Protein AF-A0A960SLW6-F1 (afdb_monomer_lite)

Structure (mmCIF, N/CA/C/O backbone):
data_AF-A0A960SLW6-F1
#
_entry.id   AF-A0A960SLW6-F1
#
loop_
_atom_site.group_PDB
_atom_site.id
_atom_site.type_symbol
_atom_site.label_atom_id
_atom_site.label_alt_id
_atom_site.label_comp_id
_atom_site.label_asym_id
_atom_site.label_entity_id
_atom_site.label_seq_id
_atom_site.pdbx_PDB_ins_code
_atom_site.Cartn_x
_atom_site.Cartn_y
_atom_site.Cartn_z
_atom_site.occupancy
_atom_site.B_iso_or_equiv
_atom_site.auth_seq_id
_atom_site.auth_comp_id
_atom_site.auth_asym_id
_atom_site.auth_atom_id
_atom_site.pdbx_PDB_model_num
ATOM 1 N N . GLU A 1 1 ? -25.493 -53.756 5.618 1.00 62.12 1 GLU A N 1
ATOM 2 C CA . GLU A 1 1 ? -24.254 -52.964 5.757 1.00 62.12 1 GLU A CA 1
ATOM 3 C C . GLU A 1 1 ? -24.041 -52.604 7.228 1.00 62.12 1 GLU A C 1
ATOM 5 O O . GLU A 1 1 ? -24.306 -51.488 7.643 1.00 62.12 1 GLU A O 1
ATOM 10 N N . GLY A 1 2 ? -23.673 -53.589 8.054 1.00 81.94 2 GLY A N 1
ATOM 11 C CA . GLY A 1 2 ? -23.407 -53.388 9.484 1.00 81.94 2 GLY A CA 1
ATOM 12 C C . GLY A 1 2 ? -23.866 -54.555 10.366 1.00 81.94 2 GLY A C 1
ATOM 13 O O . GLY A 1 2 ? -24.787 -55.296 10.024 1.00 81.94 2 GLY A O 1
ATOM 14 N N . LEU A 1 3 ? -23.186 -54.720 11.497 1.00 90.88 3 LEU A N 1
ATOM 15 C CA . LEU A 1 3 ? -23.467 -55.659 12.581 1.00 90.88 3 LEU A CA 1
ATOM 16 C C . LEU A 1 3 ? -24.467 -55.056 13.578 1.00 90.88 3 LEU A C 1
ATOM 18 O O . LEU A 1 3 ? -24.269 -53.927 14.035 1.00 90.88 3 LEU A O 1
ATOM 22 N N . VAL A 1 4 ? -25.487 -55.838 13.951 1.00 91.75 4 VAL A N 1
ATOM 23 C CA . VAL A 1 4 ? -26.431 -55.545 15.040 1.00 91.75 4 VAL A CA 1
ATOM 24 C C . VAL A 1 4 ? -26.405 -56.704 16.034 1.00 91.75 4 VAL A C 1
ATOM 26 O O . VAL A 1 4 ? -26.668 -57.845 15.660 1.00 91.75 4 VAL A O 1
ATOM 29 N N . ALA A 1 5 ? -26.106 -56.424 17.298 1.00 92.62 5 ALA A N 1
ATOM 30 C CA . ALA A 1 5 ? -26.034 -57.407 18.369 1.00 92.62 5 ALA A CA 1
ATOM 31 C C . ALA A 1 5 ? -26.669 -56.869 19.655 1.00 92.62 5 ALA A C 1
ATOM 33 O O . ALA A 1 5 ? -26.533 -55.695 19.999 1.00 92.62 5 ALA A O 1
ATOM 34 N N . ARG A 1 6 ? -27.341 -57.756 20.392 1.00 93.38 6 ARG A N 1
ATOM 35 C CA . ARG A 1 6 ? -27.832 -57.508 21.750 1.00 93.38 6 ARG A CA 1
ATOM 36 C C . ARG A 1 6 ? -27.778 -58.806 22.541 1.00 93.38 6 ARG A C 1
ATOM 38 O O . ARG A 1 6 ? -28.354 -59.799 22.106 1.00 93.38 6 ARG A O 1
ATOM 45 N N . PHE A 1 7 ? -27.141 -58.789 23.705 1.00 91.00 7 PHE A N 1
ATOM 46 C CA . PHE A 1 7 ? -27.162 -59.918 24.633 1.00 91.00 7 PHE A CA 1
ATOM 47 C C . PHE A 1 7 ? -27.173 -59.445 26.085 1.00 91.00 7 PHE A C 1
ATOM 49 O O . PHE A 1 7 ? -26.770 -58.326 26.402 1.00 91.00 7 PHE A O 1
ATOM 56 N N . GLU A 1 8 ? -27.674 -60.304 26.964 1.00 90.44 8 GLU A N 1
ATOM 57 C CA . GLU A 1 8 ? -27.796 -60.048 28.394 1.00 90.44 8 GLU A CA 1
ATOM 58 C C . GLU A 1 8 ? -27.260 -61.267 29.148 1.00 90.44 8 GLU A C 1
ATOM 60 O O . GLU A 1 8 ? -27.674 -62.396 28.887 1.00 90.44 8 GLU A O 1
ATOM 65 N N . VAL A 1 9 ? -26.297 -61.043 30.039 1.00 90.31 9 VAL A N 1
ATOM 66 C CA . VAL A 1 9 ? -25.677 -62.066 30.889 1.00 90.31 9 VAL A CA 1
ATOM 67 C C . VAL A 1 9 ? -26.041 -61.747 32.329 1.00 90.31 9 VAL A C 1
ATOM 69 O O . VAL A 1 9 ? -25.955 -60.593 32.737 1.00 90.31 9 VAL A O 1
ATOM 72 N N . SER A 1 10 ? -26.437 -62.752 33.108 1.00 88.56 10 SER A N 1
ATOM 73 C CA . SER A 1 10 ? -26.727 -62.584 34.534 1.00 88.56 10 SER A CA 1
ATOM 74 C C . SER A 1 10 ? -26.072 -63.678 35.373 1.00 88.56 10 SER A C 1
ATOM 76 O O . SER A 1 10 ? -25.983 -64.833 34.960 1.00 88.56 10 SER A O 1
ATOM 78 N N . LEU A 1 11 ? -25.602 -63.292 36.556 1.00 84.88 11 LEU A N 1
ATOM 79 C CA . LEU A 1 11 ? -25.100 -64.153 37.615 1.00 84.88 11 LEU A CA 1
ATOM 80 C C . LEU A 1 11 ? -26.128 -64.140 38.751 1.00 84.88 11 LEU A C 1
ATOM 82 O O . LEU A 1 11 ? -26.433 -63.088 39.312 1.00 84.88 11 LEU A O 1
ATOM 86 N N . GLY A 1 12 ? -26.693 -65.309 39.051 1.00 76.69 12 GLY A N 1
ATOM 87 C CA . GLY A 1 12 ? -27.812 -65.446 39.981 1.00 76.69 12 GLY A CA 1
ATOM 88 C C . GLY A 1 12 ? -27.441 -65.270 41.457 1.00 76.69 12 GLY A C 1
ATOM 89 O O . GLY A 1 12 ? -26.320 -65.541 41.879 1.00 76.69 12 GLY A O 1
ATOM 90 N N . THR A 1 13 ? -28.453 -64.932 42.258 1.00 65.12 13 THR A N 1
ATOM 91 C CA . THR A 1 13 ? -28.392 -64.642 43.707 1.00 65.12 13 THR A CA 1
ATOM 92 C C . THR A 1 13 ? -27.950 -65.808 44.607 1.00 65.12 13 THR A C 1
ATOM 94 O O . THR A 1 13 ? -27.910 -65.658 45.831 1.00 65.12 13 THR A O 1
ATOM 97 N N . SER A 1 14 ? -27.675 -66.989 44.044 1.00 69.62 14 SER A N 1
ATOM 98 C CA . SER A 1 14 ? -27.182 -68.178 44.755 1.00 69.62 14 SER A CA 1
ATOM 99 C C . SER A 1 14 ? -25.658 -68.319 44.728 1.00 69.62 14 SER A C 1
ATOM 101 O O . SER A 1 14 ? -25.115 -69.160 45.441 1.00 69.62 14 SER A O 1
ATOM 103 N N . PHE A 1 15 ? -24.955 -67.523 43.923 1.00 76.12 15 PHE A N 1
ATOM 104 C CA . PHE A 1 15 ? -23.507 -67.624 43.782 1.00 76.12 15 PHE A CA 1
ATOM 105 C C . PHE A 1 15 ? -22.786 -67.121 45.047 1.00 76.12 15 PHE A C 1
ATOM 107 O O . PHE A 1 15 ? -22.918 -65.956 45.420 1.00 76.12 15 PHE A O 1
ATOM 114 N N . GLY A 1 16 ? -22.030 -68.011 45.705 1.00 71.38 16 GLY A N 1
ATOM 115 C CA . GLY A 1 16 ? -21.218 -67.714 46.895 1.00 71.38 16 GLY A CA 1
ATOM 116 C C . GLY A 1 16 ? -21.905 -67.915 48.255 1.00 71.38 16 GLY A C 1
ATOM 117 O O . GLY A 1 16 ? -21.224 -67.838 49.283 1.00 71.38 16 GLY A O 1
ATOM 118 N N . ARG A 1 17 ? -23.222 -68.193 48.295 1.00 77.56 17 ARG A N 1
ATOM 119 C CA . ARG A 1 17 ? -24.000 -68.186 49.556 1.00 77.56 17 ARG A CA 1
ATOM 120 C C . ARG A 1 17 ? -23.486 -69.186 50.588 1.00 77.56 17 ARG A C 1
ATOM 122 O O . ARG A 1 17 ? -23.481 -68.876 51.776 1.00 77.56 17 ARG A O 1
ATOM 129 N N . ASP A 1 18 ? -23.000 -70.340 50.136 1.00 78.94 18 ASP A N 1
ATOM 130 C CA . ASP A 1 18 ? -22.505 -71.422 50.999 1.00 78.94 18 ASP A CA 1
ATOM 131 C C . ASP A 1 18 ? -21.220 -71.060 51.767 1.00 78.94 18 ASP A C 1
ATOM 133 O O . ASP A 1 18 ? -20.875 -71.722 52.743 1.00 78.94 18 ASP A O 1
ATOM 137 N N . ILE A 1 19 ? -20.525 -69.992 51.359 1.00 79.94 19 ILE A N 1
ATOM 138 C CA . ILE A 1 19 ? -19.324 -69.458 52.021 1.00 79.94 19 ILE A CA 1
ATOM 139 C C . ILE A 1 19 ? -19.543 -68.042 52.586 1.00 79.94 19 ILE A C 1
ATOM 141 O O . ILE A 1 19 ? -18.580 -67.349 52.905 1.00 79.94 19 ILE A O 1
ATOM 145 N N . GLY A 1 20 ? -20.803 -67.608 52.728 1.00 73.56 20 GLY A N 1
ATOM 146 C CA . GLY A 1 20 ? -21.155 -66.310 53.319 1.00 73.56 20 GLY A CA 1
ATOM 147 C C . GLY A 1 20 ? -20.997 -65.104 52.387 1.00 73.56 20 GLY A C 1
ATOM 148 O O . GLY A 1 20 ? -20.953 -63.970 52.870 1.00 73.56 20 GLY A O 1
ATOM 149 N N . LEU A 1 21 ? -20.914 -65.350 51.075 1.00 80.69 21 LEU A N 1
ATOM 150 C CA . LEU A 1 21 ? -20.837 -64.335 50.025 1.00 80.69 21 LEU A CA 1
ATOM 151 C C . LEU A 1 21 ? -22.142 -64.307 49.219 1.00 80.69 21 LEU A C 1
ATOM 153 O O . LEU A 1 21 ? -22.657 -65.349 48.836 1.00 80.69 21 LEU A O 1
ATOM 157 N N . GLY A 1 22 ? -22.697 -63.138 48.926 1.00 82.44 22 GLY A N 1
ATOM 158 C CA . GLY A 1 22 ? -23.858 -63.011 48.043 1.00 82.44 22 GLY A CA 1
ATOM 159 C C . GLY A 1 22 ? -23.513 -62.152 46.844 1.00 82.44 22 GLY A C 1
ATOM 160 O O . GLY A 1 22 ? -23.369 -60.953 47.017 1.00 82.44 22 GLY A O 1
ATOM 161 N N . PHE A 1 23 ? -23.399 -62.730 45.647 1.00 83.69 23 PHE A N 1
ATOM 162 C CA . PHE A 1 23 ? -23.216 -61.957 44.414 1.00 83.69 23 PHE A CA 1
ATOM 163 C C . PHE A 1 23 ? -24.496 -61.960 43.574 1.00 83.69 23 PHE A C 1
ATOM 165 O O . PHE A 1 23 ? -25.142 -62.993 43.403 1.00 83.69 23 PHE A O 1
ATOM 172 N N . ASN A 1 24 ? -24.839 -60.805 43.011 1.00 88.81 24 ASN A N 1
ATOM 173 C CA . ASN A 1 24 ? -25.847 -60.657 41.966 1.00 88.81 24 ASN A CA 1
ATOM 174 C C . ASN A 1 24 ? -25.293 -59.681 40.933 1.00 88.81 24 ASN A C 1
ATOM 176 O O . ASN A 1 24 ? -24.888 -58.587 41.301 1.00 88.81 24 ASN A O 1
ATOM 180 N N . ALA A 1 25 ? -25.229 -60.058 39.662 1.00 90.12 25 ALA A N 1
ATOM 181 C CA . ALA A 1 25 ? -24.749 -59.158 38.621 1.00 90.12 25 ALA A CA 1
ATOM 182 C C . ALA A 1 25 ? -25.475 -59.418 37.306 1.00 90.12 25 ALA A C 1
ATOM 184 O O . ALA A 1 25 ? -25.764 -60.561 36.964 1.00 90.12 25 ALA A O 1
ATOM 185 N N . SER A 1 26 ? -25.727 -58.370 36.536 1.00 93.31 26 SER A N 1
ATOM 186 C CA . SER A 1 26 ? -26.227 -58.455 35.170 1.00 93.31 26 SER A CA 1
ATOM 187 C C . SER A 1 26 ? -25.488 -57.476 34.272 1.00 93.31 26 SER A C 1
ATOM 189 O O . SER A 1 26 ? -25.277 -56.325 34.641 1.00 93.31 26 SER A O 1
ATOM 191 N N . ALA A 1 27 ? -25.124 -57.925 33.077 1.00 93.88 27 ALA A N 1
ATOM 192 C CA . ALA A 1 27 ? -24.518 -57.108 32.041 1.00 93.88 27 ALA A CA 1
ATOM 193 C C . ALA A 1 27 ? -25.366 -57.186 30.770 1.00 93.88 27 ALA A C 1
ATOM 195 O O . ALA A 1 27 ? -25.652 -58.275 30.272 1.00 93.88 27 ALA A O 1
ATOM 196 N N . ARG A 1 28 ? -25.755 -56.032 30.229 1.00 94.94 28 ARG A N 1
ATOM 197 C CA . ARG A 1 28 ? -26.413 -55.897 28.930 1.00 94.94 28 ARG A CA 1
ATOM 198 C C . ARG A 1 28 ? -25.453 -55.246 27.949 1.00 94.94 28 ARG A C 1
ATOM 200 O O . ARG A 1 28 ? -24.964 -54.148 28.196 1.00 94.94 28 ARG A O 1
ATOM 207 N N . PHE A 1 29 ? -25.251 -55.908 26.821 1.00 95.44 29 PHE A N 1
ATOM 208 C CA . PHE A 1 29 ? -24.448 -55.428 25.707 1.00 95.44 29 PHE A CA 1
ATOM 209 C C . PHE A 1 29 ? -25.342 -55.162 24.498 1.00 95.44 29 PHE A C 1
ATOM 211 O O . PHE A 1 29 ? -26.215 -55.974 24.173 1.00 95.44 29 PHE A O 1
ATOM 218 N N . MET A 1 30 ? -25.106 -54.045 23.817 1.00 95.25 30 MET A N 1
ATOM 219 C CA . MET A 1 30 ? -25.752 -53.656 22.567 1.00 95.25 30 MET A CA 1
ATOM 220 C C . MET A 1 30 ? -24.706 -53.062 21.615 1.00 95.25 30 MET A C 1
ATOM 222 O O . MET A 1 30 ? -23.882 -52.252 22.030 1.00 95.25 30 MET A O 1
ATOM 226 N N . LEU A 1 31 ? -24.748 -53.450 20.342 1.00 94.44 31 LEU A N 1
ATOM 227 C CA . LEU A 1 31 ? -23.904 -52.904 19.277 1.00 94.44 31 LEU A CA 1
ATOM 228 C C . LEU A 1 31 ? -24.728 -52.797 17.994 1.00 94.44 31 LEU A C 1
ATOM 230 O O . LEU A 1 31 ? -25.357 -53.771 17.592 1.00 94.44 31 LEU A O 1
ATOM 234 N N . ASN A 1 32 ? -24.715 -51.647 17.334 1.00 93.38 32 ASN A N 1
ATOM 235 C CA . ASN A 1 32 ? -25.327 -51.438 16.027 1.00 93.38 32 ASN A CA 1
ATOM 236 C C . ASN A 1 32 ? -24.449 -50.500 15.195 1.00 93.38 32 ASN A C 1
ATOM 238 O O . ASN A 1 32 ? -24.318 -49.321 15.491 1.00 93.38 32 ASN A O 1
ATOM 242 N N . THR A 1 33 ? -23.882 -51.017 14.112 1.00 92.19 33 THR A N 1
ATOM 243 C CA . THR A 1 33 ? -22.970 -50.268 13.226 1.00 92.19 33 THR A CA 1
ATOM 244 C C . THR A 1 33 ? -23.647 -49.760 11.947 1.00 92.19 33 THR A C 1
ATOM 246 O O . THR A 1 33 ? -22.976 -49.271 11.052 1.00 92.19 33 THR A O 1
ATOM 249 N N . THR A 1 34 ? -24.977 -49.864 11.832 1.00 89.38 34 THR A N 1
ATOM 250 C CA . THR A 1 34 ? -25.719 -49.560 10.587 1.00 89.38 34 THR A CA 1
ATOM 251 C C . THR A 1 34 ? -26.097 -48.082 10.403 1.00 89.38 34 THR A C 1
ATOM 253 O O . THR A 1 34 ? -26.855 -47.759 9.491 1.00 89.38 34 THR A O 1
ATOM 256 N N . GLY A 1 35 ? -25.664 -47.187 11.300 1.00 84.06 35 GLY A N 1
ATOM 257 C CA . GLY A 1 35 ? -25.963 -45.745 11.254 1.00 84.06 35 GLY A CA 1
ATOM 258 C C . GLY A 1 35 ? -27.425 -45.346 11.529 1.00 84.06 35 GLY A C 1
ATOM 259 O O . GLY A 1 35 ? -27.708 -44.168 11.709 1.00 84.06 35 GLY A O 1
ATOM 260 N N . ARG A 1 36 ? -28.360 -46.304 11.622 1.00 88.62 36 ARG A N 1
ATOM 261 C CA . ARG A 1 36 ? -29.787 -46.093 11.952 1.00 88.62 36 ARG A CA 1
ATOM 262 C C . ARG A 1 36 ? -30.304 -47.157 12.923 1.00 88.62 36 ARG A C 1
ATOM 264 O O . ARG A 1 36 ? -29.739 -48.247 13.003 1.00 88.62 36 ARG A O 1
ATOM 271 N N . ALA A 1 37 ? -31.364 -46.864 13.674 1.00 90.12 37 ALA A N 1
ATOM 272 C CA . ALA A 1 37 ? -31.933 -47.820 14.626 1.00 90.12 37 ALA A CA 1
ATOM 273 C C . ALA A 1 37 ? -32.402 -49.109 13.921 1.00 90.12 37 ALA A C 1
ATOM 275 O O . ALA A 1 37 ? -33.026 -49.057 12.860 1.00 90.12 37 ALA A O 1
ATOM 276 N N . GLN A 1 38 ? -32.104 -50.270 14.510 1.00 91.38 38 GLN A N 1
ATOM 277 C CA . GLN A 1 38 ? -32.434 -51.589 13.953 1.00 91.38 38 GLN A CA 1
ATOM 278 C C . GLN A 1 38 ? -33.281 -52.400 14.930 1.00 91.38 38 GLN A C 1
ATOM 280 O O . GLN A 1 38 ? -33.124 -52.291 16.146 1.00 91.38 38 GLN A O 1
ATOM 285 N N . LYS A 1 39 ? -34.177 -53.246 14.411 1.00 90.31 39 LYS A N 1
ATOM 286 C CA . LYS A 1 39 ? -34.964 -54.177 15.233 1.00 90.31 39 LYS A CA 1
ATOM 287 C C . LYS A 1 39 ? -34.271 -55.535 15.326 1.00 90.31 39 LYS A C 1
ATOM 289 O O . LYS A 1 39 ? -33.944 -56.131 14.305 1.00 90.31 39 LYS A O 1
ATOM 294 N N . LEU A 1 40 ? -34.126 -56.053 16.544 1.00 86.31 40 LEU A N 1
ATOM 295 C CA . LEU A 1 40 ? -33.702 -57.421 16.837 1.00 86.31 40 LEU A CA 1
ATOM 296 C C . LEU A 1 40 ? -34.799 -58.102 17.676 1.00 86.31 40 LEU A C 1
ATOM 298 O O . LEU A 1 40 ? -34.926 -57.874 18.881 1.00 86.31 40 LEU A O 1
ATOM 302 N N . GLY A 1 41 ? -35.653 -58.892 17.020 1.00 85.06 41 GLY A N 1
ATOM 303 C CA . GLY A 1 41 ? -36.880 -59.421 17.627 1.00 85.06 41 GLY A CA 1
ATOM 304 C C . GLY A 1 41 ? -37.877 -58.304 17.959 1.00 85.06 41 GLY A C 1
ATOM 305 O O . GLY A 1 41 ? -38.215 -57.493 17.099 1.00 85.06 41 GLY A O 1
ATOM 306 N N . SER A 1 42 ? -38.342 -58.245 19.211 1.00 86.31 42 SER A N 1
ATOM 307 C CA . SER A 1 42 ? -39.203 -57.161 19.718 1.00 86.31 42 SER A CA 1
ATOM 308 C C . SER A 1 42 ? -38.428 -55.937 20.222 1.00 86.31 42 SER A C 1
ATOM 310 O O . SER A 1 42 ? -39.039 -54.950 20.622 1.00 86.31 42 SER A O 1
ATOM 312 N N . SER A 1 43 ? -37.092 -55.995 20.234 1.00 86.25 43 SER A N 1
ATOM 313 C CA . SER A 1 43 ? -36.230 -54.951 20.789 1.00 86.25 43 SER A CA 1
ATOM 314 C C . SER A 1 43 ? -35.650 -54.048 19.702 1.00 86.25 43 SER A C 1
ATOM 316 O O . SER A 1 43 ? -35.177 -54.537 18.680 1.00 86.25 43 SER A O 1
ATOM 318 N N . THR A 1 44 ? -35.614 -52.741 19.952 1.00 90.12 44 THR A N 1
ATOM 319 C CA . THR A 1 44 ? -34.873 -51.773 19.128 1.00 90.12 44 THR A CA 1
ATOM 320 C C . THR A 1 44 ? -33.442 -51.625 19.659 1.00 90.12 44 THR A C 1
ATOM 322 O O . THR A 1 44 ? -33.224 -51.646 20.875 1.00 90.12 44 THR A O 1
ATOM 325 N N . VAL A 1 45 ? -32.470 -51.519 18.751 1.00 91.75 45 VAL A N 1
ATOM 326 C CA . VAL A 1 45 ? -31.050 -51.272 19.027 1.00 91.75 45 VAL A CA 1
ATOM 327 C C . VAL A 1 45 ? -30.634 -50.006 18.279 1.00 91.75 45 VAL A C 1
ATOM 329 O O . VAL A 1 45 ? -30.587 -50.000 17.047 1.00 91.75 45 VAL A O 1
ATOM 332 N N . ASP A 1 46 ? -30.360 -48.933 19.016 1.00 91.25 46 ASP A N 1
ATOM 333 C CA . ASP A 1 46 ? -29.912 -47.653 18.455 1.00 91.25 46 ASP A CA 1
ATOM 334 C C . ASP A 1 46 ? -28.478 -47.749 17.911 1.00 91.25 46 ASP A C 1
ATOM 336 O O . ASP A 1 46 ? -27.732 -48.615 18.374 1.00 91.25 46 ASP A O 1
ATOM 340 N N . PRO A 1 47 ? -28.084 -46.913 16.929 1.00 91.94 47 PRO A N 1
ATOM 341 C CA . PRO A 1 47 ? -26.716 -46.870 16.412 1.00 91.94 47 PRO A CA 1
ATOM 342 C C . PRO A 1 47 ? -25.682 -46.634 17.511 1.00 91.94 47 PRO A C 1
ATOM 344 O O . PRO A 1 47 ? -25.895 -45.820 18.407 1.00 91.94 47 PRO A O 1
ATOM 347 N N . GLY A 1 48 ? -24.543 -47.311 17.394 1.00 93.25 48 GLY A N 1
ATOM 348 C CA . GLY A 1 48 ? -23.427 -47.213 18.320 1.00 93.25 48 GLY A CA 1
ATOM 349 C C . GLY A 1 48 ? -23.243 -48.448 19.201 1.00 93.25 48 GLY A C 1
ATOM 350 O O . GLY A 1 48 ? -23.630 -49.563 18.851 1.00 93.25 48 GLY A O 1
ATOM 351 N N . PHE A 1 49 ? -22.609 -48.252 20.348 1.00 95.62 49 PHE A N 1
ATOM 352 C CA . PHE A 1 49 ? -22.291 -49.261 21.351 1.00 95.62 49 PHE A CA 1
ATOM 353 C C . PHE A 1 49 ? -22.916 -48.866 22.685 1.00 95.62 49 PHE A C 1
ATOM 355 O O . PHE A 1 49 ? -22.871 -47.699 23.066 1.00 95.62 49 PHE A O 1
ATOM 362 N N . ARG A 1 50 ? -23.447 -49.837 23.430 1.00 95.62 50 ARG A N 1
ATOM 363 C CA . ARG A 1 50 ? -23.832 -49.651 24.829 1.00 95.62 50 ARG A CA 1
ATOM 364 C C . ARG A 1 50 ? -23.492 -50.876 25.668 1.00 95.62 50 ARG A C 1
ATOM 366 O O . ARG A 1 50 ? -23.887 -51.992 25.330 1.00 95.62 50 ARG A O 1
ATOM 373 N N . LEU A 1 51 ? -22.830 -50.658 26.797 1.00 95.88 51 LEU A N 1
ATOM 374 C CA . LEU A 1 51 ? -22.561 -51.662 27.818 1.00 95.88 51 LEU A CA 1
ATOM 375 C C . LEU A 1 51 ? -23.087 -51.164 29.159 1.00 95.88 51 LEU A C 1
ATOM 377 O O . LEU A 1 51 ? -22.551 -50.214 29.719 1.00 95.88 51 LEU A O 1
ATOM 381 N N . ARG A 1 52 ? -24.099 -51.847 29.691 1.00 96.25 52 ARG A N 1
ATOM 382 C CA . ARG A 1 52 ? -24.642 -51.577 31.021 1.00 96.25 52 ARG A CA 1
ATOM 383 C C . ARG A 1 52 ? -24.376 -52.751 31.945 1.00 96.25 52 ARG A C 1
ATOM 385 O O . ARG A 1 52 ? -24.870 -53.844 31.691 1.00 96.25 52 ARG A O 1
ATOM 392 N N . ILE A 1 53 ? -23.646 -52.518 33.024 1.00 94.25 53 ILE A N 1
ATOM 393 C CA . ILE A 1 53 ? -23.349 -53.490 34.073 1.00 94.25 53 ILE A CA 1
ATOM 394 C C . ILE A 1 53 ? -24.036 -53.018 35.347 1.00 94.25 53 ILE A C 1
ATOM 396 O O . ILE A 1 53 ? -23.914 -51.858 35.724 1.00 94.25 53 ILE A O 1
ATOM 400 N N . THR A 1 54 ? -24.752 -53.911 36.016 1.00 94.25 54 THR A N 1
ATOM 401 C CA . THR A 1 54 ? -25.309 -53.684 37.350 1.00 94.25 54 THR A CA 1
ATOM 402 C C . THR A 1 54 ? -24.974 -54.861 38.239 1.00 94.25 54 THR A C 1
ATOM 404 O O . THR A 1 54 ? -25.028 -56.000 37.784 1.00 94.25 54 THR A O 1
ATOM 407 N N . GLY A 1 55 ? -24.671 -54.630 39.507 1.00 91.50 55 GLY A N 1
ATOM 408 C CA . GLY A 1 55 ? -24.463 -55.725 40.436 1.00 91.50 55 GLY A CA 1
ATOM 409 C C . GLY A 1 55 ? -24.458 -55.301 41.889 1.00 91.50 55 GLY A C 1
ATOM 410 O O . GLY A 1 55 ? -24.415 -54.120 42.207 1.00 91.50 55 GLY A O 1
ATOM 411 N N . SER A 1 56 ? -24.516 -56.294 42.762 1.00 89.94 56 SER A N 1
ATOM 412 C CA . SER A 1 56 ? -24.415 -56.152 44.201 1.00 89.94 56 SER A CA 1
ATOM 413 C C . SER A 1 56 ? -23.623 -57.312 44.800 1.00 89.94 56 SER A C 1
ATOM 415 O O . SER A 1 56 ? -23.698 -58.447 44.318 1.00 89.94 56 SER A O 1
ATOM 417 N N . VAL A 1 57 ? -22.901 -57.033 45.879 1.00 88.00 57 VAL A N 1
ATOM 418 C CA . VAL A 1 57 ? -22.159 -58.000 46.682 1.00 88.00 57 VAL A CA 1
ATOM 419 C C . VAL A 1 57 ? -22.478 -57.819 48.165 1.00 88.00 57 VAL A C 1
ATOM 421 O O . VAL A 1 57 ? -22.585 -56.696 48.649 1.00 88.00 57 VAL A O 1
ATOM 424 N N . GLU A 1 58 ? -22.601 -58.917 48.903 1.00 85.31 58 GLU A N 1
ATOM 425 C CA . GLU A 1 58 ? -22.758 -58.924 50.360 1.00 85.31 58 GLU A CA 1
ATOM 426 C C . GLU A 1 58 ? -21.754 -59.895 51.002 1.00 85.31 58 GLU A C 1
ATOM 428 O O . GLU A 1 58 ? -21.609 -61.033 50.554 1.00 85.31 58 GLU A O 1
ATOM 433 N N . PHE A 1 59 ? -21.073 -59.450 52.060 1.00 82.88 59 PHE A N 1
ATOM 434 C CA . PHE A 1 59 ? -20.096 -60.212 52.838 1.00 82.88 59 PHE A CA 1
ATOM 435 C C . PHE A 1 59 ? -20.566 -60.327 54.289 1.00 82.88 59 PHE A C 1
ATOM 437 O O . PHE A 1 59 ? -20.419 -59.382 55.068 1.00 82.88 59 PHE A O 1
ATOM 444 N N . LEU A 1 60 ? -21.106 -61.492 54.667 1.00 79.12 60 LEU A N 1
ATOM 445 C CA . LEU A 1 60 ? -21.428 -61.852 56.060 1.00 79.12 60 LEU A CA 1
ATOM 446 C C . LEU A 1 60 ? -22.219 -60.774 56.848 1.00 79.12 60 LEU A C 1
ATOM 448 O O . LEU A 1 60 ? -22.084 -60.679 58.067 1.00 79.12 60 LEU A O 1
ATOM 452 N N . GLY A 1 61 ? -23.007 -59.934 56.165 1.00 74.50 61 GLY A N 1
ATOM 453 C CA . GLY A 1 61 ? -23.768 -58.827 56.758 1.00 74.50 61 GLY A CA 1
ATOM 454 C C . GLY A 1 61 ? -22.941 -57.664 57.333 1.00 74.50 61 GLY A C 1
ATOM 455 O O . GLY A 1 61 ? -23.531 -56.730 57.870 1.00 74.50 61 GLY A O 1
ATOM 456 N N . PHE A 1 62 ? -21.601 -57.687 57.244 1.00 80.38 62 PHE A N 1
ATOM 457 C CA . PHE A 1 62 ? -20.737 -56.601 57.743 1.00 80.38 62 PHE A CA 1
ATOM 458 C C . PHE A 1 62 ? -20.317 -55.618 56.644 1.00 80.38 62 PHE A C 1
ATOM 460 O O . PHE A 1 62 ? -20.054 -54.450 56.939 1.00 80.38 62 PHE A O 1
ATOM 467 N N . ALA A 1 63 ? -20.230 -56.089 55.396 1.00 85.69 63 ALA A N 1
ATOM 468 C CA . ALA A 1 63 ? -19.942 -55.261 54.237 1.00 85.69 63 ALA A CA 1
ATOM 469 C C . ALA A 1 63 ? -20.887 -55.595 53.084 1.00 85.69 63 ALA A C 1
ATOM 471 O O . ALA A 1 63 ? -21.194 -56.760 52.832 1.00 85.69 63 ALA A O 1
ATOM 472 N N . SER A 1 64 ? -21.341 -54.570 52.375 1.00 91.00 64 SER A N 1
ATOM 473 C CA . SER A 1 64 ? -22.135 -54.720 51.155 1.00 91.00 64 SER A CA 1
ATOM 474 C C . SER A 1 64 ? -21.725 -53.665 50.142 1.00 91.00 64 SER A C 1
ATOM 476 O O . SER A 1 64 ? -21.203 -52.619 50.517 1.00 91.00 64 SER A O 1
ATOM 478 N N . GLY A 1 65 ? -21.929 -53.941 48.863 1.00 91.81 65 GLY A N 1
ATOM 479 C CA . GLY A 1 65 ? -21.738 -52.965 47.805 1.00 91.81 65 GLY A CA 1
ATOM 480 C C . GLY A 1 65 ? -22.714 -53.194 46.670 1.00 91.81 65 GLY A C 1
ATOM 481 O O . GLY A 1 65 ? -23.081 -54.331 46.389 1.00 91.81 65 GLY A O 1
ATOM 482 N N . ASP A 1 66 ? -23.123 -52.123 46.019 1.00 93.50 66 ASP A N 1
ATOM 483 C CA . ASP A 1 66 ? -23.944 -52.120 44.821 1.00 93.50 66 ASP A CA 1
ATOM 484 C C . ASP A 1 66 ? -23.342 -51.161 43.794 1.00 93.50 66 ASP A C 1
ATOM 486 O O . ASP A 1 66 ? -22.631 -50.215 44.129 1.00 93.50 66 ASP A O 1
ATOM 490 N N . GLY A 1 67 ? -23.543 -51.459 42.517 1.00 94.25 67 GLY A N 1
ATOM 491 C CA . GLY A 1 67 ? -22.905 -50.725 41.441 1.00 94.25 67 GLY A CA 1
ATOM 492 C C . GLY A 1 67 ? -23.688 -50.789 40.143 1.00 94.25 67 GLY A C 1
ATOM 493 O O . GLY A 1 67 ? -24.273 -51.816 39.795 1.00 94.25 67 GLY A O 1
ATOM 494 N N . LEU A 1 68 ? -23.649 -49.691 39.404 1.00 95.50 68 LEU A N 1
ATOM 495 C CA . LEU A 1 68 ? -24.095 -49.534 38.033 1.00 95.50 68 LEU A CA 1
ATOM 496 C C . LEU A 1 68 ? -22.997 -48.813 37.252 1.00 95.50 68 LEU A C 1
ATOM 498 O O . LEU A 1 68 ? -22.450 -47.822 37.725 1.00 95.50 68 LEU A O 1
ATOM 502 N N . VAL A 1 69 ? -22.714 -49.293 36.046 1.00 96.38 69 VAL A N 1
ATOM 503 C CA . VAL A 1 69 ? -21.897 -48.611 35.037 1.00 96.38 69 VAL A CA 1
ATOM 504 C C . VAL A 1 69 ? -22.628 -48.727 33.702 1.00 96.38 69 VAL A C 1
ATOM 506 O O . VAL A 1 69 ? -23.018 -49.827 33.319 1.00 96.38 69 VAL A O 1
ATOM 509 N N . ASP A 1 70 ? -22.835 -47.621 32.997 1.00 96.88 70 ASP A N 1
ATOM 510 C CA . ASP A 1 70 ? -23.463 -47.561 31.673 1.00 96.88 70 ASP A CA 1
ATOM 511 C C . ASP A 1 70 ? -22.549 -46.766 30.733 1.00 96.88 70 ASP A C 1
ATOM 513 O O . ASP A 1 70 ? -22.337 -45.570 30.916 1.00 96.88 70 ASP A O 1
ATOM 517 N N . ILE A 1 71 ? -21.955 -47.444 29.755 1.00 96.94 71 ILE A N 1
ATOM 518 C CA . ILE A 1 71 ? -21.071 -46.850 28.748 1.00 96.94 71 ILE A CA 1
ATOM 519 C C . ILE A 1 71 ? -21.832 -46.840 27.434 1.00 96.94 71 ILE A C 1
ATOM 521 O O . ILE A 1 71 ? -22.258 -47.898 26.982 1.00 96.94 71 ILE A O 1
ATOM 525 N N . THR A 1 72 ? -21.971 -45.679 26.804 1.00 96.00 72 THR A N 1
ATOM 526 C CA . THR A 1 72 ? -22.593 -45.515 25.487 1.00 96.00 72 THR A CA 1
ATOM 527 C C . THR A 1 72 ? -21.642 -44.779 24.545 1.00 96.00 72 THR A C 1
ATOM 529 O O . THR A 1 72 ? -21.070 -43.756 24.906 1.00 96.00 72 THR A O 1
ATOM 532 N N . ILE A 1 73 ? -21.484 -45.281 23.325 1.00 94.88 73 ILE A N 1
ATOM 533 C CA . ILE A 1 73 ? -20.764 -44.621 22.231 1.00 94.88 73 ILE A CA 1
ATOM 534 C C . ILE A 1 73 ? -21.745 -44.511 21.073 1.00 94.88 73 ILE A C 1
ATOM 536 O O . ILE A 1 73 ? -22.315 -45.515 20.668 1.00 94.88 73 ILE A O 1
ATOM 540 N N . SER A 1 74 ? -21.947 -43.317 20.543 1.00 90.75 74 SER A N 1
ATOM 541 C CA . SER A 1 74 ? -22.762 -43.035 19.354 1.00 90.75 74 SER A CA 1
ATOM 542 C C . SER A 1 74 ? -21.953 -42.159 18.393 1.00 90.75 74 SER A C 1
ATOM 544 O O . SER A 1 74 ? -20.817 -41.825 18.719 1.00 90.75 74 SER A O 1
ATOM 546 N N . ASN A 1 75 ? -22.506 -41.806 17.227 1.00 86.00 75 ASN A N 1
ATOM 547 C CA . ASN A 1 75 ? -21.755 -41.164 16.137 1.00 86.00 75 ASN A CA 1
ATOM 548 C C . ASN A 1 75 ? -20.911 -39.957 16.590 1.00 86.00 75 ASN A C 1
ATOM 550 O O . ASN A 1 75 ? -19.728 -39.914 16.280 1.00 86.00 75 ASN A O 1
ATOM 554 N N . ASP A 1 76 ? -21.484 -39.062 17.400 1.00 89.94 76 ASP A N 1
ATOM 555 C CA . ASP A 1 76 ? -20.817 -37.825 17.840 1.00 89.94 76 ASP A CA 1
ATOM 556 C C . ASP A 1 76 ? -20.690 -37.727 19.365 1.00 89.94 76 ASP A C 1
ATOM 558 O O . ASP A 1 76 ? -20.536 -36.636 19.915 1.00 89.94 76 ASP A O 1
ATOM 562 N N . ARG A 1 77 ? -20.825 -38.845 20.091 1.00 92.69 77 ARG A N 1
ATOM 563 C CA . ARG A 1 77 ? -20.870 -38.800 21.558 1.00 92.69 77 ARG A CA 1
ATOM 564 C C . ARG A 1 77 ? -20.340 -40.060 22.218 1.00 92.69 77 ARG A C 1
ATOM 566 O O . ARG A 1 77 ? -20.845 -41.156 21.976 1.00 92.69 77 ARG A O 1
ATOM 573 N N . PHE A 1 78 ? -19.414 -39.869 23.152 1.00 95.94 78 PHE A N 1
ATOM 574 C CA . PHE A 1 78 ? -19.036 -40.844 24.173 1.00 95.94 78 PHE A CA 1
ATOM 575 C C . PHE A 1 78 ? -19.691 -40.457 25.502 1.00 95.94 78 PHE A C 1
ATOM 577 O O . PHE A 1 78 ? -19.631 -39.296 25.897 1.00 95.94 78 PHE A O 1
ATOM 584 N N . ALA A 1 79 ? -20.306 -41.406 26.202 1.00 96.12 79 ALA A N 1
ATOM 585 C CA . ALA A 1 79 ? -20.905 -41.206 27.515 1.00 96.12 79 ALA A CA 1
ATOM 586 C C . ALA A 1 79 ? -20.573 -42.376 28.448 1.00 96.12 79 ALA A C 1
ATOM 588 O O . ALA A 1 79 ? -20.708 -43.539 28.072 1.00 96.12 79 ALA A O 1
ATOM 589 N N . LEU A 1 80 ? -20.186 -42.063 29.678 1.00 96.94 80 LEU A N 1
ATOM 590 C CA . LEU A 1 80 ? -20.027 -43.008 30.774 1.00 96.94 80 LEU A CA 1
ATOM 591 C C . LEU A 1 80 ? -20.833 -42.486 31.956 1.00 96.94 80 LEU A C 1
ATOM 593 O O . LEU A 1 80 ? -20.616 -41.358 32.381 1.00 96.94 80 LEU A O 1
ATOM 597 N N . GLU A 1 81 ? -21.724 -43.300 32.502 1.00 97.25 81 GLU A N 1
ATOM 598 C CA . GLU A 1 81 ? -22.472 -43.016 33.727 1.00 97.25 81 GLU A CA 1
ATOM 599 C C . GLU A 1 81 ? -22.224 -44.134 34.737 1.00 97.25 81 GLU A C 1
ATOM 601 O O . GLU A 1 81 ? -22.110 -45.306 34.370 1.00 97.25 81 GLU A O 1
ATOM 606 N N . PHE A 1 82 ? -22.127 -43.792 36.015 1.00 96.94 82 PHE A N 1
ATOM 607 C CA . PHE A 1 82 ? -21.944 -44.763 37.080 1.00 96.94 82 PHE A CA 1
ATOM 608 C C . PHE A 1 82 ? -22.693 -44.359 38.347 1.00 96.94 82 PHE A C 1
ATOM 610 O O . PHE A 1 82 ? -22.942 -43.184 38.602 1.00 96.94 82 PHE A O 1
ATOM 617 N N . ALA A 1 83 ? -23.025 -45.354 39.158 1.00 96.69 83 ALA A N 1
ATOM 618 C CA . ALA A 1 83 ? -23.501 -45.181 40.522 1.00 96.69 83 ALA A CA 1
ATOM 619 C C . ALA A 1 83 ? -22.980 -46.353 41.348 1.00 96.69 83 ALA A C 1
ATOM 621 O O . ALA A 1 83 ? -23.195 -47.500 40.973 1.00 96.69 83 ALA A O 1
ATOM 622 N N . ILE A 1 84 ? -22.252 -46.084 42.424 1.00 95.00 84 ILE A N 1
ATOM 623 C CA . ILE A 1 84 ? -21.604 -47.094 43.258 1.00 95.00 84 ILE A CA 1
ATOM 624 C C . ILE A 1 84 ? -21.892 -46.759 44.718 1.00 95.00 84 ILE A C 1
ATOM 626 O O . ILE A 1 84 ? -21.638 -45.645 45.170 1.00 95.00 84 ILE A O 1
ATOM 630 N N . GLY A 1 85 ? -22.405 -47.731 45.460 1.00 94.44 85 GLY A N 1
ATOM 631 C CA . GLY A 1 85 ? -22.583 -47.678 46.903 1.00 94.44 85 GLY A CA 1
ATOM 632 C C . GLY A 1 85 ? -21.788 -48.790 47.572 1.00 94.44 85 GLY A C 1
ATOM 633 O O . GLY A 1 85 ? -21.715 -49.903 47.058 1.00 94.44 85 GLY A O 1
ATOM 634 N N . PHE A 1 86 ? -21.184 -48.520 48.726 1.00 92.62 86 PHE A N 1
ATOM 635 C CA . PHE A 1 86 ? -20.731 -49.589 49.608 1.00 92.62 86 PHE A CA 1
ATOM 636 C C . PHE A 1 86 ? -20.846 -49.208 51.080 1.00 92.62 86 PHE A C 1
ATOM 638 O O . PHE A 1 86 ? -20.679 -48.055 51.475 1.00 92.62 86 PHE A O 1
ATOM 645 N N . ASN A 1 87 ? -21.143 -50.208 51.901 1.00 90.56 87 ASN A N 1
ATOM 646 C CA . ASN A 1 87 ? -21.229 -50.114 53.346 1.00 90.56 87 ASN A CA 1
ATOM 647 C C . ASN A 1 87 ? -20.158 -51.011 53.972 1.00 90.56 87 ASN A C 1
ATOM 649 O O . ASN A 1 87 ? -20.002 -52.160 53.557 1.00 90.56 87 ASN A O 1
ATOM 653 N N . LEU A 1 88 ? -19.438 -50.499 54.967 1.00 88.44 88 LEU A N 1
ATOM 654 C CA . LEU A 1 88 ? -18.432 -51.225 55.733 1.00 88.44 88 LEU A CA 1
ATOM 655 C C . LEU A 1 88 ? -18.607 -50.928 57.225 1.00 88.44 88 LEU A C 1
ATOM 657 O O . LEU A 1 88 ? -18.187 -49.881 57.713 1.00 88.44 88 LEU A O 1
ATOM 661 N N . GLY A 1 89 ? -19.214 -51.857 57.967 1.00 81.56 89 GLY A N 1
ATOM 662 C CA . GLY A 1 89 ? -19.290 -51.776 59.428 1.00 81.56 89 GLY A CA 1
ATOM 663 C C . GLY A 1 89 ? -19.963 -50.506 59.969 1.00 81.56 89 GLY A C 1
ATOM 664 O O . GLY A 1 89 ? -19.533 -49.993 60.999 1.00 81.56 89 GLY A O 1
ATOM 665 N N . GLY A 1 90 ? -20.989 -49.988 59.281 1.00 81.69 90 GLY A N 1
ATOM 666 C CA . GLY A 1 90 ? -21.700 -48.760 59.669 1.00 81.69 90 GLY A CA 1
ATOM 667 C C . GLY A 1 90 ? -21.172 -47.479 59.012 1.00 81.69 90 GLY A C 1
ATOM 668 O O . GLY A 1 90 ? -21.757 -46.417 59.217 1.00 81.69 90 GLY A O 1
ATOM 669 N N . LEU A 1 91 ? -20.109 -47.578 58.205 1.00 89.25 91 LEU A N 1
ATOM 670 C CA . LEU A 1 91 ? -19.669 -46.530 57.283 1.00 89.25 91 LEU A CA 1
ATOM 671 C C . LEU A 1 91 ? -20.367 -46.716 55.936 1.00 89.25 91 LEU A C 1
ATOM 673 O O . LEU A 1 91 ? -20.245 -47.783 55.340 1.00 89.25 91 LEU A O 1
ATOM 677 N N . PHE A 1 92 ? -21.059 -45.696 55.443 1.00 91.25 92 PHE A N 1
ATOM 678 C CA . PHE A 1 92 ? -21.678 -45.691 54.120 1.00 91.25 92 PHE A CA 1
ATOM 679 C C . PHE A 1 92 ? -20.904 -44.771 53.178 1.00 91.25 92 PHE A C 1
ATOM 681 O O . PHE A 1 92 ? -20.580 -43.641 53.533 1.00 91.25 92 PHE A O 1
ATOM 688 N N . PHE A 1 93 ? -20.625 -45.254 51.973 1.00 94.44 93 PHE A N 1
ATOM 689 C CA . PHE A 1 93 ? -19.987 -44.509 50.897 1.00 94.44 93 PHE A CA 1
ATOM 690 C C . PHE A 1 93 ? -20.862 -44.619 49.654 1.00 94.44 93 PHE A C 1
ATOM 692 O O . PHE A 1 93 ? -21.314 -45.709 49.305 1.00 94.44 93 PHE A O 1
ATOM 699 N N . HIS A 1 94 ? -21.094 -43.501 48.981 1.00 96.38 94 HIS A N 1
ATOM 700 C CA . HIS A 1 94 ? -21.842 -43.452 47.734 1.00 96.38 94 HIS A CA 1
ATOM 701 C C . HIS A 1 94 ? -21.158 -42.501 46.760 1.00 96.38 94 HIS A C 1
ATOM 703 O O . HIS A 1 94 ? -20.733 -41.415 47.156 1.00 96.38 94 HIS A O 1
ATOM 709 N N . ALA A 1 95 ? -21.059 -42.902 45.499 1.00 96.38 95 ALA A N 1
ATOM 710 C CA . ALA A 1 95 ? -20.584 -42.064 44.414 1.00 96.38 95 ALA A CA 1
ATOM 711 C C . ALA A 1 95 ? -21.427 -42.308 43.160 1.00 96.38 95 ALA A C 1
ATOM 713 O O . ALA A 1 95 ? -21.492 -43.439 42.680 1.00 96.38 95 ALA A O 1
ATOM 714 N N . ASP A 1 96 ? -22.031 -41.263 42.608 1.00 96.69 96 ASP A N 1
ATOM 715 C CA . ASP A 1 96 ? -22.774 -41.312 41.348 1.00 96.69 96 ASP A CA 1
ATOM 716 C C . ASP A 1 96 ? -22.358 -40.168 40.427 1.00 96.69 96 ASP A C 1
ATOM 718 O O . ASP A 1 96 ? -21.966 -39.093 40.878 1.00 96.69 96 ASP A O 1
ATOM 722 N N . GLY A 1 97 ? -22.383 -40.398 39.121 1.00 96.56 97 GLY A N 1
ATOM 723 C CA . GLY A 1 97 ? -21.871 -39.416 38.184 1.00 96.56 97 GLY A CA 1
ATOM 724 C C . GLY A 1 97 ? -21.727 -39.926 36.763 1.00 96.56 97 GLY A C 1
ATOM 725 O O . GLY A 1 97 ? -22.207 -40.997 36.403 1.00 96.56 97 GLY A O 1
ATOM 726 N N . GLY A 1 98 ? -21.039 -39.141 35.945 1.00 96.75 98 GLY A N 1
ATOM 727 C CA . GLY A 1 98 ? -20.711 -39.501 34.581 1.00 96.75 98 GLY A CA 1
ATOM 728 C C . GLY A 1 98 ? -19.785 -38.508 33.891 1.00 96.75 98 GLY A C 1
ATOM 729 O O . GLY A 1 98 ? -19.533 -37.410 34.388 1.00 96.75 98 GLY A O 1
ATOM 730 N N . ALA A 1 99 ? -19.292 -38.913 32.727 1.00 97.44 99 ALA A N 1
ATOM 731 C CA . ALA A 1 99 ? -18.499 -38.104 31.816 1.00 97.44 99 ALA A CA 1
ATOM 732 C C . ALA A 1 99 ? -19.049 -38.247 30.393 1.00 97.44 99 ALA A C 1
ATOM 734 O O . ALA A 1 99 ? -19.371 -39.353 29.956 1.00 97.44 99 ALA A O 1
ATOM 735 N N . VAL A 1 100 ? -19.158 -37.139 29.666 1.00 97.38 100 VAL A N 1
ATOM 736 C CA . VAL A 1 100 ? -19.604 -37.102 28.271 1.00 97.38 100 VAL A CA 1
ATOM 737 C C . VAL A 1 100 ? -18.624 -36.283 27.450 1.00 97.38 100 VAL A C 1
ATOM 739 O O . VAL A 1 100 ? -18.338 -35.148 27.811 1.00 97.38 100 VAL A O 1
ATOM 742 N N . VAL A 1 101 ? -18.163 -36.834 26.329 1.00 96.31 101 VAL A N 1
ATOM 743 C CA . VAL A 1 101 ? -17.460 -36.084 25.280 1.00 96.31 101 VAL A CA 1
ATOM 744 C C . VAL A 1 101 ? -18.407 -35.974 24.094 1.00 96.31 101 VAL A C 1
ATOM 746 O O . VAL A 1 101 ? -18.869 -36.994 23.579 1.00 96.31 101 VAL A O 1
ATOM 749 N N . GLN A 1 102 ? -18.714 -34.745 23.701 1.00 94.75 102 GLN A N 1
ATOM 750 C CA . GLN A 1 102 ? -19.576 -34.401 22.577 1.00 94.75 102 GLN A CA 1
ATOM 751 C C . GLN A 1 102 ? -18.704 -33.865 21.436 1.00 94.75 102 GLN A C 1
ATOM 753 O O . GLN A 1 102 ? -17.857 -33.004 21.661 1.00 94.75 102 GLN A O 1
ATOM 758 N N . GLY A 1 103 ? -18.898 -34.390 20.229 1.00 89.12 103 GLY A N 1
ATOM 759 C CA . GLY A 1 103 ? -18.354 -33.865 18.977 1.00 89.12 103 GLY A CA 1
ATOM 760 C C . GLY A 1 103 ? -19.431 -33.164 18.140 1.00 89.12 103 GLY A C 1
ATOM 761 O O . GLY A 1 103 ? -20.538 -32.908 18.622 1.00 89.12 103 GLY A O 1
ATOM 762 N N . GLY A 1 104 ? -19.121 -32.874 16.875 1.00 89.06 104 GLY A N 1
ATOM 763 C CA . GLY A 1 104 ? -20.043 -32.219 15.940 1.00 89.06 104 GLY A CA 1
ATOM 764 C C . GLY A 1 104 ? -20.049 -30.691 16.069 1.00 89.06 104 GLY A C 1
ATOM 765 O O . GLY A 1 104 ? -18.998 -30.080 16.238 1.00 89.06 104 GLY A O 1
ATOM 766 N N . SER A 1 105 ? -21.231 -30.073 15.970 1.00 87.00 105 SER A N 1
ATOM 767 C CA . SER A 1 105 ? -21.416 -28.611 15.901 1.00 87.00 105 SER A CA 1
ATOM 768 C C . SER A 1 105 ? -21.197 -27.858 17.224 1.00 87.00 105 SER A C 1
ATOM 770 O O . SER A 1 105 ? -20.987 -26.649 17.205 1.00 87.00 105 SER A O 1
ATOM 772 N N . ASP A 1 106 ? -21.232 -28.547 18.369 1.00 91.69 106 ASP A N 1
ATOM 773 C CA . ASP A 1 106 ? -20.961 -27.972 19.698 1.00 91.69 106 ASP A CA 1
ATOM 774 C C . ASP A 1 106 ? -20.026 -28.897 20.502 1.00 91.69 106 ASP A C 1
ATOM 776 O O . ASP A 1 106 ? -20.468 -29.593 21.424 1.00 91.69 106 ASP A O 1
ATOM 780 N N . PRO A 1 107 ? -18.741 -28.993 20.107 1.00 94.19 107 PRO A N 1
ATOM 781 C CA . PRO A 1 107 ? -17.809 -29.923 20.722 1.00 94.19 107 PRO A CA 1
ATOM 782 C C . PRO A 1 107 ? -17.483 -29.515 22.165 1.00 94.19 107 PRO A C 1
ATOM 784 O O . PRO A 1 107 ? -17.251 -28.342 22.460 1.00 94.19 107 PRO A O 1
ATOM 787 N N . GLY A 1 108 ? -17.420 -30.486 23.077 1.00 94.81 108 GLY A N 1
ATOM 788 C CA . GLY A 1 108 ? -17.084 -30.218 24.473 1.00 94.81 108 GLY A CA 1
ATOM 789 C C . GLY A 1 108 ? -17.111 -31.435 25.393 1.00 94.81 108 GLY A C 1
ATOM 790 O O . GLY A 1 108 ? -17.430 -32.555 24.993 1.00 94.81 108 GLY A O 1
ATOM 791 N N . LEU A 1 109 ? -16.764 -31.197 26.657 1.00 96.31 109 LEU A N 1
ATOM 792 C CA . LEU A 1 109 ? -16.729 -32.180 27.735 1.00 96.31 109 LEU A CA 1
ATOM 793 C C . LEU A 1 109 ? -17.740 -31.785 28.813 1.00 96.31 109 LEU A C 1
ATOM 795 O O . LEU A 1 109 ? -17.797 -30.624 29.218 1.00 96.31 109 LEU A O 1
ATOM 799 N N . ALA A 1 110 ? -18.466 -32.767 29.340 1.00 97.19 110 ALA A N 1
ATOM 800 C CA . ALA A 1 110 ? -19.217 -32.617 30.576 1.00 97.19 110 ALA A CA 1
ATOM 801 C C . ALA A 1 110 ? -18.858 -33.696 31.596 1.00 97.19 110 ALA A C 1
ATOM 803 O O . ALA A 1 110 ? -18.715 -34.868 31.253 1.00 97.19 110 ALA A O 1
ATOM 804 N N . LEU A 1 111 ? -18.745 -33.296 32.860 1.00 97.81 111 LEU A N 1
ATOM 805 C CA . LEU A 1 111 ? -18.477 -34.155 34.007 1.00 97.81 111 LEU A CA 1
ATOM 806 C C . LEU A 1 111 ? -19.513 -33.859 35.090 1.00 97.81 111 LEU A C 1
ATOM 808 O O . LEU A 1 111 ? -19.785 -32.699 35.390 1.00 97.81 111 LEU A O 1
ATOM 812 N N . LYS A 1 112 ? -20.049 -34.901 35.718 1.00 97.94 112 LYS A N 1
ATOM 813 C CA . LYS A 1 112 ? -20.854 -34.800 36.935 1.00 97.94 112 LYS A CA 1
ATOM 814 C C . LYS A 1 112 ? -20.378 -35.854 37.919 1.00 97.94 112 LYS A C 1
ATOM 816 O O . LYS A 1 112 ? -20.249 -37.012 37.545 1.00 97.94 112 LYS A O 1
ATOM 821 N N . LEU A 1 113 ? -20.130 -35.472 39.162 1.00 97.75 113 LEU A N 1
ATOM 822 C CA . LEU A 1 113 ? -19.729 -36.376 40.231 1.00 97.75 113 LEU A CA 1
ATOM 823 C C . LEU A 1 113 ? -20.367 -35.917 41.537 1.00 97.75 113 LEU A C 1
ATOM 825 O O . LEU A 1 113 ? -20.070 -34.833 42.025 1.00 97.75 113 LEU A O 1
ATOM 829 N N . ASN A 1 114 ? -21.195 -36.768 42.117 1.00 97.56 114 ASN A N 1
ATOM 830 C CA . ASN A 1 114 ? -21.701 -36.653 43.470 1.00 97.56 114 ASN A CA 1
ATOM 831 C C . ASN A 1 114 ? -21.010 -37.720 44.318 1.00 97.56 114 ASN A C 1
ATOM 833 O O . ASN A 1 114 ? -20.953 -38.886 43.936 1.00 97.56 114 ASN A O 1
ATOM 837 N N . VAL A 1 115 ? -20.489 -37.333 45.475 1.00 97.06 115 VAL A N 1
ATOM 838 C CA . VAL A 1 115 ? -19.911 -38.243 46.463 1.00 97.06 115 VAL A CA 1
ATOM 839 C C . VAL A 1 115 ? -20.530 -37.976 47.821 1.00 97.06 115 VAL A C 1
ATOM 841 O O . VAL A 1 115 ? -20.788 -36.832 48.192 1.00 97.06 115 VAL A O 1
ATOM 844 N N . SER A 1 116 ? -20.756 -39.027 48.594 1.00 96.31 116 SER A N 1
ATOM 845 C CA . SER A 1 116 ? -21.104 -38.898 50.000 1.00 96.31 116 SER A CA 1
ATOM 846 C C . SER A 1 116 ? -20.473 -40.003 50.827 1.00 96.31 116 SER A C 1
ATOM 848 O O . SER A 1 116 ? -20.320 -41.140 50.382 1.00 96.31 116 SER A O 1
ATOM 850 N N . VAL A 1 117 ? -20.092 -39.643 52.042 1.00 94.19 117 VAL A N 1
ATOM 851 C CA . VAL A 1 117 ? -19.615 -40.555 53.070 1.00 94.19 117 VAL A CA 1
ATOM 852 C C . VAL A 1 117 ? -20.346 -40.240 54.358 1.00 94.19 117 VAL A C 1
ATOM 854 O O . VAL A 1 117 ? -20.594 -39.075 54.676 1.00 94.19 117 VAL A O 1
ATOM 857 N N . GLY A 1 118 ? -20.644 -41.260 55.142 1.00 93.44 118 GLY A N 1
ATOM 858 C CA . GLY A 1 118 ? -20.996 -41.011 56.519 1.00 93.44 118 GLY A CA 1
ATOM 859 C C . GLY A 1 118 ? -20.966 -42.229 57.410 1.00 93.44 118 GLY A C 1
ATOM 860 O O . GLY A 1 118 ? -20.676 -43.350 56.998 1.00 93.44 118 GLY A O 1
ATOM 861 N N . ALA A 1 119 ? -21.203 -41.949 58.679 1.00 91.19 119 ALA A N 1
ATOM 862 C CA . ALA A 1 119 ? -21.135 -42.876 59.784 1.00 91.19 119 ALA A CA 1
ATOM 863 C C . ALA A 1 119 ? -22.118 -42.403 60.849 1.00 91.19 119 ALA A C 1
ATOM 865 O O . ALA A 1 119 ? -22.090 -41.225 61.208 1.00 91.19 119 ALA A O 1
ATOM 866 N N . ASP A 1 120 ? -22.924 -43.304 61.402 1.00 86.50 120 ASP A N 1
ATOM 867 C CA . ASP A 1 120 ? -23.713 -43.006 62.598 1.00 86.50 120 ASP A CA 1
ATOM 868 C C . ASP A 1 120 ? -23.527 -44.119 63.629 1.00 86.50 120 ASP A C 1
ATOM 870 O O . ASP A 1 120 ? -24.102 -45.204 63.531 1.00 86.50 120 ASP A O 1
ATOM 874 N N . VAL A 1 121 ? -22.650 -43.866 64.601 1.00 82.31 121 VAL A N 1
ATOM 875 C CA . VAL A 1 121 ? -22.345 -44.786 65.700 1.00 82.31 121 VAL A CA 1
ATOM 876 C C . VAL A 1 121 ? -22.512 -44.069 67.037 1.00 82.31 121 VAL A C 1
ATOM 878 O O . VAL A 1 121 ? -22.486 -42.845 67.122 1.00 82.31 121 VAL A O 1
ATOM 881 N N . ALA A 1 122 ? -22.656 -44.823 68.130 1.00 80.94 122 ALA A N 1
ATOM 882 C CA . ALA A 1 122 ? -23.039 -44.269 69.436 1.00 80.94 122 ALA A CA 1
ATOM 883 C C . ALA A 1 122 ? -22.163 -43.098 69.940 1.00 80.94 122 ALA A C 1
ATOM 885 O O . ALA A 1 122 ? -22.646 -42.248 70.687 1.00 80.94 122 ALA A O 1
ATOM 886 N N . VAL A 1 123 ? -20.881 -43.061 69.561 1.00 81.81 123 VAL A N 1
ATOM 887 C CA . VAL A 1 123 ? -19.899 -42.071 70.034 1.00 81.81 123 VAL A CA 1
ATOM 888 C C . VAL A 1 123 ? -19.598 -40.951 69.037 1.00 81.81 123 VAL A C 1
ATOM 890 O O . VAL A 1 123 ? -19.097 -39.913 69.468 1.00 81.81 123 VAL A O 1
ATOM 893 N N . PHE A 1 124 ? -19.894 -41.117 67.745 1.00 87.44 124 PHE A N 1
ATOM 894 C CA . PHE A 1 124 ? -19.703 -40.066 66.747 1.00 87.44 124 PHE A CA 1
ATOM 895 C C . PHE A 1 124 ? -20.625 -40.228 65.534 1.00 87.44 124 PHE A C 1
ATOM 897 O O . PHE A 1 124 ? -20.968 -41.344 65.147 1.00 87.44 124 PHE A O 1
ATOM 904 N N . THR A 1 125 ? -20.953 -39.104 64.904 1.00 92.31 125 THR A N 1
ATOM 905 C CA . THR A 1 125 ? -21.630 -39.053 63.602 1.00 92.31 125 THR A CA 1
ATOM 906 C C . THR A 1 125 ? -20.775 -38.240 62.650 1.00 92.31 125 THR A C 1
ATOM 908 O O . THR A 1 125 ? -20.249 -37.198 63.036 1.00 92.31 125 THR A O 1
ATOM 911 N N . ILE A 1 126 ? -20.609 -38.726 61.426 1.00 92.69 126 ILE A N 1
ATOM 912 C CA . ILE A 1 126 ? -19.911 -38.024 60.349 1.00 92.69 126 ILE A CA 1
ATOM 913 C C . ILE A 1 126 ? -20.828 -38.062 59.135 1.00 92.69 126 ILE A C 1
ATOM 915 O O . ILE A 1 126 ? -21.295 -39.132 58.761 1.00 92.69 126 ILE A O 1
ATOM 919 N N . GLU A 1 127 ? -21.050 -36.923 58.498 1.00 94.94 127 GLU A N 1
ATOM 920 C CA . GLU A 1 127 ? -21.644 -36.841 57.167 1.00 94.94 127 GLU A CA 1
ATOM 921 C C . GLU A 1 127 ? -20.801 -35.884 56.332 1.00 94.94 127 GLU A C 1
ATOM 923 O O . GLU A 1 127 ? -20.585 -34.745 56.730 1.00 94.94 127 GLU A O 1
ATOM 928 N N . ALA A 1 128 ? -20.321 -36.314 55.172 1.00 95.56 128 ALA A N 1
ATOM 929 C CA . ALA A 1 128 ? -19.697 -35.423 54.207 1.00 95.56 128 ALA A CA 1
ATOM 930 C C . ALA A 1 128 ? -20.239 -35.700 52.808 1.00 95.56 128 ALA A C 1
ATOM 932 O O . ALA A 1 128 ? -20.462 -36.849 52.429 1.00 95.56 128 ALA A O 1
ATOM 933 N N . ARG A 1 129 ? -20.483 -34.636 52.047 1.00 96.94 129 ARG A N 1
ATOM 934 C CA . ARG A 1 129 ? -21.030 -34.681 50.689 1.00 96.94 129 ARG A CA 1
ATOM 935 C C . ARG A 1 129 ? -20.228 -33.750 49.793 1.00 96.94 129 ARG A C 1
ATOM 937 O O . ARG A 1 129 ? -19.816 -32.681 50.232 1.00 96.94 129 ARG A O 1
ATOM 944 N N . GLY A 1 130 ? -20.015 -34.157 48.551 1.00 97.38 130 GLY A N 1
ATOM 945 C CA . GLY A 1 130 ? -19.321 -33.377 47.537 1.00 97.38 130 GLY A CA 1
ATOM 946 C C . GLY A 1 130 ? -20.027 -33.483 46.193 1.00 97.38 130 GLY A C 1
ATOM 947 O O . GLY A 1 130 ? -20.478 -34.560 45.822 1.00 97.38 130 GLY A O 1
ATOM 948 N N . THR A 1 131 ? -20.136 -32.377 45.470 1.00 97.81 131 THR A N 1
ATOM 949 C CA . THR A 1 131 ? -20.647 -32.314 44.097 1.00 97.81 131 THR A CA 1
ATOM 950 C C . THR A 1 131 ? -19.637 -31.573 43.230 1.00 97.81 131 THR A C 1
ATOM 952 O O . THR A 1 131 ? -19.249 -30.460 43.573 1.00 97.81 131 THR A O 1
ATOM 955 N N . LEU A 1 132 ? -19.232 -32.173 42.113 1.00 97.75 132 LEU A N 1
ATOM 956 C CA . LEU A 1 132 ? -18.432 -31.561 41.055 1.00 97.75 132 LEU A CA 1
ATOM 957 C C . LEU A 1 132 ? -19.218 -31.642 39.744 1.00 97.75 132 LEU A C 1
ATOM 959 O O . LEU A 1 132 ? -19.629 -32.728 39.336 1.00 97.75 132 LEU A O 1
ATOM 963 N N . GLN A 1 133 ? -19.426 -30.510 39.081 1.00 98.06 133 GLN A N 1
ATOM 964 C CA . GLN A 1 133 ? -20.049 -30.443 37.760 1.00 98.06 133 GLN A CA 1
ATOM 965 C C . GLN A 1 133 ? -19.226 -29.543 36.844 1.00 98.06 133 GLN A C 1
ATOM 967 O O . GLN A 1 133 ? -18.765 -28.488 37.271 1.00 98.06 133 GLN A O 1
ATOM 972 N N . ILE A 1 134 ? -19.039 -29.964 35.596 1.00 97.50 134 ILE A N 1
ATOM 973 C CA . ILE A 1 134 ? -18.311 -29.232 34.555 1.00 97.50 134 ILE A CA 1
ATOM 974 C C . ILE A 1 134 ? -19.069 -29.427 33.246 1.00 97.50 134 ILE A C 1
ATOM 976 O O . ILE A 1 134 ? -19.457 -30.554 32.942 1.00 97.50 134 ILE A O 1
ATOM 980 N N . ASN A 1 135 ? -19.253 -28.372 32.458 1.00 96.94 135 ASN A N 1
ATOM 981 C CA . ASN A 1 135 ? -19.683 -28.483 31.067 1.00 96.94 135 ASN A CA 1
ATOM 982 C C . ASN A 1 135 ? -19.054 -27.361 30.228 1.00 96.94 135 ASN A C 1
ATOM 984 O O . ASN A 1 135 ? -19.320 -26.181 30.456 1.00 96.94 135 ASN A O 1
ATOM 988 N N . THR A 1 136 ? -18.220 -27.741 29.258 1.00 96.19 136 THR A N 1
ATOM 989 C CA . THR A 1 136 ? -17.453 -26.811 28.412 1.00 96.19 136 THR A CA 1
ATOM 990 C C . THR A 1 136 ? -18.112 -26.505 27.068 1.00 96.19 136 THR A C 1
ATOM 992 O O . THR A 1 136 ? -17.545 -25.752 26.282 1.00 96.19 136 THR A O 1
ATOM 995 N N . THR A 1 137 ? -19.266 -27.101 26.767 1.00 94.38 137 THR A N 1
ATOM 996 C CA . THR A 1 137 ? -20.004 -26.813 25.524 1.00 94.38 137 THR A CA 1
ATOM 997 C C . THR A 1 137 ? -20.541 -25.380 25.520 1.00 94.38 137 THR A C 1
ATOM 999 O O . THR A 1 137 ? -20.729 -24.772 26.582 1.00 94.38 137 THR A O 1
ATOM 1002 N N . ARG A 1 138 ? -20.774 -24.821 24.325 1.00 90.19 138 ARG A N 1
ATOM 1003 C CA . ARG A 1 138 ? -21.216 -23.430 24.162 1.00 90.19 138 ARG A CA 1
ATOM 1004 C C . ARG A 1 138 ? -22.700 -23.268 24.460 1.00 90.19 138 ARG A C 1
ATOM 1006 O O . ARG A 1 138 ? -23.069 -22.263 25.066 1.00 90.19 138 ARG A O 1
ATOM 1013 N N . GLN A 1 139 ? -23.531 -24.230 24.049 1.00 92.12 139 GLN A N 1
ATOM 1014 C CA . GLN A 1 139 ? -24.995 -24.123 24.138 1.00 92.12 139 GLN A CA 1
ATOM 1015 C C . GLN A 1 139 ? -25.687 -25.392 24.668 1.00 92.12 139 GLN A C 1
ATOM 1017 O O . GLN A 1 139 ? -26.830 -25.327 25.125 1.00 92.12 139 GLN A O 1
ATOM 1022 N N . THR A 1 140 ? -25.019 -26.546 24.661 1.00 92.81 140 THR A N 1
ATOM 1023 C CA . THR A 1 140 ? -25.662 -27.834 24.954 1.00 92.81 140 THR A CA 1
ATOM 1024 C C . THR A 1 140 ? -25.661 -28.195 26.447 1.00 92.81 140 THR A C 1
ATOM 1026 O O . THR A 1 140 ? -24.636 -28.230 27.117 1.00 92.81 140 THR A O 1
ATOM 1029 N N . THR A 1 141 ? -26.814 -28.570 27.008 1.00 94.75 141 THR A N 1
ATOM 1030 C CA . THR A 1 141 ? -26.862 -29.163 28.360 1.00 94.75 141 THR A CA 1
ATOM 1031 C C . THR A 1 141 ? -26.504 -30.649 28.296 1.00 94.75 141 THR A C 1
ATOM 1033 O O . THR A 1 141 ? -27.202 -31.434 27.654 1.00 94.75 141 THR A O 1
ATOM 1036 N N . LEU A 1 142 ? -25.453 -31.062 29.005 1.00 93.81 142 LEU A N 1
ATOM 1037 C CA . LEU A 1 142 ? -24.983 -32.450 29.057 1.00 93.81 142 LEU A CA 1
ATOM 1038 C C . LEU A 1 142 ? -25.008 -32.963 30.500 1.00 93.81 142 LEU A C 1
ATOM 1040 O O . LEU A 1 142 ? -24.658 -32.238 31.422 1.00 93.81 142 LEU A O 1
ATOM 1044 N N . LEU A 1 143 ? -25.452 -34.208 30.721 1.00 93.69 143 LEU A N 1
ATOM 1045 C CA . LEU A 1 143 ? -25.629 -34.805 32.066 1.00 93.69 143 LEU A CA 1
ATOM 1046 C C . LEU A 1 143 ? -26.540 -33.987 33.016 1.00 93.69 143 LEU A C 1
ATOM 1048 O O . LEU A 1 143 ? -26.476 -34.132 34.240 1.00 93.69 143 LEU A O 1
ATOM 1052 N N . GLY A 1 144 ? -27.397 -33.123 32.455 1.00 92.62 144 GLY A N 1
ATOM 1053 C CA . GLY A 1 144 ? -28.207 -32.164 33.213 1.00 92.62 144 GLY A CA 1
ATOM 1054 C C . GLY A 1 144 ? -27.417 -30.970 33.770 1.00 92.62 144 GLY A C 1
ATOM 1055 O O . GLY A 1 144 ? -27.930 -30.281 34.645 1.00 92.62 144 GLY A O 1
ATOM 1056 N N . VAL A 1 145 ? -26.188 -30.743 33.294 1.00 95.31 145 VAL A N 1
ATOM 1057 C CA . VAL A 1 145 ? -25.310 -29.620 33.657 1.00 95.31 145 VAL A CA 1
ATOM 1058 C C . VAL A 1 145 ? -25.376 -28.560 32.555 1.00 95.31 145 VAL A C 1
ATOM 1060 O O . VAL A 1 145 ? -25.165 -28.873 31.380 1.00 95.31 145 VAL A O 1
ATOM 1063 N N . ALA A 1 146 ? -25.682 -27.315 32.922 1.00 94.56 146 ALA A N 1
ATOM 1064 C CA . ALA A 1 146 ? -25.814 -26.193 31.987 1.00 94.56 146 ALA A CA 1
ATOM 1065 C C . ALA A 1 146 ? -24.503 -25.923 31.211 1.00 94.56 146 ALA A C 1
ATOM 1067 O O . ALA A 1 146 ? -23.434 -26.179 31.763 1.00 94.56 146 ALA A O 1
ATOM 1068 N N . PRO A 1 147 ? -24.540 -25.418 29.965 1.00 94.56 147 PRO A N 1
ATOM 1069 C CA . PRO A 1 147 ? -23.333 -25.092 29.193 1.00 94.56 147 PRO A CA 1
ATOM 1070 C C . PRO A 1 147 ? -22.487 -23.998 29.866 1.00 94.56 147 PRO A C 1
ATOM 1072 O O . PRO A 1 147 ? -22.998 -23.227 30.680 1.00 94.56 147 PRO A O 1
ATOM 1075 N N . ARG A 1 148 ? -21.195 -23.919 29.511 1.00 95.00 148 ARG A N 1
ATOM 1076 C CA . ARG A 1 148 ? -20.222 -22.929 30.027 1.00 95.00 148 ARG A CA 1
ATOM 1077 C C . ARG A 1 148 ? -20.245 -22.802 31.558 1.00 95.00 148 ARG A C 1
ATOM 1079 O O . ARG A 1 148 ? -20.270 -21.689 32.087 1.00 95.00 148 ARG A O 1
ATOM 1086 N N . SER A 1 149 ? -20.274 -23.936 32.265 1.00 96.44 149 SER A N 1
ATOM 1087 C CA . SER A 1 149 ? -20.438 -23.941 33.722 1.00 96.44 149 SER A CA 1
ATOM 1088 C C . SER A 1 149 ? -19.479 -24.864 34.478 1.00 96.44 149 SER A C 1
ATOM 1090 O O . SER A 1 149 ? -19.033 -25.900 33.976 1.00 96.44 149 SER A O 1
ATOM 1092 N N . PHE A 1 150 ? -19.179 -24.468 35.716 1.00 97.19 150 PHE A N 1
ATOM 1093 C CA . PHE A 1 150 ? -18.426 -25.218 36.719 1.00 97.19 150 PHE A CA 1
ATOM 1094 C C . PHE A 1 150 ? -19.093 -25.057 38.094 1.00 97.19 150 PHE A C 1
ATOM 1096 O O . PHE A 1 150 ? -19.428 -23.944 38.498 1.00 97.19 150 PHE A O 1
ATOM 1103 N N . LEU A 1 151 ? -19.255 -26.154 38.836 1.00 97.69 151 LEU A N 1
ATOM 1104 C CA . LEU A 1 151 ? -19.735 -26.170 40.221 1.00 97.69 151 LEU A CA 1
ATOM 1105 C C . LEU A 1 151 ? -18.881 -27.124 41.055 1.00 97.69 151 LEU A C 1
ATOM 1107 O O . LEU A 1 151 ? -18.750 -28.296 40.712 1.00 97.69 151 LEU A O 1
ATOM 1111 N N . LEU A 1 152 ? -18.399 -26.645 42.198 1.00 97.62 152 LEU A N 1
ATOM 1112 C CA . LEU A 1 152 ? -17.846 -27.463 43.274 1.00 97.62 152 LEU A CA 1
ATOM 1113 C C . LEU A 1 152 ? -18.588 -27.118 44.571 1.00 97.62 152 LEU A C 1
ATOM 1115 O O . LEU A 1 152 ? -18.484 -25.987 45.025 1.00 97.62 152 LEU A O 1
ATOM 1119 N N . ASP A 1 153 ? -19.331 -28.055 45.161 1.00 97.81 153 ASP A N 1
ATOM 1120 C CA . ASP A 1 153 ? -20.061 -27.887 46.434 1.00 97.81 153 ASP A CA 1
ATOM 1121 C C . ASP A 1 153 ? -19.651 -28.999 47.404 1.00 97.81 153 ASP A C 1
ATOM 1123 O O . ASP A 1 153 ? -19.864 -30.178 47.127 1.00 97.81 153 ASP A O 1
ATOM 1127 N N . LEU A 1 154 ? -19.023 -28.635 48.519 1.00 96.94 154 LEU A N 1
ATOM 1128 C CA . LEU A 1 154 ? -18.513 -29.534 49.548 1.00 96.94 154 LEU A CA 1
ATOM 1129 C C . LEU A 1 154 ? -19.172 -29.196 50.884 1.00 96.94 154 LEU A C 1
ATOM 1131 O O . LEU A 1 154 ? -19.158 -28.044 51.317 1.00 96.94 154 LEU A O 1
ATOM 1135 N N . GLN A 1 155 ? -19.706 -30.200 51.573 1.00 96.69 155 GLN A N 1
ATOM 1136 C CA . GLN A 1 155 ? -20.369 -30.052 52.868 1.00 96.69 155 GLN A CA 1
ATOM 1137 C C . GLN A 1 155 ? -19.900 -31.143 53.826 1.00 96.69 155 GLN A C 1
ATOM 1139 O O . GLN A 1 155 ? -19.723 -32.291 53.425 1.00 96.69 155 GLN A O 1
ATOM 1144 N N . GLY A 1 156 ? -19.712 -30.791 55.094 1.00 95.88 156 GLY A N 1
ATOM 1145 C CA . GLY A 1 156 ? -19.272 -31.705 56.139 1.00 95.88 156 GLY A CA 1
ATOM 1146 C C . GLY A 1 156 ? -19.935 -31.399 57.476 1.00 95.88 156 GLY A C 1
ATOM 1147 O O . GLY A 1 156 ? -20.077 -30.238 57.853 1.00 95.88 156 GLY A O 1
ATOM 1148 N N . HIS A 1 157 ? -20.301 -32.451 58.195 1.00 95.62 157 HIS A N 1
ATOM 1149 C CA . HIS A 1 157 ? -20.887 -32.429 59.524 1.00 95.62 157 HIS A CA 1
ATOM 1150 C C . HIS A 1 157 ? -20.225 -33.505 60.386 1.00 95.62 157 HIS A C 1
ATOM 1152 O O . HIS A 1 157 ? -20.097 -34.658 59.969 1.00 95.62 157 HIS A O 1
ATOM 1158 N N . VAL A 1 158 ? -19.803 -33.139 61.594 1.00 94.06 158 VAL A N 1
ATOM 1159 C CA . VAL A 1 158 ? -19.212 -34.056 62.572 1.00 94.06 158 VAL A CA 1
ATOM 1160 C C . VAL A 1 158 ? -19.811 -33.790 63.948 1.00 94.06 158 VAL A C 1
ATOM 1162 O O . VAL A 1 158 ? -19.726 -32.678 64.465 1.00 94.06 158 VAL A O 1
ATOM 1165 N N . GLU A 1 159 ? -20.347 -34.828 64.586 1.00 93.75 159 GLU A N 1
ATOM 1166 C CA . GLU A 1 159 ? -20.710 -34.819 66.003 1.00 93.75 159 GLU A CA 1
ATOM 1167 C C . GLU A 1 159 ? -19.806 -35.780 66.776 1.00 93.75 159 GLU A C 1
ATOM 1169 O O . GLU A 1 159 ? -19.751 -36.966 66.466 1.00 93.75 159 GLU A O 1
ATOM 1174 N N . LEU A 1 160 ? -19.151 -35.305 67.835 1.00 89.94 160 LEU A N 1
ATOM 1175 C CA . LEU A 1 160 ? -18.399 -36.131 68.780 1.00 89.94 160 LEU A CA 1
ATOM 1176 C C . LEU A 1 160 ? -19.137 -36.164 70.121 1.00 89.94 160 LEU A C 1
ATOM 1178 O O . LEU A 1 160 ? -19.470 -35.122 70.698 1.00 89.94 160 LEU A O 1
ATOM 1182 N N . LEU A 1 161 ? -19.424 -37.375 70.607 1.00 88.12 161 LEU A N 1
ATOM 1183 C CA . LEU A 1 161 ? -20.168 -37.651 71.844 1.00 88.12 161 LEU A CA 1
ATOM 1184 C C . LEU A 1 161 ? -21.530 -36.932 71.925 1.00 88.12 161 LEU A C 1
ATOM 1186 O O . LEU A 1 161 ? -22.050 -36.713 73.017 1.00 88.12 161 LEU A O 1
ATOM 1190 N N . LYS A 1 162 ? -22.091 -36.525 70.776 1.00 85.06 162 LYS A N 1
ATOM 1191 C CA . LYS A 1 162 ? -23.318 -35.714 70.641 1.00 85.06 162 LYS A CA 1
ATOM 1192 C C . LYS A 1 162 ? -23.282 -34.339 71.330 1.00 85.06 162 LYS A C 1
ATOM 1194 O O . LYS A 1 162 ? -24.311 -33.672 71.425 1.00 85.06 162 LYS A O 1
ATOM 1199 N N . VAL A 1 163 ? -22.109 -33.887 71.777 1.00 85.44 163 VAL A N 1
ATOM 1200 C CA . VAL A 1 163 ? -21.928 -32.630 72.529 1.00 85.44 163 VAL A CA 1
ATOM 1201 C C . VAL A 1 163 ? -20.985 -31.645 71.846 1.00 85.44 163 VAL A C 1
ATOM 1203 O O . VAL A 1 163 ? -21.118 -30.444 72.070 1.00 85.44 163 VAL A O 1
ATOM 1206 N N . LEU A 1 164 ? -20.057 -32.124 71.017 1.00 90.94 164 LEU A N 1
ATOM 1207 C CA . LEU A 1 164 ? -19.184 -31.295 70.190 1.00 90.94 164 LEU A CA 1
ATOM 1208 C C . LEU A 1 164 ? -19.631 -31.440 68.736 1.00 90.94 164 LEU A C 1
ATOM 1210 O O . LEU A 1 164 ? -19.600 -32.550 68.211 1.00 90.94 164 LEU A O 1
ATOM 1214 N N . LYS A 1 165 ? -20.070 -30.344 68.115 1.00 94.44 165 LYS A N 1
ATOM 1215 C CA . LYS A 1 165 ? -20.571 -30.335 66.732 1.00 94.44 165 LYS A CA 1
ATOM 1216 C C . LYS A 1 165 ? -19.720 -29.419 65.862 1.00 94.44 165 LYS A C 1
ATOM 1218 O O . LYS A 1 165 ? -19.390 -28.317 66.303 1.00 94.44 165 LYS A O 1
ATOM 1223 N N . PHE A 1 166 ? -19.384 -29.872 64.663 1.00 94.69 166 PHE A N 1
ATOM 1224 C CA . PHE A 1 166 ? -18.658 -29.120 63.646 1.00 94.69 166 PHE A CA 1
ATOM 1225 C C . PHE A 1 166 ? -19.393 -29.237 62.312 1.00 94.69 166 PHE A C 1
ATOM 1227 O O . PHE A 1 166 ? -19.628 -30.345 61.838 1.00 94.69 166 PHE A O 1
ATOM 1234 N N . ASP A 1 167 ? -19.705 -28.103 61.701 1.00 95.44 167 ASP A N 1
ATOM 1235 C CA . ASP A 1 167 ? -20.276 -28.003 60.363 1.00 95.44 167 ASP A CA 1
ATOM 1236 C C . ASP A 1 167 ? -19.340 -27.164 59.493 1.00 95.44 167 ASP A C 1
ATOM 1238 O O . ASP A 1 167 ? -18.890 -26.098 59.915 1.00 95.44 167 ASP A O 1
ATOM 1242 N N . ALA A 1 168 ? -19.073 -27.600 58.268 1.00 95.88 168 ALA A N 1
ATOM 1243 C CA . ALA A 1 168 ? -18.325 -26.827 57.284 1.00 95.88 168 ALA A CA 1
ATOM 1244 C C . ALA A 1 168 ? -18.948 -26.960 55.896 1.00 95.88 168 ALA A C 1
ATOM 1246 O O . ALA A 1 168 ? -19.493 -28.002 55.536 1.00 95.88 168 ALA A O 1
ATOM 1247 N N . GLY A 1 169 ? -18.862 -25.893 55.109 1.00 96.69 169 GLY A N 1
ATOM 1248 C CA . GLY A 1 169 ? -19.296 -25.882 53.721 1.00 96.69 169 GLY A CA 1
ATOM 1249 C C . GLY A 1 169 ? -18.407 -24.992 52.865 1.00 96.69 169 GLY A C 1
ATOM 1250 O O . GLY A 1 169 ? -17.905 -23.975 53.341 1.00 96.69 169 GLY A O 1
ATOM 1251 N N . PHE A 1 170 ? -18.231 -25.381 51.612 1.00 96.31 170 PHE A N 1
ATOM 1252 C CA . PHE A 1 170 ? -17.418 -24.692 50.620 1.00 96.31 170 PHE A CA 1
ATOM 1253 C C . PHE A 1 170 ? -18.089 -24.824 49.256 1.00 96.31 170 PHE A C 1
ATOM 1255 O O . PHE A 1 170 ? -18.441 -25.933 48.861 1.00 96.31 170 PHE A O 1
ATOM 1262 N N . LYS A 1 171 ? -18.265 -23.717 48.537 1.00 97.88 171 LYS A N 1
ATOM 1263 C CA . LYS A 1 171 ? -18.930 -23.696 47.238 1.00 97.88 171 LYS A CA 1
ATOM 1264 C C . LYS A 1 171 ? -18.232 -22.747 46.268 1.00 97.88 171 LYS A C 1
ATOM 1266 O O . LYS A 1 171 ? -17.974 -21.599 46.610 1.00 97.88 171 LYS A O 1
ATOM 1271 N N . VAL A 1 172 ? -17.972 -23.217 45.052 1.00 97.44 172 VAL A N 1
ATOM 1272 C CA . VAL A 1 172 ? -17.471 -22.422 43.922 1.00 97.44 172 VAL A CA 1
ATOM 1273 C C . VAL A 1 172 ? -18.395 -22.630 42.735 1.00 97.44 172 VAL A C 1
ATOM 1275 O O . VAL A 1 172 ? -18.748 -23.766 42.418 1.00 97.44 172 VAL A O 1
ATOM 1278 N N . VAL A 1 173 ? -18.775 -21.538 42.079 1.00 97.31 173 VAL A N 1
ATOM 1279 C CA . VAL A 1 173 ? -19.602 -21.545 40.868 1.00 97.31 173 VAL A CA 1
ATOM 1280 C C . VAL A 1 173 ? -18.933 -20.668 39.823 1.00 97.31 173 VAL A C 1
ATOM 1282 O O . VAL A 1 173 ? -18.541 -19.553 40.146 1.00 97.31 173 VAL A O 1
ATOM 1285 N N . VAL A 1 174 ? -18.835 -21.151 38.588 1.00 96.12 174 VAL A N 1
ATOM 1286 C CA . VAL A 1 174 ? -18.543 -20.338 37.401 1.00 96.12 174 VAL A CA 1
ATOM 1287 C C . VAL A 1 174 ? -19.669 -20.592 36.412 1.00 96.12 174 VAL A C 1
ATOM 1289 O O . VAL A 1 174 ? -19.909 -21.743 36.048 1.00 96.12 174 VAL A O 1
ATOM 1292 N N . ALA A 1 175 ? -20.401 -19.555 36.026 1.00 90.94 175 ALA A N 1
ATOM 1293 C CA . ALA A 1 175 ? -21.521 -19.662 35.096 1.00 90.94 175 ALA A CA 1
ATOM 1294 C C . ALA A 1 175 ? -21.799 -18.299 34.459 1.00 90.94 175 ALA A C 1
ATOM 1296 O O . ALA A 1 175 ? -21.670 -17.273 35.117 1.00 90.94 175 ALA A O 1
ATOM 1297 N N . GLY A 1 176 ? -22.182 -18.280 33.179 1.00 80.44 176 GLY A N 1
ATOM 1298 C CA . GLY A 1 176 ? -22.578 -17.035 32.504 1.00 80.44 176 GLY A CA 1
ATOM 1299 C C . GLY A 1 176 ? -21.472 -15.973 32.403 1.00 80.44 176 GLY A C 1
ATOM 1300 O O . GLY A 1 176 ? -21.788 -14.803 32.259 1.00 80.44 176 GLY A O 1
ATOM 1301 N N . GLY A 1 177 ? -20.194 -16.366 32.493 1.00 82.94 177 GLY A N 1
ATOM 1302 C CA . GLY A 1 177 ? -19.051 -15.439 32.508 1.00 82.94 177 GLY A CA 1
ATOM 1303 C C . GLY A 1 177 ? -18.702 -14.874 33.890 1.00 82.94 177 GLY A C 1
ATOM 1304 O O . GLY A 1 177 ? -17.674 -14.221 34.032 1.00 82.94 177 GLY A O 1
ATOM 1305 N N . GLU A 1 178 ? -19.497 -15.175 34.916 1.00 90.62 178 GLU A N 1
ATOM 1306 C CA . GLU A 1 178 ? -19.269 -14.745 36.295 1.00 90.62 178 GLU A CA 1
ATOM 1307 C C . GLU A 1 178 ? -18.764 -15.906 37.164 1.00 90.62 178 GLU A C 1
ATOM 1309 O O . GLU A 1 178 ? -18.977 -17.087 36.856 1.00 90.62 178 GLU A O 1
ATOM 1314 N N . TRP A 1 179 ? -18.106 -15.577 38.279 1.00 94.00 179 TRP A N 1
ATOM 1315 C CA . TRP A 1 179 ? -17.702 -16.556 39.288 1.00 94.00 179 TRP A CA 1
ATOM 1316 C C . TRP A 1 179 ? -18.111 -16.121 40.696 1.00 94.00 179 TRP A C 1
ATOM 1318 O O . TRP A 1 179 ? -18.139 -14.936 41.015 1.00 94.00 179 TRP A O 1
ATOM 1328 N N . SER A 1 180 ? -18.415 -17.097 41.554 1.00 95.69 180 SER A N 1
ATOM 1329 C CA . SER A 1 180 ? -18.724 -16.882 42.971 1.00 95.69 180 SER A CA 1
ATOM 1330 C C . SER A 1 180 ? -18.060 -17.933 43.855 1.00 95.69 180 SER A C 1
ATOM 1332 O O . SER A 1 180 ? -17.933 -19.100 43.470 1.00 95.69 180 SER A O 1
ATOM 1334 N N . PHE A 1 181 ? -17.681 -17.516 45.056 1.00 95.56 181 PHE A N 1
ATOM 1335 C CA . PHE A 1 181 ? -17.062 -18.320 46.098 1.00 95.56 181 PHE A CA 1
ATOM 1336 C C . PHE A 1 181 ? -17.825 -18.135 47.413 1.00 95.56 181 PHE A C 1
ATOM 1338 O O . PHE A 1 181 ? -18.081 -17.007 47.826 1.00 95.56 181 PHE A O 1
ATOM 1345 N N . GLU A 1 182 ? -18.131 -19.222 48.120 1.00 97.12 182 GLU A N 1
ATOM 1346 C CA . GLU A 1 182 ? -18.707 -19.187 49.465 1.00 97.12 182 GLU A CA 1
ATOM 1347 C C . GLU A 1 182 ? -18.054 -20.235 50.377 1.00 97.12 182 GLU A C 1
ATOM 1349 O O . GLU A 1 182 ? -17.912 -21.400 50.013 1.00 97.12 182 GLU A O 1
ATOM 1354 N N . ALA A 1 183 ? -17.711 -19.846 51.603 1.00 96.69 183 ALA A N 1
ATOM 1355 C CA . ALA A 1 183 ? -17.253 -20.746 52.654 1.00 96.69 183 ALA A CA 1
ATOM 1356 C C . ALA A 1 183 ? -17.985 -20.462 53.971 1.00 96.69 183 ALA A C 1
ATOM 1358 O O . ALA A 1 183 ? -18.162 -19.308 54.363 1.00 96.69 183 ALA A O 1
ATOM 1359 N N . LYS A 1 184 ? -18.385 -21.513 54.690 1.00 96.56 184 LYS A N 1
ATOM 1360 C CA . LYS A 1 184 ? -19.034 -21.424 56.006 1.00 96.56 184 LYS A CA 1
ATOM 1361 C C . LYS A 1 184 ? -18.463 -22.452 56.974 1.00 96.56 184 LYS A C 1
ATOM 1363 O O . LYS A 1 184 ? -18.150 -23.571 56.578 1.00 96.56 184 LYS A O 1
ATOM 1368 N N . ALA A 1 185 ? -18.369 -22.089 58.248 1.00 95.94 185 ALA A N 1
ATOM 1369 C CA . ALA A 1 185 ? -17.959 -22.992 59.317 1.00 95.94 185 ALA A CA 1
ATOM 1370 C C . ALA A 1 185 ? -18.727 -22.681 60.604 1.00 95.94 185 ALA A C 1
ATOM 1372 O O . ALA A 1 185 ? -18.843 -21.519 60.990 1.00 95.94 185 ALA A O 1
ATOM 1373 N N . ALA A 1 186 ? -19.227 -23.704 61.290 1.00 95.44 186 ALA A N 1
ATOM 1374 C CA . ALA A 1 186 ? -19.878 -23.578 62.585 1.00 95.44 186 ALA A CA 1
ATOM 1375 C C . ALA A 1 186 ? -19.337 -24.615 63.571 1.00 95.44 186 ALA A C 1
ATOM 1377 O O . ALA A 1 186 ? -19.130 -25.775 63.228 1.00 95.44 186 ALA A O 1
ATOM 1378 N N . VAL A 1 187 ? -19.111 -24.195 64.814 1.00 93.94 187 VAL A N 1
ATOM 1379 C CA . VAL A 1 187 ? -18.636 -25.062 65.896 1.00 93.94 187 VAL A CA 1
ATOM 1380 C C . VAL A 1 187 ? -19.501 -24.854 67.128 1.00 93.94 187 VAL A C 1
ATOM 1382 O O . VAL A 1 187 ? -19.741 -23.715 67.529 1.00 93.94 187 VAL A O 1
ATOM 1385 N N . SER A 1 188 ? -19.947 -25.940 67.759 1.00 92.62 188 SER A N 1
ATOM 1386 C CA . SER A 1 188 ? -20.660 -25.924 69.038 1.00 92.62 188 SER A CA 1
ATOM 1387 C C . SER A 1 188 ? -19.942 -26.777 70.080 1.00 92.62 188 SER A C 1
ATOM 1389 O O . SER A 1 188 ? -19.726 -27.967 69.866 1.00 92.62 188 SER A O 1
ATOM 1391 N N . PHE A 1 189 ? -19.619 -26.183 71.230 1.00 89.81 189 PHE A N 1
ATOM 1392 C CA . PHE A 1 189 ? -18.953 -26.831 72.360 1.00 89.81 189 PHE A CA 1
ATOM 1393 C C . PHE A 1 189 ? -19.947 -27.058 73.505 1.00 89.81 189 PHE A C 1
ATOM 1395 O O . PHE A 1 189 ? -20.342 -26.108 74.184 1.00 89.81 189 PHE A O 1
ATOM 1402 N N . PHE A 1 190 ? -20.341 -28.311 73.744 1.00 85.25 190 PHE A N 1
ATOM 1403 C CA . PHE A 1 190 ? -21.159 -28.761 74.885 1.00 85.25 190 PHE A CA 1
ATOM 1404 C C . PHE A 1 190 ? -22.523 -28.060 75.040 1.00 85.25 190 PHE A C 1
ATOM 1406 O O . PHE A 1 190 ? -23.095 -28.050 76.128 1.00 85.25 190 PHE A O 1
ATOM 1413 N N . GLY A 1 191 ? -23.037 -27.420 73.983 1.00 77.38 191 GLY A N 1
ATOM 1414 C CA . GLY A 1 191 ? -24.207 -26.534 74.069 1.00 77.38 191 GLY A CA 1
ATOM 1415 C C . GLY A 1 191 ? -23.976 -25.261 74.901 1.00 77.38 191 GLY A C 1
ATOM 1416 O O . GLY A 1 191 ? -24.929 -24.527 75.166 1.00 77.38 191 GLY A O 1
ATOM 1417 N N . LEU A 1 192 ? -22.727 -25.005 75.305 1.00 86.00 192 LEU A N 1
ATOM 1418 C CA . LEU A 1 192 ? -22.299 -23.851 76.090 1.00 86.00 192 LEU A CA 1
ATOM 1419 C C . LEU A 1 192 ? -21.762 -22.739 75.198 1.00 86.00 192 LEU A C 1
ATOM 1421 O O . LEU A 1 192 ? -22.044 -21.584 75.465 1.00 86.00 192 LEU A O 1
ATOM 1425 N N . ALA A 1 193 ? -21.004 -23.054 74.148 1.00 89.94 193 ALA A N 1
ATOM 1426 C CA . ALA A 1 193 ? -20.484 -22.046 73.228 1.00 89.94 193 ALA A CA 1
ATOM 1427 C C . ALA A 1 193 ? -20.773 -22.418 71.775 1.00 89.94 193 ALA A C 1
ATOM 1429 O O . ALA A 1 193 ? -20.697 -23.589 71.409 1.00 89.94 193 ALA A O 1
ATOM 1430 N N . THR A 1 194 ? -21.092 -21.426 70.948 1.00 93.50 194 THR A N 1
ATOM 1431 C CA . THR A 1 194 ? -21.191 -21.575 69.493 1.00 93.50 194 THR A CA 1
ATOM 1432 C C . THR A 1 194 ? -20.381 -20.489 68.798 1.00 93.50 194 THR A C 1
ATOM 1434 O O . THR A 1 194 ? -20.335 -19.358 69.279 1.00 93.50 194 THR A O 1
ATOM 1437 N N . LEU A 1 195 ? -19.744 -20.829 67.680 1.00 95.38 195 LEU A N 1
ATOM 1438 C CA . LEU A 1 195 ? -19.039 -19.902 66.798 1.00 95.38 195 LEU A CA 1
ATOM 1439 C C . LEU A 1 195 ? -19.411 -20.229 65.353 1.00 95.38 195 LEU A C 1
ATOM 1441 O O . LEU A 1 195 ? -19.295 -21.379 64.953 1.00 95.38 195 LEU A O 1
ATOM 1445 N N . ASN A 1 196 ? -19.843 -19.233 64.586 1.00 95.94 196 ASN A N 1
ATOM 1446 C CA . ASN A 1 196 ? -20.255 -19.369 63.192 1.00 95.94 196 ASN A CA 1
ATOM 1447 C C . ASN A 1 196 ? -19.521 -18.325 62.346 1.00 95.94 196 ASN A C 1
ATOM 1449 O O . ASN A 1 196 ? -19.618 -17.134 62.644 1.00 95.94 196 ASN A O 1
ATOM 1453 N N . GLY A 1 197 ? -18.816 -18.761 61.307 1.00 96.00 197 GLY A N 1
ATOM 1454 C CA . GLY A 1 197 ? -18.137 -17.926 60.320 1.00 96.00 197 GLY A CA 1
ATOM 1455 C C . GLY A 1 197 ? -18.683 -18.165 58.911 1.00 96.00 197 GLY A C 1
ATOM 1456 O O . GLY A 1 197 ? -19.022 -19.298 58.569 1.00 96.00 197 GLY A O 1
ATOM 1457 N N . GLN A 1 198 ? -18.761 -17.112 58.102 1.00 96.94 198 GLN A N 1
ATOM 1458 C CA . GLN A 1 198 ? -19.117 -17.168 56.682 1.00 96.94 198 GLN A CA 1
ATOM 1459 C C . GLN A 1 198 ? -18.279 -16.152 55.898 1.00 96.94 198 GLN A C 1
ATOM 1461 O O . GLN A 1 198 ? -18.042 -15.051 56.393 1.00 96.94 198 GLN A O 1
ATOM 1466 N N . ILE A 1 199 ? -17.852 -16.521 54.694 1.00 95.81 199 ILE A N 1
ATOM 1467 C CA . ILE A 1 199 ? -17.181 -15.660 53.717 1.00 95.81 199 ILE A CA 1
ATOM 1468 C C . ILE A 1 199 ? -17.837 -15.912 52.358 1.00 95.81 199 ILE A C 1
ATOM 1470 O O . ILE A 1 199 ? -17.975 -17.067 51.966 1.00 95.81 199 ILE A O 1
ATOM 1474 N N . ALA A 1 200 ? -18.211 -14.856 51.643 1.00 96.62 200 ALA A N 1
ATOM 1475 C CA . ALA A 1 200 ? -18.644 -14.914 50.248 1.00 96.62 200 ALA A CA 1
ATOM 1476 C C . ALA A 1 200 ? -17.858 -13.897 49.411 1.00 96.62 200 ALA A C 1
ATOM 1478 O O . ALA A 1 200 ? -17.581 -12.819 49.935 1.00 96.62 200 ALA A O 1
ATOM 1479 N N . LEU A 1 201 ? -17.496 -14.240 48.168 1.00 94.56 201 LEU A N 1
ATOM 1480 C CA . LEU A 1 201 ? -16.863 -13.356 47.176 1.00 94.56 201 LEU A CA 1
ATOM 1481 C C . LEU A 1 201 ? -17.427 -13.611 45.770 1.00 94.56 201 LEU A C 1
ATOM 1483 O O . LEU A 1 201 ? -17.800 -14.748 45.472 1.00 94.56 201 LEU A O 1
ATOM 1487 N N . ASP A 1 202 ? -17.434 -12.604 44.897 1.00 93.50 202 ASP A N 1
ATOM 1488 C CA . ASP A 1 202 ? -17.809 -12.756 43.483 1.00 93.50 202 ASP A CA 1
ATOM 1489 C C . ASP A 1 202 ? -16.874 -12.018 42.504 1.00 93.50 202 ASP A C 1
ATOM 1491 O O . ASP A 1 202 ? -15.969 -11.277 42.898 1.00 93.50 202 ASP A O 1
ATOM 1495 N N . SER A 1 203 ? -17.102 -12.231 41.205 1.00 88.31 203 SER A N 1
ATOM 1496 C CA . SER A 1 203 ? -16.345 -11.628 40.103 1.00 88.31 203 SER A CA 1
ATOM 1497 C C . SER A 1 203 ? -16.488 -10.111 39.977 1.00 88.31 203 SER A C 1
ATOM 1499 O O . SER A 1 203 ? -15.699 -9.503 39.259 1.00 88.31 203 SER A O 1
ATOM 1501 N N . LYS A 1 204 ? -17.450 -9.491 40.672 1.00 84.62 204 LYS A N 1
ATOM 1502 C CA . LYS A 1 204 ? -17.634 -8.029 40.721 1.00 84.62 204 LYS A CA 1
ATOM 1503 C C . LYS A 1 204 ? -16.843 -7.394 41.870 1.00 84.62 204 LYS A C 1
ATOM 1505 O O . LYS A 1 204 ? -16.923 -6.190 42.089 1.00 84.62 204 LYS A O 1
ATOM 1510 N N . GLY A 1 205 ? -16.073 -8.199 42.610 1.00 83.81 205 GLY A N 1
ATOM 1511 C CA . GLY A 1 205 ? -15.309 -7.755 43.772 1.00 83.81 205 GLY A CA 1
ATOM 1512 C C . GLY A 1 205 ? -16.159 -7.605 45.034 1.00 83.81 205 GLY A C 1
ATOM 1513 O O . GLY A 1 205 ? -15.664 -7.082 46.036 1.00 83.81 205 GLY A O 1
ATOM 1514 N N . ASN A 1 206 ? -17.414 -8.071 45.024 1.00 90.94 206 ASN A N 1
ATOM 1515 C CA . ASN A 1 206 ? -18.245 -8.065 46.221 1.00 90.94 206 ASN A CA 1
ATOM 1516 C C . ASN A 1 206 ? -17.716 -9.089 47.213 1.00 90.94 206 ASN A C 1
ATOM 1518 O O . ASN A 1 206 ? -17.309 -10.184 46.828 1.00 90.94 206 ASN A O 1
ATOM 1522 N N . PHE A 1 207 ? -17.763 -8.764 48.502 1.00 93.19 207 PHE A N 1
ATOM 1523 C CA . PHE A 1 207 ? -17.465 -9.724 49.556 1.00 93.19 207 PHE A CA 1
ATOM 1524 C C . PHE A 1 207 ? -18.358 -9.510 50.777 1.00 93.19 207 PHE A C 1
ATOM 1526 O O . PHE A 1 207 ? -18.730 -8.384 51.089 1.00 93.19 207 PHE A O 1
ATOM 1533 N N . ASP A 1 208 ? -18.689 -10.583 51.497 1.00 95.69 208 ASP A N 1
ATOM 1534 C CA . ASP A 1 208 ? -19.419 -10.540 52.774 1.00 95.69 208 ASP A CA 1
ATOM 1535 C C . ASP A 1 208 ? -18.782 -11.529 53.754 1.00 95.69 208 ASP A C 1
ATOM 1537 O O . ASP A 1 208 ? -18.829 -12.745 53.564 1.00 95.69 208 ASP A O 1
ATOM 1541 N N . VAL A 1 209 ? -18.165 -10.998 54.805 1.00 96.06 209 VAL A N 1
ATOM 1542 C CA . VAL A 1 209 ? -17.501 -11.757 55.864 1.00 96.06 209 VAL A CA 1
ATOM 1543 C C . VAL A 1 209 ? -18.295 -11.585 57.148 1.00 96.06 209 VAL A C 1
ATOM 1545 O O . VAL A 1 209 ? -18.427 -10.472 57.651 1.00 96.06 209 VAL A O 1
ATOM 1548 N N . ARG A 1 210 ? -18.799 -12.681 57.721 1.00 96.62 210 ARG A N 1
ATOM 1549 C CA . ARG A 1 210 ? -19.612 -12.686 58.948 1.00 96.62 210 ARG A CA 1
ATOM 1550 C C . ARG A 1 210 ? -19.000 -13.603 59.994 1.00 96.62 210 ARG A C 1
ATOM 1552 O O . ARG A 1 210 ? -18.657 -14.741 59.697 1.00 96.62 210 ARG A O 1
ATOM 1559 N N . LEU A 1 211 ? -18.958 -13.144 61.240 1.00 96.38 211 LEU A N 1
ATOM 1560 C CA . LEU A 1 211 ? -18.580 -13.939 62.405 1.00 96.38 211 LEU A CA 1
ATOM 1561 C C . LEU A 1 211 ? -19.597 -13.715 63.527 1.00 96.38 211 LEU A C 1
ATOM 1563 O O . LEU A 1 211 ? -19.888 -12.577 63.888 1.00 96.38 211 LEU A O 1
ATOM 1567 N N . ARG A 1 212 ? -20.158 -14.783 64.095 1.00 96.25 212 ARG A N 1
ATOM 1568 C CA . ARG A 1 212 ? -21.112 -14.716 65.214 1.00 96.25 212 ARG A CA 1
ATOM 1569 C C 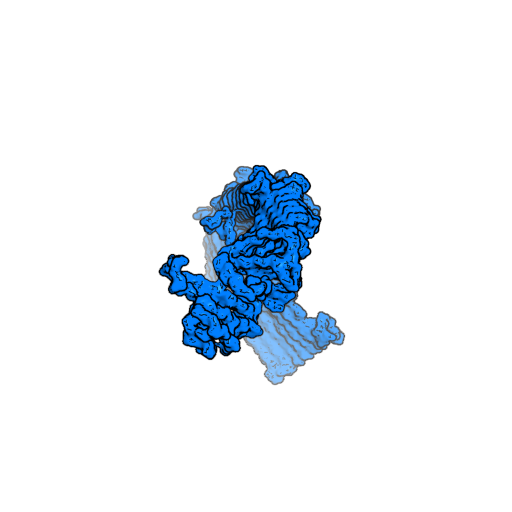. ARG A 1 212 ? -20.770 -15.748 66.269 1.00 96.25 212 ARG A C 1
ATOM 1571 O O . ARG A 1 212 ? -20.558 -16.908 65.931 1.00 96.25 212 ARG A O 1
ATOM 1578 N N . GLY A 1 213 ? -20.796 -15.356 67.536 1.00 95.19 213 GLY A N 1
ATOM 1579 C CA . GLY A 1 213 ? -20.612 -16.282 68.647 1.00 95.19 213 GLY A CA 1
ATOM 1580 C C . GLY A 1 213 ? -21.639 -16.106 69.758 1.00 95.19 213 GLY A C 1
ATOM 1581 O O . GLY A 1 213 ? -22.148 -15.010 69.988 1.00 95.19 213 GLY A O 1
ATOM 1582 N N . GLU A 1 214 ? -21.927 -17.197 70.460 1.00 94.62 214 GLU A N 1
ATOM 1583 C CA . GLU A 1 214 ? -22.734 -17.231 71.683 1.00 94.62 214 GLU A CA 1
ATOM 1584 C C . GLU A 1 214 ? -21.981 -18.025 72.755 1.00 94.62 214 GLU A C 1
ATOM 1586 O O . GLU A 1 214 ? -21.374 -19.048 72.448 1.00 94.62 214 GLU A O 1
ATOM 1591 N N . MET A 1 215 ? -22.043 -17.582 74.011 1.00 94.06 215 MET A N 1
ATOM 1592 C CA . MET A 1 215 ? -21.562 -18.320 75.176 1.00 94.06 215 MET A CA 1
ATOM 1593 C C . MET A 1 215 ? -22.609 -18.288 76.294 1.00 94.06 215 MET A C 1
ATOM 1595 O O . MET A 1 215 ? -23.068 -17.225 76.700 1.00 94.06 215 MET A O 1
ATOM 1599 N N . VAL A 1 216 ? -22.961 -19.451 76.828 1.00 91.69 216 VAL A N 1
ATOM 1600 C CA . VAL A 1 216 ? -23.900 -19.668 77.925 1.00 91.69 216 VAL A CA 1
ATOM 1601 C C . VAL A 1 216 ? -23.128 -20.253 79.105 1.00 91.69 216 VAL A C 1
ATOM 1603 O O . VAL A 1 216 ? -22.614 -21.365 79.036 1.00 91.69 216 VAL A O 1
ATOM 1606 N N . LEU A 1 217 ? -23.069 -19.517 80.212 1.00 89.56 217 LEU A N 1
ATOM 1607 C CA . LEU A 1 217 ? -22.519 -19.988 81.482 1.00 89.56 217 LEU A CA 1
ATOM 1608 C C . LEU A 1 217 ? -23.681 -20.304 82.434 1.00 89.56 217 LEU A C 1
ATOM 1610 O O . LEU A 1 217 ? -24.325 -19.390 82.952 1.00 89.56 217 LEU A O 1
ATOM 1614 N N . GLY A 1 218 ? -23.963 -21.593 82.648 1.00 87.69 218 GLY A N 1
ATOM 1615 C CA . GLY A 1 218 ? -25.103 -22.088 83.431 1.00 87.69 218 GLY A CA 1
ATOM 1616 C C . GLY A 1 218 ? -26.161 -22.750 82.543 1.00 87.69 218 GLY A C 1
ATOM 1617 O O . GLY A 1 218 ? -25.857 -23.661 81.783 1.00 87.69 218 GLY A O 1
ATOM 1618 N N . SER A 1 219 ? -27.412 -22.301 82.634 1.00 85.62 219 SER A N 1
ATOM 1619 C CA . SER A 1 219 ? -28.517 -22.725 81.764 1.00 85.62 219 SER A CA 1
ATOM 1620 C C . SER A 1 219 ? -29.235 -21.513 81.171 1.00 85.62 219 SER A C 1
ATOM 1622 O O . SER A 1 219 ? -29.187 -20.414 81.724 1.00 85.62 219 SER A O 1
ATOM 1624 N N . ARG A 1 220 ? -29.992 -21.707 80.085 1.00 85.44 220 ARG A N 1
ATOM 1625 C CA . ARG A 1 220 ? -30.792 -20.623 79.477 1.00 85.44 220 ARG A CA 1
ATOM 1626 C C . ARG A 1 220 ? -31.876 -20.052 80.412 1.00 85.44 220 ARG A C 1
ATOM 1628 O O . ARG A 1 220 ? -32.352 -18.940 80.181 1.00 85.44 220 ARG A O 1
ATOM 1635 N N . SER A 1 221 ? -32.230 -20.780 81.473 1.00 85.75 221 SER A N 1
ATOM 1636 C CA . SER A 1 221 ? -33.164 -20.337 82.517 1.00 85.75 221 SER A CA 1
ATOM 1637 C C . SER A 1 221 ? -32.467 -19.761 83.752 1.00 85.75 221 SER A C 1
ATOM 1639 O O . SER A 1 221 ? -33.112 -19.068 84.535 1.00 85.75 221 SER A O 1
ATOM 1641 N N . PHE A 1 222 ? -31.178 -20.044 83.945 1.00 88.12 222 PHE A N 1
ATOM 1642 C CA . PHE A 1 222 ? -30.404 -19.645 85.119 1.00 88.12 222 PHE A CA 1
ATOM 1643 C C . PHE A 1 222 ? -28.913 -19.567 84.755 1.00 88.12 222 PHE A C 1
ATOM 1645 O O . PHE A 1 222 ? -28.247 -20.604 84.711 1.00 88.12 222 PHE A O 1
ATOM 1652 N N . GLY A 1 223 ? -28.397 -18.373 84.450 1.00 90.62 223 GLY A N 1
ATOM 1653 C CA . GLY A 1 223 ? -27.022 -18.201 83.966 1.00 90.62 223 GLY A CA 1
ATOM 1654 C C . GLY A 1 223 ? -26.733 -16.860 83.284 1.00 90.62 223 GLY A C 1
ATOM 1655 O O . GLY A 1 223 ? -27.576 -15.960 83.271 1.00 90.62 223 GLY A O 1
ATOM 1656 N N . LEU A 1 224 ? -25.533 -16.741 82.711 1.00 92.25 224 LEU A N 1
ATOM 1657 C CA . LEU A 1 224 ? -25.115 -15.630 81.849 1.00 92.25 224 LEU A CA 1
ATOM 1658 C C . LEU A 1 224 ? -25.137 -16.071 80.384 1.00 92.25 224 LEU A C 1
ATOM 1660 O O . LEU A 1 224 ? -24.631 -17.143 80.062 1.00 92.25 224 LEU A O 1
ATOM 1664 N N . ILE A 1 225 ? -25.690 -15.242 79.502 1.00 93.19 225 ILE A N 1
ATOM 1665 C CA . ILE A 1 225 ? -25.703 -15.464 78.052 1.00 93.19 225 ILE A CA 1
ATOM 1666 C C . ILE A 1 225 ? -24.989 -14.291 77.391 1.00 93.19 225 ILE A C 1
ATOM 1668 O O . ILE A 1 225 ? -25.486 -13.168 77.435 1.00 93.19 225 ILE A O 1
ATOM 1672 N N . GLY A 1 226 ? -23.824 -14.551 76.807 1.00 93.81 226 GLY A N 1
ATOM 1673 C CA . GLY A 1 226 ? -23.056 -13.613 76.000 1.00 93.81 226 GLY A CA 1
ATOM 1674 C C . GLY A 1 226 ? -23.241 -13.895 74.514 1.00 93.81 226 GLY A C 1
ATOM 1675 O O . GLY A 1 226 ? -23.253 -15.050 74.103 1.00 93.81 226 GLY A O 1
ATOM 1676 N N . THR A 1 227 ? -23.359 -12.853 73.702 1.00 95.12 227 THR A N 1
ATOM 1677 C CA . THR A 1 227 ? -23.369 -12.949 72.237 1.00 95.12 227 THR A CA 1
ATOM 1678 C C . THR A 1 227 ? -22.454 -11.894 71.645 1.00 95.12 227 THR A C 1
ATOM 1680 O O . THR A 1 227 ? -22.327 -10.806 72.211 1.00 95.12 227 THR A O 1
ATOM 1683 N N . PHE A 1 228 ? -21.840 -12.194 70.505 1.00 96.00 228 PHE A N 1
ATOM 1684 C CA . PHE A 1 228 ? -21.175 -11.196 69.679 1.00 96.00 228 PHE A CA 1
ATOM 1685 C C . PHE A 1 228 ? -21.414 -11.456 68.192 1.00 96.00 228 PHE A C 1
ATOM 1687 O O . PHE A 1 228 ? -21.666 -12.586 67.768 1.00 96.00 228 PHE A O 1
ATOM 1694 N N . SER A 1 229 ? -21.316 -10.399 67.399 1.00 96.19 229 SER A N 1
ATOM 1695 C CA . SER A 1 229 ? -21.360 -10.454 65.943 1.00 96.19 229 SER A CA 1
ATOM 1696 C C . SER A 1 229 ? -20.384 -9.455 65.342 1.00 96.19 229 SER A C 1
ATOM 1698 O O . SER A 1 229 ? -20.198 -8.371 65.890 1.00 96.19 229 SER A O 1
ATOM 1700 N N . PHE A 1 230 ? -19.821 -9.808 64.198 1.00 96.06 230 PHE A N 1
ATOM 1701 C CA . PHE A 1 230 ? -19.004 -8.967 63.338 1.00 96.06 230 PHE A CA 1
ATOM 1702 C C . PHE A 1 230 ? -19.381 -9.262 61.884 1.00 96.06 230 PHE A C 1
ATOM 1704 O O . PHE A 1 230 ? -19.625 -10.419 61.531 1.00 96.06 230 PHE A O 1
ATOM 1711 N N . ARG A 1 231 ? -19.471 -8.226 61.059 1.00 96.50 231 ARG A N 1
ATOM 1712 C CA . ARG A 1 231 ? -19.732 -8.310 59.628 1.00 96.50 231 ARG A CA 1
ATOM 1713 C C . ARG A 1 231 ? -18.933 -7.231 58.908 1.00 96.50 231 ARG A C 1
ATOM 1715 O O . ARG A 1 231 ? -18.940 -6.086 59.349 1.00 96.50 231 ARG A O 1
ATOM 1722 N N . VAL A 1 232 ? -18.299 -7.591 57.800 1.00 95.19 232 VAL A N 1
ATOM 1723 C CA . VAL A 1 232 ? -17.791 -6.640 56.805 1.00 95.19 232 VAL A CA 1
ATOM 1724 C C . VAL A 1 232 ? -18.373 -7.042 55.469 1.00 95.19 232 VAL A C 1
ATOM 1726 O O . VAL A 1 232 ? -18.313 -8.218 55.121 1.00 95.19 232 VAL A O 1
ATOM 1729 N N . MET A 1 233 ? -18.931 -6.093 54.735 1.00 94.62 233 MET A N 1
ATOM 1730 C CA . MET A 1 233 ? -19.363 -6.332 53.371 1.00 94.62 233 MET A CA 1
ATOM 1731 C C . MET A 1 233 ? -18.998 -5.180 52.443 1.00 94.62 233 MET A C 1
ATOM 1733 O O . MET A 1 233 ? -18.960 -4.024 52.868 1.00 94.62 233 MET A O 1
ATOM 1737 N N . THR A 1 234 ? -18.793 -5.522 51.176 1.00 92.12 234 THR A N 1
ATOM 1738 C CA . THR A 1 234 ? -18.830 -4.583 50.060 1.00 92.12 234 THR A CA 1
ATOM 1739 C C . THR A 1 234 ? -19.830 -5.067 49.017 1.00 92.12 234 THR A C 1
ATOM 1741 O O . THR A 1 234 ? -19.983 -6.276 48.820 1.00 92.12 234 THR A O 1
ATOM 1744 N N . ALA A 1 235 ? -20.520 -4.131 48.379 1.00 89.06 235 ALA A N 1
ATOM 1745 C CA . ALA A 1 235 ? -21.389 -4.374 47.240 1.00 89.06 235 ALA A CA 1
ATOM 1746 C C . ALA A 1 235 ? -21.153 -3.293 46.179 1.00 89.06 235 ALA A C 1
ATOM 1748 O O . ALA A 1 235 ? -21.078 -2.115 46.518 1.00 89.06 235 ALA A O 1
ATOM 1749 N N . ALA A 1 236 ? -21.046 -3.702 44.924 1.00 85.69 236 ALA A N 1
ATOM 1750 C CA . ALA A 1 236 ? -21.015 -2.866 43.740 1.00 85.69 236 ALA A CA 1
ATOM 1751 C C . ALA A 1 236 ? -22.247 -3.213 42.900 1.00 85.69 236 ALA A C 1
ATOM 1753 O O . ALA A 1 236 ? -22.440 -4.371 42.516 1.00 85.69 236 ALA A O 1
ATOM 1754 N N . THR A 1 237 ? -23.102 -2.225 42.661 1.00 82.75 237 THR A N 1
ATOM 1755 C CA . THR A 1 237 ? -24.304 -2.362 41.832 1.00 82.75 237 THR A CA 1
ATOM 1756 C C . THR A 1 237 ? -24.177 -1.467 40.618 1.00 82.75 237 THR A C 1
ATOM 1758 O O . THR A 1 237 ? -23.901 -0.284 40.766 1.00 82.75 237 THR A O 1
ATOM 1761 N N . GLU A 1 238 ? -24.361 -2.046 39.442 1.00 81.56 238 GLU A N 1
ATOM 1762 C CA . GLU A 1 238 ? -24.302 -1.346 38.163 1.00 81.56 238 GLU A CA 1
ATOM 1763 C C . GLU A 1 238 ? -25.670 -0.731 37.841 1.00 81.56 238 GLU A C 1
ATOM 1765 O O . GLU A 1 238 ? -26.703 -1.365 38.087 1.00 81.56 238 GLU A O 1
ATOM 1770 N N . ASP A 1 239 ? -25.685 0.502 37.342 1.00 79.88 239 ASP A N 1
ATOM 1771 C CA . ASP A 1 239 ? -26.874 1.129 36.773 1.00 79.88 239 ASP A CA 1
ATOM 1772 C C . ASP A 1 239 ? -27.057 0.753 35.290 1.00 79.88 239 ASP A C 1
ATOM 1774 O O . ASP A 1 239 ? -26.276 -0.001 34.712 1.00 79.88 239 ASP A O 1
ATOM 1778 N N . ASN A 1 240 ? -28.109 1.276 34.657 1.00 74.19 240 ASN A N 1
ATOM 1779 C CA . ASN A 1 240 ? -28.410 0.971 33.254 1.00 74.19 240 ASN A CA 1
ATOM 1780 C C . ASN A 1 240 ? -27.387 1.555 32.258 1.00 74.19 240 ASN A C 1
ATOM 1782 O O . ASN A 1 240 ? -27.435 1.204 31.085 1.00 74.19 240 ASN A O 1
ATOM 1786 N N . PHE A 1 241 ? -26.480 2.427 32.707 1.00 71.75 241 PHE A N 1
ATOM 1787 C CA . PHE A 1 241 ? -25.445 3.057 31.888 1.00 71.75 241 PHE A CA 1
ATOM 1788 C C . PHE A 1 241 ? -24.089 2.358 32.009 1.00 71.75 241 PHE A C 1
ATOM 1790 O O . PHE A 1 241 ? -23.157 2.729 31.300 1.00 71.75 241 PHE A O 1
ATOM 1797 N N . GLY A 1 242 ? -23.953 1.375 32.903 1.00 75.75 242 GLY A N 1
ATOM 1798 C CA . GLY A 1 242 ? -22.681 0.713 33.200 1.00 75.75 242 GLY A CA 1
ATOM 1799 C C . GLY A 1 242 ? -21.899 1.327 34.369 1.00 75.75 242 GLY A C 1
ATOM 1800 O O . GLY A 1 242 ? -20.739 0.978 34.598 1.00 75.75 242 GLY A O 1
ATOM 1801 N N . ASN A 1 243 ? -22.504 2.246 35.131 1.00 82.19 243 ASN A N 1
ATOM 1802 C CA . ASN A 1 243 ? -21.860 2.890 36.273 1.00 82.19 243 ASN A CA 1
ATOM 1803 C C . ASN A 1 243 ? -22.084 2.126 37.571 1.00 82.19 243 ASN A C 1
ATOM 1805 O O . ASN A 1 243 ? -23.195 1.718 37.893 1.00 82.19 243 ASN A O 1
ATOM 1809 N N . PHE A 1 244 ? -21.030 2.003 38.378 1.00 80.88 244 PHE A N 1
ATOM 1810 C CA . PHE A 1 244 ? -21.087 1.297 39.654 1.00 80.88 244 PHE A CA 1
ATOM 1811 C C . PHE A 1 244 ? -21.379 2.240 40.829 1.00 80.88 244 PHE A C 1
ATOM 1813 O O . PHE A 1 244 ? -20.649 3.200 41.077 1.00 80.88 244 PHE A O 1
ATOM 1820 N N . GLU A 1 245 ? -22.391 1.906 41.627 1.00 84.19 245 GLU A N 1
ATOM 1821 C CA . GLU A 1 245 ? -22.577 2.416 42.985 1.00 84.19 245 GLU A CA 1
ATOM 1822 C C . GLU A 1 245 ? -21.924 1.454 43.983 1.00 84.19 245 GLU A C 1
ATOM 1824 O O . GLU A 1 245 ? -22.175 0.246 43.953 1.00 84.19 245 GLU A O 1
ATOM 1829 N N . TYR A 1 246 ? -21.102 1.984 44.893 1.00 86.38 246 TYR A N 1
ATOM 1830 C CA . TYR A 1 246 ? -20.372 1.183 45.871 1.00 86.38 246 TYR A CA 1
ATOM 1831 C C . TYR A 1 246 ? -20.952 1.360 47.275 1.00 86.38 246 TYR A C 1
ATOM 1833 O O . TYR A 1 246 ? -21.189 2.472 47.751 1.00 86.38 246 TYR A O 1
ATOM 1841 N N . ALA A 1 247 ? -21.128 0.251 47.985 1.00 88.94 247 ALA A N 1
ATOM 1842 C CA . ALA A 1 247 ? -21.559 0.219 49.372 1.00 88.94 247 ALA A CA 1
ATOM 1843 C C . ALA A 1 247 ? -20.571 -0.586 50.213 1.00 88.94 247 ALA A C 1
ATOM 1845 O O . ALA A 1 247 ? -20.360 -1.768 49.970 1.00 88.94 247 ALA A O 1
ATOM 1846 N N . PHE A 1 248 ? -20.022 0.037 51.251 1.00 89.19 248 PHE A N 1
ATOM 1847 C CA . PHE A 1 248 ? -19.196 -0.605 52.266 1.00 89.19 248 PHE A CA 1
ATOM 1848 C C . PHE A 1 248 ? -19.901 -0.545 53.622 1.00 89.19 248 PHE A C 1
ATOM 1850 O O . PHE A 1 248 ? -20.306 0.527 54.077 1.00 89.19 248 PHE A O 1
ATOM 1857 N N . GLU A 1 249 ? -19.996 -1.681 54.312 1.00 92.31 249 GLU A N 1
ATOM 1858 C CA . GLU A 1 249 ? -20.509 -1.761 55.680 1.00 92.31 249 GLU A CA 1
ATOM 1859 C C . GLU A 1 249 ? -19.558 -2.588 56.547 1.00 92.31 249 GLU A C 1
ATOM 1861 O O . GLU A 1 249 ? -19.234 -3.729 56.229 1.00 92.31 249 GLU A O 1
ATOM 1866 N N . LEU A 1 250 ? -19.171 -2.044 57.698 1.00 93.00 250 LEU A N 1
ATOM 1867 C CA . LEU A 1 250 ? -18.544 -2.775 58.790 1.00 93.00 250 LEU A CA 1
ATOM 1868 C C . LEU A 1 250 ? -19.432 -2.634 60.024 1.00 93.00 250 LEU A C 1
ATOM 1870 O O . LEU A 1 250 ? -19.617 -1.540 60.552 1.00 93.00 250 LEU A O 1
ATOM 1874 N N . SER A 1 251 ? -19.986 -3.731 60.521 1.00 95.19 251 SER A N 1
ATOM 1875 C CA . SER A 1 251 ? -20.874 -3.711 61.679 1.00 95.19 251 SER A CA 1
ATOM 1876 C C . SER A 1 251 ? -20.555 -4.813 62.671 1.00 95.19 251 SER A C 1
ATOM 1878 O O . SER A 1 251 ? -20.019 -5.870 62.348 1.00 95.19 251 SER A O 1
ATOM 1880 N N . GLY A 1 252 ? -20.863 -4.562 63.934 1.00 95.06 252 GLY A N 1
ATOM 1881 C CA . GLY A 1 252 ? -20.607 -5.523 64.983 1.00 95.06 252 GLY A CA 1
ATOM 1882 C C . GLY A 1 252 ? -21.289 -5.157 66.281 1.00 95.06 252 GLY A C 1
ATOM 1883 O 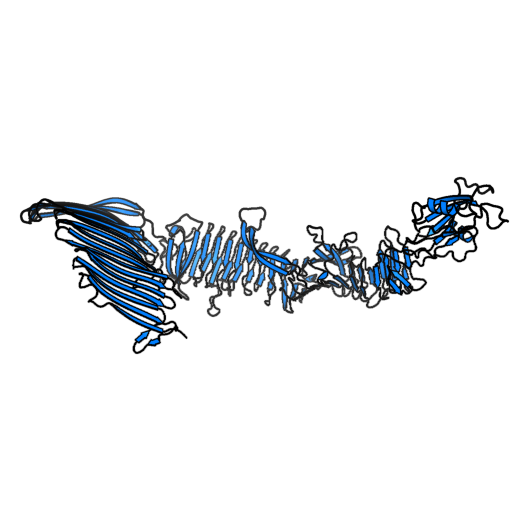O . GLY A 1 252 ? -21.883 -4.094 66.440 1.00 95.06 252 GLY A O 1
ATOM 1884 N N . GLY A 1 253 ? -21.236 -6.065 67.237 1.00 95.06 253 GLY A N 1
ATOM 1885 C CA . GLY A 1 253 ? -21.820 -5.822 68.539 1.00 95.06 253 GLY A CA 1
ATOM 1886 C C . GLY A 1 253 ? -21.596 -6.976 69.486 1.00 95.06 253 GLY A C 1
ATOM 1887 O O . GLY A 1 253 ? -21.283 -8.088 69.067 1.00 95.06 253 GLY A O 1
ATOM 1888 N N . ALA A 1 254 ? -21.755 -6.697 70.770 1.00 94.38 254 ALA A N 1
ATOM 1889 C CA . ALA A 1 254 ? -21.705 -7.693 71.820 1.00 94.38 254 ALA A CA 1
ATOM 1890 C C . ALA A 1 254 ? -22.752 -7.378 72.886 1.00 94.38 254 ALA A C 1
ATOM 1892 O O . ALA A 1 254 ? -23.016 -6.215 73.197 1.00 94.38 254 ALA A O 1
ATOM 1893 N N . SER A 1 255 ? -23.355 -8.413 73.462 1.00 94.19 255 SER A N 1
ATOM 1894 C CA . SER A 1 255 ? -24.287 -8.256 74.575 1.00 94.19 255 SER A CA 1
ATOM 1895 C C . SER A 1 255 ? -24.164 -9.389 75.577 1.00 94.19 255 SER A C 1
ATOM 1897 O O . SER A 1 255 ? -23.827 -10.511 75.211 1.00 94.19 255 SER A O 1
ATOM 1899 N N . VAL A 1 256 ? -24.437 -9.085 76.843 1.00 93.50 256 VAL A N 1
ATOM 1900 C CA . VAL A 1 256 ? -24.476 -10.058 77.934 1.00 93.50 256 VAL A CA 1
ATOM 1901 C C . VAL A 1 256 ? -25.771 -9.876 78.713 1.00 93.50 256 VAL A C 1
ATOM 1903 O O . VAL A 1 256 ? -26.112 -8.762 79.110 1.00 93.50 256 VAL A O 1
ATOM 1906 N N . GLU A 1 257 ? -26.482 -10.973 78.957 1.00 93.12 257 GLU A N 1
ATOM 1907 C CA . GLU A 1 257 ? -27.691 -11.029 79.778 1.00 93.12 257 GLU A CA 1
ATOM 1908 C C . GLU A 1 257 ? -27.503 -11.978 80.969 1.00 93.12 257 GLU A C 1
ATOM 1910 O O . GLU A 1 257 ? -27.074 -13.116 80.797 1.00 93.12 257 GLU A O 1
ATOM 1915 N N . ALA A 1 258 ? -27.900 -11.549 82.167 1.00 90.69 258 ALA A N 1
ATOM 1916 C CA . ALA A 1 258 ? -28.044 -12.399 83.347 1.00 90.69 258 ALA A CA 1
ATOM 1917 C C . ALA A 1 258 ? -29.502 -12.845 83.505 1.00 90.69 258 ALA A C 1
ATOM 1919 O O . ALA A 1 258 ? -30.412 -12.009 83.525 1.00 90.69 258 ALA A O 1
ATOM 1920 N N . ARG A 1 259 ? -29.740 -14.155 83.634 1.00 89.81 259 ARG A N 1
ATOM 1921 C CA . ARG A 1 259 ? -31.080 -14.753 83.723 1.00 89.81 259 ARG A CA 1
ATOM 1922 C C . ARG A 1 259 ? -31.265 -15.593 84.979 1.00 89.81 259 ARG A C 1
ATOM 1924 O O . ARG A 1 259 ? -30.369 -16.342 85.355 1.00 89.81 259 ARG A O 1
ATOM 1931 N N . VAL A 1 260 ? -32.458 -15.509 85.570 1.00 85.69 260 VAL A N 1
ATOM 1932 C CA . VAL A 1 260 ? -32.930 -16.356 86.678 1.00 85.69 260 VAL A CA 1
ATOM 1933 C C . VAL A 1 260 ? -34.409 -16.690 86.447 1.00 85.69 260 VAL A C 1
ATOM 1935 O O . VAL A 1 260 ? -35.202 -15.806 86.134 1.00 85.69 260 VAL A O 1
ATOM 1938 N N . PHE A 1 261 ? -34.778 -17.969 86.558 1.00 85.81 261 PHE A N 1
ATOM 1939 C CA . PHE A 1 261 ? -36.116 -18.502 86.241 1.00 85.81 261 PHE A CA 1
ATOM 1940 C C . PHE A 1 261 ? -36.650 -18.097 84.852 1.00 85.81 261 PHE A C 1
ATOM 1942 O O . PHE A 1 261 ? -37.840 -17.858 84.673 1.00 85.81 261 PHE A O 1
ATOM 1949 N N . GLY A 1 262 ? -35.760 -17.990 83.861 1.00 77.88 262 GLY A N 1
ATOM 1950 C CA . GLY A 1 262 ? -36.111 -17.573 82.498 1.00 77.88 262 GLY A CA 1
ATOM 1951 C C . GLY A 1 262 ? -36.345 -16.066 82.321 1.00 77.88 262 GLY A C 1
ATOM 1952 O O . GLY A 1 262 ? -36.578 -15.624 81.198 1.00 77.88 262 GLY A O 1
ATOM 1953 N N . ILE A 1 263 ? -36.230 -15.263 83.386 1.00 83.50 263 ILE A N 1
ATOM 1954 C CA . ILE A 1 263 ? -36.384 -13.802 83.356 1.00 83.50 263 ILE A CA 1
ATOM 1955 C C . ILE A 1 263 ? -34.998 -13.141 83.305 1.00 83.50 263 ILE A C 1
ATOM 1957 O O . ILE A 1 263 ? -34.105 -13.498 84.073 1.00 83.50 263 ILE A O 1
ATOM 1961 N N . THR A 1 264 ? -34.808 -12.158 82.417 1.00 86.06 264 THR A N 1
ATOM 1962 C CA . THR A 1 264 ? -33.592 -11.323 82.380 1.00 86.06 264 THR A CA 1
ATOM 1963 C C . THR A 1 264 ? -33.573 -10.371 83.582 1.00 86.06 264 THR A C 1
ATOM 1965 O O . THR A 1 264 ? -34.421 -9.484 83.667 1.00 86.06 264 THR A O 1
ATOM 1968 N N . LEU A 1 265 ? -32.605 -10.514 84.490 1.00 87.12 265 LEU A N 1
ATOM 1969 C CA . LEU A 1 265 ? -32.424 -9.615 85.638 1.00 87.12 265 LEU A CA 1
ATOM 1970 C C . LEU A 1 265 ? -31.744 -8.309 85.223 1.00 87.12 265 LEU A C 1
ATOM 1972 O O . LEU A 1 265 ? -32.233 -7.224 85.532 1.00 87.12 265 LEU A O 1
ATOM 1976 N N . ALA A 1 266 ? -30.637 -8.436 84.493 1.00 87.38 266 ALA A N 1
ATOM 1977 C CA . ALA A 1 266 ? -29.843 -7.336 83.971 1.00 87.38 266 ALA A CA 1
ATOM 1978 C C . ALA A 1 266 ? -29.210 -7.756 82.640 1.00 87.38 266 ALA A C 1
ATOM 1980 O O . ALA A 1 266 ? -28.821 -8.911 82.474 1.00 87.38 266 ALA A O 1
ATOM 1981 N N . GLY A 1 267 ? -29.097 -6.834 81.694 1.00 90.56 267 GLY A N 1
ATOM 1982 C CA . GLY A 1 267 ? -28.389 -7.055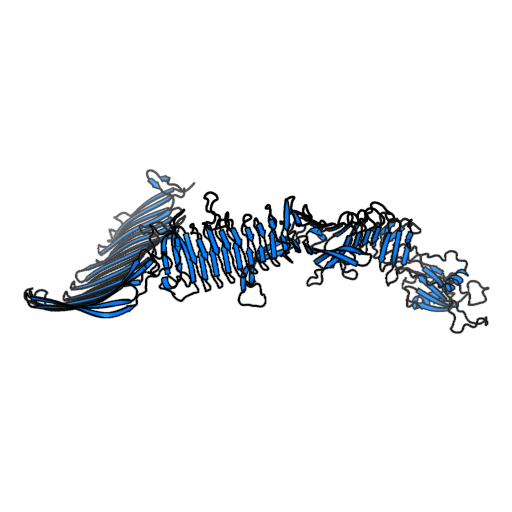 80.445 1.00 90.56 267 GLY A CA 1
ATOM 1983 C C . GLY A 1 267 ? -27.840 -5.756 79.882 1.00 90.56 267 GLY A C 1
ATOM 1984 O O . GLY A 1 267 ? -28.493 -4.713 79.969 1.00 90.56 267 GLY A O 1
ATOM 1985 N N . VAL A 1 268 ? -26.644 -5.833 79.311 1.00 91.88 268 VAL A N 1
ATOM 1986 C CA . VAL A 1 268 ? -25.966 -4.720 78.643 1.00 91.88 268 VAL A CA 1
ATOM 1987 C C . VAL A 1 268 ? -25.513 -5.176 77.265 1.00 91.88 268 VAL A C 1
ATOM 1989 O O . VAL A 1 268 ? -25.050 -6.302 77.098 1.00 91.88 268 VAL A O 1
ATOM 1992 N N . GLY A 1 269 ? -25.663 -4.314 76.269 1.00 93.19 269 GLY A N 1
ATOM 1993 C CA . GLY A 1 269 ? -25.167 -4.562 74.926 1.00 93.19 269 GLY A CA 1
ATOM 1994 C C . GLY A 1 269 ? -24.744 -3.283 74.227 1.00 93.19 269 GLY A C 1
ATOM 1995 O O . GLY A 1 269 ? -25.297 -2.209 74.483 1.00 93.19 269 GLY A O 1
ATOM 1996 N N . LEU A 1 270 ? -23.769 -3.433 73.342 1.00 94.12 270 LEU A N 1
ATOM 1997 C CA . LEU A 1 270 ? -23.226 -2.394 72.486 1.00 94.12 270 LEU A CA 1
ATOM 1998 C C . LEU A 1 270 ? -23.236 -2.917 71.052 1.00 94.12 270 LEU A C 1
ATOM 2000 O O . LEU A 1 270 ? -22.641 -3.957 70.787 1.00 94.12 270 LEU A O 1
ATOM 2004 N N . ASP A 1 271 ? -23.882 -2.194 70.146 1.00 94.38 271 ASP A N 1
ATOM 2005 C CA . ASP A 1 271 ? -23.755 -2.408 68.706 1.00 94.38 271 ASP A CA 1
ATOM 2006 C C . ASP A 1 271 ? -23.086 -1.184 68.076 1.00 94.38 271 ASP A C 1
ATOM 2008 O O . ASP A 1 271 ? -23.334 -0.050 68.498 1.00 94.38 271 ASP A O 1
ATOM 2012 N N . TYR A 1 272 ? -22.287 -1.404 67.042 1.00 93.31 272 TYR A N 1
ATOM 2013 C CA . TYR A 1 272 ? -21.719 -0.370 66.193 1.00 93.31 272 TYR A CA 1
ATOM 2014 C C . TYR A 1 272 ? -21.909 -0.742 64.720 1.00 93.31 272 TYR A C 1
ATOM 2016 O O . TYR A 1 272 ? -21.913 -1.915 64.352 1.00 93.31 272 TYR A O 1
ATOM 2024 N N . ALA A 1 273 ? -22.071 0.265 63.875 1.00 92.69 273 ALA A N 1
ATOM 2025 C CA . ALA A 1 273 ? -22.063 0.118 62.429 1.00 92.69 273 ALA A CA 1
ATOM 2026 C C . ALA A 1 273 ? -21.365 1.327 61.812 1.00 92.69 273 ALA A C 1
ATOM 2028 O O . ALA A 1 273 ? -21.676 2.465 62.155 1.00 92.69 273 ALA A O 1
ATOM 2029 N N . PHE A 1 274 ? -20.415 1.049 60.939 1.00 90.44 274 PHE A N 1
ATOM 2030 C CA . PHE A 1 274 ? -19.700 1.952 60.058 1.00 90.44 274 PHE A CA 1
ATOM 2031 C C . PHE A 1 274 ? -20.205 1.654 58.651 1.00 90.44 274 PHE A C 1
ATOM 2033 O O . PHE A 1 274 ? -20.228 0.491 58.255 1.00 90.44 274 PHE A O 1
ATOM 2040 N N . GLY A 1 275 ? -20.593 2.666 57.887 1.00 90.31 275 GLY A N 1
ATOM 2041 C CA . GLY A 1 275 ? -20.918 2.451 56.484 1.00 90.31 275 GLY A CA 1
ATOM 2042 C C . GLY A 1 275 ? -20.765 3.701 55.638 1.00 90.31 275 GLY A C 1
ATOM 2043 O O . GLY A 1 275 ? -20.868 4.820 56.152 1.00 90.31 275 GLY A O 1
ATOM 2044 N N . ALA A 1 276 ? -20.511 3.470 54.357 1.00 89.31 276 ALA A N 1
ATOM 2045 C CA . ALA A 1 276 ? -20.488 4.454 53.288 1.00 89.31 276 ALA A CA 1
ATOM 2046 C C . ALA A 1 276 ? -21.160 3.813 52.067 1.00 89.31 276 ALA A C 1
ATOM 2048 O O . ALA A 1 276 ? -20.815 2.692 51.706 1.00 89.31 276 ALA A O 1
ATOM 2049 N N . GLN A 1 277 ? -22.134 4.497 51.476 1.00 89.12 277 GLN A N 1
ATOM 2050 C CA . GLN A 1 277 ? -22.808 4.068 50.255 1.00 89.12 277 GLN A CA 1
ATOM 2051 C C . GLN A 1 277 ? -22.936 5.257 49.303 1.00 89.12 277 GLN A C 1
ATOM 2053 O O . GLN A 1 277 ? -23.347 6.338 49.736 1.00 89.12 277 GLN A O 1
ATOM 2058 N N . GLY A 1 278 ? -22.585 5.038 48.041 1.00 86.62 278 GLY A N 1
ATOM 2059 C CA . GLY A 1 278 ? -22.739 5.990 46.949 1.00 86.62 278 GLY A CA 1
ATOM 2060 C C . GLY A 1 278 ? -21.553 5.943 45.985 1.00 86.62 278 GLY A C 1
ATOM 2061 O O . GLY A 1 278 ? -20.812 4.963 45.925 1.00 86.62 278 GLY A O 1
ATOM 2062 N N . SER A 1 279 ? -21.360 7.039 45.267 1.00 82.31 279 SER A N 1
ATOM 2063 C CA . SER A 1 279 ? -20.228 7.302 44.376 1.00 82.31 279 SER A CA 1
ATOM 2064 C C . SER A 1 279 ? -19.614 8.668 44.712 1.00 82.31 279 SER A C 1
ATOM 2066 O O . SER A 1 279 ? -20.243 9.494 45.385 1.00 82.31 279 SER A O 1
ATOM 2068 N N . GLY A 1 280 ? -18.359 8.897 44.318 1.00 84.56 280 GLY A N 1
ATOM 2069 C CA . GLY A 1 280 ? -17.628 10.114 44.682 1.00 84.56 280 GLY A CA 1
ATOM 2070 C C . GLY A 1 280 ? -17.437 10.267 46.196 1.00 84.56 280 GLY A C 1
ATOM 2071 O O . GLY A 1 280 ? -17.207 9.303 46.932 1.00 84.56 280 GLY A O 1
ATOM 2072 N N . ARG A 1 281 ? -17.553 11.500 46.694 1.00 86.81 281 ARG A N 1
ATOM 2073 C CA . ARG A 1 281 ? -17.311 11.821 48.104 1.00 86.81 281 ARG A CA 1
ATOM 2074 C C . ARG A 1 281 ? -18.477 11.427 49.017 1.00 86.81 281 ARG A C 1
ATOM 2076 O O . ARG A 1 281 ? -19.409 12.201 49.250 1.00 86.81 281 ARG A O 1
ATOM 2083 N N . VAL A 1 282 ? -18.371 10.267 49.658 1.00 89.12 282 VAL A N 1
ATOM 2084 C CA . VAL A 1 282 ? -19.419 9.702 50.520 1.00 89.12 282 VAL A CA 1
ATOM 2085 C C . VAL A 1 282 ? -19.113 9.884 52.007 1.00 89.12 282 VAL A C 1
ATOM 2087 O O . VAL A 1 282 ? -17.990 9.704 52.473 1.00 89.12 282 VAL A O 1
ATOM 2090 N N . LYS A 1 283 ? -20.130 10.234 52.806 1.00 88.94 283 LYS A N 1
ATOM 2091 C CA . LYS A 1 283 ? -20.001 10.345 54.270 1.00 88.94 283 LYS A CA 1
ATOM 2092 C C . LYS A 1 283 ? -19.854 8.969 54.909 1.00 88.94 283 LYS A C 1
ATOM 2094 O O . LYS A 1 283 ? -20.707 8.105 54.737 1.00 88.94 283 LYS A O 1
ATOM 2099 N N . ILE A 1 284 ? -18.852 8.829 55.769 1.00 88.50 284 ILE A N 1
ATOM 2100 C CA . ILE A 1 284 ? -18.701 7.662 56.632 1.00 88.50 284 ILE A CA 1
ATOM 2101 C C . ILE A 1 284 ? -19.516 7.886 57.909 1.00 88.50 284 ILE A C 1
ATOM 2103 O O . ILE A 1 284 ? -19.166 8.727 58.750 1.00 88.50 284 ILE A O 1
ATOM 2107 N N . GLN A 1 285 ? -20.593 7.119 58.078 1.00 90.62 285 GLN A N 1
ATOM 2108 C CA . GLN A 1 285 ? -21.497 7.247 59.219 1.00 90.62 285 GLN A CA 1
ATOM 2109 C C . GLN A 1 285 ? -21.256 6.143 60.258 1.00 90.62 285 GLN A C 1
ATOM 2111 O O . GLN A 1 285 ? -21.528 4.970 60.017 1.00 90.62 285 GLN A O 1
ATOM 2116 N N . LEU A 1 286 ? -20.812 6.534 61.456 1.00 91.00 286 LEU A N 1
ATOM 2117 C CA . LEU A 1 286 ? -20.741 5.670 62.632 1.00 91.00 286 LEU A CA 1
ATOM 2118 C C . LEU A 1 286 ? -22.060 5.739 63.408 1.00 91.00 286 LEU A C 1
ATOM 2120 O O . LEU A 1 286 ? -22.440 6.789 63.922 1.00 91.00 286 LEU A O 1
ATOM 2124 N N . SER A 1 287 ? -22.737 4.609 63.561 1.00 93.00 287 SER A N 1
ATOM 2125 C CA . SER A 1 287 ? -23.911 4.447 64.419 1.00 93.00 287 SER A CA 1
ATOM 2126 C C . SER A 1 287 ? -23.561 3.567 65.614 1.00 93.00 287 SER A C 1
ATOM 2128 O O . SER A 1 287 ? -23.245 2.399 65.429 1.00 93.00 287 SER A O 1
ATOM 2130 N N . VAL A 1 288 ? -23.661 4.089 66.838 1.00 92.62 288 VAL A N 1
ATOM 2131 C CA . VAL A 1 288 ? -23.431 3.335 68.083 1.00 92.62 288 VAL A CA 1
ATOM 2132 C C . VAL A 1 288 ? -24.743 3.201 68.841 1.00 92.62 288 VAL A C 1
ATOM 2134 O O . VAL A 1 288 ? -25.392 4.198 69.154 1.00 92.62 288 VAL A O 1
ATOM 2137 N N . THR A 1 289 ? -25.149 1.973 69.153 1.00 93.88 289 THR A N 1
ATOM 2138 C CA . THR A 1 289 ? -26.378 1.673 69.890 1.00 93.88 289 THR A CA 1
ATOM 2139 C C . THR A 1 289 ? -26.058 0.999 71.216 1.00 93.88 289 THR A C 1
ATOM 2141 O O . THR A 1 289 ? -25.525 -0.104 71.247 1.00 93.88 289 THR A O 1
ATOM 2144 N N . VAL A 1 290 ? -26.450 1.631 72.322 1.00 92.75 290 VAL A N 1
ATOM 2145 C CA . VAL A 1 290 ? -26.368 1.056 73.669 1.00 92.75 290 VAL A CA 1
ATOM 2146 C C . VAL A 1 290 ? -27.741 0.517 74.067 1.00 92.75 290 VAL A C 1
ATOM 2148 O O . VAL A 1 290 ? -28.758 1.215 73.969 1.00 92.75 290 VAL A O 1
ATOM 2151 N N . LYS A 1 291 ? -27.777 -0.735 74.526 1.00 92.38 291 LYS A N 1
ATOM 2152 C CA . LYS A 1 291 ? -28.974 -1.429 75.019 1.00 92.38 291 LYS A CA 1
ATOM 2153 C C . LYS A 1 291 ? -28.756 -1.802 76.485 1.00 92.38 291 LYS A C 1
ATOM 2155 O O . LYS A 1 291 ? -27.813 -2.520 76.797 1.00 92.38 291 LYS A O 1
ATOM 2160 N N . ILE A 1 292 ? -29.644 -1.366 77.375 1.00 88.81 292 ILE A N 1
ATOM 2161 C CA . ILE A 1 292 ? -29.661 -1.771 78.787 1.00 88.81 292 ILE A CA 1
ATOM 2162 C C . ILE A 1 292 ? -31.042 -2.338 79.102 1.00 88.81 292 ILE A C 1
ATOM 2164 O O . ILE A 1 292 ? -32.061 -1.719 78.793 1.00 88.81 292 ILE A O 1
ATOM 2168 N N . LYS A 1 293 ? -31.096 -3.516 79.717 1.00 88.94 293 LYS A N 1
ATOM 2169 C CA . LYS A 1 293 ? -32.336 -4.134 80.192 1.00 88.94 293 LYS A CA 1
ATOM 2170 C C . LYS A 1 293 ? -32.195 -4.454 81.673 1.00 88.94 293 LYS A C 1
ATOM 2172 O O . LYS A 1 293 ? -31.245 -5.124 82.050 1.00 88.94 293 LYS A O 1
ATOM 2177 N N . ILE A 1 294 ? -33.131 -4.000 82.499 1.00 86.25 294 ILE A N 1
ATOM 2178 C CA . ILE A 1 294 ? -33.217 -4.354 83.920 1.00 86.25 294 ILE A CA 1
ATOM 2179 C C . ILE A 1 294 ? -34.650 -4.805 84.177 1.00 86.25 294 ILE A C 1
ATOM 2181 O O . ILE A 1 294 ? -35.582 -4.012 84.033 1.00 86.25 294 ILE A O 1
ATOM 2185 N N . LEU A 1 295 ? -34.833 -6.079 84.532 1.00 86.25 295 LEU A N 1
ATOM 2186 C CA . LEU A 1 295 ? -36.151 -6.701 84.703 1.00 86.25 295 LEU A CA 1
ATOM 2187 C C . LEU A 1 295 ? -37.084 -6.416 83.501 1.00 86.25 295 LEU A C 1
ATOM 2189 O O . LEU A 1 295 ? -36.819 -6.852 82.376 1.00 86.25 295 LEU A O 1
ATOM 2193 N N . PHE A 1 296 ? -38.171 -5.669 83.735 1.00 83.88 296 PHE A N 1
ATOM 2194 C CA . PHE A 1 296 ? -39.194 -5.311 82.746 1.00 83.88 296 PHE A CA 1
ATOM 2195 C C . PHE A 1 296 ? -38.892 -4.006 81.984 1.00 83.88 296 PHE A C 1
ATOM 2197 O O . PHE A 1 296 ? -39.612 -3.671 81.046 1.00 83.88 296 PHE A O 1
ATOM 2204 N N . VAL A 1 297 ? -37.836 -3.269 82.352 1.00 84.56 297 VAL A N 1
ATOM 2205 C CA . VAL A 1 297 ? -37.460 -1.991 81.728 1.00 84.56 297 VAL A CA 1
ATOM 2206 C C . VAL A 1 297 ? -36.347 -2.209 80.706 1.00 84.56 297 VAL A C 1
ATOM 2208 O O . VAL A 1 297 ? -35.299 -2.774 81.020 1.00 84.56 297 VAL A O 1
ATOM 2211 N N . LYS A 1 298 ? -36.552 -1.728 79.474 1.00 88.31 298 LYS A N 1
ATOM 2212 C CA . LYS A 1 298 ? -35.561 -1.760 78.390 1.00 88.31 298 LYS A CA 1
ATOM 2213 C C . LYS A 1 298 ? -35.287 -0.345 77.889 1.00 88.31 298 LYS A C 1
ATOM 2215 O O . LYS A 1 298 ? -36.193 0.329 77.410 1.00 88.31 298 LYS A O 1
ATOM 2220 N N . VAL A 1 299 ? -34.028 0.072 77.948 1.00 88.50 299 VAL A N 1
ATOM 2221 C CA . VAL A 1 299 ? -33.532 1.337 77.399 1.00 88.50 299 VAL A CA 1
ATOM 2222 C C . VAL A 1 299 ? -32.673 1.025 76.176 1.00 88.50 299 VAL A C 1
ATOM 2224 O O . VAL A 1 299 ? -31.739 0.230 76.251 1.00 88.50 299 VAL A O 1
ATOM 2227 N N . LYS A 1 300 ? -32.990 1.641 75.034 1.00 93.50 300 LYS A N 1
ATOM 2228 C CA . LYS A 1 300 ? -32.182 1.590 73.808 1.00 93.50 300 LYS A CA 1
ATOM 2229 C C . LYS A 1 300 ? -31.906 3.021 73.366 1.00 93.50 300 LYS A C 1
ATOM 2231 O O . LYS A 1 300 ? -32.851 3.789 73.180 1.00 93.50 300 LYS A O 1
ATOM 2236 N 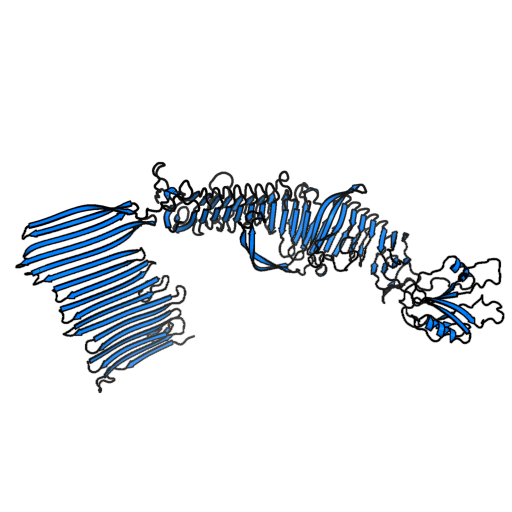N . LYS A 1 301 ? -30.635 3.382 73.200 1.00 93.50 301 LYS A N 1
ATOM 2237 C CA . LYS A 1 301 ? -30.229 4.688 72.671 1.00 93.50 301 LYS A CA 1
ATOM 2238 C C . LYS A 1 301 ? -29.191 4.508 71.581 1.00 93.50 301 LYS A C 1
ATOM 2240 O O . LYS A 1 301 ? -28.225 3.779 71.772 1.00 93.50 301 LYS A O 1
ATOM 2245 N N . THR A 1 302 ? -29.415 5.181 70.460 1.00 92.44 302 THR A N 1
ATOM 2246 C CA . THR A 1 302 ? -28.507 5.191 69.316 1.00 92.44 302 THR A CA 1
ATOM 2247 C C . THR A 1 302 ? -27.973 6.605 69.125 1.00 92.44 302 THR A C 1
ATOM 2249 O O . THR A 1 302 ? -28.761 7.548 69.077 1.00 92.44 302 THR A O 1
ATOM 2252 N N . ALA A 1 303 ? -26.656 6.738 69.017 1.00 91.19 303 ALA A N 1
ATOM 2253 C CA . ALA A 1 303 ? -25.967 7.951 68.597 1.00 91.19 303 ALA A CA 1
ATOM 2254 C C . ALA A 1 303 ? -25.372 7.726 67.200 1.00 91.19 303 ALA A C 1
ATOM 2256 O O . ALA A 1 303 ? -24.946 6.616 66.882 1.00 91.19 303 ALA A O 1
ATOM 2257 N N . ARG A 1 304 ? -25.381 8.763 66.362 1.00 91.62 304 ARG A N 1
ATOM 2258 C CA . ARG A 1 304 ? -24.860 8.739 64.990 1.00 91.62 304 ARG A CA 1
ATOM 2259 C C . ARG A 1 304 ? -23.837 9.862 64.846 1.00 91.62 304 ARG A C 1
ATOM 2261 O O . ARG A 1 304 ? -24.128 10.983 65.251 1.00 91.62 304 ARG A O 1
ATOM 2268 N N . PHE A 1 305 ? -22.680 9.562 64.271 1.00 89.62 305 PHE A N 1
ATOM 2269 C CA . PHE A 1 305 ? -21.575 10.495 64.070 1.00 89.62 305 PHE A CA 1
ATOM 2270 C C . PHE A 1 305 ? -21.050 10.349 62.644 1.00 89.62 305 PHE A C 1
ATOM 2272 O O . PHE A 1 305 ? -20.909 9.230 62.157 1.00 89.62 305 PHE A O 1
ATOM 2279 N N . THR A 1 306 ? -20.728 11.459 61.988 1.00 90.19 306 THR A N 1
ATOM 2280 C CA . THR A 1 306 ? -19.894 11.426 60.782 1.00 90.19 306 THR A CA 1
ATOM 2281 C C . THR A 1 306 ? -18.444 11.433 61.236 1.00 90.19 306 THR A C 1
ATOM 2283 O O . THR A 1 306 ? -18.031 12.363 61.926 1.00 90.19 306 THR A O 1
ATOM 2286 N N . ILE A 1 307 ? -17.691 10.393 60.893 1.00 87.88 307 ILE A N 1
ATOM 2287 C CA . ILE A 1 307 ? -16.289 10.247 61.321 1.00 87.88 307 ILE A CA 1
ATOM 2288 C C . ILE A 1 307 ? -15.292 10.608 60.216 1.00 87.88 307 ILE A C 1
ATOM 2290 O O . ILE A 1 307 ? -14.115 10.796 60.501 1.00 87.88 307 ILE A O 1
ATOM 2294 N N . GLY A 1 308 ? -15.764 10.735 58.975 1.00 88.06 308 GLY A N 1
ATOM 2295 C CA . GLY A 1 308 ? -14.949 11.102 57.824 1.00 88.06 308 GLY A CA 1
ATOM 2296 C C . GLY A 1 308 ? -15.735 11.035 56.518 1.00 88.06 308 GLY A C 1
ATOM 2297 O O . GLY A 1 308 ? -16.958 10.867 56.523 1.00 88.06 308 GLY A O 1
ATOM 2298 N N . TYR A 1 309 ? -15.007 11.159 55.414 1.00 88.75 309 TYR A N 1
ATOM 2299 C CA . TYR A 1 309 ? -15.498 10.955 54.055 1.00 88.75 309 TYR A CA 1
ATOM 2300 C C . TYR A 1 309 ? -14.635 9.883 53.385 1.00 88.75 309 TYR A C 1
ATOM 2302 O O . TYR A 1 309 ? -13.443 9.799 53.681 1.00 88.75 309 TYR A O 1
ATOM 2310 N N . LEU A 1 310 ? -15.243 9.073 52.530 1.00 84.81 310 LEU A N 1
ATOM 2311 C CA . LEU A 1 310 ? -14.580 8.112 51.659 1.00 84.81 310 LEU A CA 1
ATOM 2312 C C . LEU A 1 310 ? -14.745 8.610 50.224 1.00 84.81 310 LEU A C 1
ATOM 2314 O O . LEU A 1 310 ? -15.864 8.951 49.845 1.00 84.81 310 LEU A O 1
ATOM 2318 N N . GLU A 1 311 ? -13.657 8.668 49.463 1.00 86.50 311 GLU A N 1
ATOM 2319 C CA . GLU A 1 311 ? -13.723 8.951 48.029 1.00 86.50 311 GLU A CA 1
ATOM 2320 C C . GLU A 1 311 ? -13.907 7.622 47.293 1.00 86.50 311 GLU A C 1
ATOM 2322 O O . GLU A 1 311 ? -13.046 6.743 47.359 1.00 86.50 311 GLU A O 1
ATOM 2327 N N . LEU A 1 312 ? -15.070 7.449 46.677 1.00 83.81 312 LEU A N 1
ATOM 2328 C CA . LEU A 1 312 ? -15.418 6.314 45.830 1.00 83.81 312 LEU A CA 1
ATOM 2329 C C . LEU A 1 312 ? -15.341 6.756 44.363 1.00 83.81 312 LEU A C 1
ATOM 2331 O O . LEU A 1 312 ? -15.492 7.948 44.095 1.00 83.81 312 LEU A O 1
ATOM 2335 N N . PRO A 1 313 ? -15.130 5.840 43.404 1.00 82.06 313 PRO A N 1
ATOM 2336 C CA . PRO A 1 313 ? -15.159 6.201 41.990 1.00 82.06 313 PRO A CA 1
ATOM 2337 C C . PRO A 1 313 ? -16.457 6.940 41.637 1.00 82.06 313 PRO A C 1
ATOM 2339 O O . PRO A 1 313 ? -17.538 6.569 42.108 1.00 82.06 313 PRO A O 1
ATOM 2342 N N . LYS A 1 314 ? -16.343 8.021 40.863 1.00 85.25 314 LYS A N 1
ATOM 2343 C CA . LYS A 1 314 ? -17.499 8.719 40.291 1.00 85.25 314 LYS A CA 1
ATOM 2344 C C . LYS A 1 314 ? -18.087 7.882 39.132 1.00 85.25 314 LYS A C 1
ATOM 2346 O O . LYS A 1 314 ? -17.353 7.076 38.556 1.00 85.25 314 LYS A O 1
ATOM 2351 N N . PRO A 1 315 ? -19.374 8.056 38.781 1.00 84.25 315 PRO A N 1
ATOM 2352 C CA . PRO A 1 315 ? -19.945 7.500 37.551 1.00 84.25 315 PRO A CA 1
ATOM 2353 C C . PRO A 1 315 ? -19.221 8.064 36.326 1.00 84.25 315 PRO A C 1
ATOM 2355 O O . PRO A 1 315 ? -18.989 9.269 36.282 1.00 84.25 315 PRO A O 1
ATOM 2358 N N . VAL A 1 316 ? -18.879 7.213 35.364 1.00 88.38 316 VAL A N 1
ATOM 2359 C CA . VAL A 1 316 ? -18.183 7.577 34.127 1.00 88.38 316 VAL A CA 1
ATOM 2360 C C . VAL A 1 316 ? -19.187 7.717 32.987 1.00 88.38 316 VAL A C 1
ATOM 2362 O O . VAL A 1 316 ? -20.078 6.882 32.831 1.00 88.38 316 VAL A O 1
ATOM 2365 N N . TYR A 1 317 ? -19.026 8.764 32.184 1.00 90.19 317 TYR A N 1
ATOM 2366 C CA . TYR A 1 317 ? -19.894 9.040 31.041 1.00 90.19 317 TYR A CA 1
ATOM 2367 C C . TYR A 1 317 ? -19.053 9.244 29.783 1.00 90.19 317 TYR A C 1
ATOM 2369 O O . TYR A 1 317 ? -18.532 10.330 29.554 1.00 90.19 317 TYR A O 1
ATOM 2377 N N . LEU A 1 318 ? -18.936 8.213 28.952 1.00 92.25 318 LEU A N 1
ATOM 2378 C CA . LEU A 1 318 ? -18.221 8.262 27.670 1.00 92.25 318 LEU A CA 1
ATOM 2379 C C . LEU A 1 318 ? -19.050 8.893 26.538 1.00 92.25 318 LEU A C 1
ATOM 2381 O O . LEU A 1 318 ? -18.550 9.064 25.434 1.00 92.25 318 LEU A O 1
ATOM 2385 N N . GLY A 1 319 ? -20.306 9.250 26.800 1.00 92.31 319 GLY A N 1
ATOM 2386 C CA . GLY A 1 319 ? -21.176 9.943 25.857 1.00 92.31 319 GLY A CA 1
ATOM 2387 C C . GLY A 1 319 ? -22.525 10.299 26.474 1.00 92.31 319 GLY A C 1
ATOM 2388 O O . GLY A 1 319 ? -22.825 9.911 27.609 1.00 92.31 319 GLY A O 1
ATOM 2389 N N . GLY A 1 320 ? -23.329 11.052 25.732 1.00 89.69 320 GLY A N 1
ATOM 2390 C CA . GLY A 1 320 ? -24.699 11.408 26.090 1.00 89.69 320 GLY A CA 1
ATOM 2391 C C . GLY A 1 320 ? -25.119 12.793 25.598 1.00 89.69 320 GLY A C 1
ATOM 2392 O O . GLY A 1 320 ? -24.338 13.557 25.034 1.00 89.69 320 GLY A O 1
ATOM 2393 N N . GLU A 1 321 ? -26.373 13.137 25.858 1.00 84.19 321 GLU A N 1
ATOM 2394 C CA . GLU A 1 321 ? -26.940 14.458 25.604 1.00 84.19 321 GLU A CA 1
ATOM 2395 C C . GLU A 1 321 ? -26.793 15.349 26.847 1.00 84.19 321 GLU A C 1
ATOM 2397 O O . GLU A 1 321 ? -26.905 14.892 27.992 1.00 84.19 321 GLU A O 1
ATOM 2402 N N . LEU A 1 322 ? -26.573 16.645 26.629 1.00 75.81 322 LEU A N 1
ATOM 2403 C CA . LEU A 1 322 ? -26.613 17.647 27.692 1.00 75.81 322 LEU A CA 1
ATOM 2404 C C . LEU A 1 322 ? -28.060 18.119 27.874 1.00 75.81 322 LEU A C 1
ATOM 2406 O O . LEU A 1 322 ? -28.658 18.672 26.953 1.00 75.81 322 LEU A O 1
ATOM 2410 N N . ALA A 1 323 ? -28.628 17.899 29.063 1.00 59.72 323 ALA A N 1
ATOM 2411 C CA . ALA A 1 323 ? -30.026 18.226 29.354 1.00 59.72 323 ALA A CA 1
ATOM 2412 C C . ALA A 1 323 ? -30.307 19.747 29.395 1.00 59.72 323 ALA A C 1
ATOM 2414 O O . ALA A 1 323 ? -31.431 20.171 29.126 1.00 59.72 323 ALA A O 1
ATOM 2415 N N . ASP A 1 324 ? -29.304 20.560 29.752 1.00 61.88 324 ASP A N 1
ATOM 2416 C CA . ASP A 1 324 ? -29.340 22.030 29.799 1.00 61.88 324 ASP A CA 1
ATOM 2417 C C . ASP A 1 324 ? -27.893 22.569 29.737 1.00 61.88 324 ASP A C 1
ATOM 2419 O O . ASP A 1 324 ? -26.988 21.964 30.306 1.00 61.88 324 ASP A O 1
ATOM 2423 N N . ALA A 1 325 ? -27.653 23.735 29.128 1.00 57.25 325 ALA A N 1
ATOM 2424 C CA . ALA A 1 325 ? -26.316 24.342 28.986 1.00 57.25 325 ALA A CA 1
ATOM 2425 C C . ALA A 1 325 ? -25.672 24.781 30.324 1.00 57.25 325 ALA A C 1
ATOM 2427 O O . ALA A 1 325 ? -24.574 25.332 30.346 1.00 57.25 325 ALA A O 1
ATOM 2428 N N . THR A 1 326 ? -26.378 24.603 31.443 1.00 57.94 326 THR A N 1
ATOM 2429 C CA . THR A 1 326 ? -25.929 24.970 32.794 1.00 57.94 326 THR A CA 1
ATOM 2430 C C . THR A 1 326 ? -25.697 23.767 33.712 1.00 57.94 326 THR A C 1
ATOM 2432 O O . THR A 1 326 ? -25.157 23.947 34.807 1.00 57.94 326 THR A O 1
ATOM 2435 N N . ASP A 1 327 ? -26.074 22.559 33.278 1.00 61.53 327 ASP A N 1
ATOM 2436 C CA . ASP A 1 327 ? -25.873 21.302 33.999 1.00 61.53 327 ASP A CA 1
ATOM 2437 C C . ASP A 1 327 ? -24.975 20.375 33.166 1.00 61.53 327 ASP A C 1
ATOM 2439 O O . ASP A 1 327 ? -25.420 19.716 32.230 1.00 61.53 327 ASP A O 1
ATOM 2443 N N . ASN A 1 328 ? -23.689 20.332 33.523 1.00 68.75 328 ASN A N 1
ATOM 2444 C CA . ASN A 1 328 ? -22.645 19.536 32.865 1.00 68.75 328 ASN A CA 1
ATOM 2445 C C . ASN A 1 328 ? -22.731 18.035 33.209 1.00 68.75 328 ASN A C 1
ATOM 2447 O O . ASN A 1 328 ? -21.714 17.347 33.269 1.00 68.75 328 ASN A O 1
ATOM 2451 N N . THR A 1 329 ? -23.923 17.516 33.496 1.00 75.00 329 THR A N 1
ATOM 2452 C CA . THR A 1 329 ? -24.120 16.092 33.770 1.00 75.00 329 THR A CA 1
ATOM 2453 C C . THR A 1 329 ? -24.694 15.424 32.518 1.00 75.00 329 THR A C 1
ATOM 2455 O O . THR A 1 329 ? -25.843 15.709 32.173 1.00 75.00 329 THR A O 1
ATOM 2458 N N . PRO A 1 330 ? -23.944 14.544 31.825 1.00 82.12 330 PRO A N 1
ATOM 2459 C CA . PRO A 1 330 ? -24.461 13.835 30.659 1.00 82.12 330 PRO A CA 1
ATOM 2460 C C . PRO A 1 330 ? -25.682 12.988 31.009 1.00 82.12 330 PRO A C 1
ATOM 2462 O O . PRO A 1 330 ? -25.719 12.317 32.044 1.00 82.12 330 PRO A O 1
ATOM 2465 N N . THR A 1 331 ? -26.676 12.996 30.128 1.00 83.56 331 THR A N 1
ATOM 2466 C CA . THR A 1 331 ? -27.896 12.196 30.258 1.00 83.56 331 THR A CA 1
ATOM 2467 C C . THR A 1 331 ? -28.163 11.408 28.979 1.00 83.56 331 THR A C 1
ATOM 2469 O O . THR A 1 331 ? -27.742 11.802 27.899 1.00 83.56 331 THR A O 1
ATOM 2472 N N . TRP A 1 332 ? -28.867 10.282 29.089 1.00 88.12 332 TRP A N 1
ATOM 2473 C CA . TRP A 1 332 ? -29.388 9.551 27.932 1.00 88.12 332 TRP A CA 1
ATOM 2474 C C . TRP A 1 332 ? -30.781 9.040 28.264 1.00 88.12 332 TRP A C 1
ATOM 2476 O O . TRP A 1 332 ? -30.977 8.411 29.310 1.00 88.12 332 TRP A O 1
ATOM 2486 N N . ASN A 1 333 ? -31.744 9.292 27.385 1.00 86.31 333 ASN A N 1
ATOM 2487 C CA . ASN A 1 333 ? -33.073 8.720 27.498 1.00 86.31 333 ASN A CA 1
ATOM 2488 C C . ASN A 1 333 ? -33.362 7.858 26.264 1.00 86.31 333 ASN A C 1
ATOM 2490 O O . ASN A 1 333 ? -33.612 8.416 25.200 1.00 86.31 333 ASN A O 1
ATOM 2494 N N . PRO A 1 334 ? -33.434 6.524 26.393 1.00 82.81 334 PRO A N 1
ATOM 2495 C CA . PRO A 1 334 ? -33.604 5.636 25.243 1.00 82.81 334 PRO A CA 1
ATOM 2496 C C . PRO A 1 334 ? -34.934 5.813 24.491 1.00 82.81 334 PRO A C 1
ATOM 2498 O O . PRO A 1 334 ? -35.092 5.279 23.398 1.00 82.81 334 PRO A O 1
ATOM 2501 N N . GLU A 1 335 ? -35.908 6.536 25.061 1.00 82.62 335 GLU A N 1
ATOM 2502 C CA . GLU A 1 335 ? -37.181 6.840 24.395 1.00 82.62 335 GLU A CA 1
ATOM 2503 C C . GLU A 1 335 ? -37.174 8.161 23.606 1.00 82.62 335 GLU A C 1
ATOM 2505 O O . GLU A 1 335 ? -38.061 8.365 22.775 1.00 82.62 335 GLU A O 1
ATOM 2510 N N . THR A 1 336 ? -36.244 9.082 23.891 1.00 85.12 336 THR A N 1
ATOM 2511 C CA . THR A 1 336 ? -36.261 10.444 23.317 1.00 85.12 336 THR A CA 1
ATOM 2512 C C . THR A 1 336 ? -34.938 10.907 22.732 1.00 85.12 336 THR A C 1
ATOM 2514 O O . THR A 1 336 ? -34.964 11.809 21.903 1.00 85.12 336 THR A O 1
ATOM 2517 N N . SER A 1 337 ? -33.819 10.353 23.192 1.00 85.81 337 SER A N 1
ATOM 2518 C CA . SER A 1 337 ? -32.490 10.666 22.680 1.00 85.81 337 SER A CA 1
ATOM 2519 C C . SER A 1 337 ? -32.285 9.976 21.336 1.00 85.81 337 SER A C 1
ATOM 2521 O O . SER A 1 337 ? -32.695 8.827 21.158 1.00 85.81 337 SER A O 1
ATOM 2523 N N . GLU A 1 338 ? -31.680 10.687 20.391 1.00 87.06 338 GLU A N 1
ATOM 2524 C CA . GLU A 1 338 ? -31.469 10.195 19.023 1.00 87.06 338 GLU A CA 1
ATOM 2525 C C . GLU A 1 338 ? -29.976 10.152 18.688 1.00 87.06 338 GLU A C 1
ATOM 2527 O O . GLU A 1 338 ? -29.452 9.087 18.354 1.00 87.06 338 GLU A O 1
ATOM 2532 N N . ASP A 1 339 ? -29.282 11.278 18.854 1.00 90.12 339 ASP A N 1
ATOM 2533 C CA . ASP A 1 339 ? -27.882 11.445 18.465 1.00 90.12 339 ASP A CA 1
ATOM 2534 C C . ASP A 1 339 ? -26.960 11.269 19.684 1.00 90.12 339 ASP A C 1
ATOM 2536 O O . ASP A 1 339 ? -27.032 12.002 20.675 1.00 90.12 339 ASP A O 1
ATOM 2540 N N . LEU A 1 340 ? -26.079 10.269 19.627 1.00 93.31 340 LEU A N 1
ATOM 2541 C CA . LEU A 1 340 ? -25.102 9.986 20.673 1.00 93.31 340 LEU A CA 1
ATOM 2542 C C . LEU A 1 340 ? -23.828 10.797 20.439 1.00 93.31 340 LEU A C 1
ATOM 2544 O O . LEU A 1 340 ? -23.004 10.428 19.610 1.00 93.31 340 LEU A O 1
ATOM 2548 N N . TYR A 1 341 ? -23.637 11.848 21.232 1.00 93.31 341 TYR A N 1
ATOM 2549 C CA . TYR A 1 341 ? -22.379 12.592 21.288 1.00 93.31 341 TYR A CA 1
ATOM 2550 C C . TYR A 1 341 ? -21.421 11.926 22.273 1.00 93.31 341 TYR A C 1
ATOM 2552 O O . TYR A 1 341 ? -21.738 11.811 23.464 1.00 93.31 341 TYR A O 1
ATOM 2560 N N . LEU A 1 342 ? -20.263 11.486 21.791 1.00 95.31 342 LEU A N 1
ATOM 2561 C CA . LEU A 1 342 ? -19.187 10.982 22.634 1.00 95.31 342 LEU A CA 1
ATOM 2562 C C . LEU A 1 342 ? -18.593 12.138 23.447 1.00 95.31 342 LEU A C 1
ATOM 2564 O O . LEU A 1 342 ? -18.542 13.282 23.001 1.00 95.31 342 LEU A O 1
ATOM 2568 N N . ASN A 1 343 ? -18.204 11.861 24.689 1.00 93.62 343 ASN A N 1
ATOM 2569 C CA . ASN A 1 343 ? -17.584 12.864 25.555 1.00 93.62 343 ASN A CA 1
ATOM 2570 C C . ASN A 1 343 ? -16.068 12.843 25.345 1.00 93.62 343 ASN A C 1
ATOM 2572 O O . ASN A 1 343 ? -15.322 12.413 26.222 1.00 93.62 343 ASN A O 1
ATOM 2576 N N . VAL A 1 344 ? -15.661 13.248 24.153 1.00 93.31 344 VAL A N 1
ATOM 2577 C CA . VAL A 1 344 ? -14.274 13.386 23.699 1.00 93.31 344 VAL A CA 1
ATOM 2578 C C . VAL A 1 344 ? -13.939 14.861 23.491 1.00 93.31 344 VAL A C 1
ATOM 2580 O O . VAL A 1 344 ? -14.853 15.695 23.491 1.00 93.31 344 VAL A O 1
ATOM 2583 N N . GLY A 1 345 ? -12.648 15.160 23.466 1.00 92.25 345 GLY A N 1
ATOM 2584 C CA . GLY A 1 345 ? -12.093 16.490 23.282 1.00 92.25 345 GLY A CA 1
ATOM 2585 C C . GLY A 1 345 ? -12.313 17.488 24.403 1.00 92.25 345 GLY A C 1
ATOM 2586 O O . GLY A 1 345 ? -13.111 17.297 25.327 1.00 92.25 345 GLY A O 1
ATOM 2587 N N . GLU A 1 346 ? -11.604 18.616 24.324 1.00 87.75 346 GLU A N 1
ATOM 2588 C CA . GLU A 1 346 ? -11.548 19.630 25.389 1.00 87.75 346 GLU A CA 1
ATOM 2589 C C . GLU A 1 346 ? -12.930 20.161 25.808 1.00 87.75 346 GLU A C 1
ATOM 2591 O O . GLU A 1 346 ? -13.164 20.517 26.969 1.00 87.75 346 GLU A O 1
ATOM 2596 N N . LEU A 1 347 ? -13.880 20.204 24.868 1.00 85.69 347 LEU A N 1
ATOM 2597 C CA . LEU A 1 347 ? -15.234 20.698 25.113 1.00 85.69 347 LEU A CA 1
ATOM 2598 C C . LEU A 1 347 ? -16.061 19.749 25.991 1.00 85.69 347 LEU A C 1
ATOM 2600 O O . LEU A 1 347 ? -17.004 20.199 26.655 1.00 85.69 347 LEU A O 1
ATOM 2604 N N . ARG A 1 348 ? -15.746 18.445 25.999 1.00 89.38 348 ARG A N 1
ATOM 2605 C CA . ARG A 1 348 ? -16.565 17.412 26.658 1.00 89.38 348 ARG A CA 1
ATOM 2606 C C . ARG A 1 348 ? -15.780 16.463 27.568 1.00 89.38 348 ARG A C 1
ATOM 2608 O O . ARG A 1 348 ? -16.418 15.729 28.328 1.00 89.38 348 ARG A O 1
ATOM 2615 N N . SER A 1 349 ? -14.451 16.517 27.598 1.00 88.50 349 SER A N 1
ATOM 2616 C CA . SER A 1 349 ? -13.579 15.696 28.452 1.00 88.50 349 SER A CA 1
ATOM 2617 C C . SER A 1 349 ? -13.915 15.840 29.943 1.00 88.50 349 SER A C 1
ATOM 2619 O O . SER A 1 349 ? -14.047 14.849 30.671 1.00 88.50 349 SER A O 1
ATOM 2621 N N . GLY A 1 350 ? -14.215 17.066 30.387 1.00 86.94 350 GLY A N 1
ATOM 2622 C CA . GLY A 1 350 ? -14.662 17.371 31.751 1.00 86.94 350 GLY A CA 1
ATOM 2623 C C . GLY A 1 350 ? -16.002 16.731 32.154 1.00 86.94 350 GLY A C 1
ATOM 2624 O O . GLY A 1 350 ? -16.352 16.715 33.335 1.00 86.94 350 GLY A O 1
ATOM 2625 N N . LEU A 1 351 ? -16.759 16.173 31.203 1.00 88.19 351 LEU A N 1
ATOM 2626 C CA . LEU A 1 351 ? -18.022 15.471 31.452 1.00 88.19 351 LEU A CA 1
ATOM 2627 C C . LEU A 1 351 ? -17.820 13.978 31.773 1.00 88.19 351 LEU A C 1
ATOM 2629 O O . LEU A 1 351 ? -18.737 13.326 32.284 1.00 88.19 351 LEU A O 1
ATOM 2633 N N . ARG A 1 352 ? -16.628 13.421 31.499 1.00 88.75 352 ARG A N 1
ATOM 2634 C CA . ARG A 1 352 ? -16.346 11.978 31.590 1.00 88.75 352 ARG A CA 1
ATOM 2635 C C . ARG A 1 352 ? -16.233 11.440 33.012 1.00 88.75 352 ARG A C 1
ATOM 2637 O O . ARG A 1 352 ? -16.458 10.248 33.218 1.00 88.75 352 ARG A O 1
ATOM 2644 N N . ASN A 1 353 ? -15.871 12.280 33.989 1.00 89.19 353 ASN A N 1
ATOM 2645 C CA . ASN A 1 353 ? -15.476 11.892 35.358 1.00 89.19 353 ASN A CA 1
ATOM 2646 C C . ASN A 1 353 ? -14.288 10.903 35.445 1.00 89.19 353 ASN A C 1
ATOM 2648 O O . ASN A 1 353 ? -14.042 10.300 36.498 1.00 89.19 353 ASN A O 1
ATOM 2652 N N . ILE A 1 354 ? -13.558 10.718 34.347 1.00 89.38 354 ILE A N 1
ATOM 2653 C CA . ILE A 1 354 ? -12.321 9.947 34.233 1.00 89.38 354 ILE A CA 1
ATOM 2654 C C . ILE A 1 354 ? -11.470 10.633 33.171 1.00 89.38 354 ILE A C 1
ATOM 2656 O O . ILE A 1 354 ? -12.028 11.058 32.166 1.00 89.38 354 ILE A O 1
ATOM 2660 N N . ALA A 1 355 ? -10.160 10.746 33.412 1.00 88.56 355 ALA A N 1
ATOM 2661 C CA . ALA A 1 355 ? -9.238 11.374 32.461 1.00 88.56 355 ALA A CA 1
ATOM 2662 C C . ALA A 1 355 ? -9.768 12.745 31.962 1.00 88.56 355 ALA A C 1
ATOM 2664 O O . ALA A 1 355 ? -9.888 12.992 30.769 1.00 88.56 355 ALA A O 1
ATOM 2665 N N . GLU A 1 356 ? -10.187 13.600 32.908 1.00 89.44 356 GLU A N 1
ATOM 2666 C CA . GLU A 1 356 ? -10.840 14.894 32.619 1.00 89.44 356 GLU A CA 1
ATOM 2667 C C . GLU A 1 356 ? -9.871 15.916 31.984 1.00 89.44 356 GLU A C 1
ATOM 2669 O O . GLU A 1 356 ? -10.334 16.838 31.328 1.00 89.44 356 GLU A O 1
ATOM 2674 N N . ASP A 1 357 ? -8.558 15.737 32.179 1.00 88.94 357 ASP A N 1
ATOM 2675 C CA . ASP A 1 357 ? -7.484 16.587 31.635 1.00 88.94 357 ASP A CA 1
ATOM 2676 C C . ASP A 1 357 ? -6.668 15.867 30.536 1.00 88.94 357 ASP A C 1
ATOM 2678 O O . ASP A 1 357 ? -5.593 16.336 30.178 1.00 88.94 357 ASP A O 1
ATOM 2682 N N . GLU A 1 358 ? -7.108 14.681 30.103 1.00 92.44 358 GLU A N 1
ATOM 2683 C CA . GLU A 1 358 ? -6.463 13.929 29.018 1.00 92.44 358 GLU A CA 1
ATOM 2684 C C . GLU A 1 358 ? -6.960 14.456 27.679 1.00 92.44 358 GLU A C 1
ATOM 2686 O O . GLU A 1 358 ? -8.173 14.631 27.534 1.00 92.44 358 GLU A O 1
ATOM 2691 N N . THR A 1 359 ? -6.018 14.688 26.772 1.00 91.88 359 THR A N 1
ATOM 2692 C CA . THR A 1 359 ? -6.245 15.136 25.395 1.00 91.88 359 THR A CA 1
ATOM 2693 C C . THR A 1 359 ? -5.993 14.019 24.392 1.00 91.88 359 THR A C 1
ATOM 2695 O O . THR A 1 359 ? -6.563 14.093 23.328 1.00 91.88 359 THR A O 1
ATOM 2698 N N . ASP A 1 360 ? -5.231 12.970 24.748 1.00 93.94 360 ASP A N 1
ATOM 2699 C CA . ASP A 1 360 ? -5.000 11.812 23.869 1.00 93.94 360 ASP A CA 1
ATOM 2700 C C . ASP A 1 360 ? -5.967 10.662 24.225 1.00 93.94 360 ASP A C 1
ATOM 2702 O O . ASP A 1 360 ? -5.905 10.025 25.292 1.00 93.94 360 ASP A O 1
ATOM 2706 N N . GLU A 1 361 ? -6.901 10.362 23.337 1.00 95.62 361 GLU A N 1
ATOM 2707 C CA . GLU A 1 361 ? -8.152 9.691 23.651 1.00 95.62 361 GLU A CA 1
ATOM 2708 C C . GLU A 1 361 ? -8.395 8.511 22.711 1.00 95.62 361 GLU A C 1
ATOM 2710 O O . GLU A 1 361 ? -8.568 8.622 21.505 1.00 95.62 361 GLU A O 1
ATOM 2715 N N . ALA A 1 362 ? -8.464 7.314 23.299 1.00 95.75 362 ALA A N 1
ATOM 2716 C CA . ALA A 1 362 ? -8.646 6.073 22.551 1.00 95.75 362 ALA A CA 1
ATOM 2717 C C . ALA A 1 362 ? -10.006 5.424 22.840 1.00 95.75 362 ALA A C 1
ATOM 2719 O O . ALA A 1 362 ? -10.276 4.984 23.973 1.00 95.75 362 ALA A O 1
ATOM 2720 N N . LEU A 1 363 ? -10.855 5.306 21.812 1.00 96.94 363 LEU A N 1
ATOM 2721 C CA . LEU A 1 363 ? -12.202 4.747 21.922 1.00 96.94 363 LEU A CA 1
ATOM 2722 C C . LEU A 1 363 ? -12.494 3.631 20.913 1.00 96.94 363 LEU A C 1
ATOM 2724 O O . LEU A 1 363 ? -12.072 3.624 19.762 1.00 96.94 363 LEU A O 1
ATOM 2728 N N . VAL A 1 364 ? -13.301 2.667 21.358 1.00 98.00 364 VAL A N 1
ATOM 2729 C CA . VAL A 1 364 ? -13.862 1.605 20.517 1.00 98.00 364 VAL A CA 1
ATOM 2730 C C . VAL A 1 364 ? -15.376 1.597 20.660 1.00 98.00 364 VAL A C 1
ATOM 2732 O O . VAL A 1 364 ? -15.909 1.503 21.774 1.00 98.00 364 VAL A O 1
ATOM 2735 N N . VAL A 1 365 ? -16.072 1.635 19.526 1.00 97.62 365 VAL A N 1
ATOM 2736 C CA . VAL A 1 365 ? -17.535 1.640 19.458 1.00 97.62 365 VAL A CA 1
ATOM 2737 C C . VAL A 1 365 ? -18.033 0.343 18.829 1.00 97.62 365 VAL A C 1
ATOM 2739 O O . VAL A 1 365 ? -17.575 -0.069 17.769 1.00 97.62 365 VAL A O 1
ATOM 2742 N N . THR A 1 366 ? -18.978 -0.319 19.499 1.00 96.44 366 THR A N 1
ATOM 2743 C CA . THR A 1 366 ? -19.556 -1.608 19.074 1.00 96.44 366 THR A CA 1
ATOM 2744 C C . THR A 1 366 ? -21.075 -1.585 19.193 1.00 96.44 366 THR A C 1
ATOM 2746 O O . THR A 1 366 ? -21.613 -0.966 20.112 1.00 96.44 366 THR A O 1
ATOM 2749 N N . GLN A 1 367 ? -21.783 -2.299 18.320 1.00 94.69 367 GLN A N 1
ATOM 2750 C CA . GLN A 1 367 ? -23.236 -2.453 18.402 1.00 94.69 367 GLN A CA 1
ATOM 2751 C C . GLN A 1 367 ? -23.595 -3.796 19.049 1.00 94.69 367 GLN A C 1
ATOM 2753 O O . GLN A 1 367 ? -23.170 -4.861 18.606 1.00 94.69 367 GLN A O 1
ATOM 2758 N N . LEU A 1 368 ? -24.386 -3.757 20.126 1.00 92.88 368 LEU A N 1
ATOM 2759 C CA . LEU A 1 368 ? -24.798 -4.952 20.876 1.00 92.88 368 LEU A CA 1
ATOM 2760 C C . LEU A 1 368 ? -26.133 -5.530 20.389 1.00 92.88 368 LEU A C 1
ATOM 2762 O O . LEU A 1 368 ? -26.366 -6.735 20.507 1.00 92.88 368 LEU A O 1
ATOM 2766 N N . ALA A 1 369 ? -27.029 -4.667 19.908 1.00 88.75 369 ALA A N 1
ATOM 2767 C CA . ALA A 1 369 ? -28.369 -5.015 19.446 1.00 88.75 369 ALA A CA 1
ATOM 2768 C C . ALA A 1 369 ? -28.959 -3.884 18.583 1.00 88.75 369 ALA A C 1
ATOM 2770 O O . ALA A 1 369 ? -28.388 -2.800 18.495 1.00 88.75 369 ALA A O 1
ATOM 2771 N N . GLY A 1 370 ? -30.126 -4.134 17.984 1.00 79.31 370 GLY A N 1
ATOM 2772 C CA . GLY A 1 370 ? -30.796 -3.204 17.069 1.00 79.31 370 GLY A CA 1
ATOM 2773 C C . GLY A 1 370 ? -30.415 -3.446 15.606 1.00 79.31 370 GLY A C 1
ATOM 2774 O O . GLY A 1 370 ? -29.340 -3.969 15.318 1.00 79.31 370 GLY A O 1
ATOM 2775 N N . ALA A 1 371 ? -31.344 -3.141 14.702 1.00 65.19 371 ALA A N 1
ATOM 2776 C CA . ALA A 1 371 ? -31.183 -3.218 13.251 1.00 65.19 371 ALA A CA 1
ATOM 2777 C C . ALA A 1 371 ? -32.045 -2.117 12.606 1.00 65.19 371 ALA A C 1
ATOM 2779 O O . ALA A 1 371 ? -33.138 -1.840 13.109 1.00 65.19 371 ALA A O 1
ATOM 2780 N N . GLY A 1 372 ? -31.579 -1.517 11.506 1.00 68.50 372 GLY A N 1
ATOM 2781 C CA . GLY A 1 372 ? -32.225 -0.358 10.869 1.00 68.50 372 GLY A CA 1
ATOM 2782 C C . GLY A 1 372 ? -31.858 0.969 11.549 1.00 68.50 372 GLY A C 1
ATOM 2783 O O . GLY A 1 372 ? -30.719 1.137 11.973 1.00 68.50 372 GLY A O 1
ATOM 2784 N N . ASP A 1 373 ? -32.828 1.880 11.696 1.00 76.62 373 ASP A N 1
ATOM 2785 C CA . ASP A 1 373 ? -32.628 3.281 12.132 1.00 76.62 373 ASP A CA 1
ATOM 2786 C C . ASP A 1 373 ? -32.255 3.480 13.616 1.00 76.62 373 ASP A C 1
ATOM 2788 O O . ASP A 1 373 ? -32.094 4.615 14.054 1.00 76.62 373 ASP A O 1
ATOM 2792 N N . THR A 1 374 ? -32.184 2.418 14.427 1.00 85.50 374 THR A N 1
ATOM 2793 C CA . THR A 1 374 ? -31.849 2.513 15.861 1.00 85.50 374 THR A CA 1
ATOM 2794 C C . THR A 1 374 ? -30.986 1.342 16.319 1.00 85.50 374 THR A C 1
ATOM 2796 O O . THR A 1 374 ? -31.284 0.187 15.992 1.00 85.50 374 THR A O 1
ATOM 2799 N N . ALA A 1 375 ? -30.004 1.620 17.174 1.00 90.94 375 ALA A N 1
ATOM 2800 C CA . ALA A 1 375 ? -29.067 0.644 17.712 1.00 90.94 375 ALA A CA 1
ATOM 2801 C C . ALA A 1 375 ? -28.865 0.770 19.232 1.00 90.94 375 ALA A C 1
ATOM 2803 O O . ALA A 1 375 ? -29.047 1.824 19.843 1.00 90.94 375 ALA A O 1
ATOM 2804 N N . THR A 1 376 ? -28.463 -0.338 19.852 1.00 93.62 376 THR A N 1
ATOM 2805 C CA . THR A 1 376 ? -27.865 -0.361 21.189 1.00 93.62 376 THR A CA 1
ATOM 2806 C C . THR A 1 376 ? -26.352 -0.319 21.018 1.00 93.62 376 THR A C 1
ATOM 2808 O O . THR A 1 376 ? -25.746 -1.315 20.615 1.00 93.62 376 THR A O 1
ATOM 2811 N N . ILE A 1 377 ? -25.745 0.815 21.348 1.00 95.00 377 ILE A N 1
ATOM 2812 C CA . ILE A 1 377 ? -24.319 1.080 21.168 1.00 95.00 377 ILE A CA 1
ATOM 2813 C C . ILE A 1 377 ? -23.590 0.946 22.497 1.00 95.00 377 ILE A C 1
ATOM 2815 O O . ILE A 1 377 ? -24.015 1.469 23.526 1.00 95.00 377 ILE A O 1
ATOM 2819 N N . LYS A 1 378 ? -22.462 0.245 22.470 1.00 95.56 378 LYS A N 1
ATOM 2820 C CA . LYS A 1 378 ? -21.501 0.191 23.561 1.00 95.56 378 LYS A CA 1
ATOM 2821 C C . LYS A 1 378 ? -20.256 0.968 23.160 1.00 95.56 378 LYS A C 1
ATOM 2823 O O . LYS A 1 378 ? -19.556 0.579 22.224 1.00 95.56 378 LYS A O 1
ATOM 2828 N N . VAL A 1 379 ? -19.953 1.997 23.939 1.00 96.88 379 VAL A N 1
ATOM 2829 C CA . VAL A 1 379 ? -18.733 2.802 23.828 1.00 96.88 379 VAL A CA 1
ATOM 2830 C C . VAL A 1 379 ? -17.756 2.326 24.894 1.00 96.88 379 VAL A C 1
ATOM 2832 O O . VAL A 1 379 ? -18.152 2.140 26.046 1.00 96.88 379 VAL A O 1
ATOM 2835 N N . SER A 1 380 ? -16.500 2.081 24.525 1.00 95.56 380 SER A N 1
ATOM 2836 C CA . SER A 1 380 ? -15.441 1.654 25.446 1.00 95.56 380 SER A CA 1
ATOM 2837 C C . SER A 1 380 ? -14.201 2.525 25.287 1.00 95.56 380 SER A C 1
ATOM 2839 O O . SER A 1 380 ? -13.730 2.702 24.175 1.00 95.56 380 SER A O 1
ATOM 2841 N N . GLY A 1 381 ? -13.659 3.014 26.398 1.00 93.56 381 GLY A N 1
ATOM 2842 C CA . GLY A 1 381 ? -12.486 3.890 26.454 1.00 93.56 381 GLY A CA 1
ATOM 2843 C C . GLY A 1 381 ? -12.014 4.022 27.902 1.00 93.56 381 GLY A C 1
ATOM 2844 O O . GLY A 1 381 ? -12.786 3.753 28.829 1.00 93.56 381 GLY A O 1
ATOM 2845 N N . PHE A 1 382 ? -10.741 4.351 28.132 1.00 90.69 382 PHE A N 1
ATOM 2846 C CA . PHE A 1 382 ? -10.172 4.547 29.483 1.00 90.69 382 PHE A CA 1
ATOM 2847 C C . PHE A 1 382 ? -10.401 3.369 30.464 1.00 90.69 382 PHE A C 1
ATOM 2849 O O . PHE A 1 382 ? -10.533 3.541 31.680 1.00 90.69 382 PHE A O 1
ATOM 2856 N N . GLY A 1 383 ? -10.508 2.138 29.944 1.00 88.50 383 GLY A N 1
ATOM 2857 C CA . GLY A 1 383 ? -10.807 0.933 30.732 1.00 88.50 383 GLY A CA 1
ATOM 2858 C C . GLY A 1 383 ? -12.249 0.842 31.261 1.00 88.50 383 GLY A C 1
ATOM 2859 O O . GLY A 1 383 ? -12.526 0.043 32.161 1.00 88.50 383 GLY A O 1
ATOM 2860 N N . ARG A 1 384 ? -13.167 1.656 30.732 1.00 88.62 384 ARG A N 1
ATOM 2861 C CA . ARG A 1 384 ? -14.593 1.712 31.082 1.00 88.62 384 ARG A CA 1
ATOM 2862 C C . ARG A 1 384 ? -15.464 1.496 29.848 1.00 88.62 384 ARG A C 1
ATOM 2864 O O . ARG A 1 384 ? -14.987 1.571 28.718 1.00 88.62 384 ARG A O 1
ATOM 2871 N N . SER A 1 385 ? -16.744 1.214 30.076 1.00 91.62 385 SER A N 1
ATOM 2872 C CA . SER A 1 385 ? -17.735 1.119 29.008 1.00 91.62 385 SER A CA 1
ATOM 2873 C C . SER A 1 385 ? -19.072 1.690 29.459 1.00 91.62 385 SER A C 1
ATOM 2875 O O . SER A 1 385 ? -19.479 1.441 30.592 1.00 91.62 385 SER A O 1
ATOM 2877 N N . ASN A 1 386 ? -19.771 2.370 28.552 1.00 92.44 386 ASN A N 1
ATOM 2878 C CA . ASN A 1 386 ? -21.170 2.754 28.725 1.00 92.44 386 ASN A CA 1
ATOM 2879 C C . ASN A 1 386 ? -22.031 2.156 27.606 1.00 92.44 386 ASN A C 1
ATOM 2881 O O . ASN A 1 386 ? -21.543 1.933 26.495 1.00 92.44 386 ASN A O 1
ATOM 2885 N N . ILE A 1 387 ? -23.297 1.868 27.916 1.00 92.44 387 ILE A N 1
ATOM 2886 C CA . ILE A 1 387 ? -24.275 1.306 26.974 1.00 92.44 387 ILE A CA 1
ATOM 2887 C C . ILE A 1 387 ? -25.396 2.322 26.757 1.00 92.44 387 ILE A C 1
ATOM 2889 O O . ILE A 1 387 ? -25.982 2.819 27.718 1.00 92.44 387 ILE A O 1
ATOM 2893 N N . PHE A 1 388 ? -25.701 2.590 25.491 1.00 92.25 388 PHE A N 1
ATOM 2894 C CA . PHE A 1 388 ? -26.706 3.547 25.044 1.00 92.25 388 PHE A CA 1
ATOM 2895 C C . PHE A 1 388 ? -27.719 2.830 24.149 1.00 92.25 388 PHE A C 1
ATOM 2897 O O . PHE A 1 388 ? -27.365 2.271 23.114 1.00 92.25 388 PHE A O 1
ATOM 2904 N N . GLU A 1 389 ? -28.984 2.799 24.557 1.00 91.81 389 GLU A N 1
ATOM 2905 C CA . GLU A 1 389 ? -30.082 2.189 23.794 1.00 91.81 389 GLU A CA 1
ATOM 2906 C C . GLU A 1 389 ? -30.814 3.237 22.945 1.00 91.81 389 GLU A C 1
ATOM 2908 O O . GLU A 1 389 ? -31.050 4.339 23.426 1.00 91.81 389 GLU A O 1
ATOM 2913 N N . GLY A 1 390 ? -31.222 2.889 21.720 1.00 90.31 390 GLY A N 1
ATOM 2914 C CA . GLY A 1 390 ? -32.031 3.773 20.865 1.00 90.31 390 GLY A CA 1
ATOM 2915 C C . GLY A 1 390 ? -31.232 4.781 20.031 1.00 90.31 390 GLY A C 1
ATOM 2916 O O . GLY A 1 390 ? -31.826 5.691 19.466 1.00 90.31 390 GLY A O 1
ATOM 2917 N N . VAL A 1 391 ? -29.911 4.608 19.926 1.00 92.38 391 VAL A N 1
ATOM 2918 C CA . VAL A 1 391 ? -29.014 5.499 19.172 1.00 92.38 391 VAL A CA 1
ATOM 2919 C C . VAL A 1 391 ? -29.348 5.450 17.685 1.00 92.38 391 VAL A C 1
ATOM 2921 O O . VAL A 1 391 ? -29.422 4.360 17.121 1.00 92.38 391 VAL A O 1
ATOM 2924 N N . LYS A 1 392 ? -29.509 6.613 17.054 1.00 90.81 392 LYS A N 1
ATOM 2925 C CA . LYS A 1 392 ? -29.750 6.767 15.611 1.00 90.81 392 LYS A CA 1
ATOM 2926 C C . LYS A 1 392 ? -28.534 7.267 14.842 1.00 90.81 392 LYS A C 1
ATOM 2928 O O . LYS A 1 392 ? -28.422 6.958 13.663 1.00 90.81 392 LYS A O 1
ATOM 2933 N N . ARG A 1 393 ? -27.650 8.027 15.488 1.00 89.94 393 ARG A N 1
ATOM 2934 C CA . ARG A 1 393 ? -26.397 8.550 14.923 1.00 89.94 393 ARG A CA 1
ATOM 2935 C C . ARG A 1 393 ? -25.355 8.689 16.025 1.00 89.94 393 ARG A C 1
ATOM 2937 O O . ARG A 1 393 ? -25.718 8.904 17.181 1.00 89.94 393 ARG A O 1
ATOM 2944 N N . ILE A 1 394 ? -24.082 8.552 15.679 1.00 93.94 394 ILE A N 1
ATOM 2945 C CA . ILE A 1 394 ? -22.956 8.745 16.598 1.00 93.94 394 ILE A CA 1
ATOM 2946 C C . ILE A 1 394 ? -22.155 9.965 16.139 1.00 93.94 394 ILE A C 1
ATOM 2948 O O . ILE A 1 394 ? -21.859 10.077 14.954 1.00 93.94 394 ILE A O 1
ATOM 2952 N N . HIS A 1 395 ? -21.806 10.843 17.078 1.00 94.31 395 HIS A N 1
ATOM 2953 C CA . HIS A 1 395 ? -20.940 12.002 16.873 1.00 94.31 395 HIS A CA 1
ATOM 2954 C C . HIS A 1 395 ? -19.730 11.926 17.802 1.00 94.31 395 HIS A C 1
ATOM 2956 O O . HIS A 1 395 ? -19.902 11.721 19.007 1.00 94.31 395 HIS A O 1
ATOM 2962 N N . ALA A 1 396 ? -18.537 12.139 17.263 1.00 95.50 396 ALA A N 1
ATOM 2963 C CA . ALA A 1 396 ? -17.304 12.330 18.018 1.00 95.50 396 ALA A CA 1
ATOM 2964 C C . ALA A 1 396 ? -16.585 13.580 17.494 1.00 95.50 396 ALA A C 1
ATOM 2966 O O . ALA A 1 396 ? -16.594 13.819 16.292 1.00 95.50 396 ALA A O 1
ATOM 2967 N N . ASP A 1 397 ? -16.048 14.376 18.409 1.00 95.38 397 ASP A N 1
ATOM 2968 C CA . ASP A 1 397 ? -15.331 15.628 18.147 1.00 95.38 397 ASP A CA 1
ATOM 2969 C C . ASP A 1 397 ? -14.168 15.649 19.141 1.00 95.38 397 ASP A C 1
ATOM 2971 O O . ASP A 1 397 ? -14.387 15.840 20.344 1.00 95.38 397 ASP A O 1
ATOM 2975 N N . PHE A 1 398 ? -13.005 15.242 18.646 1.00 95.44 398 PHE A N 1
ATOM 2976 C CA . PHE A 1 398 ? -11.825 14.870 19.420 1.00 95.44 398 PHE A CA 1
ATOM 2977 C C . PHE A 1 398 ? -10.981 16.095 19.807 1.00 95.44 398 PHE A C 1
ATOM 2979 O O . PHE A 1 398 ? -10.566 16.215 20.957 1.00 95.44 398 PHE A O 1
ATOM 2986 N N . GLY A 1 399 ? -10.974 17.145 18.989 1.00 94.00 399 GLY A N 1
ATOM 2987 C CA . GLY A 1 399 ? -10.342 18.405 19.362 1.00 94.00 399 GLY A CA 1
ATOM 2988 C C . GLY A 1 399 ? -8.823 18.266 19.355 1.00 94.00 399 GLY A C 1
ATOM 2989 O O . GLY A 1 399 ? -8.295 17.678 18.440 1.00 94.00 399 GLY A O 1
ATOM 2990 N N . ALA A 1 400 ? -8.121 18.892 20.303 1.00 93.38 400 ALA A N 1
ATOM 2991 C CA . ALA A 1 400 ? -6.657 18.817 20.340 1.00 93.38 400 ALA A CA 1
ATOM 2992 C C . ALA A 1 400 ? -6.165 17.564 21.069 1.00 93.38 400 ALA A C 1
ATOM 2994 O O . ALA A 1 400 ? -6.744 17.213 22.104 1.00 93.38 400 ALA A O 1
ATOM 2995 N N . GLY A 1 401 ? -5.012 17.048 20.639 1.00 92.88 401 GLY A N 1
ATOM 2996 C CA . GLY A 1 401 ? -4.398 15.812 21.126 1.00 92.88 401 GLY A CA 1
ATOM 2997 C C . GLY A 1 401 ? -4.393 14.716 20.062 1.00 92.88 401 GLY A C 1
ATOM 2998 O O . GLY A 1 401 ? -5.160 14.774 19.120 1.00 92.88 401 GLY A O 1
ATOM 2999 N N . ASN A 1 402 ? -3.520 13.715 20.216 1.00 93.75 402 ASN A N 1
ATOM 3000 C CA . ASN A 1 402 ? -3.431 12.629 19.236 1.00 93.75 402 ASN A CA 1
ATOM 3001 C C . ASN A 1 402 ? -4.436 11.529 19.598 1.00 93.75 402 ASN A C 1
ATOM 3003 O O . ASN A 1 402 ? -4.206 10.716 20.512 1.00 93.75 402 ASN A O 1
ATOM 3007 N N . ASP A 1 403 ? -5.541 11.479 18.872 1.00 96.25 403 ASP A N 1
ATOM 3008 C CA . ASP A 1 403 ? -6.709 10.685 19.191 1.00 96.25 403 ASP A CA 1
ATOM 3009 C C . ASP A 1 403 ? -6.850 9.430 18.325 1.00 96.25 403 ASP A C 1
ATOM 3011 O O . ASP A 1 403 ? -6.261 9.240 17.261 1.00 96.25 403 ASP A O 1
ATOM 3015 N N . SER A 1 404 ? -7.615 8.456 18.827 1.00 96.75 404 SER A N 1
ATOM 3016 C CA . SER A 1 404 ? -7.908 7.251 18.053 1.00 96.75 404 SER A CA 1
ATOM 3017 C C . SER A 1 404 ? -9.302 6.704 18.300 1.00 96.75 404 SER A C 1
ATOM 3019 O O . SER A 1 404 ? -9.730 6.432 19.430 1.00 96.75 404 SER A O 1
ATOM 3021 N N . ILE A 1 405 ? -10.008 6.416 17.210 1.00 97.69 405 ILE A N 1
ATOM 3022 C CA . ILE A 1 405 ? -11.315 5.774 17.269 1.00 97.69 405 ILE A CA 1
ATOM 3023 C C . ILE A 1 405 ? -11.427 4.616 16.296 1.00 97.69 405 ILE A C 1
ATOM 3025 O O . ILE A 1 405 ? -11.096 4.698 15.117 1.00 97.69 405 ILE A O 1
ATOM 3029 N N . ARG A 1 406 ? -11.974 3.506 16.799 1.00 97.31 406 ARG A N 1
ATOM 3030 C CA . ARG A 1 406 ? -12.379 2.375 15.968 1.00 97.31 406 ARG A CA 1
ATOM 3031 C C . ARG A 1 406 ? -13.876 2.134 16.061 1.00 97.31 406 ARG A C 1
ATOM 3033 O O . ARG A 1 406 ? -14.391 1.734 17.113 1.00 97.31 406 ARG A O 1
ATOM 3040 N N . ILE A 1 407 ? -14.554 2.271 14.928 1.00 96.75 407 ILE A N 1
ATOM 3041 C CA . ILE A 1 407 ? -15.936 1.831 14.749 1.00 96.75 407 ILE A CA 1
ATOM 3042 C C . ILE A 1 407 ? -15.925 0.378 14.278 1.00 96.75 407 ILE A C 1
ATOM 3044 O O . ILE A 1 407 ? -15.358 0.051 13.240 1.00 96.75 407 ILE A O 1
ATOM 3048 N N . ASP A 1 408 ? -16.521 -0.519 15.059 1.00 95.06 408 ASP A N 1
ATOM 3049 C CA . ASP A 1 408 ? -16.575 -1.943 14.736 1.00 95.06 408 ASP A CA 1
ATOM 3050 C C . ASP A 1 408 ? -17.572 -2.262 13.610 1.00 95.06 408 ASP A C 1
ATOM 3052 O O . ASP A 1 408 ? -18.605 -1.611 13.464 1.00 95.06 408 ASP A O 1
ATOM 3056 N N . SER A 1 409 ? -17.314 -3.354 12.886 1.00 91.69 409 SER A N 1
ATOM 3057 C CA . SER A 1 409 ? -18.173 -3.858 11.800 1.00 91.69 409 SER A CA 1
ATOM 3058 C C . SER A 1 409 ? -19.622 -4.164 12.166 1.00 91.69 409 SER A C 1
ATOM 3060 O O . SER A 1 409 ? -20.478 -4.254 11.290 1.00 91.69 409 SER A O 1
ATOM 3062 N N . SER A 1 410 ? -19.925 -4.303 13.457 1.00 90.75 410 SER A N 1
ATOM 3063 C CA . SER A 1 410 ? -21.298 -4.436 13.940 1.00 90.75 410 SER A CA 1
ATOM 3064 C C . SER A 1 410 ? -22.129 -3.150 13.837 1.00 90.75 410 SER A C 1
ATOM 3066 O O . SER A 1 410 ? -23.355 -3.242 13.896 1.00 90.75 410 SER A O 1
ATOM 3068 N N . VAL A 1 411 ? -21.505 -1.973 13.719 1.00 91.50 411 VAL A N 1
ATOM 3069 C CA . VAL A 1 411 ? -22.193 -0.674 13.753 1.00 91.50 411 VAL A CA 1
ATOM 3070 C C . VAL A 1 411 ? -22.861 -0.378 12.410 1.00 91.50 411 VAL A C 1
ATOM 3072 O O . VAL A 1 411 ? -22.198 -0.328 11.378 1.00 91.50 411 VAL A O 1
ATOM 3075 N N . THR A 1 412 ? -24.180 -0.169 12.428 1.00 89.12 412 THR A N 1
ATOM 3076 C CA . THR A 1 412 ? -24.994 0.089 11.221 1.00 89.12 412 THR A CA 1
ATOM 3077 C C . THR A 1 412 ? -25.596 1.491 11.165 1.00 89.12 412 THR A C 1
ATOM 3079 O O . THR A 1 412 ? -26.150 1.877 10.141 1.00 89.12 412 THR A O 1
ATOM 3082 N N . VAL A 1 413 ? -25.557 2.234 12.271 1.00 88.00 413 VAL A N 1
ATOM 3083 C CA . VAL A 1 413 ? -26.072 3.609 12.334 1.00 88.00 413 VAL A CA 1
ATOM 3084 C C . VAL A 1 413 ? -25.053 4.597 11.754 1.00 88.00 413 VAL A C 1
ATOM 3086 O O . VAL A 1 413 ? -23.855 4.322 11.843 1.00 88.00 413 VAL A O 1
ATOM 3089 N N . PRO A 1 414 ? -25.494 5.736 11.188 1.00 88.69 414 PRO A N 1
ATOM 3090 C CA . PRO A 1 414 ? -24.600 6.786 10.714 1.00 88.69 414 PRO A CA 1
ATOM 3091 C C . PRO A 1 414 ? -23.605 7.269 11.776 1.00 88.69 414 PRO A C 1
ATOM 3093 O O . PRO A 1 414 ? -23.967 7.429 12.948 1.00 88.69 414 PRO A O 1
ATOM 3096 N N . VAL A 1 415 ? -22.372 7.539 11.353 1.00 91.75 415 VAL A N 1
ATOM 3097 C CA . VAL A 1 415 ? -21.287 8.037 12.208 1.00 91.75 415 VAL A CA 1
ATOM 3098 C C . VAL A 1 415 ? -20.711 9.327 11.626 1.00 91.75 415 VAL A C 1
ATOM 3100 O O . VAL A 1 415 ? -20.517 9.412 10.421 1.00 91.75 415 VAL A O 1
ATOM 3103 N N . VAL A 1 416 ? -20.449 10.315 12.476 1.00 93.38 416 VAL A N 1
ATOM 3104 C CA . VAL A 1 416 ? -19.698 11.530 12.135 1.00 93.38 416 VAL A CA 1
ATOM 3105 C C . VAL A 1 416 ? -18.571 11.674 13.148 1.00 93.38 416 VAL A C 1
ATOM 3107 O O . VAL A 1 416 ? -18.836 11.661 14.355 1.00 93.38 416 VAL A O 1
ATOM 3110 N N . ILE A 1 417 ? -17.336 11.757 12.673 1.00 96.25 417 ILE A N 1
ATOM 3111 C CA . ILE A 1 417 ? -16.141 11.884 13.505 1.00 96.25 417 ILE A CA 1
ATOM 3112 C C . ILE A 1 417 ? -15.313 13.048 12.972 1.00 96.25 417 ILE A C 1
ATOM 3114 O O . ILE A 1 417 ? -15.043 13.086 11.778 1.00 96.25 417 ILE A O 1
ATOM 3118 N N . HIS A 1 418 ? -14.932 13.942 13.874 1.00 96.62 418 HIS A N 1
ATOM 3119 C CA . HIS A 1 418 ? -13.920 14.974 13.677 1.00 96.62 418 HIS A CA 1
ATOM 3120 C C . HIS A 1 418 ? -12.723 14.621 14.552 1.00 96.62 418 HIS A C 1
ATOM 3122 O O . HIS A 1 418 ? -12.943 14.375 15.747 1.00 96.62 418 HIS A O 1
ATOM 3128 N N . GLY A 1 419 ? -11.539 14.536 13.950 1.00 95.81 419 GLY A N 1
ATOM 3129 C CA . GLY A 1 419 ? -10.257 14.435 14.636 1.00 95.81 419 GLY A CA 1
ATOM 3130 C C . GLY A 1 419 ? -9.978 15.740 15.372 1.00 95.81 419 GLY A C 1
ATOM 3131 O O . GLY A 1 419 ? -10.272 15.864 16.559 1.00 95.81 419 GLY A O 1
ATOM 3132 N N . GLY A 1 420 ? -9.673 16.791 14.623 1.00 94.81 420 GLY A N 1
ATOM 3133 C CA . GLY A 1 420 ? -9.359 18.102 15.169 1.00 94.81 420 GLY A CA 1
ATOM 3134 C C . GLY A 1 420 ? -7.941 18.493 14.764 1.00 94.81 420 GLY A C 1
ATOM 3135 O O . GLY A 1 420 ? -7.500 18.104 13.698 1.00 94.81 420 GLY A O 1
ATOM 3136 N N . PRO A 1 421 ? -7.266 19.383 15.506 1.00 92.69 421 PRO A N 1
ATOM 3137 C CA . PRO A 1 421 ? -5.829 19.595 15.334 1.00 92.69 421 PRO A CA 1
ATOM 3138 C C . PRO A 1 421 ? -5.000 18.471 15.978 1.00 92.69 421 PRO A C 1
ATOM 3140 O O . PRO A 1 421 ? -5.435 17.909 16.980 1.00 92.69 421 PRO A O 1
ATOM 3143 N N . ASP A 1 422 ? -3.739 18.337 15.552 1.00 93.56 422 ASP A N 1
ATOM 3144 C CA . ASP A 1 422 ? -2.804 17.252 15.903 1.00 93.56 422 ASP A CA 1
ATOM 3145 C C . ASP A 1 422 ? -3.108 15.910 15.178 1.00 93.56 422 ASP A C 1
ATOM 3147 O O . ASP A 1 422 ? -4.088 15.794 14.466 1.00 93.56 422 ASP A O 1
ATOM 3151 N N . GLU A 1 423 ? -2.220 14.909 15.280 1.00 92.94 423 GLU A N 1
ATOM 3152 C CA . GLU A 1 423 ? -2.297 13.688 14.444 1.00 92.94 423 GLU A CA 1
ATOM 3153 C C . GLU A 1 423 ? -3.283 12.634 14.984 1.00 92.94 423 GLU A C 1
ATOM 3155 O O . GLU A 1 423 ? -3.046 12.034 16.047 1.00 92.94 423 GLU A O 1
ATOM 3160 N N . ASP A 1 424 ? -4.297 12.290 14.188 1.00 95.19 424 ASP A N 1
ATOM 3161 C CA . ASP A 1 424 ? -5.394 11.406 14.577 1.00 95.19 424 ASP A CA 1
ATOM 3162 C C . ASP A 1 424 ? -5.502 10.099 13.780 1.00 95.19 424 ASP A C 1
ATOM 3164 O O . ASP A 1 424 ? -5.073 9.949 12.638 1.00 95.19 424 ASP A O 1
ATOM 3168 N N . VAL A 1 425 ? -6.125 9.084 14.396 1.00 97.31 425 VAL A N 1
ATOM 3169 C CA . VAL A 1 425 ? -6.363 7.767 13.778 1.00 97.31 425 VAL A CA 1
ATOM 3170 C C . VAL A 1 425 ? -7.848 7.404 13.790 1.00 97.31 425 VAL A C 1
ATOM 3172 O O . VAL A 1 425 ? -8.390 6.906 14.789 1.00 97.31 425 VAL A O 1
ATOM 3175 N N . LEU A 1 426 ? -8.514 7.552 12.643 1.00 97.38 426 LEU A N 1
ATOM 3176 C CA . LEU A 1 426 ? -9.949 7.312 12.482 1.00 97.38 426 LEU A CA 1
ATOM 3177 C C . LEU A 1 426 ? -10.209 6.064 11.625 1.00 97.38 426 LEU A C 1
ATOM 3179 O O . LEU A 1 426 ? -10.075 6.069 10.404 1.00 97.38 426 LEU A O 1
ATOM 3183 N N . ILE A 1 427 ? -10.636 4.965 12.258 1.00 96.31 427 ILE A N 1
ATOM 3184 C CA . ILE A 1 427 ? -10.895 3.696 11.558 1.00 96.31 427 ILE A CA 1
ATOM 3185 C C . ILE A 1 427 ? -12.381 3.347 11.593 1.00 96.31 427 ILE A C 1
ATOM 3187 O O . ILE A 1 427 ? -12.936 2.961 12.633 1.00 96.31 427 ILE A O 1
ATOM 3191 N N . TYR A 1 428 ? -13.017 3.371 10.424 1.00 95.38 428 TYR A N 1
ATOM 3192 C CA . TYR A 1 428 ? -14.409 2.982 10.244 1.00 95.38 428 TYR A CA 1
ATOM 3193 C C . TYR A 1 428 ? -14.533 1.588 9.625 1.00 95.38 428 TYR A C 1
ATOM 3195 O O . TYR A 1 428 ? -14.347 1.413 8.431 1.00 95.38 428 TYR A O 1
ATOM 3203 N N . ALA A 1 429 ? -14.913 0.575 10.408 1.00 93.94 429 ALA A N 1
ATOM 3204 C CA . ALA A 1 429 ? -15.217 -0.760 9.878 1.00 93.94 429 ALA A CA 1
ATOM 3205 C C . ALA A 1 429 ? -16.723 -1.043 9.753 1.00 93.94 429 ALA A C 1
ATOM 3207 O O . ALA A 1 429 ? -17.090 -2.178 9.452 1.00 93.94 429 ALA A O 1
ATOM 3208 N N . GLY A 1 430 ? -17.581 -0.055 10.038 1.00 89.88 430 GLY A N 1
ATOM 3209 C CA . GLY A 1 430 ? -19.036 -0.208 10.115 1.00 89.88 430 GLY A CA 1
ATOM 3210 C C . GLY A 1 430 ? -19.704 -0.567 8.782 1.00 89.88 430 GLY A C 1
ATOM 3211 O O . GLY A 1 430 ? -19.097 -0.524 7.718 1.00 89.88 430 GLY A O 1
ATOM 3212 N N . ALA A 1 431 ? -20.982 -0.941 8.845 1.00 85.69 431 ALA A N 1
ATOM 3213 C CA . ALA A 1 431 ? -21.803 -1.293 7.678 1.00 85.69 431 ALA A CA 1
ATOM 3214 C C . ALA A 1 431 ? -22.862 -0.222 7.337 1.00 85.69 431 ALA A C 1
ATOM 3216 O O . ALA A 1 431 ? -23.792 -0.489 6.576 1.00 85.69 431 ALA A O 1
ATOM 3217 N N . GLY A 1 432 ? -22.777 0.952 7.973 1.00 83.25 432 GLY A N 1
ATOM 3218 C CA . GLY A 1 432 ? -23.645 2.107 7.735 1.00 83.25 432 GLY A CA 1
ATOM 3219 C C . GLY A 1 432 ? -22.953 3.187 6.897 1.00 83.25 432 GLY A C 1
ATOM 3220 O O . GLY A 1 432 ? -21.991 2.915 6.188 1.00 83.25 432 GLY A O 1
ATOM 3221 N N . THR A 1 433 ? -23.443 4.423 6.998 1.00 85.81 433 THR A N 1
ATOM 3222 C CA . THR A 1 433 ? -22.784 5.603 6.415 1.00 85.81 433 THR A CA 1
ATOM 3223 C C . THR A 1 433 ? -21.820 6.239 7.416 1.00 85.81 433 THR A C 1
ATOM 3225 O O . THR A 1 433 ? -22.075 6.189 8.625 1.00 85.81 433 THR A O 1
ATOM 3228 N N . ALA A 1 434 ? -20.774 6.905 6.933 1.00 90.25 434 ALA A N 1
ATOM 3229 C CA . ALA A 1 434 ? -19.842 7.643 7.780 1.00 90.25 434 ALA A CA 1
ATOM 3230 C C . ALA A 1 434 ? -19.340 8.929 7.121 1.00 90.25 434 ALA A C 1
ATOM 3232 O O . ALA A 1 434 ? -19.204 8.988 5.900 1.00 90.25 434 ALA A O 1
ATOM 3233 N N . GLU A 1 435 ? -19.061 9.924 7.954 1.00 92.38 435 GLU A N 1
ATOM 3234 C CA . GLU A 1 435 ? -18.268 11.108 7.626 1.00 92.38 435 GLU A CA 1
ATOM 3235 C C . GLU A 1 435 ? -17.078 11.126 8.595 1.00 92.38 435 GLU A C 1
ATOM 3237 O O . GLU A 1 435 ? -17.285 11.115 9.814 1.00 92.38 435 GLU A O 1
ATOM 3242 N N . LEU A 1 436 ? -15.864 11.061 8.053 1.00 95.44 436 LEU A N 1
ATOM 3243 C CA . LEU A 1 436 ? -14.606 11.123 8.793 1.00 95.44 436 LEU A CA 1
ATOM 3244 C C . LEU A 1 436 ? -13.875 12.390 8.348 1.00 95.44 436 LEU A C 1
ATOM 3246 O O . LEU A 1 436 ? -13.636 12.533 7.152 1.00 95.44 436 LEU A O 1
ATOM 3250 N N . TYR A 1 437 ? -13.563 13.267 9.294 1.00 96.50 437 TYR A N 1
ATOM 3251 C CA . TYR A 1 437 ? -12.805 14.495 9.081 1.00 96.50 437 TYR A CA 1
ATOM 3252 C C . TYR A 1 437 ? -11.533 14.413 9.925 1.00 96.50 437 TYR A C 1
ATOM 3254 O O . TYR A 1 437 ? -11.660 14.194 11.132 1.00 96.50 437 TYR A O 1
ATOM 3262 N N . GLY A 1 438 ? -10.363 14.521 9.299 1.00 95.50 438 GLY A N 1
ATOM 3263 C CA . GLY A 1 438 ? -9.089 14.700 10.000 1.00 95.50 438 GLY A CA 1
ATOM 3264 C C . GLY A 1 438 ? -9.028 16.093 10.622 1.00 95.50 438 GLY A C 1
ATOM 3265 O O . GLY A 1 438 ? -8.941 16.224 11.834 1.00 95.50 438 GLY A O 1
ATOM 3266 N N . ASP A 1 439 ? -9.402 17.091 9.813 1.00 94.06 439 ASP A N 1
ATOM 3267 C CA . ASP A 1 439 ? -9.436 18.530 10.087 1.00 94.06 439 ASP A CA 1
ATOM 3268 C C . ASP A 1 439 ? -8.069 19.210 9.898 1.00 94.06 439 ASP A C 1
ATOM 3270 O O . ASP A 1 439 ? -7.941 19.978 8.942 1.00 94.06 439 ASP A O 1
ATOM 3274 N N . GLY A 1 440 ? -7.071 19.014 10.760 1.00 90.44 440 GLY A N 1
ATOM 3275 C CA . GLY A 1 440 ? -5.754 19.612 10.520 1.00 90.44 440 GLY A CA 1
ATOM 3276 C C . GLY A 1 440 ? -4.594 18.872 11.172 1.00 90.44 440 GLY A C 1
ATOM 3277 O O . GLY A 1 440 ? -4.776 18.208 12.175 1.00 90.44 440 GLY A O 1
ATOM 3278 N N . ASP A 1 441 ? -3.388 19.121 10.660 1.00 93.50 441 ASP A N 1
ATOM 3279 C CA . ASP A 1 441 ? -2.193 18.290 10.837 1.00 93.50 441 ASP A CA 1
ATOM 3280 C C . ASP A 1 441 ? -2.320 16.926 10.118 1.00 93.50 441 ASP A C 1
ATOM 3282 O O . ASP A 1 441 ? -3.209 16.743 9.303 1.00 93.50 441 ASP A O 1
ATOM 3286 N N . ALA A 1 442 ? -1.337 16.031 10.270 1.00 92.19 442 ALA A N 1
ATOM 3287 C CA . ALA A 1 442 ? -1.248 14.803 9.473 1.00 92.19 442 ALA A CA 1
ATOM 3288 C C . ALA A 1 442 ? -2.037 13.642 10.100 1.00 92.19 442 ALA A C 1
ATOM 3290 O O . ALA A 1 442 ? -1.665 13.141 11.165 1.00 92.19 442 ALA A O 1
ATOM 3291 N N . ASP A 1 443 ? -3.042 13.139 9.390 1.00 94.25 443 ASP A N 1
ATOM 3292 C CA . ASP A 1 443 ? -3.996 12.168 9.917 1.00 94.25 443 ASP A CA 1
ATOM 3293 C C . ASP A 1 443 ? -3.986 10.806 9.207 1.00 94.25 443 ASP A C 1
ATOM 3295 O O . ASP A 1 443 ? -3.565 10.635 8.062 1.00 94.25 443 ASP A O 1
ATOM 3299 N N . TYR A 1 444 ? -4.503 9.781 9.891 1.00 96.31 444 TYR A N 1
ATOM 3300 C CA . TYR A 1 444 ? -4.772 8.457 9.326 1.00 96.31 444 TYR A CA 1
ATOM 3301 C C . TYR A 1 444 ? -6.275 8.166 9.327 1.00 96.31 444 TYR A C 1
ATOM 3303 O O . TYR A 1 444 ? -6.869 7.858 10.369 1.00 96.31 444 TYR A O 1
ATOM 3311 N N . LEU A 1 445 ? -6.898 8.175 8.147 1.00 96.94 445 LEU A N 1
ATOM 3312 C CA . LEU A 1 445 ? -8.320 7.881 7.974 1.00 96.94 445 LEU A CA 1
ATOM 3313 C C . LEU A 1 445 ? -8.511 6.644 7.098 1.00 96.94 445 LEU A C 1
ATOM 3315 O O . LEU A 1 445 ? -8.065 6.568 5.954 1.00 96.94 445 LEU A O 1
ATOM 3319 N N . GLU A 1 446 ? -9.239 5.657 7.621 1.00 95.00 446 GLU A N 1
ATOM 3320 C CA . GLU A 1 446 ? -9.433 4.388 6.924 1.00 95.00 446 GLU A CA 1
ATOM 3321 C C . GLU A 1 446 ? -10.878 3.884 6.991 1.00 95.00 446 GLU A C 1
ATOM 3323 O O . GLU A 1 446 ? -11.434 3.621 8.065 1.00 95.00 446 GLU A O 1
ATOM 3328 N N . ASN A 1 447 ? -11.458 3.620 5.819 1.00 93.19 447 ASN A N 1
ATOM 3329 C CA . ASN A 1 447 ? -12.667 2.820 5.680 1.00 93.19 447 ASN A CA 1
ATOM 3330 C C . ASN A 1 447 ? -12.322 1.334 5.470 1.00 93.19 447 ASN A C 1
ATOM 3332 O O . ASN A 1 447 ? -11.690 0.956 4.494 1.00 93.19 447 ASN A O 1
ATOM 3336 N N . GLN A 1 448 ? -12.807 0.471 6.360 1.00 92.38 448 GLN A N 1
ATOM 3337 C CA . GLN A 1 448 ? -12.790 -0.999 6.272 1.00 92.38 448 GLN A CA 1
ATOM 3338 C C . GLN A 1 448 ? -14.214 -1.576 6.111 1.00 92.38 448 GLN A C 1
ATOM 3340 O O . GLN A 1 448 ? -14.419 -2.792 6.186 1.00 92.38 448 GLN A O 1
ATOM 3345 N N . GLY A 1 449 ? -15.219 -0.706 5.985 1.00 80.62 449 GLY A N 1
ATOM 3346 C CA . GLY A 1 449 ? -16.638 -1.039 5.954 1.00 80.62 449 GLY A CA 1
ATOM 3347 C C . GLY A 1 449 ? -17.098 -1.686 4.646 1.00 80.62 449 GLY A C 1
ATOM 3348 O O . GLY A 1 449 ? -16.518 -1.503 3.578 1.00 80.62 449 GLY A O 1
ATOM 3349 N N . SER A 1 450 ? -18.175 -2.469 4.708 1.00 71.25 450 SER A N 1
ATOM 3350 C CA . SER A 1 450 ? -18.786 -3.089 3.521 1.00 71.25 450 SER A CA 1
ATOM 3351 C C . SER A 1 450 ? -19.908 -2.211 2.960 1.00 71.25 450 SER A C 1
ATOM 3353 O O . SER A 1 450 ? -20.557 -1.499 3.723 1.00 71.25 450 SER A O 1
ATOM 3355 N N . ALA A 1 451 ? -20.164 -2.287 1.646 1.00 61.78 451 ALA A N 1
ATOM 3356 C CA . ALA A 1 451 ? -21.249 -1.557 0.992 1.00 61.78 451 ALA A CA 1
ATOM 3357 C C . ALA A 1 451 ? -22.591 -1.748 1.715 1.00 61.78 451 ALA A C 1
ATOM 3359 O O . ALA A 1 451 ? -23.056 -2.877 1.917 1.00 61.78 451 ALA A O 1
ATOM 3360 N N . ALA A 1 452 ? -23.254 -0.638 2.040 1.00 56.69 452 ALA A N 1
ATOM 3361 C CA . ALA A 1 452 ? -24.665 -0.667 2.387 1.00 56.69 452 ALA A CA 1
ATOM 3362 C C . ALA A 1 452 ? -25.445 -1.203 1.172 1.00 56.69 452 ALA A C 1
ATOM 3364 O O . ALA A 1 452 ? -25.277 -0.724 0.054 1.00 56.69 452 ALA A O 1
ATOM 3365 N N . SER A 1 453 ? -26.281 -2.229 1.364 1.00 49.62 453 SER A N 1
ATOM 3366 C CA . SER A 1 453 ? -27.073 -2.812 0.273 1.00 49.62 453 SER A CA 1
ATOM 3367 C C . SER A 1 453 ? -27.891 -1.730 -0.445 1.00 49.62 453 SER A C 1
ATOM 3369 O O . SER A 1 453 ? -28.629 -1.013 0.230 1.00 49.62 453 SER A O 1
ATOM 3371 N N . GLU A 1 454 ? -27.802 -1.674 -1.781 1.00 48.53 454 GLU A N 1
ATOM 3372 C CA . GLU A 1 454 ? -28.315 -0.644 -2.721 1.00 48.53 454 GLU A CA 1
ATOM 3373 C C . GLU A 1 454 ? -29.838 -0.330 -2.688 1.00 48.53 454 GLU A C 1
ATOM 3375 O O . GLU A 1 454 ? -30.409 0.204 -3.639 1.00 48.53 454 GLU A O 1
ATOM 3380 N N . GLY A 1 455 ? -30.560 -0.673 -1.624 1.00 44.03 455 GLY A N 1
ATOM 3381 C CA . GLY A 1 455 ? -32.016 -0.561 -1.544 1.00 44.03 455 GLY A CA 1
ATOM 3382 C C . GLY A 1 455 ? -32.566 0.627 -0.756 1.00 44.03 455 GLY A C 1
ATOM 3383 O O . GLY A 1 455 ? -33.710 1.003 -1.007 1.00 44.03 455 GLY A O 1
ATOM 3384 N N . ASP A 1 456 ? -31.806 1.222 0.167 1.00 40.09 456 ASP A N 1
ATOM 3385 C CA . ASP A 1 456 ? -32.321 2.262 1.065 1.00 40.09 456 ASP A CA 1
ATOM 3386 C C . ASP A 1 456 ? -31.471 3.533 0.987 1.00 40.09 456 ASP A C 1
ATOM 3388 O O . ASP A 1 456 ? -30.268 3.542 1.221 1.00 40.09 456 ASP A O 1
ATOM 3392 N N . ALA A 1 457 ? -32.129 4.626 0.611 1.00 42.06 457 ALA A N 1
ATOM 3393 C CA . ALA A 1 457 ? -31.558 5.936 0.343 1.00 42.06 457 ALA A CA 1
ATOM 3394 C C . ALA A 1 457 ? -30.949 6.616 1.588 1.00 42.06 457 ALA A C 1
ATOM 3396 O O . ALA A 1 457 ? -31.523 7.570 2.115 1.00 42.06 457 ALA A O 1
ATOM 3397 N N . ALA A 1 458 ? -29.760 6.189 2.004 1.00 45.00 458 ALA A N 1
ATOM 3398 C CA . ALA A 1 458 ? -28.899 6.922 2.928 1.00 45.00 458 ALA A CA 1
ATOM 3399 C C . ALA A 1 458 ? -27.739 7.562 2.149 1.00 45.00 458 ALA A C 1
ATOM 3401 O O . ALA A 1 458 ? -26.593 7.144 2.228 1.00 45.00 458 ALA A O 1
ATOM 3402 N N . ARG A 1 459 ? -28.069 8.584 1.349 1.00 53.97 459 ARG A N 1
ATOM 3403 C CA . ARG A 1 459 ? -27.083 9.583 0.909 1.00 53.97 459 ARG A CA 1
ATOM 3404 C C . ARG A 1 459 ? -26.530 10.277 2.158 1.00 53.97 459 ARG A C 1
ATOM 3406 O O . ARG A 1 459 ? -27.344 10.615 3.023 1.00 53.97 459 ARG A O 1
ATOM 3413 N N . VAL A 1 460 ? -25.214 10.518 2.219 1.00 54.66 460 VAL A N 1
ATOM 3414 C CA . VAL A 1 460 ? -24.566 11.368 3.242 1.00 54.66 460 VAL A CA 1
ATOM 3415 C C . VAL A 1 460 ? -25.434 12.607 3.495 1.00 54.66 460 VAL A C 1
ATOM 3417 O O . VAL A 1 460 ? -25.856 13.296 2.560 1.00 54.66 460 VAL A O 1
ATOM 3420 N N . LEU A 1 461 ? -25.814 12.813 4.756 1.00 51.28 461 LEU A N 1
ATOM 3421 C CA . LEU A 1 461 ? -26.926 13.676 5.156 1.00 51.28 461 LEU A CA 1
ATOM 3422 C C . LEU A 1 461 ? -26.414 14.974 5.788 1.00 51.28 461 LEU A C 1
ATOM 3424 O O . LEU A 1 461 ? -26.979 15.418 6.779 1.00 51.28 461 LEU A O 1
ATOM 3428 N N . THR A 1 462 ? -25.420 15.615 5.166 1.00 48.75 462 THR A N 1
ATOM 3429 C CA . THR A 1 462 ? -25.065 17.027 5.386 1.00 48.75 462 THR A CA 1
ATOM 3430 C C . THR A 1 462 ? -24.411 17.650 4.139 1.00 48.75 462 THR A C 1
ATOM 3432 O O . THR A 1 462 ? -24.206 16.996 3.124 1.00 48.75 462 THR A O 1
ATOM 3435 N N . THR A 1 463 ? -24.302 18.976 4.121 1.00 43.00 463 THR A N 1
ATOM 3436 C CA . THR A 1 463 ? -24.410 19.872 2.956 1.00 43.00 463 THR A CA 1
ATOM 3437 C C . THR A 1 463 ? -23.386 19.702 1.822 1.00 43.00 463 THR A C 1
ATOM 3439 O O . THR A 1 463 ? -22.203 19.937 2.000 1.00 43.00 463 THR A O 1
ATOM 3442 N N . GLY A 1 464 ? -23.881 19.505 0.596 1.00 43.75 464 GLY A N 1
ATOM 3443 C CA . GLY A 1 464 ? -23.258 20.021 -0.634 1.00 43.75 464 GLY A CA 1
ATOM 3444 C C . GLY A 1 464 ? -22.157 19.179 -1.285 1.00 43.75 464 GLY A C 1
ATOM 3445 O O . GLY A 1 464 ? -22.214 19.035 -2.502 1.00 43.75 464 GLY A O 1
ATOM 3446 N N . ALA A 1 465 ? -21.222 18.609 -0.518 1.00 44.09 465 ALA A N 1
ATOM 3447 C CA . ALA A 1 465 ? -20.027 17.948 -1.066 1.00 44.09 465 ALA A CA 1
ATOM 3448 C C . ALA A 1 465 ? -20.142 16.411 -1.203 1.00 44.09 465 ALA A C 1
ATOM 3450 O O . ALA A 1 465 ? -19.642 15.858 -2.170 1.00 44.09 465 ALA A O 1
ATOM 3451 N N . GLY A 1 466 ? -20.868 15.708 -0.319 1.00 48.22 466 GLY A N 1
ATOM 3452 C CA . GLY A 1 466 ? -20.948 14.227 -0.303 1.00 48.22 466 GLY A CA 1
ATOM 3453 C C . GLY A 1 466 ? -22.217 13.593 -0.906 1.00 48.22 466 GLY A C 1
ATOM 3454 O O . GLY A 1 466 ? -22.538 12.433 -0.632 1.00 48.22 466 GLY A O 1
ATOM 3455 N N . ALA A 1 467 ? -23.014 14.332 -1.684 1.00 49.34 467 ALA A N 1
ATOM 3456 C CA . ALA A 1 467 ? -24.349 13.890 -2.102 1.00 49.34 467 ALA A CA 1
ATOM 3457 C C . ALA A 1 467 ? -24.325 12.735 -3.131 1.00 49.34 467 ALA A C 1
ATOM 3459 O O . ALA A 1 467 ? -24.395 12.966 -4.334 1.00 49.34 467 ALA A O 1
ATOM 3460 N N . GLY A 1 468 ? -24.348 11.482 -2.665 1.00 58.84 468 GLY A N 1
ATOM 3461 C CA . GLY A 1 468 ? -24.373 10.294 -3.535 1.00 58.84 468 GLY A CA 1
ATOM 3462 C C . GLY A 1 468 ? -23.471 9.142 -3.093 1.00 58.84 468 GLY A C 1
ATOM 3463 O O . GLY A 1 468 ? -23.622 8.051 -3.635 1.00 58.84 468 GLY A O 1
ATOM 3464 N N . TYR A 1 469 ? -22.604 9.378 -2.107 1.00 66.94 469 TYR A N 1
ATOM 3465 C CA . TYR A 1 469 ? -21.639 8.415 -1.572 1.00 66.94 469 TYR A CA 1
ATOM 3466 C C . TYR A 1 469 ? -22.165 7.732 -0.302 1.00 66.94 469 TYR A C 1
ATOM 3468 O O . TYR A 1 469 ? -23.137 8.204 0.299 1.00 66.94 469 TYR A O 1
ATOM 3476 N N . THR A 1 470 ? -21.555 6.607 0.085 1.00 80.00 470 THR A N 1
ATOM 3477 C CA . THR A 1 470 ? -21.865 5.917 1.354 1.00 80.00 470 THR A CA 1
ATOM 3478 C C . THR A 1 470 ? -20.966 6.424 2.479 1.00 80.00 470 THR A C 1
ATOM 3480 O O . THR A 1 470 ? -21.432 6.594 3.607 1.00 80.00 470 THR A O 1
ATOM 3483 N N . ILE A 1 471 ? -19.699 6.690 2.154 1.00 88.38 471 ILE A N 1
ATOM 3484 C CA . ILE A 1 471 ? -18.662 7.159 3.074 1.00 88.38 471 ILE A CA 1
ATOM 3485 C C . ILE A 1 471 ? -18.030 8.438 2.506 1.00 88.38 471 ILE A C 1
ATOM 3487 O O . ILE A 1 471 ? -17.791 8.521 1.299 1.00 88.38 471 ILE A O 1
ATOM 3491 N N . LEU A 1 472 ? -17.781 9.416 3.375 1.00 91.50 472 LEU A N 1
ATOM 3492 C CA . LEU A 1 472 ? -16.931 10.578 3.120 1.00 91.50 472 LEU A CA 1
ATOM 3493 C C . LEU A 1 472 ? -15.699 10.483 4.026 1.00 91.50 472 LEU A C 1
ATOM 3495 O O . LEU A 1 472 ? -15.853 10.299 5.236 1.00 91.50 472 LEU A O 1
ATOM 3499 N N . ILE A 1 473 ? -14.521 10.604 3.425 1.00 95.12 473 ILE A N 1
ATOM 3500 C CA . ILE A 1 473 ? -13.235 10.795 4.095 1.00 95.12 473 ILE A CA 1
ATOM 3501 C C . ILE A 1 473 ? -12.717 12.163 3.646 1.00 95.12 473 ILE A C 1
ATOM 3503 O O . ILE A 1 473 ? -12.645 12.410 2.445 1.00 95.12 473 ILE A O 1
ATOM 3507 N N . ASP A 1 474 ? -12.425 13.039 4.594 1.00 95.94 474 ASP A N 1
ATOM 3508 C CA . ASP A 1 474 ? -11.908 14.390 4.375 1.00 95.94 474 ASP A CA 1
ATOM 3509 C C . ASP A 1 474 ? -10.672 14.540 5.268 1.00 95.94 474 ASP A C 1
ATOM 3511 O O . ASP A 1 474 ? -10.810 14.438 6.486 1.00 95.94 474 ASP A O 1
ATOM 3515 N N . GLY A 1 475 ? -9.488 14.644 4.664 1.00 95.94 475 GLY A N 1
ATOM 3516 C CA . GLY A 1 475 ? -8.208 14.779 5.357 1.00 95.94 475 GLY A CA 1
ATOM 3517 C C . GLY A 1 475 ? -8.145 16.111 6.088 1.00 95.94 475 GLY A C 1
ATOM 3518 O O . GLY A 1 475 ? -8.362 16.161 7.295 1.00 95.94 475 GLY A O 1
ATOM 3519 N N . GLY A 1 476 ? -8.078 17.204 5.333 1.00 95.19 476 GLY A N 1
ATOM 3520 C CA . GLY A 1 476 ? -8.059 18.555 5.882 1.00 95.19 476 GLY A CA 1
ATOM 3521 C C . GLY A 1 476 ? -6.734 19.243 5.582 1.00 95.19 476 GLY A C 1
ATOM 3522 O O . GLY A 1 476 ? -6.194 19.112 4.492 1.00 95.19 476 GLY A O 1
ATOM 3523 N N . ASP A 1 477 ? -6.237 20.061 6.502 1.00 94.06 477 ASP A N 1
ATOM 3524 C CA . ASP A 1 477 ? -4.925 20.690 6.321 1.00 94.06 477 ASP A CA 1
ATOM 3525 C C . ASP A 1 477 ? -3.827 19.730 6.821 1.00 94.06 477 ASP A C 1
ATOM 3527 O O . ASP A 1 477 ? -3.658 19.631 8.023 1.00 94.06 477 ASP A O 1
ATOM 3531 N N . GLY A 1 478 ? -2.986 19.114 5.998 1.00 92.19 478 GLY A N 1
ATOM 3532 C CA . GLY A 1 478 ? -1.964 18.182 6.486 1.00 92.19 478 GLY A CA 1
ATOM 3533 C C . GLY A 1 478 ? -1.462 17.227 5.417 1.00 92.19 478 GLY A C 1
ATOM 3534 O O . GLY A 1 478 ? -1.941 17.244 4.301 1.00 92.19 478 GLY A O 1
ATOM 3535 N N . ASN A 1 479 ? -0.443 16.424 5.731 1.00 93.06 479 ASN A N 1
ATOM 3536 C CA . ASN A 1 479 ? -0.038 15.335 4.837 1.00 93.06 479 ASN A CA 1
ATOM 3537 C C . ASN A 1 479 ? -0.722 14.053 5.320 1.00 93.06 479 ASN A C 1
ATOM 3539 O O . ASN A 1 479 ? -0.205 13.385 6.220 1.00 93.06 479 ASN A O 1
ATOM 3543 N N . ASP A 1 480 ? -1.864 13.717 4.737 1.00 94.81 480 ASP A N 1
ATOM 3544 C CA . ASP A 1 480 ? -2.755 12.696 5.273 1.00 94.81 480 ASP A CA 1
ATOM 3545 C C . ASP A 1 480 ? -2.589 11.331 4.608 1.00 94.81 480 ASP A C 1
ATOM 3547 O O . ASP A 1 480 ? -2.224 11.185 3.440 1.00 94.81 480 ASP A O 1
ATOM 3551 N N . TYR A 1 481 ? -2.923 10.278 5.353 1.00 95.44 481 TYR A N 1
ATOM 3552 C CA . TYR A 1 481 ? -3.094 8.931 4.825 1.00 95.44 481 TYR A CA 1
ATOM 3553 C C . TYR A 1 481 ? -4.578 8.568 4.787 1.00 95.44 481 TYR A C 1
ATOM 3555 O O . TYR A 1 481 ? -5.191 8.256 5.813 1.00 95.44 481 TYR A O 1
ATOM 3563 N N . LEU A 1 482 ? -5.146 8.531 3.583 1.00 95.69 482 LEU A N 1
ATOM 3564 C CA . LEU A 1 482 ? -6.572 8.338 3.353 1.00 95.69 482 LEU A CA 1
ATOM 3565 C C . LEU A 1 482 ? -6.817 7.063 2.542 1.00 95.69 482 LEU A C 1
ATOM 3567 O O . LEU A 1 482 ? -6.384 6.936 1.397 1.00 95.69 482 LEU A O 1
ATOM 3571 N N . ALA A 1 483 ? -7.536 6.095 3.111 1.00 94.31 483 ALA A N 1
ATOM 3572 C CA . ALA A 1 483 ? -7.715 4.796 2.464 1.00 94.31 483 ALA A CA 1
ATOM 3573 C C . ALA A 1 483 ? -9.148 4.262 2.515 1.00 94.31 483 ALA A C 1
ATOM 3575 O O . ALA A 1 483 ? -9.772 4.148 3.575 1.00 94.31 483 ALA A O 1
ATOM 3576 N N . ASN A 1 484 ? -9.637 3.798 1.365 1.00 92.25 484 ASN A N 1
ATOM 3577 C CA . ASN A 1 484 ? -10.790 2.916 1.275 1.00 92.25 484 ASN A CA 1
ATOM 3578 C C . ASN A 1 484 ? -10.335 1.463 1.072 1.00 92.25 484 ASN A C 1
ATOM 3580 O O . ASN A 1 484 ? -10.184 0.987 -0.042 1.00 92.25 484 ASN A O 1
ATOM 3584 N N . ASN A 1 485 ? -10.189 0.716 2.164 1.00 89.88 485 ASN A N 1
ATOM 3585 C CA . ASN A 1 485 ? -9.985 -0.739 2.147 1.00 89.88 485 ASN A CA 1
ATOM 3586 C C . ASN A 1 485 ? -11.315 -1.520 2.226 1.00 89.88 485 ASN A C 1
ATOM 3588 O O . ASN A 1 485 ? -11.334 -2.740 2.435 1.00 89.88 485 ASN A O 1
ATOM 3592 N N . GLY A 1 486 ? -12.438 -0.805 2.140 1.00 85.50 486 GLY A N 1
ATOM 3593 C CA . GLY A 1 486 ? -13.793 -1.319 2.218 1.00 85.50 486 GLY A CA 1
ATOM 3594 C C . GLY A 1 486 ? -14.406 -1.605 0.849 1.00 85.50 486 GLY A C 1
ATOM 3595 O O . GLY A 1 486 ? -13.818 -1.375 -0.198 1.00 85.50 486 GLY A O 1
ATOM 3596 N N . GLY A 1 487 ? -15.636 -2.119 0.858 1.00 82.88 487 GLY A N 1
ATOM 3597 C CA . GLY A 1 487 ? -16.412 -2.337 -0.371 1.00 82.88 487 GLY A CA 1
ATOM 3598 C C . GLY A 1 487 ? -17.415 -1.225 -0.670 1.00 82.88 487 GLY A C 1
ATOM 3599 O O . GLY A 1 487 ? -18.219 -1.377 -1.581 1.00 82.88 487 GLY A O 1
ATOM 3600 N N . ALA A 1 488 ? -17.464 -0.178 0.156 1.00 83.62 488 ALA A N 1
ATOM 3601 C CA . ALA A 1 488 ? -18.434 0.899 0.028 1.00 83.62 488 ALA A CA 1
ATOM 3602 C C . ALA A 1 488 ? -17.922 1.984 -0.922 1.00 83.62 488 ALA A C 1
ATOM 3604 O O . ALA A 1 488 ? -16.753 2.357 -0.850 1.00 83.62 488 ALA A O 1
ATOM 3605 N N . ARG A 1 489 ? -18.833 2.533 -1.733 1.00 85.31 489 ARG A N 1
ATOM 3606 C CA . ARG A 1 489 ? -18.566 3.713 -2.552 1.00 85.31 489 ARG A CA 1
ATOM 3607 C C . ARG A 1 489 ? -18.187 4.900 -1.667 1.00 85.31 489 ARG A C 1
ATOM 3609 O O . ARG A 1 489 ? -19.028 5.377 -0.887 1.00 85.31 489 ARG A O 1
ATOM 3616 N N . THR A 1 490 ? -16.961 5.378 -1.830 1.00 88.56 490 THR A N 1
ATOM 3617 C CA . THR A 1 490 ? -16.335 6.377 -0.961 1.00 88.56 490 THR A CA 1
ATOM 3618 C C . THR A 1 490 ? -15.906 7.598 -1.762 1.00 88.56 490 THR A C 1
ATOM 3620 O O . THR A 1 490 ? -15.424 7.479 -2.885 1.00 88.56 490 THR A O 1
ATOM 3623 N N . ARG A 1 491 ? -16.109 8.781 -1.186 1.00 91.25 491 ARG A N 1
ATOM 3624 C CA . ARG A 1 491 ? -15.477 10.016 -1.651 1.00 91.25 491 ARG A CA 1
ATOM 3625 C C . ARG A 1 491 ? -14.349 10.354 -0.687 1.00 91.25 491 ARG A C 1
ATOM 3627 O O . ARG A 1 491 ? -14.618 10.438 0.511 1.00 91.25 491 ARG A O 1
ATOM 3634 N N . ILE A 1 492 ? -13.140 10.516 -1.209 1.00 94.44 492 ILE A N 1
ATOM 3635 C CA . ILE A 1 492 ? -11.944 10.878 -0.450 1.00 94.44 492 ILE A CA 1
ATOM 3636 C C . ILE A 1 492 ? -11.476 12.259 -0.910 1.00 94.44 492 ILE A C 1
ATOM 3638 O O . ILE A 1 492 ? -11.361 12.488 -2.114 1.00 94.44 492 ILE A O 1
ATOM 3642 N N . LEU A 1 493 ? -11.271 13.165 0.044 1.00 94.50 493 LEU A N 1
ATOM 3643 C CA . LEU A 1 493 ? -10.745 14.516 -0.144 1.00 94.50 493 LEU A CA 1
ATOM 3644 C C . LEU A 1 493 ? -9.443 14.625 0.654 1.00 94.50 493 LEU A C 1
ATOM 3646 O O . LEU A 1 493 ? -9.512 14.434 1.863 1.00 94.50 493 LEU A O 1
ATOM 3650 N N . GLY A 1 494 ? -8.312 14.897 0.005 1.00 95.38 494 GLY A N 1
ATOM 3651 C CA . GLY A 1 494 ? -7.050 15.233 0.675 1.00 95.38 494 GLY A CA 1
ATOM 3652 C C . GLY A 1 494 ? -7.104 16.632 1.285 1.00 95.38 494 GLY A C 1
ATOM 3653 O O . GLY A 1 494 ? -7.131 16.775 2.498 1.00 95.38 494 GLY A O 1
ATOM 3654 N N . GLN A 1 495 ? -7.411 17.620 0.436 1.00 94.88 495 GLN A N 1
ATOM 3655 C CA . GLN A 1 495 ? -7.442 19.062 0.713 1.00 94.88 495 GLN A CA 1
ATOM 3656 C C . GLN A 1 495 ? -6.042 19.687 0.684 1.00 94.88 495 GLN A C 1
ATOM 3658 O O . GLN A 1 495 ? -5.427 19.650 -0.372 1.00 94.88 495 GLN A O 1
ATOM 3663 N N . ASP A 1 496 ? -5.590 20.391 1.723 1.00 93.69 496 ASP A N 1
ATOM 3664 C CA . ASP A 1 496 ? -4.332 21.144 1.678 1.00 93.69 496 ASP A CA 1
ATOM 3665 C C . ASP A 1 496 ? -3.201 20.279 2.254 1.00 93.69 496 ASP A C 1
ATOM 3667 O O . ASP A 1 496 ? -3.140 20.089 3.456 1.00 93.69 496 ASP A O 1
ATOM 3671 N N . GLY A 1 497 ? -2.220 19.889 1.448 1.00 92.06 497 GLY A N 1
ATOM 3672 C CA . GLY A 1 497 ? -1.024 19.158 1.860 1.00 92.06 497 GLY A CA 1
ATOM 3673 C C . GLY A 1 497 ? -0.648 18.077 0.852 1.00 92.06 497 GLY A C 1
ATOM 3674 O O . GLY A 1 497 ? -1.168 18.057 -0.249 1.00 92.06 497 GLY A O 1
ATOM 3675 N N . SER A 1 498 ? 0.395 17.295 1.139 1.00 92.25 498 SER A N 1
ATOM 3676 C CA . SER A 1 498 ? 0.864 16.221 0.245 1.00 92.25 498 SER A CA 1
ATOM 3677 C C . SER A 1 498 ? 0.337 14.887 0.745 1.00 92.25 498 SER A C 1
ATOM 3679 O O . SER A 1 498 ? 0.952 14.258 1.613 1.00 92.25 498 SER A O 1
ATOM 3681 N N . ASP A 1 499 ? -0.802 14.490 0.200 1.00 94.44 499 ASP A N 1
ATOM 3682 C CA . ASP A 1 499 ? -1.619 13.403 0.707 1.00 94.44 499 ASP A CA 1
ATOM 3683 C C . ASP A 1 499 ? -1.321 12.081 0.022 1.00 94.44 499 ASP A C 1
ATOM 3685 O O . ASP A 1 499 ? -0.891 11.996 -1.128 1.00 94.44 499 ASP A O 1
ATOM 3689 N N . ARG A 1 500 ? -1.619 10.996 0.728 1.00 95.25 500 ARG A N 1
ATOM 3690 C CA . ARG A 1 500 ? -1.658 9.658 0.161 1.00 95.25 500 ARG A CA 1
ATOM 3691 C C . ARG A 1 500 ? -3.073 9.125 0.155 1.00 95.25 500 ARG A C 1
ATOM 3693 O O . ARG A 1 500 ? -3.638 8.817 1.203 1.00 95.25 500 ARG A O 1
ATOM 3700 N N . ILE A 1 501 ? -3.598 8.893 -1.041 1.00 94.31 501 ILE A N 1
ATOM 3701 C CA . ILE A 1 501 ? -4.986 8.500 -1.253 1.00 94.31 501 ILE A CA 1
ATOM 3702 C C . ILE A 1 501 ? -5.054 7.128 -1.919 1.00 94.31 501 ILE A C 1
ATOM 3704 O O . ILE A 1 501 ? -4.518 6.908 -3.002 1.00 94.31 501 ILE A O 1
ATOM 3708 N N . ILE A 1 502 ? -5.757 6.186 -1.290 1.00 92.50 502 ILE A N 1
ATOM 3709 C CA . ILE A 1 502 ? -5.937 4.823 -1.803 1.00 92.50 502 ILE A CA 1
ATOM 3710 C C . ILE A 1 502 ? -7.429 4.536 -1.986 1.00 92.50 502 ILE A C 1
ATOM 3712 O O . ILE A 1 502 ? -8.183 4.428 -1.014 1.00 92.50 502 ILE A O 1
ATOM 3716 N N . GLY A 1 503 ? -7.845 4.380 -3.241 1.00 90.25 503 GLY A N 1
ATOM 3717 C CA . GLY A 1 503 ? -9.182 3.931 -3.618 1.00 90.25 503 GLY A CA 1
ATOM 3718 C C . GLY A 1 503 ? -9.395 2.435 -3.383 1.00 90.25 503 GLY A C 1
ATOM 3719 O O . GLY A 1 503 ? -8.454 1.641 -3.366 1.00 90.25 503 GLY A O 1
ATOM 3720 N N . GLY A 1 504 ? -10.655 2.044 -3.199 1.00 86.44 504 GLY A N 1
ATOM 3721 C CA . GLY A 1 504 ? -11.050 0.661 -2.914 1.00 86.44 504 GLY A CA 1
ATOM 3722 C C . GLY A 1 504 ? -11.993 0.059 -3.943 1.00 86.44 504 GLY A C 1
ATOM 3723 O O . GLY A 1 504 ? -12.032 -1.163 -4.115 1.00 86.44 504 GLY A O 1
ATOM 3724 N N . THR A 1 505 ? -12.771 0.894 -4.634 1.00 85.62 505 THR A N 1
ATOM 3725 C CA . THR A 1 505 ? -13.774 0.457 -5.606 1.00 85.62 505 THR A CA 1
ATOM 3726 C C . THR A 1 505 ? -13.774 1.337 -6.849 1.00 85.62 505 THR A C 1
ATOM 3728 O O . THR A 1 505 ? -13.538 2.536 -6.778 1.00 85.62 505 THR A O 1
ATOM 3731 N N . GLU A 1 506 ? -14.152 0.771 -7.995 1.00 85.31 506 GLU A N 1
ATOM 3732 C CA . GLU A 1 506 ? -14.307 1.505 -9.262 1.00 85.31 506 GLU A CA 1
ATOM 3733 C C . GLU A 1 506 ? -15.417 2.579 -9.224 1.00 85.31 506 GLU A C 1
ATOM 3735 O O . GLU A 1 506 ? -15.624 3.274 -10.211 1.00 85.31 506 GLU A O 1
ATOM 3740 N N . GLU A 1 507 ? -16.157 2.718 -8.116 1.00 84.38 507 GLU A N 1
ATOM 3741 C CA . GLU A 1 507 ? -17.182 3.752 -7.920 1.00 84.38 507 GLU A CA 1
ATOM 3742 C C . GLU A 1 507 ? -16.690 4.960 -7.102 1.00 84.38 507 GLU A C 1
ATOM 3744 O O . GLU A 1 507 ? -17.441 5.935 -6.936 1.00 84.38 507 GLU A O 1
ATOM 3749 N N . ASP A 1 508 ? -15.471 4.884 -6.563 1.00 87.88 508 ASP A N 1
ATOM 3750 C CA . ASP A 1 508 ? -14.907 5.894 -5.669 1.00 87.88 508 ASP A CA 1
ATOM 3751 C C . ASP A 1 508 ? -14.598 7.210 -6.404 1.00 87.88 508 ASP A C 1
ATOM 3753 O O . ASP A 1 508 ? -14.421 7.248 -7.623 1.00 87.88 508 ASP A O 1
ATOM 3757 N N . GLU A 1 509 ? -14.557 8.308 -5.655 1.00 89.56 509 GLU A N 1
ATOM 3758 C CA . GLU A 1 509 ? -14.097 9.621 -6.121 1.00 89.56 509 GLU A CA 1
ATOM 3759 C C . GLU A 1 509 ? -12.914 10.036 -5.244 1.00 89.56 509 GLU A C 1
ATOM 3761 O O . GLU A 1 509 ? -13.078 10.128 -4.026 1.00 89.56 509 GLU A O 1
ATOM 3766 N N . LEU A 1 510 ? -11.746 10.243 -5.851 1.00 92.75 510 LEU A N 1
ATOM 3767 C CA . LEU A 1 510 ? -10.497 10.582 -5.169 1.00 92.75 510 LEU A CA 1
ATOM 3768 C C . LEU A 1 510 ? -10.065 11.982 -5.605 1.00 92.75 510 LEU A C 1
ATOM 3770 O O . LEU A 1 510 ? -9.874 12.212 -6.797 1.00 92.75 510 LEU A O 1
ATOM 3774 N N . LEU A 1 511 ? -9.950 12.907 -4.659 1.00 92.38 511 LEU A N 1
ATOM 3775 C CA . LEU A 1 511 ? -9.573 14.294 -4.916 1.00 92.38 511 LEU A CA 1
ATOM 3776 C C . LEU A 1 511 ? -8.394 14.629 -3.993 1.00 92.38 511 LEU A C 1
ATOM 3778 O O . LEU A 1 511 ? -8.601 14.637 -2.782 1.00 92.38 511 LEU A O 1
ATOM 3782 N N . GLY A 1 512 ? -7.204 14.851 -4.556 1.00 92.06 512 GLY A N 1
ATOM 3783 C CA . GLY A 1 512 ? -5.971 15.229 -3.855 1.00 92.06 512 GLY A CA 1
ATOM 3784 C C . GLY A 1 512 ? -6.123 16.591 -3.200 1.00 92.06 512 GLY A C 1
ATOM 3785 O O . GLY A 1 512 ? -6.450 16.676 -2.026 1.00 92.06 512 GLY A O 1
ATOM 3786 N N . GLY A 1 513 ? -6.115 17.652 -3.995 1.00 91.50 513 GLY A N 1
ATOM 3787 C CA . GLY A 1 513 ? -6.340 19.011 -3.525 1.00 91.50 513 GLY A CA 1
ATOM 3788 C C . GLY A 1 513 ? -5.139 19.888 -3.831 1.00 91.50 513 GLY A C 1
ATOM 3789 O O . GLY A 1 513 ? -4.897 20.204 -4.992 1.00 91.50 513 GLY A O 1
ATOM 3790 N N . ALA A 1 514 ? -4.460 20.403 -2.816 1.00 91.31 514 ALA A N 1
ATOM 3791 C CA . ALA A 1 514 ? -3.328 21.297 -2.962 1.00 91.31 514 ALA A CA 1
ATOM 3792 C C . ALA A 1 514 ? -2.078 20.727 -2.295 1.00 91.31 514 ALA A C 1
ATOM 3794 O O . ALA A 1 514 ? -1.918 20.841 -1.093 1.00 91.31 514 ALA A O 1
ATOM 3795 N N . GLY A 1 515 ? -1.103 20.298 -3.082 1.00 90.00 515 GLY A N 1
ATOM 3796 C CA . GLY A 1 515 ? 0.172 19.752 -2.635 1.00 90.00 515 GLY A CA 1
ATOM 3797 C C . GLY A 1 515 ? 0.627 18.693 -3.625 1.00 90.00 515 GLY A C 1
ATOM 3798 O O . GLY A 1 515 ? 0.200 18.725 -4.766 1.00 90.00 515 GLY A O 1
ATOM 3799 N N . ASN A 1 516 ? 1.577 17.838 -3.254 1.00 91.19 516 ASN A N 1
ATOM 3800 C CA . ASN A 1 516 ? 2.042 16.786 -4.158 1.00 91.19 516 ASN A CA 1
ATOM 3801 C C . ASN A 1 516 ? 1.455 15.452 -3.702 1.00 91.19 516 ASN A C 1
ATOM 3803 O O . ASN A 1 516 ? 2.017 14.822 -2.801 1.00 91.19 516 ASN A O 1
ATOM 3807 N N . ASP A 1 517 ? 0.365 15.030 -4.326 1.00 91.81 517 ASP A N 1
ATOM 3808 C CA . ASP A 1 517 ? -0.440 13.909 -3.851 1.00 91.81 517 ASP A CA 1
ATOM 3809 C C . ASP A 1 517 ? -0.038 12.581 -4.510 1.00 91.81 517 ASP A C 1
ATOM 3811 O O . ASP A 1 517 ? 0.299 12.521 -5.691 1.00 91.81 517 ASP A O 1
ATOM 3815 N N . ASP A 1 518 ? -0.076 11.483 -3.751 1.00 93.56 518 ASP A N 1
ATOM 3816 C CA . ASP A 1 518 ? 0.111 10.106 -4.229 1.00 93.56 518 ASP A CA 1
ATOM 3817 C C . ASP A 1 518 ? -1.237 9.376 -4.216 1.00 93.56 518 ASP A C 1
ATOM 3819 O O . ASP A 1 518 ? -1.720 8.925 -3.171 1.00 93.56 518 ASP A O 1
ATOM 3823 N N . ILE A 1 519 ? -1.862 9.275 -5.389 1.00 92.06 519 ILE A N 1
ATOM 3824 C CA . ILE A 1 519 ? -3.221 8.763 -5.559 1.00 92.06 519 ILE A CA 1
ATOM 3825 C C . ILE A 1 519 ? -3.196 7.421 -6.291 1.00 92.06 519 ILE A C 1
ATOM 3827 O O . ILE A 1 519 ? -2.736 7.306 -7.426 1.00 92.06 519 ILE A O 1
ATOM 3831 N N . SER A 1 520 ? -3.762 6.388 -5.667 1.00 91.00 520 SER A N 1
ATOM 3832 C CA . SER A 1 520 ? -3.791 5.021 -6.188 1.00 91.00 520 SER A CA 1
ATOM 3833 C C . SER A 1 520 ? -5.222 4.491 -6.340 1.00 91.00 520 SER A C 1
ATOM 3835 O O . SER A 1 520 ? -6.028 4.569 -5.413 1.00 91.00 520 SER A O 1
ATOM 3837 N N . ALA A 1 521 ? -5.541 3.947 -7.519 1.00 80.38 521 ALA A N 1
ATOM 3838 C CA . ALA A 1 521 ? -6.860 3.418 -7.891 1.00 80.38 521 ALA A CA 1
ATOM 3839 C C . ALA A 1 521 ? -7.035 1.930 -7.478 1.00 80.38 521 ALA A C 1
ATOM 3841 O O . ALA A 1 521 ? -6.042 1.250 -7.208 1.00 80.38 521 ALA A O 1
ATOM 3842 N N . PRO A 1 522 ? -8.266 1.375 -7.439 1.00 84.25 522 PRO A N 1
ATOM 3843 C CA . PRO A 1 522 ? -9.407 1.682 -8.315 1.00 84.25 522 PRO A CA 1
ATOM 3844 C C . PRO A 1 522 ? -10.289 2.858 -7.852 1.00 84.25 522 PRO A C 1
ATOM 3846 O O . PRO A 1 522 ? -10.507 3.031 -6.656 1.00 84.25 522 PRO A O 1
ATOM 3849 N N . ALA A 1 523 ? -10.822 3.633 -8.810 1.00 84.94 523 ALA A N 1
ATOM 3850 C CA . ALA A 1 523 ? -11.781 4.731 -8.609 1.00 84.94 523 ALA A CA 1
ATOM 3851 C C . ALA A 1 523 ? -12.531 5.074 -9.912 1.00 84.94 523 ALA A C 1
ATOM 3853 O O . ALA A 1 523 ? -12.029 4.796 -10.998 1.00 84.94 523 ALA A O 1
ATOM 3854 N N . ALA A 1 524 ? -13.705 5.708 -9.826 1.00 83.94 524 ALA A N 1
ATOM 3855 C CA . ALA A 1 524 ? -14.430 6.236 -10.990 1.00 83.94 524 ALA A CA 1
ATOM 3856 C C . ALA A 1 524 ? -13.837 7.562 -11.491 1.00 83.94 524 ALA A C 1
ATOM 3858 O O . ALA A 1 524 ? -13.864 7.859 -12.689 1.00 83.94 524 ALA A O 1
ATOM 3859 N N . HIS A 1 525 ? -13.362 8.389 -10.561 1.00 85.88 525 HIS A N 1
ATOM 3860 C CA . HIS A 1 525 ? -12.866 9.733 -10.830 1.00 85.88 525 HIS A CA 1
ATOM 3861 C C . HIS A 1 525 ? -11.675 10.052 -9.930 1.00 85.88 525 HIS A C 1
ATOM 3863 O O . HIS A 1 525 ? -11.727 9.766 -8.732 1.00 85.88 525 HIS A O 1
ATOM 3869 N N . ILE A 1 526 ? -10.632 10.627 -10.529 1.00 89.12 526 ILE A N 1
ATOM 3870 C CA . ILE A 1 526 ? -9.414 11.076 -9.861 1.00 89.12 526 ILE A CA 1
ATOM 3871 C C . ILE A 1 526 ? -9.114 12.521 -10.293 1.00 89.12 526 ILE A C 1
ATOM 3873 O O . ILE A 1 526 ? -9.261 12.859 -11.472 1.00 89.12 526 ILE A O 1
ATOM 3877 N N . GLU A 1 527 ? -8.708 13.354 -9.345 1.00 89.06 527 GLU A N 1
ATOM 3878 C CA . GLU A 1 527 ? -8.159 14.700 -9.555 1.00 89.06 527 GLU A CA 1
ATOM 3879 C C . GLU A 1 527 ? -7.040 14.892 -8.525 1.00 89.06 527 GLU A C 1
ATOM 3881 O O . GLU A 1 527 ? -7.303 14.766 -7.332 1.00 89.06 527 GLU A O 1
ATOM 3886 N N . GLY A 1 528 ? -5.808 15.123 -8.973 1.00 87.62 528 GLY A N 1
ATOM 3887 C CA . GLY A 1 528 ? -4.660 15.476 -8.136 1.00 87.62 528 GLY A CA 1
ATOM 3888 C C . GLY A 1 528 ? -4.784 16.904 -7.618 1.00 87.62 528 GLY A C 1
ATOM 3889 O O . GLY A 1 528 ? -4.777 17.131 -6.418 1.00 87.62 528 GLY A O 1
ATOM 3890 N N . GLY A 1 529 ? -5.100 17.849 -8.503 1.00 88.00 529 GLY A N 1
ATOM 3891 C CA . GLY A 1 529 ? -5.377 19.238 -8.154 1.00 88.00 529 GLY A CA 1
ATOM 3892 C C . GLY A 1 529 ? -4.194 20.165 -8.436 1.00 88.00 529 GLY A C 1
ATOM 3893 O O . GLY A 1 529 ? -3.838 20.397 -9.593 1.00 88.00 529 GLY A O 1
ATOM 3894 N N . THR A 1 530 ? -3.668 20.849 -7.416 1.00 87.19 530 THR A N 1
ATOM 3895 C CA . THR A 1 530 ? -2.526 21.762 -7.583 1.00 87.19 530 THR A CA 1
ATOM 3896 C C . THR A 1 530 ? -1.265 21.175 -6.985 1.00 87.19 530 THR A C 1
ATOM 3898 O O . THR A 1 530 ? -1.192 21.041 -5.775 1.00 87.19 530 THR A O 1
ATOM 3901 N N . GLY A 1 531 ? -0.218 21.047 -7.789 1.00 86.88 531 GLY A N 1
ATOM 3902 C CA . GLY A 1 531 ? 1.088 20.584 -7.339 1.00 86.88 531 GLY A CA 1
ATOM 3903 C C . GLY A 1 531 ? 1.716 19.702 -8.399 1.00 86.88 531 GLY A C 1
ATOM 3904 O O . GLY A 1 531 ? 1.524 19.972 -9.588 1.00 86.88 531 GLY A O 1
ATOM 3905 N N . ALA A 1 532 ? 2.533 18.748 -7.964 1.00 88.31 532 ALA A N 1
ATOM 3906 C CA . ALA A 1 532 ? 3.087 17.698 -8.806 1.00 88.31 532 ALA A CA 1
ATOM 3907 C C . ALA A 1 532 ? 2.615 16.345 -8.272 1.00 88.31 532 ALA A C 1
ATOM 3909 O O . ALA A 1 532 ? 3.210 15.809 -7.331 1.00 88.31 532 ALA A O 1
ATOM 3910 N N . ASP A 1 533 ? 1.568 15.816 -8.895 1.00 89.19 533 ASP A N 1
ATOM 3911 C CA . ASP A 1 533 ? 0.841 14.657 -8.383 1.00 89.19 533 ASP A CA 1
ATOM 3912 C C . ASP A 1 533 ? 1.307 13.354 -9.037 1.00 89.19 533 ASP A C 1
ATOM 3914 O O . ASP A 1 533 ? 1.709 13.308 -10.206 1.00 89.19 533 ASP A O 1
ATOM 3918 N N . LEU A 1 534 ? 1.271 12.267 -8.273 1.00 91.12 534 LEU A N 1
ATOM 3919 C CA . LEU A 1 534 ? 1.537 10.912 -8.729 1.00 91.12 534 LEU A CA 1
ATOM 3920 C C . LEU A 1 534 ? 0.232 10.124 -8.741 1.00 91.12 534 LEU A C 1
ATOM 3922 O O . LEU A 1 534 ? -0.311 9.780 -7.697 1.00 91.12 534 LEU A O 1
ATOM 3926 N N . ILE A 1 535 ? -0.240 9.766 -9.930 1.00 90.56 535 ILE A N 1
ATOM 3927 C CA . ILE A 1 535 ? -1.490 9.029 -10.100 1.00 90.56 535 ILE A CA 1
ATOM 3928 C C . ILE A 1 535 ? -1.168 7.635 -10.620 1.00 90.56 535 ILE A C 1
ATOM 3930 O O . ILE A 1 535 ? -0.643 7.473 -11.718 1.00 90.56 535 ILE A O 1
ATOM 3934 N N . THR A 1 536 ? -1.497 6.610 -9.840 1.00 91.19 536 THR A N 1
ATOM 3935 C CA . THR A 1 536 ? -1.276 5.207 -10.192 1.00 91.19 536 THR A CA 1
ATOM 3936 C C . THR A 1 536 ? -2.592 4.500 -10.482 1.00 91.19 536 THR A C 1
ATOM 3938 O O . THR A 1 536 ? -3.466 4.387 -9.620 1.00 91.19 536 THR A O 1
ATOM 3941 N N . VAL A 1 537 ? -2.709 3.961 -11.694 1.00 87.56 537 VAL A N 1
ATOM 3942 C CA . VAL A 1 537 ? -3.920 3.315 -12.193 1.00 87.56 537 VAL A CA 1
ATOM 3943 C C . VAL A 1 537 ? -3.601 1.936 -12.756 1.00 87.56 537 VAL A C 1
ATOM 3945 O O . VAL A 1 537 ? -2.766 1.783 -13.643 1.00 87.56 537 VAL A O 1
ATOM 3948 N N . GLU A 1 538 ? -4.327 0.926 -12.284 1.00 86.12 538 GLU A N 1
ATOM 3949 C CA . GLU A 1 538 ? -4.384 -0.379 -12.941 1.00 86.12 538 GLU A CA 1
ATOM 3950 C C . GLU A 1 538 ? -5.549 -0.391 -13.939 1.00 86.12 538 GLU A C 1
ATOM 3952 O O . GLU A 1 538 ? -6.705 -0.156 -13.577 1.00 86.12 538 GLU A O 1
ATOM 3957 N N . LEU A 1 539 ? -5.241 -0.605 -15.216 1.00 79.25 539 LEU A N 1
ATOM 3958 C CA . LEU A 1 539 ? -6.207 -0.564 -16.302 1.00 79.25 539 LEU A CA 1
ATOM 3959 C C . LEU A 1 539 ? -7.020 -1.868 -16.329 1.00 79.25 539 LEU A C 1
ATOM 3961 O O . LEU A 1 539 ? -6.516 -2.932 -16.671 1.00 79.25 539 LEU A O 1
ATOM 3965 N N . GLY A 1 540 ? -8.304 -1.768 -15.974 1.00 70.81 540 GLY A N 1
ATOM 3966 C CA . GLY A 1 540 ? -9.307 -2.834 -16.096 1.00 70.81 540 GLY A CA 1
ATOM 3967 C C . GLY A 1 540 ? -10.450 -2.461 -17.049 1.00 70.81 540 GLY A C 1
ATOM 3968 O O . GLY A 1 540 ? -10.327 -1.542 -17.858 1.00 70.81 540 GLY A O 1
ATOM 3969 N N . ASP A 1 541 ? -11.601 -3.128 -16.939 1.00 59.72 541 ASP A N 1
ATOM 3970 C CA . ASP A 1 541 ? -12.766 -2.879 -17.811 1.00 59.72 541 ASP A CA 1
ATOM 3971 C C . ASP A 1 541 ? -13.438 -1.506 -17.580 1.00 59.72 541 ASP A C 1
ATOM 3973 O O . ASP A 1 541 ? -14.242 -1.053 -18.400 1.00 59.72 541 ASP A O 1
ATOM 3977 N N . THR A 1 542 ? -13.144 -0.826 -16.469 1.00 59.56 542 THR A N 1
ATOM 3978 C CA . THR A 1 542 ? -13.753 0.464 -16.124 1.00 59.56 542 THR A CA 1
ATOM 3979 C C . THR A 1 542 ? -13.022 1.672 -16.694 1.00 59.56 542 THR A C 1
ATOM 3981 O O . THR A 1 542 ? -11.792 1.747 -16.738 1.00 59.56 542 THR A O 1
ATOM 3984 N N . VAL A 1 543 ? -13.816 2.660 -17.115 1.00 60.75 543 VAL A N 1
ATOM 3985 C CA . VAL A 1 543 ? -13.334 3.963 -17.578 1.00 60.75 543 VAL A CA 1
ATOM 3986 C C . VAL A 1 543 ? -13.075 4.843 -16.364 1.00 60.75 543 VAL A C 1
ATOM 3988 O O . VAL A 1 543 ? -13.993 5.123 -15.596 1.00 60.75 543 VAL A O 1
ATOM 3991 N N . ILE A 1 544 ? -11.831 5.285 -16.227 1.00 63.56 544 ILE A N 1
ATOM 3992 C CA . ILE A 1 544 ? -11.378 6.193 -15.175 1.00 63.56 544 ILE A CA 1
ATOM 3993 C C . ILE A 1 544 ? -11.210 7.566 -15.812 1.00 63.56 544 ILE A C 1
ATOM 3995 O O . ILE A 1 544 ? -10.660 7.674 -16.909 1.00 63.56 544 ILE A O 1
ATOM 3999 N N . VAL A 1 545 ? -11.720 8.603 -15.148 1.00 66.94 545 VAL A N 1
ATOM 4000 C CA . VAL A 1 545 ? -11.548 9.991 -15.587 1.00 66.94 545 VAL A CA 1
ATOM 4001 C C . VAL A 1 545 ? -10.558 10.684 -14.664 1.00 66.94 545 VAL A C 1
ATOM 4003 O O . VAL A 1 545 ? -10.867 10.876 -13.485 1.00 66.94 545 VAL A O 1
ATOM 4006 N N . VAL A 1 546 ? -9.417 11.086 -15.227 1.00 74.00 546 VAL A N 1
ATOM 4007 C CA . VAL A 1 546 ? -8.404 11.914 -14.561 1.00 74.00 546 VAL A CA 1
ATOM 4008 C C . VAL A 1 546 ? -8.484 13.326 -15.136 1.00 74.00 546 VAL A C 1
ATOM 4010 O O . VAL A 1 546 ? -8.227 13.527 -16.327 1.00 74.00 546 VAL A O 1
ATOM 4013 N N . ASN A 1 547 ? -8.897 14.295 -14.320 1.00 69.38 547 ASN A N 1
ATOM 4014 C CA . ASN A 1 547 ? -9.080 15.679 -14.759 1.00 69.38 547 ASN A CA 1
ATOM 4015 C C . ASN A 1 547 ? -8.206 16.637 -13.950 1.00 69.38 547 ASN A C 1
ATOM 4017 O O . ASN A 1 547 ? -8.720 17.304 -13.062 1.00 69.38 547 ASN A O 1
ATOM 4021 N N . GLU A 1 548 ? -6.939 16.783 -14.315 1.00 66.62 548 GLU A N 1
ATOM 4022 C CA . GLU A 1 548 ? -6.114 17.845 -13.735 1.00 66.62 548 GLU A CA 1
ATOM 4023 C C . GLU A 1 548 ? -6.438 19.212 -14.356 1.00 66.62 548 GLU A C 1
ATOM 4025 O O . GLU A 1 548 ? -6.829 19.298 -15.530 1.00 66.62 548 GLU A O 1
ATOM 4030 N N . ASP A 1 549 ? -6.271 20.294 -13.585 1.00 63.44 549 ASP A N 1
ATOM 4031 C CA . ASP A 1 549 ? -6.321 21.666 -14.106 1.00 63.44 549 ASP A CA 1
ATOM 4032 C C . ASP A 1 549 ? -4.946 22.053 -14.697 1.00 63.44 549 ASP A C 1
ATOM 4034 O O . ASP A 1 549 ? -4.010 22.379 -13.953 1.00 63.44 549 ASP A O 1
ATOM 4038 N N . PRO A 1 550 ? -4.808 22.120 -16.039 1.00 59.53 550 PRO A N 1
ATOM 4039 C CA . PRO A 1 550 ? -3.530 22.386 -16.702 1.00 59.53 550 PRO A CA 1
ATOM 4040 C C . PRO A 1 550 ? -2.985 23.805 -16.446 1.00 59.53 550 PRO A C 1
ATOM 4042 O O . PRO A 1 550 ? -1.873 24.132 -16.865 1.00 59.53 550 PRO A O 1
ATOM 4045 N N . ALA A 1 551 ? -3.756 24.699 -15.811 1.00 58.31 551 ALA A N 1
ATOM 4046 C CA . ALA A 1 551 ? -3.293 26.037 -15.447 1.00 58.31 551 ALA A CA 1
ATOM 4047 C C . ALA A 1 551 ? -2.515 26.073 -14.120 1.00 58.31 551 ALA A C 1
ATOM 4049 O O . ALA A 1 551 ? -1.753 27.026 -13.895 1.00 58.31 551 ALA A O 1
ATOM 4050 N N . THR A 1 552 ? -2.718 25.084 -13.247 1.00 57.38 552 THR A N 1
ATOM 4051 C CA . THR A 1 552 ? -2.162 25.038 -11.888 1.00 57.38 552 THR A CA 1
ATOM 4052 C C . THR A 1 552 ? -1.202 23.883 -11.665 1.00 57.38 552 THR A C 1
ATOM 4054 O O . THR A 1 552 ? -0.307 24.041 -10.833 1.00 57.38 552 THR A O 1
ATOM 4057 N N . SER A 1 553 ? -1.336 22.791 -12.417 1.00 57.69 553 SER A N 1
ATOM 4058 C CA . SER A 1 553 ? -0.473 21.627 -12.276 1.00 57.69 553 SER A CA 1
ATOM 4059 C C . SER A 1 553 ? 0.798 21.761 -13.117 1.00 57.69 553 SER A C 1
ATOM 4061 O O . SER A 1 553 ? 0.807 22.255 -14.251 1.00 57.69 553 SER A O 1
ATOM 4063 N N . ARG A 1 554 ? 1.940 21.438 -12.514 1.00 61.84 554 ARG A N 1
ATOM 4064 C CA . ARG A 1 554 ? 3.218 21.368 -13.223 1.00 61.84 554 ARG A CA 1
ATOM 4065 C C . ARG A 1 554 ? 3.926 20.136 -12.702 1.00 61.84 554 ARG A C 1
ATOM 4067 O O . ARG A 1 554 ? 4.386 20.168 -11.570 1.00 61.84 554 ARG A O 1
ATOM 4074 N N . GLU A 1 555 ? 4.112 19.158 -13.586 1.00 79.56 555 GLU A N 1
ATOM 4075 C CA . GLU A 1 555 ? 4.881 17.922 -13.370 1.00 79.56 555 GLU A CA 1
ATOM 4076 C C . GLU A 1 555 ? 4.103 16.660 -12.937 1.00 79.56 555 GLU A C 1
ATOM 4078 O O . GLU A 1 555 ? 4.731 15.696 -12.488 1.00 79.56 555 GLU A O 1
ATOM 4083 N N . ASP A 1 556 ? 2.784 16.610 -13.155 1.00 87.50 556 ASP A N 1
ATOM 4084 C CA . ASP A 1 556 ? 1.973 15.426 -12.830 1.00 87.50 556 ASP A CA 1
ATOM 4085 C C . ASP A 1 556 ? 2.413 14.196 -13.619 1.00 87.50 556 ASP A C 1
ATOM 4087 O O . ASP A 1 556 ? 2.668 14.254 -14.834 1.00 87.50 556 ASP A O 1
ATOM 4091 N N . THR A 1 557 ? 2.482 13.078 -12.902 1.00 91.44 557 THR A N 1
ATOM 4092 C CA . THR A 1 557 ? 2.935 11.782 -13.391 1.00 91.44 557 THR A CA 1
ATOM 4093 C C . THR A 1 557 ? 1.802 10.768 -13.317 1.00 91.44 557 THR A C 1
ATOM 4095 O O . THR A 1 557 ? 1.269 10.493 -12.245 1.00 91.44 557 THR A O 1
ATOM 4098 N N . LEU A 1 558 ? 1.472 10.160 -14.453 1.00 91.62 558 LEU A N 1
ATOM 4099 C CA . LEU A 1 558 ? 0.502 9.077 -14.554 1.00 91.62 558 LEU A CA 1
ATOM 4100 C C . LEU A 1 558 ? 1.225 7.743 -14.753 1.00 91.62 558 LEU A C 1
ATOM 4102 O O . LEU A 1 558 ? 1.858 7.533 -15.785 1.00 91.62 558 LEU A O 1
ATOM 4106 N N . ASN A 1 559 ? 1.076 6.826 -13.803 1.00 92.38 559 ASN A N 1
ATOM 4107 C CA . ASN A 1 559 ? 1.534 5.446 -13.902 1.00 92.38 559 ASN A CA 1
ATOM 4108 C C . ASN A 1 559 ? 0.363 4.535 -14.275 1.00 92.38 559 ASN A C 1
ATOM 4110 O O . ASN A 1 559 ? -0.586 4.384 -13.505 1.00 92.38 559 ASN A O 1
ATOM 4114 N N . LEU A 1 560 ? 0.449 3.898 -15.436 1.00 91.75 560 LEU A N 1
ATOM 4115 C CA . LEU A 1 560 ? -0.517 2.938 -15.943 1.00 91.75 560 LEU A CA 1
ATOM 4116 C C . LEU A 1 560 ? 0.075 1.536 -15.891 1.00 91.75 560 LEU A C 1
ATOM 4118 O O . LEU A 1 560 ? 1.141 1.282 -16.442 1.00 91.75 560 LEU A O 1
ATOM 4122 N N . PHE A 1 561 ? -0.654 0.620 -15.271 1.00 89.25 561 PHE A N 1
ATOM 4123 C CA . PHE A 1 561 ? -0.354 -0.804 -15.300 1.00 89.25 561 PHE A CA 1
ATOM 4124 C C . PHE A 1 561 ? -1.444 -1.523 -16.091 1.00 89.25 561 PHE A C 1
ATOM 4126 O O . PHE A 1 561 ? -2.614 -1.426 -15.712 1.00 89.25 561 PHE A O 1
ATOM 4133 N N . VAL A 1 562 ? -1.093 -2.230 -17.165 1.00 89.06 562 VAL A N 1
ATOM 4134 C CA . VAL A 1 562 ? -2.072 -2.993 -17.964 1.00 89.06 562 VAL A CA 1
ATOM 4135 C C . VAL A 1 562 ? -2.304 -4.401 -17.392 1.00 89.06 562 VAL A C 1
ATOM 4137 O O . VAL A 1 562 ? -1.992 -4.668 -16.220 1.00 89.06 562 VAL A O 1
ATOM 4140 N N . THR A 1 563 ? -2.939 -5.296 -18.153 1.00 89.69 563 THR A N 1
ATOM 4141 C CA . THR A 1 563 ? -3.247 -6.646 -17.681 1.00 89.69 563 THR A CA 1
ATOM 4142 C C . THR A 1 563 ? -2.084 -7.616 -17.931 1.00 89.69 563 THR A C 1
ATOM 4144 O O . THR A 1 563 ? -1.194 -7.327 -18.707 1.00 89.69 563 THR A O 1
ATOM 4147 N N . PRO A 1 564 ? -2.025 -8.775 -17.247 1.00 86.88 564 PRO A N 1
ATOM 4148 C CA . PRO A 1 564 ? -1.005 -9.796 -17.521 1.00 86.88 564 PRO A CA 1
ATOM 4149 C C . PRO A 1 564 ? -1.311 -10.700 -18.737 1.00 86.88 564 PRO A C 1
ATOM 4151 O O . PRO A 1 564 ? -0.987 -11.893 -18.693 1.00 86.88 564 PRO A O 1
ATOM 4154 N N . GLY A 1 565 ? -2.018 -10.212 -19.756 1.00 89.62 565 GLY A N 1
ATOM 4155 C CA . GLY A 1 565 ? -2.193 -10.933 -21.020 1.00 89.62 565 GLY A CA 1
ATOM 4156 C C . GLY A 1 565 ? -2.192 -9.974 -22.206 1.00 89.62 565 GLY A C 1
ATOM 4157 O O . GLY A 1 565 ? -2.234 -8.780 -21.986 1.00 89.62 565 GLY A O 1
ATOM 4158 N N . ASP A 1 566 ? -2.209 -10.523 -23.426 1.00 92.62 566 ASP A N 1
ATOM 4159 C CA . ASP A 1 566 ? -2.084 -9.763 -24.680 1.00 92.62 566 ASP A CA 1
ATOM 4160 C C . ASP A 1 566 ? -3.023 -8.542 -24.748 1.00 92.62 566 ASP A C 1
ATOM 4162 O O . ASP A 1 566 ? -4.252 -8.698 -24.833 1.00 92.62 566 ASP A O 1
ATOM 4166 N N . ASP A 1 567 ? -2.435 -7.348 -24.764 1.00 93.06 567 ASP A N 1
ATOM 4167 C CA . ASP A 1 567 ? -3.127 -6.066 -24.739 1.00 93.06 567 ASP A CA 1
ATOM 4168 C C . ASP A 1 567 ? -2.788 -5.187 -25.966 1.00 93.06 567 ASP A C 1
ATOM 4170 O O . ASP A 1 567 ? -1.660 -5.131 -26.451 1.00 93.06 567 ASP A O 1
ATOM 4174 N N . GLU A 1 568 ? -3.788 -4.459 -26.481 1.00 94.44 568 GLU A N 1
ATOM 4175 C CA . GLU A 1 568 ? -3.629 -3.450 -27.544 1.00 94.44 568 GLU A CA 1
ATOM 4176 C C . GLU A 1 568 ? -3.797 -2.045 -26.950 1.00 94.44 568 GLU A C 1
ATOM 4178 O O . GLU A 1 568 ? -4.863 -1.704 -26.413 1.00 94.44 568 GLU A O 1
ATOM 4183 N N . ILE A 1 569 ? -2.755 -1.218 -27.061 1.00 95.25 569 ILE A N 1
ATOM 4184 C CA . ILE A 1 569 ? -2.687 0.122 -26.484 1.00 95.25 569 ILE A CA 1
ATOM 4185 C C . ILE A 1 569 ? -2.375 1.163 -27.560 1.00 95.25 569 ILE A C 1
ATOM 4187 O O . ILE A 1 569 ? -1.373 1.081 -28.261 1.00 95.25 569 ILE A O 1
ATOM 4191 N N . GLU A 1 570 ? -3.186 2.217 -27.636 1.00 96.06 570 GLU A N 1
ATOM 4192 C CA . GLU A 1 570 ? -2.880 3.406 -28.437 1.00 96.06 570 GLU A CA 1
ATOM 4193 C C . GLU A 1 570 ? -2.833 4.653 -27.551 1.00 96.06 570 GLU A C 1
ATOM 4195 O O . GLU A 1 570 ? -3.806 4.982 -26.875 1.00 96.06 570 GLU A O 1
ATOM 4200 N N . ILE A 1 571 ? -1.719 5.377 -27.591 1.00 95.94 571 ILE A N 1
ATOM 4201 C CA . ILE A 1 571 ? -1.511 6.657 -26.917 1.00 95.94 571 ILE A CA 1
ATOM 4202 C C . ILE A 1 571 ? -1.543 7.753 -27.983 1.00 95.94 571 ILE A C 1
ATOM 4204 O O . ILE A 1 571 ? -0.718 7.774 -28.896 1.00 95.94 571 ILE A O 1
ATOM 4208 N N . ALA A 1 572 ? -2.507 8.662 -27.888 1.00 95.00 572 ALA A N 1
ATOM 4209 C CA . ALA A 1 572 ? -2.723 9.705 -28.884 1.00 95.00 572 ALA A CA 1
ATOM 4210 C C . ALA A 1 572 ? -3.361 10.954 -28.258 1.00 95.00 572 ALA A C 1
ATOM 4212 O O . ALA A 1 572 ? -3.969 10.868 -27.195 1.00 95.00 572 ALA A O 1
ATOM 4213 N N . PRO A 1 573 ? -3.305 12.122 -28.907 1.00 93.00 573 PRO A N 1
ATOM 4214 C CA . PRO A 1 573 ? -4.139 13.253 -28.522 1.00 93.00 573 PRO A CA 1
ATOM 4215 C C . PRO A 1 573 ? -5.628 12.949 -28.759 1.00 93.00 573 PRO A C 1
ATOM 4217 O O . PRO A 1 573 ? -6.021 12.306 -29.739 1.00 93.00 573 PRO A O 1
ATOM 4220 N N . ALA A 1 574 ? -6.487 13.436 -27.865 1.00 90.44 574 ALA A N 1
ATOM 4221 C CA . ALA A 1 574 ? -7.937 13.373 -28.023 1.00 90.44 574 ALA A CA 1
ATOM 4222 C C . ALA A 1 574 ? -8.442 14.333 -29.122 1.00 90.44 574 ALA A C 1
ATOM 4224 O O . ALA A 1 574 ? -7.716 15.209 -29.603 1.00 90.44 574 ALA A O 1
ATOM 4225 N N . GLU A 1 575 ? -9.725 14.225 -29.499 1.00 82.81 575 GLU A N 1
ATOM 4226 C CA . GLU A 1 575 ? -10.361 15.183 -30.417 1.00 82.81 575 GLU A CA 1
ATOM 4227 C C . GLU A 1 575 ? -10.299 16.613 -29.842 1.00 82.81 575 GLU A C 1
ATOM 4229 O O . GLU A 1 575 ? -11.073 16.979 -28.959 1.00 82.81 575 GLU A O 1
ATOM 4234 N N . GLY A 1 576 ? -9.383 17.435 -30.362 1.00 77.25 576 GLY A N 1
ATOM 4235 C CA . GLY A 1 576 ? -9.135 18.799 -29.882 1.00 77.25 576 GLY A CA 1
ATOM 4236 C C . GLY A 1 576 ? -7.669 19.098 -29.555 1.00 77.25 576 GLY A C 1
ATOM 4237 O O . GLY A 1 576 ? -7.319 20.272 -29.551 1.00 77.25 576 GLY A O 1
ATOM 4238 N N . GLY A 1 577 ? -6.827 18.075 -29.364 1.00 77.69 577 GLY A N 1
ATOM 4239 C CA . GLY A 1 577 ? -5.373 18.195 -29.160 1.00 77.69 577 GLY A CA 1
ATOM 4240 C C . GLY A 1 577 ? -4.929 18.330 -27.700 1.00 77.69 577 GLY A C 1
ATOM 4241 O O . GLY A 1 577 ? -3.902 17.786 -27.327 1.00 77.69 577 GLY A O 1
ATOM 4242 N N . ASP A 1 578 ? -5.729 18.975 -26.851 1.00 81.38 578 ASP A N 1
ATOM 4243 C CA . ASP A 1 578 ? -5.281 19.392 -25.510 1.00 81.38 578 ASP A CA 1
ATOM 4244 C C . ASP A 1 578 ? -5.288 18.276 -24.437 1.00 81.38 578 ASP A C 1
ATOM 4246 O O . ASP A 1 578 ? -4.802 18.492 -23.329 1.00 81.38 578 ASP A O 1
ATOM 4250 N N . GLN A 1 579 ? -5.876 17.105 -24.717 1.00 86.25 579 GLN A N 1
ATOM 4251 C CA . GLN A 1 579 ? -6.003 15.991 -23.759 1.00 86.25 579 GLN A CA 1
ATOM 4252 C C . GLN A 1 579 ? -5.277 14.751 -24.277 1.00 86.25 579 GLN A C 1
ATOM 4254 O O . GLN A 1 579 ? -5.332 14.457 -25.473 1.00 86.25 579 GLN A O 1
ATOM 4259 N N . LEU A 1 580 ? -4.676 13.977 -23.376 1.00 90.25 580 LEU A N 1
ATOM 4260 C CA . LEU A 1 580 ? -4.110 12.673 -23.696 1.00 90.25 580 LEU A CA 1
ATOM 4261 C C . LEU A 1 580 ? -5.225 11.620 -23.730 1.00 90.25 580 LEU A C 1
ATOM 4263 O O . LEU A 1 580 ? -6.002 11.484 -22.785 1.00 90.25 580 LEU A O 1
ATOM 4267 N N . ARG A 1 581 ? -5.293 10.847 -24.809 1.00 91.75 581 ARG A N 1
ATOM 4268 C CA . ARG A 1 581 ? -6.142 9.665 -24.950 1.00 91.75 581 ARG A CA 1
ATOM 4269 C C . ARG A 1 581 ? -5.271 8.417 -24.891 1.00 91.75 581 ARG A C 1
ATOM 4271 O O . ARG A 1 581 ? -4.346 8.274 -25.684 1.00 91.75 581 ARG A O 1
ATOM 4278 N N . VAL A 1 582 ? -5.621 7.494 -24.002 1.00 92.50 582 VAL A N 1
ATOM 4279 C CA . VAL A 1 582 ? -5.098 6.124 -24.016 1.00 92.50 582 VAL A CA 1
ATOM 4280 C C . VAL A 1 582 ? -6.248 5.184 -24.344 1.00 92.50 582 VAL A C 1
ATOM 4282 O O . VAL A 1 582 ? -7.171 5.011 -23.546 1.00 92.50 582 VAL A O 1
ATOM 4285 N N . THR A 1 583 ? -6.207 4.600 -25.532 1.00 92.38 583 THR A N 1
ATOM 4286 C CA . THR A 1 583 ? -7.111 3.537 -25.962 1.00 92.38 583 THR A CA 1
ATOM 4287 C C . THR A 1 583 ? -6.539 2.213 -25.480 1.00 92.38 583 THR A C 1
ATOM 4289 O O . THR A 1 583 ? -5.414 1.880 -25.823 1.00 92.38 583 THR A O 1
ATOM 4292 N N . PHE A 1 584 ? -7.298 1.449 -24.702 1.00 91.44 584 PHE A N 1
ATOM 4293 C CA . PHE A 1 584 ? -6.889 0.132 -24.207 1.00 91.44 584 PHE A CA 1
ATOM 4294 C C . PHE A 1 584 ? -7.923 -0.907 -24.614 1.00 91.44 584 PHE A C 1
ATOM 4296 O O . PHE A 1 584 ? -9.096 -0.769 -24.251 1.00 91.44 584 PHE A O 1
ATOM 4303 N N . ASN A 1 585 ? -7.521 -1.915 -25.388 1.00 89.69 585 ASN A N 1
ATOM 4304 C CA . ASN A 1 585 ? -8.404 -2.965 -25.905 1.00 89.69 585 ASN A CA 1
ATOM 4305 C C . ASN A 1 585 ? -9.704 -2.397 -26.526 1.00 89.69 585 ASN A C 1
ATOM 4307 O O . ASN A 1 585 ? -10.811 -2.922 -26.357 1.00 89.69 585 ASN A O 1
ATOM 4311 N N . GLY A 1 586 ? -9.567 -1.266 -27.231 1.00 87.69 586 GLY A N 1
ATOM 4312 C CA . GLY A 1 586 ? -10.650 -0.551 -27.910 1.00 87.69 586 GLY A CA 1
ATOM 4313 C C . GLY A 1 586 ? -11.535 0.336 -27.024 1.00 87.69 586 GLY A C 1
ATOM 4314 O O . GLY A 1 586 ? -12.615 0.728 -27.473 1.00 87.69 586 GLY A O 1
ATOM 4315 N N . GLN A 1 587 ? -11.145 0.621 -25.777 1.00 88.19 587 GLN A N 1
ATOM 4316 C CA . GLN A 1 587 ? -11.826 1.576 -24.895 1.00 88.19 587 GLN A CA 1
ATOM 4317 C C . GLN A 1 587 ? -10.958 2.810 -24.633 1.00 88.19 587 GLN A C 1
ATOM 4319 O O . GLN A 1 587 ? -9.856 2.696 -24.101 1.00 88.19 587 GLN A O 1
ATOM 4324 N N . ASP A 1 588 ? -11.488 3.989 -24.957 1.00 87.94 588 ASP A N 1
ATOM 4325 C CA . ASP A 1 588 ? -10.804 5.267 -24.754 1.00 87.94 588 ASP A CA 1
ATOM 4326 C C . ASP A 1 588 ? -10.848 5.696 -23.283 1.00 87.94 588 ASP A C 1
ATOM 4328 O O . ASP A 1 588 ? -11.912 5.727 -22.653 1.00 87.94 588 ASP A O 1
ATOM 4332 N N . ARG A 1 589 ? -9.695 6.117 -22.761 1.00 86.88 589 ARG A N 1
ATOM 4333 C CA . ARG A 1 589 ? -9.560 6.825 -21.485 1.00 86.88 589 ARG A CA 1
ATOM 4334 C C . ARG A 1 589 ? -8.898 8.173 -21.732 1.00 86.88 589 ARG A C 1
ATOM 4336 O O . ARG A 1 589 ? -7.960 8.263 -22.521 1.00 86.88 589 ARG A O 1
ATOM 4343 N N . LEU A 1 590 ? -9.424 9.216 -21.098 1.00 86.25 590 LEU A N 1
ATOM 4344 C CA . LEU A 1 590 ? -8.982 10.596 -21.296 1.00 86.25 590 LEU A CA 1
ATOM 4345 C C . LEU A 1 590 ? -8.303 11.104 -20.028 1.00 86.25 590 LEU A C 1
ATOM 4347 O O . LEU A 1 590 ? -8.839 10.931 -18.932 1.00 86.25 590 LEU A O 1
ATOM 4351 N N . PHE A 1 591 ? -7.159 11.754 -20.211 1.00 86.56 591 PHE A N 1
ATOM 4352 C CA . PHE A 1 591 ? -6.334 12.316 -19.151 1.00 86.56 591 PHE A CA 1
ATOM 4353 C C . PHE A 1 591 ? -5.982 13.767 -19.489 1.00 86.56 591 PHE A C 1
ATOM 4355 O O . PHE A 1 591 ? -5.594 14.076 -20.620 1.00 86.56 591 PHE A O 1
ATOM 4362 N N . ASN A 1 592 ? -6.106 14.654 -18.503 1.00 83.31 592 ASN A N 1
ATOM 4363 C CA . ASN A 1 592 ? -5.769 16.076 -18.624 1.00 83.31 592 ASN A CA 1
ATOM 4364 C C . ASN A 1 592 ? -4.612 16.434 -17.706 1.00 83.31 592 ASN A C 1
ATOM 4366 O O . ASN A 1 592 ? -4.459 15.796 -16.674 1.00 83.31 592 ASN A O 1
ATOM 4370 N N . GLY A 1 593 ? -3.832 17.450 -18.086 1.00 81.44 593 GLY A N 1
ATOM 4371 C CA . GLY A 1 593 ? -2.753 18.029 -17.271 1.00 81.44 593 GLY A CA 1
ATOM 4372 C C . GLY A 1 593 ? -1.578 17.096 -16.957 1.00 81.44 593 GLY A C 1
ATOM 4373 O O . GLY A 1 593 ? -0.643 17.510 -16.284 1.00 81.44 593 GLY A O 1
ATOM 4374 N N . ILE A 1 594 ? -1.566 15.878 -17.506 1.00 86.38 594 ILE A N 1
ATOM 4375 C CA . ILE A 1 594 ? -0.452 14.942 -17.359 1.00 86.38 594 ILE A CA 1
ATOM 4376 C C . ILE A 1 594 ? 0.749 15.430 -18.165 1.00 86.38 594 ILE A C 1
ATOM 4378 O O . ILE A 1 594 ? 0.640 15.711 -19.359 1.00 86.38 594 ILE A O 1
ATOM 4382 N N . THR A 1 595 ? 1.909 15.468 -17.515 1.00 89.25 595 THR A N 1
ATOM 4383 C CA . THR A 1 595 ? 3.181 15.844 -18.153 1.00 89.25 595 THR A CA 1
ATOM 4384 C C . THR A 1 595 ? 4.106 14.647 -18.344 1.00 89.25 595 THR A C 1
ATOM 4386 O O . THR A 1 595 ? 4.818 14.582 -19.346 1.00 89.25 595 THR A O 1
ATOM 4389 N N . ARG A 1 596 ? 4.046 13.664 -17.435 1.00 91.94 596 ARG A N 1
ATOM 4390 C CA . ARG A 1 596 ? 4.821 12.424 -17.507 1.00 91.94 596 ARG A CA 1
ATOM 4391 C C . ARG A 1 596 ? 3.899 11.216 -17.521 1.00 91.94 596 ARG A C 1
ATOM 4393 O O . ARG A 1 596 ? 3.051 11.073 -16.647 1.00 91.94 596 ARG A O 1
ATOM 4400 N N . LEU A 1 597 ? 4.091 10.328 -18.485 1.00 94.00 597 LEU A N 1
ATOM 4401 C CA . LEU A 1 597 ? 3.378 9.056 -18.572 1.00 94.00 597 LEU A CA 1
ATOM 4402 C C . LEU A 1 597 ? 4.357 7.907 -18.339 1.00 94.00 597 LEU A C 1
ATOM 4404 O O . LEU A 1 597 ? 5.411 7.859 -18.961 1.00 94.00 597 LEU A O 1
ATOM 4408 N N . SER A 1 598 ? 3.994 6.956 -17.494 1.00 94.88 598 SER A N 1
ATOM 4409 C CA . SER A 1 598 ? 4.655 5.659 -17.388 1.00 94.88 598 SER A CA 1
ATOM 4410 C C . SER A 1 598 ? 3.626 4.583 -17.691 1.00 94.88 598 SER A C 1
ATOM 4412 O O . SER A 1 598 ? 2.577 4.556 -17.055 1.00 94.88 598 SER A O 1
ATOM 4414 N N . LEU A 1 599 ? 3.906 3.704 -18.645 1.00 94.81 599 LEU A N 1
ATOM 4415 C CA . LEU A 1 599 ? 3.071 2.558 -18.975 1.00 94.81 599 LEU A CA 1
ATOM 4416 C C . LEU A 1 599 ? 3.887 1.281 -18.812 1.00 94.81 599 LEU A C 1
ATOM 4418 O O . LEU A 1 599 ? 4.923 1.109 -19.449 1.00 94.81 599 LEU A O 1
ATOM 4422 N N . ASP A 1 600 ? 3.399 0.397 -17.955 1.00 92.12 600 ASP A N 1
ATOM 4423 C CA . ASP A 1 600 ? 3.932 -0.942 -17.746 1.00 92.12 600 ASP A CA 1
ATOM 4424 C C . ASP A 1 600 ? 2.995 -1.950 -18.419 1.00 92.12 600 ASP A C 1
ATOM 4426 O O . ASP A 1 600 ? 1.850 -2.116 -17.972 1.00 92.12 600 ASP A O 1
ATOM 4430 N N . ALA A 1 601 ? 3.485 -2.578 -19.497 1.00 89.00 601 ALA A N 1
ATOM 4431 C CA . ALA A 1 601 ? 2.769 -3.584 -20.279 1.00 89.00 601 ALA A CA 1
ATOM 4432 C C . ALA A 1 601 ? 2.565 -4.911 -19.509 1.00 89.00 601 ALA A C 1
ATOM 4434 O O . ALA A 1 601 ? 1.715 -5.723 -19.837 1.00 89.00 601 ALA A O 1
ATOM 4435 N N . ARG A 1 602 ? 3.238 -5.089 -18.366 1.00 89.62 602 ARG A N 1
ATOM 4436 C CA . ARG A 1 602 ? 3.182 -6.296 -17.539 1.00 89.62 602 ARG A CA 1
ATOM 4437 C C . ARG A 1 602 ? 3.545 -7.556 -18.307 1.00 89.62 602 ARG A C 1
ATOM 4439 O O . ARG A 1 602 ? 4.692 -7.931 -18.235 1.00 89.62 602 ARG A O 1
ATOM 4446 N N . GLY A 1 603 ? 2.640 -8.311 -18.894 1.00 87.00 603 GLY A N 1
ATOM 4447 C CA . GLY A 1 603 ? 3.124 -9.443 -19.679 1.00 87.00 603 GLY A CA 1
ATOM 4448 C C . GLY A 1 603 ? 2.039 -10.062 -20.505 1.00 87.00 603 GLY A C 1
ATOM 4449 O O . GLY A 1 603 ? 0.871 -9.913 -20.177 1.00 87.00 603 GLY A O 1
ATOM 4450 N N . GLY A 1 604 ? 2.416 -10.824 -21.517 1.00 90.56 604 GLY A N 1
ATOM 4451 C CA . GLY A 1 604 ? 1.538 -11.029 -22.664 1.00 90.56 604 GLY A CA 1
ATOM 4452 C C . GLY A 1 604 ? 2.260 -10.584 -23.924 1.00 90.56 604 GLY A C 1
ATOM 4453 O O . GLY A 1 604 ? 3.398 -10.171 -23.848 1.00 90.56 604 GLY A O 1
ATOM 4454 N N . SER A 1 605 ? 1.649 -10.767 -25.092 1.00 93.69 605 SER A N 1
ATOM 4455 C CA . SER A 1 605 ? 2.177 -10.182 -26.330 1.00 93.69 605 SER A CA 1
ATOM 4456 C C . SER A 1 605 ? 1.455 -8.866 -26.582 1.00 93.69 605 SER A C 1
ATOM 4458 O O . SER A 1 605 ? 0.335 -8.872 -27.103 1.00 93.69 605 SER A O 1
ATOM 4460 N N . ASP A 1 606 ? 2.083 -7.770 -26.181 1.00 94.75 606 ASP A N 1
ATOM 4461 C CA . ASP A 1 606 ? 1.478 -6.447 -26.119 1.00 94.75 606 ASP A CA 1
ATOM 4462 C C . ASP A 1 606 ? 1.853 -5.588 -27.337 1.00 94.75 606 ASP A C 1
ATOM 4464 O O . ASP A 1 606 ? 2.963 -5.656 -27.872 1.00 94.75 606 ASP A O 1
ATOM 4468 N N . ASP A 1 607 ? 0.908 -4.772 -27.813 1.00 95.69 607 ASP A N 1
ATOM 4469 C CA . ASP A 1 607 ? 1.100 -3.852 -28.944 1.00 95.69 607 ASP A CA 1
ATOM 4470 C C . ASP A 1 607 ? 0.786 -2.415 -28.508 1.00 95.69 607 ASP A C 1
ATOM 4472 O O . ASP A 1 607 ? -0.370 -2.055 -28.272 1.00 95.69 607 ASP A O 1
ATOM 4476 N N . VAL A 1 608 ? 1.828 -1.593 -28.374 1.00 97.12 608 VAL A N 1
ATOM 4477 C CA . VAL A 1 608 ? 1.758 -0.197 -27.938 1.00 97.12 608 VAL A CA 1
ATOM 4478 C C . VAL A 1 608 ? 2.070 0.729 -29.107 1.00 97.12 608 VAL A C 1
ATOM 4480 O O . VAL A 1 608 ? 3.205 0.811 -29.568 1.00 97.12 608 VAL A O 1
ATOM 4483 N N . THR A 1 609 ? 1.091 1.515 -29.543 1.00 97.25 609 THR A N 1
ATOM 4484 C CA . THR A 1 609 ? 1.279 2.575 -30.542 1.00 97.25 609 THR A CA 1
ATOM 4485 C C . THR A 1 609 ? 1.214 3.958 -29.896 1.00 97.25 609 THR A C 1
ATOM 4487 O O . THR A 1 609 ? 0.200 4.332 -29.313 1.00 97.25 609 THR A O 1
ATOM 4490 N N . LEU A 1 610 ? 2.269 4.755 -30.046 1.00 97.44 610 LEU A N 1
ATOM 4491 C CA . LEU A 1 610 ? 2.349 6.159 -29.655 1.00 97.44 610 LEU A CA 1
ATOM 4492 C C . LEU A 1 610 ? 2.282 7.054 -30.900 1.00 97.44 610 LEU A C 1
ATOM 4494 O O . LEU A 1 610 ? 3.206 7.065 -31.710 1.00 97.44 610 LEU A O 1
ATOM 4498 N N . ARG A 1 611 ? 1.200 7.825 -31.025 1.00 95.56 611 ARG A N 1
ATOM 4499 C CA . ARG A 1 611 ? 1.025 8.875 -32.046 1.00 95.56 611 ARG A CA 1
ATOM 4500 C C . ARG A 1 611 ? 1.690 10.188 -31.596 1.00 95.56 611 ARG A C 1
ATOM 4502 O O . ARG A 1 611 ? 2.151 10.295 -30.460 1.00 95.56 611 ARG A O 1
ATOM 4509 N N . ASP A 1 612 ? 1.667 11.226 -32.438 1.00 92.50 612 ASP A N 1
ATOM 4510 C CA . ASP A 1 612 ? 2.141 12.566 -32.056 1.00 92.50 612 ASP A CA 1
ATOM 4511 C C . ASP A 1 612 ? 1.323 13.174 -30.896 1.00 92.50 612 ASP A C 1
ATOM 4513 O O . ASP A 1 612 ? 0.190 13.619 -31.083 1.00 92.50 612 ASP A O 1
ATOM 4517 N N . VAL A 1 613 ? 1.927 13.249 -29.705 1.00 92.88 613 VAL A N 1
ATOM 4518 C CA . VAL A 1 613 ? 1.335 13.815 -28.477 1.00 92.88 613 VAL A CA 1
ATOM 4519 C C . VAL A 1 613 ? 1.815 15.230 -28.136 1.00 92.88 613 VAL A C 1
ATOM 4521 O O . VAL A 1 613 ? 1.517 15.734 -27.058 1.00 92.88 613 VAL A O 1
ATOM 4524 N N . ASP A 1 614 ? 2.516 15.923 -29.034 1.00 88.75 614 ASP A N 1
ATOM 4525 C CA . ASP A 1 614 ? 3.052 17.274 -28.782 1.00 88.75 614 ASP A CA 1
ATOM 4526 C C . ASP A 1 614 ? 1.995 18.280 -28.279 1.00 88.75 614 ASP A C 1
ATOM 4528 O O . ASP A 1 614 ? 2.277 19.183 -27.493 1.00 88.75 614 ASP A O 1
ATOM 4532 N N . THR A 1 615 ? 0.739 18.099 -28.690 1.00 87.00 615 THR A N 1
ATOM 4533 C CA . THR A 1 615 ? -0.368 18.991 -28.308 1.00 87.00 615 THR A CA 1
ATOM 4534 C C . THR A 1 615 ? -0.932 18.749 -26.904 1.00 87.00 615 THR A C 1
ATOM 4536 O O . THR A 1 615 ? -1.630 19.621 -26.389 1.00 87.00 615 THR A O 1
ATOM 4539 N N . THR A 1 616 ? -0.601 17.628 -26.251 1.00 87.38 616 THR A N 1
ATOM 4540 C CA . THR A 1 616 ? -1.202 17.238 -24.963 1.00 87.38 616 THR A CA 1
ATOM 4541 C C . THR A 1 616 ? -0.450 17.780 -23.745 1.00 87.38 616 THR A C 1
ATOM 4543 O O . THR A 1 616 ? -0.942 17.655 -22.627 1.00 87.38 616 THR A O 1
ATOM 4546 N N . GLY A 1 617 ? 0.745 1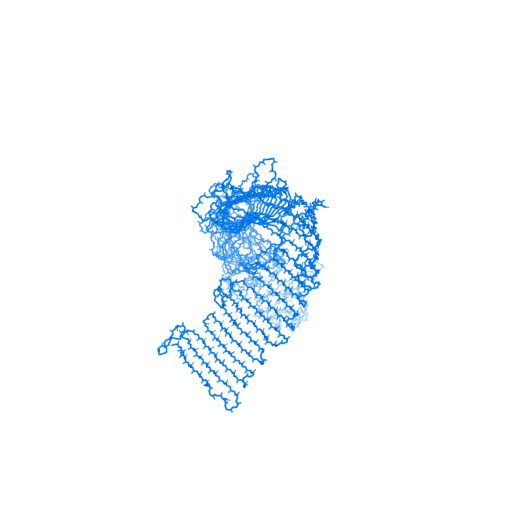8.356 -23.934 1.00 86.06 617 GLY A N 1
ATOM 4547 C CA . GLY A 1 617 ? 1.605 18.847 -22.847 1.00 86.06 617 GLY A CA 1
ATOM 4548 C C . GLY A 1 617 ? 2.526 17.795 -22.211 1.00 86.06 617 GLY A C 1
ATOM 4549 O O . GLY A 1 617 ? 3.198 18.106 -21.228 1.00 86.06 617 GLY A O 1
ATOM 4550 N N . ILE A 1 618 ? 2.585 16.584 -22.777 1.00 89.44 618 ILE A N 1
ATOM 4551 C CA . ILE A 1 618 ? 3.494 15.516 -22.339 1.00 89.44 618 ILE A CA 1
ATOM 4552 C C . ILE A 1 618 ? 4.939 15.870 -22.713 1.00 89.44 618 ILE A C 1
ATOM 4554 O O . ILE A 1 618 ? 5.216 16.216 -23.860 1.00 89.44 618 ILE A O 1
ATOM 4558 N N . ASP A 1 619 ? 5.866 15.742 -21.760 1.00 90.88 619 ASP A N 1
ATOM 4559 C CA . ASP A 1 619 ? 7.306 15.932 -21.977 1.00 90.88 619 ASP A CA 1
ATOM 4560 C C . ASP A 1 619 ? 8.106 14.620 -21.907 1.00 90.88 619 ASP A C 1
ATOM 4562 O O . ASP A 1 619 ? 9.174 14.499 -22.522 1.00 90.88 619 ASP A O 1
ATOM 4566 N N . HIS A 1 620 ? 7.589 13.627 -21.180 1.00 93.81 620 HIS A N 1
ATOM 4567 C CA . HIS A 1 620 ? 8.272 12.374 -20.905 1.00 93.81 620 HIS A CA 1
ATOM 4568 C C . HIS A 1 620 ? 7.307 11.193 -20.902 1.00 93.81 620 HIS A C 1
ATOM 4570 O O . HIS A 1 620 ? 6.258 11.223 -20.257 1.00 93.81 620 HIS A O 1
ATOM 4576 N N . ILE A 1 621 ? 7.694 10.125 -21.588 1.00 96.38 621 ILE A N 1
ATOM 4577 C CA . ILE A 1 621 ? 6.962 8.863 -21.624 1.00 96.38 621 ILE A CA 1
ATOM 4578 C C . ILE A 1 621 ? 7.941 7.751 -21.274 1.00 96.38 621 ILE A C 1
ATOM 4580 O O . ILE A 1 621 ? 9.040 7.707 -21.810 1.00 96.38 621 ILE A O 1
ATOM 4584 N N . THR A 1 622 ? 7.557 6.847 -20.387 1.00 96.25 622 THR A N 1
ATOM 4585 C CA . THR A 1 622 ? 8.242 5.573 -20.168 1.00 96.25 622 THR A CA 1
ATOM 4586 C C . THR A 1 622 ? 7.300 4.453 -20.580 1.00 96.25 622 THR A C 1
ATOM 4588 O O . THR A 1 622 ? 6.159 4.423 -20.133 1.00 96.25 622 THR A O 1
ATOM 4591 N N . LEU A 1 623 ? 7.766 3.555 -21.438 1.00 95.62 623 LEU A N 1
ATOM 4592 C CA . LEU A 1 623 ? 7.065 2.359 -21.884 1.00 95.62 623 LEU A CA 1
ATOM 4593 C C . LEU A 1 623 ? 7.917 1.153 -21.479 1.00 95.62 623 LEU A C 1
ATOM 4595 O O . LEU A 1 623 ? 9.101 1.100 -21.810 1.00 95.62 623 LEU A O 1
ATOM 4599 N N . SER A 1 624 ? 7.342 0.204 -20.751 1.00 91.12 624 SER A N 1
ATOM 4600 C CA . SER A 1 624 ? 7.955 -1.112 -20.557 1.00 91.12 624 SER A CA 1
ATOM 4601 C C . SER A 1 624 ? 7.367 -2.090 -21.567 1.00 91.12 624 SER A C 1
ATOM 4603 O O . SER A 1 624 ? 6.151 -2.077 -21.758 1.00 91.12 624 SER A O 1
ATOM 4605 N N . PHE A 1 625 ? 8.215 -2.926 -22.177 1.00 86.50 625 PHE A N 1
ATOM 4606 C CA . PHE A 1 625 ? 7.767 -4.089 -22.952 1.00 86.50 625 PHE A CA 1
ATOM 4607 C C . PHE A 1 625 ? 7.017 -5.100 -22.079 1.00 86.50 625 PHE A C 1
ATOM 4609 O O . PHE A 1 625 ? 6.125 -5.762 -22.569 1.00 86.50 625 PHE A O 1
ATOM 4616 N N . GLY A 1 626 ? 7.267 -5.101 -20.768 1.00 80.81 626 GLY A N 1
ATOM 4617 C CA . GLY A 1 626 ? 6.594 -5.975 -19.824 1.00 80.81 626 GLY A CA 1
ATOM 4618 C C . GLY A 1 626 ? 7.551 -6.984 -19.200 1.00 80.81 626 GLY A C 1
ATOM 4619 O O . GLY A 1 626 ? 8.566 -7.399 -19.759 1.00 80.81 626 GLY A O 1
ATOM 4620 N N . LYS A 1 627 ? 7.240 -7.357 -17.961 1.00 82.25 627 LYS A N 1
ATOM 4621 C CA . LYS A 1 627 ? 7.799 -8.511 -17.269 1.00 82.25 627 LYS A CA 1
ATOM 4622 C C . LYS A 1 627 ? 6.737 -9.250 -16.472 1.00 82.25 627 LYS A C 1
ATOM 4624 O O . LYS A 1 627 ? 5.877 -8.683 -15.792 1.00 82.25 627 LYS A O 1
ATOM 4629 N N . ARG A 1 628 ? 6.899 -10.565 -16.357 1.00 81.94 628 ARG A N 1
ATOM 4630 C CA . ARG A 1 628 ? 6.042 -11.388 -15.510 1.00 81.94 628 ARG A CA 1
ATOM 4631 C C . ARG A 1 628 ? 6.305 -11.138 -14.029 1.00 81.94 628 ARG A C 1
ATOM 4633 O O . ARG A 1 628 ? 7.237 -11.673 -13.419 1.00 81.94 628 ARG A O 1
ATOM 4640 N N . VAL A 1 629 ? 5.377 -10.436 -13.390 1.00 76.62 629 VAL A N 1
ATOM 4641 C CA . VAL A 1 629 ? 5.419 -10.163 -11.951 1.00 76.62 629 VAL A CA 1
ATOM 4642 C C . VAL A 1 629 ? 4.744 -11.282 -11.144 1.00 76.62 629 VAL A C 1
ATOM 4644 O O . VAL A 1 629 ? 3.578 -11.618 -11.333 1.00 76.62 629 VAL A O 1
ATOM 4647 N N . THR A 1 630 ? 5.461 -11.877 -10.185 1.00 73.50 630 THR A N 1
ATOM 4648 C CA . THR A 1 630 ? 4.921 -12.882 -9.249 1.00 73.50 630 THR A CA 1
ATOM 4649 C C . THR A 1 630 ? 5.055 -12.429 -7.796 1.00 73.50 630 THR A C 1
ATOM 4651 O O . THR A 1 630 ? 6.150 -12.141 -7.322 1.00 73.50 630 THR A O 1
ATOM 4654 N N . VAL A 1 631 ? 3.963 -12.458 -7.025 1.00 74.12 631 VAL A N 1
ATOM 4655 C CA . VAL A 1 631 ? 4.001 -12.172 -5.579 1.00 74.12 631 VAL A CA 1
ATOM 4656 C C . VAL A 1 631 ? 4.544 -13.376 -4.800 1.00 74.12 631 VAL A C 1
ATOM 4658 O O . VAL A 1 631 ? 3.894 -14.415 -4.679 1.00 74.12 631 VAL A O 1
ATOM 4661 N N . ASN A 1 632 ? 5.722 -13.226 -4.201 1.00 63.00 632 ASN A N 1
ATOM 4662 C CA . ASN A 1 632 ? 6.361 -14.204 -3.325 1.00 63.00 632 ASN A CA 1
ATOM 4663 C C . ASN A 1 632 ? 6.297 -13.774 -1.849 1.00 63.00 632 ASN A C 1
ATOM 4665 O O . ASN A 1 632 ? 7.302 -13.424 -1.219 1.00 63.00 632 ASN A O 1
ATOM 4669 N N . GLY A 1 633 ? 5.087 -13.826 -1.290 1.00 71.31 633 GLY A N 1
ATOM 4670 C CA . GLY A 1 633 ? 4.811 -13.455 0.097 1.00 71.31 633 GLY A CA 1
ATOM 4671 C C . GLY A 1 633 ? 4.713 -11.944 0.301 1.00 71.31 633 GLY A C 1
ATOM 4672 O O . GLY A 1 633 ? 4.416 -11.195 -0.621 1.00 71.31 633 GLY A O 1
ATOM 4673 N N . SER A 1 634 ? 4.935 -11.495 1.533 1.00 56.16 634 SER A N 1
ATOM 4674 C CA . SER A 1 634 ? 4.872 -10.079 1.907 1.00 56.16 634 SER A CA 1
ATOM 4675 C C . SER A 1 634 ? 6.140 -9.674 2.646 1.00 56.16 634 SER A C 1
ATOM 4677 O O . SER A 1 634 ? 6.555 -10.403 3.557 1.00 56.16 634 SER A O 1
ATOM 4679 N N . ARG A 1 635 ? 6.709 -8.516 2.327 1.00 63.38 635 ARG A N 1
ATOM 4680 C CA . ARG A 1 635 ? 7.800 -7.895 3.084 1.00 63.38 635 ARG A CA 1
ATOM 4681 C C . ARG A 1 635 ? 7.259 -6.746 3.940 1.00 63.38 635 ARG A C 1
ATOM 4683 O O . ARG A 1 635 ? 6.152 -6.272 3.724 1.00 63.38 635 ARG A O 1
ATOM 4690 N N . LEU A 1 636 ? 8.004 -6.365 4.973 1.00 49.22 636 LEU A N 1
ATOM 4691 C CA . LEU A 1 636 ? 7.719 -5.145 5.728 1.00 49.22 636 LEU A CA 1
ATOM 4692 C C . LEU A 1 636 ? 8.563 -4.040 5.104 1.00 49.22 636 LEU A C 1
ATOM 4694 O O . LEU A 1 636 ? 9.791 -4.122 5.153 1.00 49.22 636 LEU A O 1
ATOM 4698 N N . GLU A 1 637 ? 7.901 -3.070 4.501 1.00 54.84 637 GLU A N 1
ATOM 4699 C CA . GLU A 1 637 ? 8.498 -1.841 4.003 1.00 54.84 637 GLU A CA 1
ATOM 4700 C C . GLU A 1 637 ? 8.296 -0.737 5.039 1.00 54.84 637 GLU A C 1
ATOM 4702 O O . GLU A 1 637 ? 7.394 -0.813 5.875 1.00 54.84 637 GLU A O 1
ATOM 4707 N N . VAL A 1 638 ? 9.220 0.216 5.074 1.00 47.62 638 VAL A N 1
ATOM 4708 C CA . VAL A 1 638 ? 9.143 1.354 5.987 1.00 47.62 638 VAL A CA 1
ATOM 4709 C C . VAL A 1 638 ? 8.559 2.522 5.195 1.00 47.62 638 VAL A C 1
ATOM 4711 O O . VAL A 1 638 ? 9.274 3.124 4.403 1.00 47.62 638 VAL A O 1
ATOM 4714 N N . GLU A 1 639 ? 7.268 2.740 5.425 1.00 53.53 639 GLU A N 1
ATOM 4715 C CA . GLU A 1 639 ? 6.520 3.999 5.360 1.00 53.53 639 GLU A CA 1
ATOM 4716 C C . GLU A 1 639 ? 7.239 5.256 5.831 1.00 53.53 639 GLU A C 1
ATOM 4718 O O . GLU A 1 639 ? 7.693 5.171 6.965 1.00 53.53 639 GLU A O 1
ATOM 4723 N N . ASP A 1 640 ? 7.326 6.369 5.102 1.00 51.03 640 ASP A N 1
ATOM 4724 C CA . ASP A 1 640 ? 7.427 7.700 5.749 1.00 51.03 640 ASP A CA 1
ATOM 4725 C C . ASP A 1 640 ? 6.062 8.367 5.560 1.00 51.03 640 ASP A C 1
ATOM 4727 O O . ASP A 1 640 ? 5.603 8.452 4.422 1.00 51.03 640 ASP A O 1
ATOM 4731 N N . LEU A 1 641 ? 5.392 8.742 6.654 1.00 47.12 641 LEU A N 1
ATOM 4732 C CA . LEU A 1 641 ? 4.079 9.399 6.597 1.00 47.12 641 LEU A CA 1
ATOM 4733 C C . LEU A 1 641 ? 4.189 10.891 6.242 1.00 47.12 641 LEU A C 1
ATOM 4735 O O . LEU A 1 641 ? 3.275 11.436 5.647 1.00 47.12 641 LEU A O 1
ATOM 4739 N N . ASP A 1 642 ? 5.319 11.538 6.541 1.00 44.44 642 ASP A N 1
ATOM 4740 C CA . ASP A 1 642 ? 5.522 12.984 6.360 1.00 44.44 642 ASP A CA 1
ATOM 4741 C C . ASP A 1 642 ? 6.052 13.377 4.963 1.00 44.44 642 ASP A C 1
ATOM 4743 O O . ASP A 1 642 ? 6.227 14.562 4.669 1.00 44.44 642 ASP A O 1
ATOM 4747 N N . GLY A 1 643 ? 6.355 12.399 4.099 1.00 44.22 643 GLY A N 1
ATOM 4748 C CA . GLY A 1 643 ? 6.997 12.621 2.799 1.00 44.22 643 GLY A CA 1
ATOM 4749 C C . GLY A 1 643 ? 8.458 13.112 2.876 1.00 44.22 643 GLY A C 1
ATOM 4750 O O . GLY A 1 643 ? 9.134 13.188 1.842 1.00 44.22 643 GLY A O 1
ATOM 4751 N N . ASP A 1 644 ? 9.001 13.381 4.071 1.00 44.19 644 ASP A N 1
ATOM 4752 C CA . ASP A 1 644 ? 10.377 13.825 4.293 1.00 44.19 644 ASP A CA 1
ATOM 4753 C C . ASP A 1 644 ? 11.277 12.656 4.717 1.00 44.19 644 ASP A C 1
ATOM 4755 O O . ASP A 1 644 ? 11.516 12.359 5.886 1.00 44.19 644 ASP A O 1
ATOM 4759 N N . ARG A 1 645 ? 11.951 12.066 3.723 1.00 47.88 645 ARG A N 1
ATOM 4760 C CA . ARG A 1 645 ? 12.939 10.985 3.922 1.00 47.88 645 ARG A CA 1
ATOM 4761 C C . ARG A 1 645 ? 14.131 11.366 4.828 1.00 47.88 645 ARG A C 1
ATOM 4763 O O . ARG A 1 645 ? 14.997 10.512 5.080 1.00 47.88 645 ARG A O 1
ATOM 4770 N N . SER A 1 646 ? 14.243 12.626 5.259 1.00 41.53 646 SER A N 1
ATOM 4771 C CA . SER A 1 646 ? 15.292 13.162 6.135 1.00 41.53 646 SER A CA 1
ATOM 4772 C C . SER A 1 646 ? 15.034 12.920 7.629 1.00 41.53 646 SER A C 1
ATOM 4774 O O . SER A 1 646 ? 16.001 12.785 8.392 1.00 41.53 646 SER A O 1
ATOM 4776 N N . THR A 1 647 ? 13.777 12.839 8.066 1.00 42.22 647 THR A N 1
ATOM 4777 C CA . THR A 1 647 ? 13.392 12.583 9.462 1.00 42.22 647 THR A CA 1
ATOM 4778 C C . THR A 1 647 ? 13.100 11.096 9.691 1.00 42.22 647 THR A C 1
ATOM 4780 O O . THR A 1 647 ? 12.952 10.305 8.764 1.00 42.22 647 THR A O 1
ATOM 4783 N N . THR A 1 648 ? 13.229 10.636 10.939 1.00 44.69 648 THR A N 1
ATOM 4784 C CA . THR A 1 648 ? 13.073 9.210 11.302 1.00 44.69 648 THR A CA 1
ATOM 4785 C C . THR A 1 648 ? 11.951 8.968 12.307 1.00 44.69 648 THR A C 1
ATOM 4787 O O . THR A 1 648 ? 11.845 7.839 12.787 1.00 44.69 648 THR A O 1
ATOM 4790 N N . ASP A 1 649 ? 11.203 10.008 12.686 1.00 46.28 649 ASP A N 1
ATOM 4791 C CA . ASP A 1 649 ? 10.165 9.904 13.720 1.00 46.28 649 ASP A CA 1
ATOM 4792 C C . ASP A 1 649 ? 8.856 9.309 13.163 1.00 46.28 649 ASP A C 1
ATOM 4794 O O . ASP A 1 649 ? 8.278 8.459 13.839 1.00 46.28 649 ASP A O 1
ATOM 4798 N N . ASP A 1 650 ? 8.512 9.539 11.886 1.00 51.09 650 ASP A N 1
ATOM 4799 C CA . ASP A 1 650 ? 7.167 9.227 11.347 1.00 51.09 650 ASP A CA 1
ATOM 4800 C C . ASP A 1 650 ? 7.132 7.989 10.435 1.00 51.09 650 ASP A C 1
ATOM 4802 O O . ASP A 1 650 ? 6.357 7.854 9.483 1.00 51.09 650 ASP A O 1
ATOM 4806 N N . ARG A 1 651 ? 7.998 7.019 10.759 1.00 51.50 651 ARG A N 1
ATOM 4807 C CA . ARG A 1 651 ? 8.212 5.824 9.938 1.00 51.50 651 ARG A CA 1
ATOM 4808 C C . ARG A 1 651 ? 7.335 4.632 10.313 1.00 51.50 651 ARG A C 1
ATOM 4810 O O . ARG A 1 651 ? 7.680 3.857 11.218 1.00 51.50 651 ARG A O 1
ATOM 4817 N N . VAL A 1 652 ? 6.255 4.389 9.568 1.00 50.16 652 VAL A N 1
ATOM 4818 C CA . VAL A 1 652 ? 5.359 3.232 9.773 1.00 50.16 652 VAL A CA 1
ATOM 4819 C C . VAL A 1 652 ? 5.828 2.001 8.997 1.00 50.16 652 VAL A C 1
ATOM 4821 O O . VAL A 1 652 ? 6.311 2.073 7.878 1.00 50.16 652 VAL A O 1
ATOM 4824 N N . LYS A 1 653 ? 5.708 0.802 9.580 1.00 45.19 653 LYS A N 1
ATOM 4825 C CA . LYS A 1 653 ? 6.049 -0.449 8.877 1.00 45.19 653 LYS A CA 1
ATOM 4826 C C . LYS A 1 653 ? 4.825 -1.036 8.196 1.00 45.19 653 LYS A C 1
ATOM 4828 O O . LYS A 1 653 ? 4.045 -1.733 8.849 1.00 45.19 653 LYS A O 1
ATOM 4833 N N . VAL A 1 654 ? 4.715 -0.830 6.892 1.00 46.44 654 VAL A N 1
ATOM 4834 C CA . VAL A 1 654 ? 3.623 -1.353 6.073 1.00 46.44 654 VAL A CA 1
ATOM 4835 C C . VAL A 1 654 ? 4.008 -2.713 5.497 1.00 46.44 654 VAL A C 1
ATOM 4837 O O . VAL A 1 654 ? 5.147 -2.976 5.106 1.00 46.44 654 VAL A O 1
ATOM 4840 N N . ARG A 1 655 ? 3.062 -3.654 5.516 1.00 48.16 655 ARG A N 1
ATOM 4841 C CA . ARG A 1 655 ? 3.250 -4.980 4.923 1.00 48.16 655 ARG A CA 1
ATOM 4842 C C . ARG A 1 655 ? 2.900 -4.899 3.443 1.00 48.16 655 ARG A C 1
ATOM 4844 O O . ARG A 1 655 ? 1.729 -4.976 3.100 1.00 48.16 655 ARG A O 1
ATOM 4851 N N . VAL A 1 656 ? 3.915 -4.838 2.594 1.00 58.19 656 VAL A N 1
ATOM 4852 C CA . VAL A 1 656 ? 3.749 -4.806 1.139 1.00 58.19 656 VAL A CA 1
ATOM 4853 C C . VAL A 1 656 ? 3.962 -6.198 0.532 1.00 58.19 656 VAL A C 1
ATOM 4855 O O . VAL A 1 656 ? 4.714 -7.014 1.090 1.00 58.19 656 VAL A O 1
ATOM 4858 N N . PRO A 1 657 ? 3.318 -6.527 -0.597 1.00 57.75 657 PRO A N 1
ATOM 4859 C CA . PRO A 1 657 ? 3.645 -7.718 -1.370 1.00 57.75 657 PRO A CA 1
ATOM 4860 C C . PRO A 1 657 ? 5.130 -7.726 -1.759 1.00 57.75 657 PRO A C 1
ATOM 4862 O O . PRO A 1 657 ? 5.741 -6.694 -2.020 1.00 57.75 657 PRO A O 1
ATOM 4865 N N . ASN A 1 658 ? 5.746 -8.903 -1.743 1.00 69.62 658 ASN A N 1
ATOM 4866 C CA . ASN A 1 658 ? 7.123 -9.070 -2.189 1.00 69.62 658 ASN A CA 1
ATOM 4867 C C . ASN A 1 658 ? 7.107 -9.596 -3.624 1.00 69.62 658 ASN A C 1
ATOM 4869 O O . ASN A 1 658 ? 6.866 -10.784 -3.827 1.00 69.62 658 ASN A O 1
ATOM 4873 N N . PHE A 1 659 ? 7.327 -8.725 -4.599 1.00 73.38 659 PHE A N 1
ATOM 4874 C CA . PHE A 1 659 ? 7.301 -9.081 -6.013 1.00 73.38 659 PHE A CA 1
ATOM 4875 C C . PHE A 1 659 ? 8.624 -9.716 -6.463 1.00 73.38 659 PHE A C 1
ATOM 4877 O O . PHE A 1 659 ? 9.702 -9.358 -5.990 1.00 73.38 659 PHE A O 1
ATOM 4884 N N . VAL A 1 660 ? 8.531 -10.695 -7.359 1.00 72.06 660 VAL A N 1
ATOM 4885 C CA . VAL A 1 660 ? 9.648 -11.255 -8.122 1.00 72.06 660 VAL A CA 1
ATOM 4886 C C . VAL A 1 660 ? 9.307 -11.064 -9.590 1.00 72.06 660 VAL A C 1
ATOM 4888 O O . VAL A 1 660 ? 8.240 -11.501 -10.018 1.00 72.06 660 VAL A O 1
ATOM 4891 N N . ILE A 1 661 ? 10.196 -10.398 -10.312 1.00 76.31 661 ILE A N 1
ATOM 4892 C CA . ILE A 1 661 ? 10.040 -10.016 -11.714 1.00 76.31 661 ILE A CA 1
ATOM 4893 C C . ILE A 1 661 ? 10.861 -11.003 -12.552 1.00 76.31 661 ILE A C 1
ATOM 4895 O O . ILE A 1 661 ? 11.988 -11.334 -12.169 1.00 76.31 661 ILE A O 1
ATOM 4899 N N . PHE A 1 662 ? 10.271 -11.525 -13.622 1.00 81.50 662 PHE A N 1
ATOM 4900 C CA . PHE A 1 662 ? 10.898 -12.433 -14.584 1.00 81.50 662 PHE A CA 1
ATOM 4901 C C . PHE A 1 662 ? 10.579 -11.962 -15.997 1.00 81.50 662 PHE A C 1
ATOM 4903 O O . PHE A 1 662 ? 9.526 -11.365 -16.191 1.00 81.50 662 PHE A O 1
ATOM 4910 N N . ASP A 1 663 ? 11.426 -12.310 -16.957 1.00 85.94 663 ASP A N 1
ATOM 4911 C CA . ASP A 1 663 ? 11.060 -12.260 -18.374 1.00 85.94 663 ASP A CA 1
ATOM 4912 C C . ASP A 1 663 ? 9.815 -13.138 -18.609 1.00 85.94 663 ASP A C 1
ATOM 4914 O O . ASP A 1 663 ? 9.581 -14.116 -17.872 1.00 85.94 663 ASP A O 1
ATOM 4918 N N . ASP A 1 664 ? 8.935 -12.717 -19.509 1.00 84.94 664 ASP A N 1
ATOM 4919 C CA . ASP A 1 664 ? 7.602 -13.296 -19.670 1.00 84.94 664 ASP A CA 1
ATOM 4920 C C . ASP A 1 664 ? 7.476 -14.247 -20.876 1.00 84.94 664 ASP A C 1
ATOM 4922 O O . ASP A 1 664 ? 6.447 -14.922 -21.006 1.00 84.94 664 ASP A O 1
ATOM 4926 N N . ASP A 1 665 ? 8.563 -14.426 -21.634 1.00 88.00 665 ASP A N 1
ATOM 4927 C CA . ASP A 1 665 ? 8.707 -15.253 -22.832 1.00 88.00 665 ASP A CA 1
ATOM 4928 C C . ASP A 1 665 ? 7.715 -14.876 -23.962 1.00 88.00 665 ASP A C 1
ATOM 4930 O O . ASP A 1 665 ? 7.331 -15.751 -24.758 1.00 88.00 665 ASP A O 1
ATOM 4934 N N . ALA A 1 666 ? 7.264 -13.617 -24.027 1.00 91.81 666 ALA A N 1
ATOM 4935 C CA . ALA A 1 666 ? 6.335 -13.105 -25.035 1.00 91.81 666 ALA A CA 1
ATOM 4936 C C . ALA A 1 666 ? 6.974 -12.008 -25.906 1.00 91.81 666 ALA A C 1
ATOM 4938 O O . ALA A 1 666 ? 8.019 -11.480 -25.574 1.00 91.81 666 ALA A O 1
ATOM 4939 N N . ALA A 1 667 ? 6.409 -11.770 -27.094 1.00 93.50 667 ALA A N 1
ATOM 4940 C CA . ALA A 1 667 ? 6.961 -10.800 -28.038 1.00 93.50 667 ALA A CA 1
ATOM 4941 C C . ALA A 1 667 ? 6.138 -9.517 -27.996 1.00 93.50 667 ALA A C 1
ATOM 4943 O O . ALA A 1 667 ? 4.978 -9.535 -28.430 1.00 93.50 667 ALA A O 1
ATOM 4944 N N . ASP A 1 668 ? 6.764 -8.426 -27.581 1.00 95.31 668 ASP A N 1
ATOM 4945 C CA . ASP A 1 668 ? 6.108 -7.138 -27.402 1.00 95.31 668 ASP A CA 1
ATOM 4946 C C . ASP A 1 668 ? 6.491 -6.136 -28.489 1.00 95.31 668 ASP A C 1
ATOM 4948 O O . ASP A 1 668 ? 7.562 -6.185 -29.103 1.00 95.31 668 ASP A O 1
ATOM 4952 N N . ARG A 1 669 ? 5.580 -5.216 -28.799 1.00 96.25 669 ARG A N 1
ATOM 4953 C CA . ARG A 1 669 ? 5.757 -4.252 -29.886 1.00 96.25 669 ARG A CA 1
ATOM 4954 C C . ARG A 1 669 ? 5.477 -2.852 -29.402 1.00 96.25 669 ARG A C 1
ATOM 4956 O O . ARG A 1 669 ? 4.401 -2.558 -28.901 1.00 96.25 669 ARG A O 1
ATOM 4963 N N . VAL A 1 670 ? 6.432 -1.964 -29.639 1.00 97.69 670 VAL A N 1
ATOM 4964 C CA . VAL A 1 670 ? 6.263 -0.529 -29.435 1.00 97.69 670 VAL A CA 1
ATOM 4965 C C . VAL A 1 670 ? 6.440 0.161 -30.776 1.00 97.69 670 VAL A C 1
ATOM 4967 O O . VAL A 1 670 ? 7.455 -0.018 -31.441 1.00 97.69 670 VAL A O 1
ATOM 4970 N N . ARG A 1 671 ? 5.468 0.973 -31.180 1.00 97.62 671 ARG A N 1
ATOM 4971 C CA . ARG A 1 671 ? 5.525 1.804 -32.381 1.00 97.62 671 ARG A CA 1
ATOM 4972 C C . ARG A 1 671 ? 5.397 3.269 -31.997 1.00 97.62 671 ARG A C 1
ATOM 4974 O O . ARG A 1 671 ? 4.419 3.651 -31.369 1.00 97.62 671 ARG A O 1
ATOM 4981 N N . ILE A 1 672 ? 6.366 4.086 -32.387 1.00 98.00 672 ILE A N 1
ATOM 4982 C CA . ILE A 1 672 ? 6.385 5.532 -32.154 1.00 98.00 672 ILE A CA 1
ATOM 4983 C C . ILE A 1 672 ? 6.289 6.225 -33.505 1.00 98.00 672 ILE A C 1
ATOM 4985 O O . ILE A 1 672 ? 7.101 5.962 -34.388 1.00 98.00 672 ILE A O 1
ATOM 4989 N N . GLU A 1 673 ? 5.316 7.112 -33.651 1.00 96.50 673 GLU A N 1
ATOM 4990 C CA . GLU A 1 673 ? 5.078 7.832 -34.896 1.00 96.50 673 GLU A CA 1
ATOM 4991 C C . GLU A 1 673 ? 5.391 9.324 -34.779 1.00 96.50 673 GLU A C 1
ATOM 4993 O O . GLU A 1 673 ? 5.245 9.944 -33.716 1.00 96.50 673 GLU A O 1
ATOM 4998 N N . GLY A 1 674 ? 5.817 9.886 -35.905 1.00 93.19 674 GLY A N 1
ATOM 4999 C CA . GLY A 1 674 ? 5.933 11.310 -36.153 1.00 93.19 674 GLY A CA 1
ATOM 5000 C C . GLY A 1 674 ? 4.585 12.001 -36.353 1.00 93.19 674 GLY A C 1
ATOM 5001 O O . GLY A 1 674 ? 3.514 11.492 -36.013 1.00 93.19 674 GLY A O 1
ATOM 5002 N N . ALA A 1 675 ? 4.651 13.211 -36.886 1.00 91.06 675 ALA A N 1
ATOM 5003 C CA . ALA A 1 675 ? 3.521 13.999 -37.323 1.00 91.06 675 ALA A CA 1
ATOM 5004 C C . ALA A 1 675 ? 3.365 13.894 -38.832 1.00 91.06 675 ALA A C 1
ATOM 5006 O O . ALA A 1 675 ? 4.320 14.029 -39.582 1.00 91.06 675 ALA A O 1
ATOM 5007 N N . ASP A 1 676 ? 2.118 13.808 -39.276 1.00 89.12 676 ASP A N 1
ATOM 5008 C CA . ASP A 1 676 ? 1.810 13.993 -40.687 1.00 89.12 676 ASP A CA 1
ATOM 5009 C C . ASP A 1 676 ? 2.225 15.396 -41.179 1.00 89.12 676 ASP A C 1
ATOM 5011 O O . ASP A 1 676 ? 1.928 16.414 -40.541 1.00 89.12 676 ASP A O 1
ATOM 5015 N N . ASP A 1 677 ? 2.813 15.440 -42.377 1.00 86.69 677 ASP A N 1
ATOM 5016 C CA . ASP A 1 677 ? 3.180 16.643 -43.136 1.00 86.69 677 ASP A CA 1
ATOM 5017 C C . ASP A 1 677 ? 4.240 17.545 -42.455 1.00 86.69 677 ASP A C 1
ATOM 5019 O O . ASP A 1 677 ? 4.323 18.744 -42.769 1.00 86.69 677 ASP A O 1
ATOM 5023 N N . LEU A 1 678 ? 5.042 17.022 -41.521 1.00 90.38 678 LEU A N 1
ATOM 5024 C CA . LEU A 1 678 ? 6.081 17.774 -40.810 1.00 90.38 678 LEU A CA 1
ATOM 5025 C C . LEU A 1 678 ? 7.411 17.024 -40.826 1.00 90.38 678 LEU A C 1
ATOM 5027 O O . LEU A 1 678 ? 7.446 15.839 -40.564 1.00 90.38 678 LEU A O 1
ATOM 5031 N N . ASP A 1 679 ? 8.506 17.760 -41.031 1.00 92.44 679 ASP A N 1
ATOM 5032 C CA . ASP A 1 679 ? 9.850 17.212 -40.839 1.00 92.44 679 ASP A CA 1
ATOM 5033 C C . ASP A 1 679 ? 10.060 16.898 -39.344 1.00 92.44 679 ASP A C 1
ATOM 5035 O O . ASP A 1 679 ? 10.034 17.806 -38.501 1.00 92.44 679 ASP A O 1
ATOM 5039 N N . ASP A 1 680 ? 10.308 15.638 -39.021 1.00 93.06 680 ASP A N 1
ATOM 5040 C CA . ASP A 1 680 ? 10.582 15.134 -37.686 1.00 93.06 680 ASP A CA 1
ATOM 5041 C C . ASP A 1 680 ? 12.033 14.690 -37.521 1.00 93.06 680 ASP A C 1
ATOM 5043 O O . ASP A 1 680 ? 12.722 14.256 -38.443 1.00 93.06 680 ASP A O 1
ATOM 5047 N N . GLN A 1 681 ? 12.525 14.797 -36.291 1.00 94.75 681 GLN A N 1
ATOM 5048 C CA . GLN A 1 681 ? 13.820 14.256 -35.924 1.00 94.75 681 GLN A CA 1
ATOM 5049 C C . GLN A 1 681 ? 13.695 13.325 -34.727 1.00 94.75 681 GLN A C 1
ATOM 5051 O O . GLN A 1 681 ? 13.382 13.763 -33.620 1.00 94.75 681 GLN A O 1
ATOM 5056 N N . PHE A 1 682 ? 14.045 12.063 -34.946 1.00 96.81 682 PHE A N 1
ATOM 5057 C CA . PHE A 1 682 ? 14.170 11.028 -33.936 1.00 96.81 682 PHE A CA 1
ATOM 5058 C C . PHE A 1 682 ? 15.642 10.708 -33.683 1.00 96.81 682 PHE A C 1
ATOM 5060 O O . PHE A 1 682 ? 16.397 10.367 -34.594 1.00 96.81 682 PHE A O 1
ATOM 5067 N N . VAL A 1 683 ? 16.064 10.807 -32.424 1.00 95.88 683 VAL A N 1
ATOM 5068 C CA . VAL A 1 683 ? 17.390 10.360 -31.983 1.00 95.88 683 VAL A CA 1
ATOM 5069 C C . VAL A 1 683 ? 17.208 9.260 -30.953 1.00 95.88 683 VAL A C 1
ATOM 5071 O O . VAL A 1 683 ? 16.649 9.500 -29.883 1.00 95.88 683 VAL A O 1
ATOM 5074 N N . LEU A 1 684 ? 17.679 8.061 -31.287 1.00 96.06 684 LEU A N 1
ATOM 5075 C CA . LEU A 1 684 ? 17.636 6.896 -30.423 1.00 96.06 684 LEU A CA 1
ATOM 5076 C C . LEU A 1 684 ? 19.001 6.693 -29.757 1.00 96.06 684 LEU A C 1
ATOM 5078 O O . LEU A 1 684 ? 20.047 6.832 -30.396 1.00 96.06 684 LEU A O 1
ATOM 5082 N N . ALA A 1 685 ? 18.994 6.362 -28.469 1.00 93.12 685 ALA A N 1
ATOM 5083 C CA . ALA A 1 685 ? 20.205 6.062 -27.711 1.00 93.12 685 ALA A CA 1
ATOM 5084 C C . ALA A 1 685 ? 19.941 5.049 -26.595 1.00 93.12 685 ALA A C 1
ATOM 5086 O O . ALA A 1 685 ? 18.868 5.059 -25.996 1.00 93.12 685 ALA A O 1
ATOM 5087 N N . SER A 1 686 ? 20.924 4.213 -26.263 1.00 91.75 686 SER A N 1
ATOM 5088 C CA . SER A 1 686 ? 20.820 3.328 -25.098 1.00 91.75 686 SER A CA 1
ATOM 5089 C C . SER A 1 686 ? 21.040 4.088 -23.786 1.00 91.75 686 SER A C 1
ATOM 5091 O O . SER A 1 686 ? 21.982 4.870 -23.635 1.00 91.75 686 SER A O 1
ATOM 5093 N N . THR A 1 687 ? 20.161 3.853 -22.812 1.00 89.88 687 THR A N 1
ATOM 5094 C CA . THR A 1 687 ? 20.163 4.486 -21.486 1.00 89.88 687 THR A CA 1
ATOM 5095 C C . THR A 1 687 ? 19.878 3.462 -20.379 1.00 89.88 687 THR A C 1
ATOM 5097 O O . THR A 1 687 ? 19.725 2.269 -20.632 1.00 89.88 687 THR A O 1
ATOM 5100 N N . GLY A 1 688 ? 19.834 3.907 -19.117 1.00 83.50 688 GLY A N 1
ATOM 5101 C CA . GLY A 1 688 ? 19.445 3.040 -17.997 1.00 83.50 688 GLY A CA 1
ATOM 5102 C C . GLY A 1 688 ? 20.467 1.941 -17.680 1.00 83.50 688 GLY A C 1
ATOM 5103 O O . GLY A 1 688 ? 20.100 0.775 -17.597 1.00 83.50 688 GLY A O 1
ATOM 5104 N N . GLU A 1 689 ? 21.744 2.303 -17.528 1.00 84.44 689 GLU A N 1
ATOM 5105 C CA . GLU A 1 689 ? 22.823 1.368 -17.169 1.00 84.44 689 GLU A CA 1
ATOM 5106 C C . GLU A 1 689 ? 22.557 0.706 -15.802 1.00 84.44 689 GLU A C 1
ATOM 5108 O O . GLU A 1 689 ? 22.341 1.385 -14.789 1.00 84.44 689 GLU A O 1
ATOM 5113 N N . ASP A 1 690 ? 22.565 -0.625 -15.769 1.00 80.25 690 ASP A N 1
ATOM 5114 C CA . ASP A 1 690 ? 22.379 -1.410 -14.555 1.00 80.25 690 ASP A CA 1
ATOM 5115 C C . ASP A 1 690 ? 23.681 -1.515 -13.720 1.00 80.25 690 ASP A C 1
ATOM 5117 O O . ASP A 1 690 ? 24.667 -0.807 -13.925 1.00 80.25 690 ASP A O 1
ATOM 5121 N N . ARG A 1 691 ? 23.719 -2.392 -12.705 1.00 79.81 691 ARG A N 1
ATOM 5122 C CA . ARG A 1 691 ? 24.930 -2.555 -11.869 1.00 79.81 691 ARG A CA 1
ATOM 5123 C C . ARG A 1 691 ? 26.085 -3.276 -12.570 1.00 79.81 691 ARG A C 1
ATOM 5125 O O . ARG A 1 691 ? 27.199 -3.233 -12.038 1.00 79.81 691 ARG A O 1
ATOM 5132 N N . ASN A 1 692 ? 25.816 -3.980 -13.662 1.00 77.19 692 ASN A N 1
ATOM 5133 C CA . ASN A 1 692 ? 26.799 -4.717 -14.446 1.00 77.19 692 ASN A CA 1
ATOM 5134 C C . ASN A 1 692 ? 27.365 -3.874 -15.595 1.00 77.19 692 ASN A C 1
ATOM 5136 O O . ASN A 1 692 ? 28.427 -4.224 -16.109 1.00 77.19 692 ASN A O 1
ATOM 5140 N N . GLY A 1 693 ? 26.731 -2.740 -15.898 1.00 77.62 693 GLY A N 1
ATOM 5141 C CA . GLY A 1 693 ? 27.095 -1.871 -17.011 1.00 77.62 693 GLY A CA 1
ATOM 5142 C C . GLY A 1 693 ? 26.240 -2.100 -18.257 1.00 77.62 693 GLY A C 1
ATOM 5143 O O . GLY A 1 693 ? 26.570 -1.562 -19.315 1.00 77.62 693 GLY A O 1
ATOM 5144 N N . ASP A 1 694 ? 25.175 -2.898 -18.131 1.00 82.12 694 ASP A N 1
ATOM 5145 C CA . ASP A 1 694 ? 24.296 -3.260 -19.234 1.00 82.12 694 ASP A CA 1
ATOM 5146 C C . ASP A 1 694 ? 23.188 -2.206 -19.364 1.00 82.12 694 ASP A C 1
ATOM 5148 O O . ASP A 1 694 ? 22.537 -1.843 -18.377 1.00 82.12 694 ASP A O 1
ATOM 5152 N N . TYR A 1 695 ? 22.976 -1.682 -20.569 1.00 86.38 695 TYR A N 1
ATOM 5153 C CA . TYR A 1 695 ? 21.872 -0.765 -20.843 1.00 86.38 695 TYR A CA 1
ATOM 5154 C C . TYR A 1 695 ? 20.539 -1.516 -20.867 1.00 86.38 695 TYR A C 1
ATOM 5156 O O . TYR A 1 695 ? 20.410 -2.542 -21.529 1.00 86.38 695 TYR A O 1
ATOM 5164 N N . THR A 1 696 ? 19.538 -0.982 -20.166 1.00 87.31 696 THR A N 1
ATOM 5165 C CA . THR A 1 696 ? 18.215 -1.620 -20.005 1.00 87.31 696 THR A CA 1
ATOM 5166 C C . THR A 1 696 ? 17.081 -0.864 -20.697 1.00 87.31 696 THR A C 1
ATOM 5168 O O . THR A 1 696 ? 15.919 -1.264 -20.600 1.00 87.31 696 THR A O 1
ATOM 5171 N N . GLN A 1 697 ? 17.401 0.250 -21.364 1.00 92.81 697 GLN A N 1
ATOM 5172 C CA . GLN A 1 697 ? 16.433 1.138 -22.003 1.00 92.81 697 GLN A CA 1
ATOM 5173 C C . GLN A 1 697 ? 16.973 1.707 -23.322 1.00 92.81 697 GLN A C 1
ATOM 5175 O O . GLN A 1 697 ? 18.174 1.942 -23.459 1.00 92.81 697 GLN A O 1
ATOM 5180 N N . ILE A 1 698 ? 16.072 2.005 -24.254 1.00 94.19 698 ILE A N 1
ATOM 5181 C CA . ILE A 1 698 ? 16.298 2.818 -25.448 1.00 94.19 698 ILE A CA 1
ATOM 5182 C C . ILE A 1 698 ? 15.516 4.120 -25.270 1.00 94.19 698 ILE A C 1
ATOM 5184 O O . ILE A 1 698 ? 14.290 4.117 -25.176 1.00 94.19 698 ILE A O 1
ATOM 5188 N N . SER A 1 699 ? 16.216 5.248 -25.216 1.00 96.00 699 SER A N 1
ATOM 5189 C CA . SER A 1 699 ? 15.599 6.569 -25.276 1.00 96.00 699 SER A CA 1
ATOM 5190 C C . SER A 1 699 ? 15.372 6.971 -26.726 1.00 96.00 699 SER A C 1
ATOM 5192 O O . SER A 1 699 ? 16.327 6.967 -27.495 1.00 96.00 699 SER A O 1
ATOM 5194 N N . VAL A 1 700 ? 14.158 7.381 -27.073 1.00 96.88 700 VAL A N 1
ATOM 5195 C CA . VAL A 1 700 ? 13.771 7.979 -28.350 1.00 96.88 700 VAL A CA 1
ATOM 5196 C C . VAL A 1 700 ? 13.415 9.442 -28.091 1.00 96.88 700 VAL A C 1
ATOM 5198 O O . VAL A 1 700 ? 12.381 9.759 -27.502 1.00 96.88 700 VAL A O 1
ATOM 5201 N N . GLU A 1 701 ? 14.297 10.357 -28.480 1.00 96.75 701 GLU A N 1
ATOM 5202 C CA . GLU A 1 701 ? 14.035 11.794 -28.412 1.00 96.75 701 GLU A CA 1
ATOM 5203 C C . GLU A 1 701 ? 13.411 12.259 -29.725 1.00 96.75 701 GLU A C 1
ATOM 5205 O O . GLU A 1 701 ? 14.061 12.173 -30.769 1.00 96.75 701 GLU A O 1
ATOM 5210 N N . ARG A 1 702 ? 12.181 12.784 -29.666 1.00 94.94 702 ARG A N 1
ATOM 5211 C CA . ARG A 1 702 ? 11.551 13.446 -30.810 1.00 94.94 702 ARG A CA 1
ATOM 5212 C C . ARG A 1 702 ? 11.722 14.957 -30.711 1.00 94.94 702 ARG A C 1
ATOM 5214 O O . ARG A 1 702 ? 11.412 15.582 -29.690 1.00 94.94 702 ARG A O 1
ATOM 5221 N N . ALA A 1 703 ? 12.187 15.559 -31.794 1.00 92.56 703 ALA A N 1
ATOM 5222 C CA . ALA A 1 703 ? 12.390 16.989 -31.911 1.00 92.56 703 ALA A CA 1
ATOM 5223 C C . ALA A 1 703 ? 11.918 17.500 -33.273 1.00 92.56 703 ALA A C 1
ATOM 5225 O O . ALA A 1 703 ? 11.971 16.784 -34.266 1.00 92.56 703 ALA A O 1
ATOM 5226 N N . ARG A 1 704 ? 11.520 18.773 -33.331 1.00 88.12 704 ARG A N 1
ATOM 5227 C CA . ARG A 1 704 ? 11.235 19.465 -34.594 1.00 88.12 704 ARG A CA 1
ATOM 5228 C C . ARG A 1 704 ? 12.422 20.324 -35.029 1.00 88.12 704 ARG A C 1
ATOM 5230 O O . ARG A 1 704 ? 12.942 21.102 -34.217 1.00 88.12 704 ARG A O 1
ATOM 5237 N N . PRO A 1 705 ? 12.844 20.268 -36.300 1.00 81.06 705 PRO A N 1
ATOM 5238 C CA . PRO A 1 705 ? 13.876 21.144 -36.825 1.00 81.06 705 PRO A CA 1
ATOM 5239 C C . PRO A 1 705 ? 13.351 22.586 -36.930 1.00 81.06 705 PRO A C 1
ATOM 5241 O O . PRO A 1 705 ? 12.445 22.904 -37.695 1.00 81.06 705 PRO A O 1
ATOM 5244 N N . ILE A 1 706 ? 13.951 23.515 -36.178 1.00 71.81 706 ILE A N 1
ATOM 5245 C CA . ILE A 1 706 ? 13.630 24.956 -36.272 1.00 71.81 706 ILE A CA 1
ATOM 5246 C C . ILE A 1 706 ? 14.366 25.581 -37.472 1.00 71.81 706 ILE A C 1
ATOM 5248 O O . ILE A 1 706 ? 13.911 26.541 -38.098 1.00 71.81 706 ILE A O 1
ATOM 5252 N N . ASN A 1 707 ? 15.571 25.086 -37.749 1.00 70.00 707 ASN A N 1
ATOM 5253 C CA . ASN A 1 707 ? 16.410 25.405 -38.902 1.00 70.00 707 ASN A CA 1
ATOM 5254 C C . ASN A 1 707 ? 17.488 24.316 -39.043 1.00 70.00 707 ASN A C 1
ATOM 5256 O O . ASN A 1 707 ? 17.576 23.426 -38.209 1.00 70.00 707 ASN A O 1
ATOM 5260 N N . SER A 1 708 ? 18.381 24.449 -40.025 1.00 64.06 708 SER A N 1
ATOM 5261 C CA . SER A 1 708 ? 19.443 23.478 -40.340 1.00 64.06 708 SER A CA 1
ATOM 5262 C C . SER A 1 708 ? 20.471 23.188 -39.222 1.00 64.06 708 SER A C 1
ATOM 5264 O O . SER A 1 708 ? 21.449 22.496 -39.488 1.00 64.06 708 SER A O 1
ATOM 5266 N N . VAL A 1 709 ? 20.347 23.786 -38.027 1.00 61.75 709 VAL A N 1
ATOM 5267 C CA . VAL A 1 709 ? 21.316 23.662 -36.917 1.00 61.75 709 VAL A CA 1
ATOM 5268 C C . VAL A 1 709 ? 20.659 23.556 -35.528 1.00 61.75 709 VAL A C 1
ATOM 5270 O O . VAL A 1 709 ? 21.333 23.162 -34.580 1.00 61.75 709 VAL A O 1
ATOM 5273 N N . THR A 1 710 ? 19.387 23.934 -35.351 1.00 72.56 710 THR A N 1
ATOM 5274 C CA . THR A 1 710 ? 18.726 23.934 -34.031 1.00 72.56 710 THR A CA 1
ATOM 5275 C C . THR A 1 710 ? 17.397 23.203 -34.069 1.00 72.56 710 THR A C 1
ATOM 5277 O O . THR A 1 710 ? 16.542 23.562 -34.879 1.00 72.56 710 THR A O 1
ATOM 5280 N N . ASN A 1 711 ? 17.205 22.298 -33.113 1.00 81.06 711 ASN A N 1
ATOM 5281 C CA . ASN A 1 711 ? 15.981 21.526 -32.941 1.00 81.06 711 ASN A CA 1
ATOM 5282 C C . ASN A 1 711 ? 15.256 21.954 -31.662 1.00 81.06 711 ASN A C 1
ATOM 5284 O O . ASN A 1 711 ? 15.896 22.305 -30.667 1.00 81.06 711 ASN A O 1
ATOM 5288 N N . GLU A 1 712 ? 13.929 21.936 -31.700 1.00 86.12 712 GLU A N 1
ATOM 5289 C CA . GLU A 1 712 ? 13.058 22.052 -30.535 1.00 86.12 712 GLU A CA 1
ATOM 5290 C C . GLU A 1 712 ? 12.708 20.643 -30.067 1.00 86.12 712 GLU A C 1
ATOM 5292 O O . GLU A 1 712 ? 12.012 19.920 -30.774 1.00 86.12 712 GLU A O 1
ATOM 5297 N N . ARG A 1 713 ? 13.213 20.234 -28.900 1.00 88.88 713 ARG A N 1
ATOM 5298 C CA . ARG A 1 713 ? 12.821 18.958 -28.296 1.00 88.88 713 ARG A CA 1
ATOM 5299 C C . ARG A 1 713 ? 11.352 19.033 -27.887 1.00 88.88 713 ARG A C 1
ATOM 5301 O O . ARG A 1 713 ? 10.998 19.952 -27.149 1.00 88.88 713 ARG A O 1
ATOM 5308 N N . LEU A 1 714 ? 10.553 18.063 -28.323 1.00 91.69 714 LEU A N 1
ATOM 5309 C CA . LEU A 1 714 ? 9.137 17.973 -27.977 1.00 91.69 714 LEU A CA 1
ATOM 5310 C C . LEU A 1 714 ? 8.962 17.100 -26.735 1.00 91.69 714 LEU A C 1
ATOM 5312 O O . LEU A 1 714 ? 8.658 17.605 -25.659 1.00 91.69 714 LEU A O 1
ATOM 5316 N N . TYR A 1 715 ? 9.281 15.814 -26.861 1.00 94.06 715 TYR A N 1
ATOM 5317 C CA . TYR A 1 715 ? 9.198 14.841 -25.779 1.00 94.06 715 TYR A CA 1
ATOM 5318 C C . TYR A 1 715 ? 10.257 13.748 -25.928 1.00 94.06 715 TYR A C 1
ATOM 5320 O O . TYR A 1 715 ? 10.865 13.564 -26.987 1.00 94.06 715 TYR A O 1
ATOM 5328 N N . THR A 1 716 ? 10.488 13.021 -24.840 1.00 95.88 716 THR A N 1
ATOM 5329 C CA . THR A 1 716 ? 11.361 11.845 -24.819 1.00 95.88 716 THR A CA 1
ATOM 5330 C C . THR A 1 716 ? 10.557 10.617 -24.427 1.00 95.88 716 THR A C 1
ATOM 5332 O O . THR A 1 716 ? 9.836 10.649 -23.433 1.00 95.88 716 THR A O 1
ATOM 5335 N N . VAL A 1 717 ? 10.728 9.533 -25.177 1.00 97.56 717 VAL A N 1
ATOM 5336 C CA . VAL A 1 717 ? 10.168 8.216 -24.867 1.00 97.56 717 VAL A CA 1
ATOM 5337 C C . VAL A 1 717 ? 11.302 7.318 -24.394 1.00 97.56 717 VAL A C 1
ATOM 5339 O O . VAL A 1 717 ? 12.295 7.172 -25.093 1.00 97.56 717 VAL A O 1
ATOM 5342 N N . LEU A 1 718 ? 11.197 6.732 -23.211 1.00 96.56 718 LEU A N 1
ATOM 5343 C CA . LEU A 1 718 ? 12.090 5.679 -22.746 1.00 96.56 718 LEU A CA 1
ATOM 5344 C C . LEU A 1 718 ? 11.376 4.350 -22.931 1.00 96.56 718 LEU A C 1
ATOM 5346 O O . LEU A 1 718 ? 10.336 4.135 -22.321 1.00 96.56 718 LEU A O 1
ATOM 5350 N N . VAL A 1 719 ? 11.929 3.472 -23.753 1.00 95.44 719 VAL A N 1
ATOM 5351 C CA . VAL A 1 719 ? 11.421 2.114 -23.943 1.00 95.44 719 VAL A CA 1
ATOM 5352 C C . VAL A 1 719 ? 12.355 1.163 -23.211 1.00 95.44 719 VAL A C 1
ATOM 5354 O O . VAL A 1 719 ? 13.558 1.184 -23.459 1.00 95.44 719 VAL A O 1
ATOM 5357 N N . GLY A 1 720 ? 11.846 0.388 -22.261 1.00 92.50 720 GLY A N 1
ATOM 5358 C CA . GLY A 1 720 ? 12.666 -0.414 -21.358 1.00 92.50 720 GLY A CA 1
ATOM 5359 C C . GLY A 1 720 ? 12.181 -1.840 -21.184 1.00 92.50 720 GLY A C 1
ATOM 5360 O O . GLY A 1 720 ? 11.106 -2.210 -21.640 1.00 92.50 720 GLY A O 1
ATOM 5361 N N . GLU A 1 721 ? 13.004 -2.618 -20.482 1.00 86.06 721 GLU A N 1
ATOM 5362 C CA . GLU A 1 721 ? 12.706 -4.000 -20.081 1.00 86.06 721 GLU A CA 1
ATOM 5363 C C . GLU A 1 721 ? 12.531 -4.990 -21.248 1.00 86.06 721 GLU A C 1
ATOM 5365 O O . GLU A 1 721 ? 12.085 -6.105 -21.029 1.00 86.06 721 GLU A O 1
ATOM 5370 N N . GLY A 1 722 ? 12.955 -4.647 -22.463 1.00 87.81 722 GLY A N 1
ATOM 5371 C CA . GLY A 1 722 ? 12.873 -5.566 -23.602 1.00 87.81 722 GLY A CA 1
ATOM 5372 C C . GLY A 1 722 ? 13.893 -6.704 -23.546 1.00 87.81 722 GLY A C 1
ATOM 5373 O O . GLY A 1 722 ? 14.989 -6.552 -22.990 1.00 87.81 722 GLY A O 1
ATOM 5374 N N . VAL A 1 723 ? 13.545 -7.837 -24.149 1.00 88.81 723 VAL A N 1
ATOM 5375 C CA . VAL A 1 723 ? 14.449 -8.945 -24.460 1.00 88.81 723 VAL A CA 1
ATOM 5376 C C . VAL A 1 723 ? 14.268 -9.342 -25.922 1.00 88.81 723 VAL A C 1
ATOM 5378 O O . VAL A 1 723 ? 13.330 -10.031 -26.320 1.00 88.81 723 VAL A O 1
ATOM 5381 N N . ARG A 1 724 ? 15.265 -9.009 -26.742 1.00 88.12 724 ARG A N 1
ATOM 5382 C CA . ARG A 1 724 ? 15.257 -9.309 -28.180 1.00 88.12 724 ARG A CA 1
ATOM 5383 C C . ARG A 1 724 ? 15.052 -10.794 -28.517 1.00 88.12 724 ARG A C 1
ATOM 5385 O O . ARG A 1 724 ? 14.468 -11.107 -29.553 1.00 88.12 724 ARG A O 1
ATOM 5392 N N . GLU A 1 725 ? 15.519 -11.718 -27.670 1.00 88.75 725 GLU A N 1
ATOM 5393 C CA . GLU A 1 725 ? 15.312 -13.165 -27.866 1.00 88.75 725 GLU A CA 1
ATOM 5394 C C . GLU A 1 725 ? 13.839 -13.598 -27.730 1.00 88.75 725 GLU A C 1
ATOM 5396 O O . GLU A 1 725 ? 13.463 -14.624 -28.305 1.00 88.75 725 GLU A O 1
ATOM 5401 N N . GLU A 1 726 ? 13.014 -12.835 -27.005 1.00 90.62 726 GLU A N 1
ATOM 5402 C CA . GLU A 1 726 ? 11.574 -13.090 -26.849 1.00 90.62 726 GLU A CA 1
ATOM 5403 C C . GLU A 1 726 ? 10.789 -12.633 -28.093 1.00 90.62 726 GLU A C 1
ATOM 5405 O O . GLU A 1 726 ? 9.777 -13.238 -28.459 1.00 90.62 726 GLU A O 1
ATOM 5410 N N . GLY A 1 727 ? 11.354 -11.686 -28.849 1.00 91.94 727 GLY A N 1
ATOM 5411 C CA . GLY A 1 727 ? 10.796 -11.155 -30.091 1.00 91.94 727 GLY A CA 1
ATOM 5412 C C . GLY A 1 727 ? 10.393 -9.685 -30.010 1.00 91.94 727 GLY A C 1
ATOM 5413 O O . GLY A 1 727 ? 9.718 -9.217 -30.931 1.00 91.94 727 GLY A O 1
ATOM 5414 N N . ASP A 1 728 ? 10.814 -8.988 -28.954 1.00 95.19 728 ASP A N 1
ATOM 5415 C CA . ASP A 1 728 ? 10.485 -7.585 -28.717 1.00 95.19 728 ASP A CA 1
ATOM 5416 C C . ASP A 1 728 ? 10.994 -6.679 -29.826 1.00 95.19 728 ASP A C 1
ATOM 5418 O O . ASP A 1 728 ? 12.128 -6.817 -30.304 1.00 95.19 728 ASP A O 1
ATOM 5422 N N . ALA A 1 729 ? 10.151 -5.737 -30.238 1.00 95.81 729 ALA A N 1
ATOM 5423 C CA . ALA A 1 729 ? 10.428 -4.861 -31.360 1.00 95.81 729 ALA A CA 1
ATOM 5424 C C . ALA A 1 729 ? 10.022 -3.409 -31.089 1.00 95.81 729 ALA A C 1
ATOM 5426 O O . ALA A 1 729 ? 8.913 -3.123 -30.636 1.00 95.81 729 ALA A O 1
ATOM 5427 N N . LEU A 1 730 ? 10.908 -2.483 -31.457 1.00 97.12 730 LEU A N 1
ATOM 5428 C CA . LEU A 1 730 ? 10.655 -1.046 -31.468 1.00 97.12 730 LEU A CA 1
ATOM 5429 C C . LEU A 1 730 ? 10.619 -0.544 -32.915 1.00 97.12 730 LEU A C 1
ATOM 5431 O O . LEU A 1 730 ? 11.604 -0.630 -33.644 1.00 97.12 730 LEU A O 1
ATOM 5435 N N . THR A 1 731 ? 9.482 0.010 -33.321 1.00 97.94 731 THR A N 1
ATOM 5436 C CA . THR A 1 731 ? 9.306 0.690 -34.605 1.00 97.94 731 THR A CA 1
ATOM 5437 C C . THR A 1 731 ? 9.280 2.201 -34.405 1.00 97.94 731 THR A C 1
ATOM 5439 O O . THR A 1 731 ? 8.511 2.694 -33.581 1.00 97.94 731 THR A O 1
ATOM 5442 N N . VAL A 1 732 ? 10.071 2.939 -35.179 1.00 98.25 732 VAL A N 1
ATOM 5443 C CA . VAL A 1 732 ? 9.993 4.404 -35.276 1.00 98.25 732 VAL A CA 1
ATOM 5444 C C . VAL A 1 732 ? 9.615 4.768 -36.703 1.00 98.25 732 VAL A C 1
ATOM 5446 O O . VAL A 1 732 ? 10.275 4.319 -37.636 1.00 98.25 732 VAL A O 1
ATOM 5449 N N . ASP A 1 733 ? 8.551 5.548 -36.862 1.00 97.69 733 ASP A N 1
ATOM 5450 C CA . ASP A 1 733 ? 7.974 5.891 -38.163 1.00 97.69 733 ASP A CA 1
ATOM 5451 C C . ASP A 1 733 ? 7.841 7.411 -38.323 1.00 97.69 733 ASP A C 1
ATOM 5453 O O . ASP A 1 733 ? 7.162 8.052 -37.517 1.00 97.69 733 ASP A O 1
ATOM 5457 N N . GLY A 1 734 ? 8.511 7.981 -39.327 1.00 95.19 734 GLY A N 1
ATOM 5458 C CA . GLY A 1 734 ? 8.486 9.412 -39.651 1.00 95.19 734 GLY A CA 1
ATOM 5459 C C . GLY A 1 734 ? 7.169 9.886 -40.275 1.00 95.19 734 GLY A C 1
ATOM 5460 O O . GLY A 1 734 ? 6.733 11.005 -40.017 1.00 95.19 734 GLY A O 1
ATOM 5461 N N . LEU A 1 735 ? 6.442 8.986 -40.946 1.00 95.31 735 LEU A N 1
ATOM 5462 C CA . LEU A 1 735 ? 5.230 9.249 -41.726 1.00 95.31 735 LEU A CA 1
ATOM 5463 C C . LEU A 1 735 ? 5.449 10.104 -42.988 1.00 95.31 735 LEU A C 1
ATOM 5465 O O . LEU A 1 735 ? 5.724 9.562 -44.050 1.00 95.31 735 LEU A O 1
ATOM 5469 N N . GLN A 1 736 ? 5.162 11.403 -42.950 1.00 93.94 736 GLN A N 1
ATOM 5470 C CA . GLN A 1 736 ? 5.234 12.296 -44.113 1.00 93.94 736 GLN A CA 1
ATOM 5471 C C . GLN A 1 736 ? 6.077 13.503 -43.715 1.00 93.94 736 GLN A C 1
ATOM 5473 O O . GLN A 1 736 ? 5.670 14.237 -42.819 1.00 93.94 736 GLN A O 1
ATOM 5478 N N . GLY A 1 737 ? 7.150 13.806 -44.434 1.00 92.81 737 GLY A N 1
ATOM 5479 C CA . GLY A 1 737 ? 8.091 14.842 -44.007 1.00 92.81 737 GLY A CA 1
ATOM 5480 C C . GLY A 1 737 ? 9.460 14.617 -44.625 1.00 92.81 737 GLY A C 1
ATOM 5481 O O . GLY A 1 737 ? 9.620 13.737 -45.444 1.00 92.81 737 GLY A O 1
ATOM 5482 N N . ASN A 1 738 ? 10.454 15.452 -44.330 1.00 94.12 738 ASN A N 1
ATOM 5483 C CA . ASN A 1 738 ? 11.851 15.080 -44.577 1.00 94.12 738 ASN A CA 1
ATOM 5484 C C . ASN A 1 738 ? 12.461 14.740 -43.223 1.00 94.12 738 ASN A C 1
ATOM 5486 O O . ASN A 1 738 ? 12.952 15.626 -42.509 1.00 94.12 738 ASN A O 1
ATOM 5490 N N . ASP A 1 739 ? 12.379 13.471 -42.869 1.00 95.25 739 ASP A N 1
ATOM 5491 C CA . ASP A 1 739 ? 12.583 12.999 -41.515 1.00 95.25 739 ASP A CA 1
ATOM 5492 C C . ASP A 1 739 ? 14.021 12.544 -41.288 1.00 95.25 739 ASP A C 1
ATOM 5494 O O . ASP A 1 739 ? 14.747 12.115 -42.187 1.00 95.25 739 ASP A O 1
ATOM 5498 N N . VAL A 1 740 ? 14.476 12.662 -40.045 1.00 95.44 740 VAL A N 1
ATOM 5499 C CA . VAL A 1 740 ? 15.791 12.180 -39.624 1.00 95.44 740 VAL A CA 1
ATOM 5500 C C . VAL A 1 740 ? 15.602 11.190 -38.493 1.00 95.44 740 VAL A C 1
ATOM 5502 O O . VAL A 1 740 ? 15.289 11.592 -37.374 1.00 95.44 740 VAL A O 1
ATOM 5505 N N . ILE A 1 741 ? 15.869 9.913 -38.750 1.00 97.19 741 ILE A N 1
ATOM 5506 C CA . ILE A 1 741 ? 15.826 8.852 -37.742 1.00 97.19 741 ILE A CA 1
ATOM 5507 C C . ILE A 1 741 ? 17.245 8.341 -37.530 1.00 97.19 741 ILE A C 1
ATOM 5509 O O . ILE A 1 741 ? 17.868 7.803 -38.443 1.00 97.19 741 ILE A O 1
ATOM 5513 N N . ASN A 1 742 ? 17.785 8.538 -36.328 1.00 95.50 742 ASN A N 1
ATOM 5514 C CA . ASN A 1 742 ? 19.170 8.201 -36.021 1.00 95.50 742 ASN A CA 1
ATOM 5515 C C . ASN A 1 742 ? 19.295 7.292 -34.799 1.00 95.50 742 ASN A C 1
ATOM 5517 O O . ASN A 1 742 ? 19.123 7.756 -33.673 1.00 95.50 742 ASN A O 1
ATOM 5521 N N . ALA A 1 743 ? 19.662 6.032 -35.034 1.00 94.94 743 ALA A N 1
ATOM 5522 C CA . ALA A 1 743 ? 19.865 4.996 -34.029 1.00 94.94 743 ALA A CA 1
ATOM 5523 C C . ALA A 1 743 ? 21.335 4.612 -33.792 1.00 94.94 743 ALA A C 1
ATOM 5525 O O . ALA A 1 743 ? 21.604 3.680 -33.038 1.00 94.94 743 ALA A O 1
ATOM 5526 N N . ALA A 1 744 ? 22.304 5.372 -34.316 1.00 90.25 744 ALA A N 1
ATOM 5527 C CA . ALA A 1 744 ? 23.732 5.058 -34.165 1.00 90.25 744 ALA A CA 1
ATOM 5528 C C . ALA A 1 744 ? 24.241 5.037 -32.708 1.00 90.25 744 ALA A C 1
ATOM 5530 O O . ALA A 1 744 ? 25.359 4.589 -32.452 1.00 90.25 744 ALA A O 1
ATOM 5531 N N . ALA A 1 745 ? 23.472 5.585 -31.760 1.00 90.19 745 ALA A N 1
ATOM 5532 C CA . ALA A 1 745 ? 23.791 5.586 -30.332 1.00 90.19 745 ALA A CA 1
ATOM 5533 C C . ALA A 1 745 ? 23.025 4.513 -29.531 1.00 90.19 745 ALA A C 1
ATOM 5535 O O . ALA A 1 745 ? 23.097 4.511 -28.298 1.00 90.19 745 ALA A O 1
ATOM 5536 N N . VAL A 1 746 ? 22.266 3.638 -30.197 1.00 89.75 746 VAL A N 1
ATOM 5537 C CA . VAL A 1 746 ? 21.694 2.432 -29.587 1.00 89.75 746 VAL A CA 1
ATOM 5538 C C . VAL A 1 746 ? 22.793 1.373 -29.528 1.00 89.75 746 VAL A C 1
ATOM 5540 O O . VAL A 1 746 ? 23.425 1.077 -30.530 1.00 89.75 746 VAL A O 1
ATOM 5543 N N . GLY A 1 747 ? 23.061 0.841 -28.342 1.00 81.38 747 GLY A N 1
ATOM 5544 C CA . GLY A 1 747 ? 24.209 -0.014 -28.052 1.00 81.38 747 GLY A CA 1
ATOM 5545 C C . GLY A 1 747 ? 25.516 0.752 -27.824 1.00 81.38 747 GLY A C 1
ATOM 5546 O O . GLY A 1 747 ? 25.561 1.983 -27.845 1.00 81.38 747 GLY A O 1
ATOM 5547 N N . ASP A 1 748 ? 26.607 0.022 -27.573 1.00 70.81 748 ASP A N 1
ATOM 5548 C CA . ASP A 1 748 ? 27.958 0.598 -27.560 1.00 70.81 748 ASP A CA 1
ATOM 5549 C C . ASP A 1 748 ? 28.578 0.507 -28.969 1.00 70.81 748 ASP A C 1
ATOM 5551 O O . ASP A 1 748 ? 29.062 -0.565 -29.345 1.00 70.81 748 ASP A O 1
ATOM 5555 N N . PRO A 1 749 ? 28.647 1.612 -29.744 1.00 54.91 749 PRO A N 1
ATOM 5556 C CA . PRO A 1 749 ? 29.197 1.602 -31.103 1.00 54.91 749 PRO A CA 1
ATOM 5557 C C . PRO A 1 749 ? 30.695 1.244 -31.168 1.00 54.91 749 PRO A C 1
ATOM 5559 O O . PRO A 1 749 ? 31.248 1.110 -32.260 1.00 54.91 749 PRO A O 1
ATOM 5562 N N . TYR A 1 750 ? 31.378 1.099 -30.023 1.00 55.28 750 TYR A N 1
ATOM 5563 C CA . TYR A 1 750 ? 32.793 0.729 -29.929 1.00 55.28 750 TYR A CA 1
ATOM 5564 C C . TYR A 1 750 ? 33.081 -0.426 -28.938 1.00 55.28 750 TYR A C 1
ATOM 5566 O O . TYR A 1 750 ? 34.258 -0.668 -28.637 1.00 55.28 750 TYR A O 1
ATOM 5574 N N . GLY A 1 751 ? 32.058 -1.132 -28.431 1.00 59.72 751 GLY A N 1
ATOM 5575 C CA . GLY A 1 751 ? 32.175 -2.083 -27.311 1.00 59.72 751 GLY A CA 1
ATOM 5576 C C . GLY A 1 751 ? 31.439 -3.420 -27.466 1.00 59.72 751 GLY A C 1
ATOM 5577 O O . GLY A 1 751 ? 31.343 -3.959 -28.563 1.00 59.72 751 GLY A O 1
ATOM 5578 N N . ASP A 1 752 ? 31.059 -4.025 -26.330 1.00 60.62 752 ASP A N 1
ATOM 5579 C CA . ASP A 1 752 ? 30.522 -5.395 -26.221 1.00 60.62 752 ASP A CA 1
ATOM 5580 C C . ASP A 1 752 ? 29.254 -5.573 -27.086 1.00 60.62 752 ASP A C 1
ATOM 5582 O O . ASP A 1 752 ? 28.263 -4.896 -26.814 1.00 60.62 752 ASP A O 1
ATOM 5586 N N . PRO A 1 753 ? 29.248 -6.469 -28.096 1.00 58.69 753 PRO A N 1
ATOM 5587 C CA . PRO A 1 753 ? 28.172 -6.595 -29.088 1.00 58.69 753 PRO A CA 1
ATOM 5588 C C . PRO A 1 753 ? 26.818 -7.078 -28.537 1.00 58.69 753 PRO A C 1
ATOM 5590 O O . PRO A 1 753 ? 25.920 -7.337 -29.324 1.00 58.69 753 PRO A O 1
ATOM 5593 N N . GLY A 1 754 ? 26.663 -7.244 -27.221 1.00 63.12 754 GLY A N 1
ATOM 5594 C CA . GLY A 1 754 ? 25.370 -7.510 -26.576 1.00 63.12 754 GLY A CA 1
ATOM 5595 C C . GLY A 1 754 ? 24.890 -6.403 -25.631 1.00 63.12 754 GLY A C 1
ATOM 5596 O O . GLY A 1 754 ? 23.818 -6.536 -25.050 1.00 63.12 754 GLY A O 1
ATOM 5597 N N . ASN A 1 755 ? 25.664 -5.331 -25.427 1.00 75.31 755 ASN A N 1
ATOM 5598 C CA . ASN A 1 755 ? 25.280 -4.274 -24.494 1.00 75.31 755 ASN A CA 1
ATOM 5599 C C . ASN A 1 755 ? 24.293 -3.298 -25.153 1.00 75.31 755 ASN A C 1
ATOM 5601 O O . ASN A 1 755 ? 24.672 -2.574 -26.071 1.00 75.31 755 ASN A O 1
ATOM 5605 N N . GLY A 1 756 ? 23.053 -3.254 -24.655 1.00 72.81 756 GLY A N 1
ATOM 5606 C CA . GLY A 1 756 ? 21.989 -2.368 -25.144 1.00 72.81 756 GLY A CA 1
ATOM 5607 C C . GLY A 1 756 ? 21.117 -2.936 -26.265 1.00 72.81 756 GLY A C 1
ATOM 5608 O O . GLY A 1 756 ? 20.256 -2.212 -26.762 1.00 72.81 756 GLY A O 1
ATOM 5609 N N . ASP A 1 757 ? 21.295 -4.212 -26.617 1.00 83.94 757 ASP A N 1
ATOM 5610 C CA . ASP A 1 757 ? 20.475 -4.930 -27.598 1.00 83.94 757 ASP A CA 1
ATOM 5611 C C . ASP A 1 757 ? 19.191 -5.502 -26.964 1.00 83.94 757 ASP A C 1
ATOM 5613 O O . ASP A 1 757 ? 19.070 -6.705 -26.719 1.00 83.94 757 ASP A O 1
ATOM 5617 N N . ILE A 1 758 ? 18.253 -4.621 -26.608 1.00 88.81 758 ILE A N 1
ATOM 5618 C CA . ILE A 1 758 ? 17.039 -5.008 -25.864 1.00 88.81 758 ILE A CA 1
ATOM 5619 C C . ILE A 1 758 ? 15.824 -5.296 -26.756 1.00 88.81 758 ILE A C 1
ATOM 5621 O O . ILE A 1 758 ? 14.894 -5.946 -26.298 1.00 88.81 758 ILE A O 1
ATOM 5625 N N . ALA A 1 759 ? 15.810 -4.838 -28.011 1.00 92.50 759 ALA A N 1
ATOM 5626 C CA . ALA A 1 759 ? 14.695 -5.026 -28.943 1.00 92.50 759 ALA A CA 1
ATOM 5627 C C . ALA A 1 759 ? 15.175 -4.934 -30.399 1.00 92.50 759 ALA A C 1
ATOM 5629 O O . ALA A 1 759 ? 16.133 -4.223 -30.695 1.00 92.50 759 ALA A O 1
ATOM 5630 N N . ALA A 1 760 ? 14.489 -5.616 -31.318 1.00 93.88 760 ALA A N 1
ATOM 5631 C CA . ALA A 1 760 ? 14.715 -5.455 -32.752 1.00 93.88 760 ALA A CA 1
ATOM 5632 C C . ALA A 1 760 ? 14.200 -4.087 -33.229 1.00 93.88 760 ALA A C 1
ATOM 5634 O O . ALA A 1 760 ? 13.069 -3.712 -32.909 1.00 93.88 760 ALA A O 1
ATOM 5635 N N . LEU A 1 761 ? 14.994 -3.350 -34.010 1.00 95.62 761 LEU A N 1
ATOM 5636 C CA . LEU A 1 761 ? 14.593 -2.033 -34.502 1.00 95.62 761 LEU A CA 1
ATOM 5637 C C . LEU A 1 761 ? 14.017 -2.097 -35.916 1.00 95.62 761 LEU A C 1
ATOM 5639 O O . LEU A 1 761 ? 14.498 -2.813 -36.794 1.00 95.62 761 LEU A O 1
ATOM 5643 N N . THR A 1 762 ? 12.968 -1.314 -36.139 1.00 97.62 762 THR A N 1
ATOM 5644 C CA . THR A 1 762 ? 12.428 -1.014 -37.466 1.00 97.62 762 THR A CA 1
ATOM 5645 C C . THR A 1 762 ? 12.315 0.498 -37.612 1.00 97.62 762 THR A C 1
ATOM 5647 O O . THR A 1 762 ? 11.575 1.135 -36.867 1.00 97.62 762 THR A O 1
ATOM 5650 N N . LEU A 1 763 ? 13.065 1.083 -38.541 1.00 98.19 763 LEU A N 1
ATOM 5651 C CA . LEU A 1 763 ? 13.070 2.521 -38.804 1.00 98.19 763 LEU A CA 1
ATOM 5652 C C . LEU A 1 763 ? 12.408 2.762 -40.162 1.00 98.19 763 LEU A C 1
ATOM 5654 O O . LEU A 1 763 ? 12.844 2.189 -41.158 1.00 98.19 763 LEU A O 1
ATOM 5658 N N . ILE A 1 764 ? 11.358 3.579 -40.187 1.00 98.00 764 ILE A N 1
ATOM 5659 C CA . ILE A 1 764 ? 10.555 3.868 -41.381 1.00 98.00 764 ILE A CA 1
ATOM 5660 C C . ILE A 1 764 ? 10.604 5.378 -41.626 1.00 98.00 764 ILE A C 1
ATOM 5662 O O . ILE A 1 764 ? 10.161 6.134 -40.765 1.00 98.00 764 ILE A O 1
ATOM 5666 N N . GLY A 1 765 ? 11.167 5.806 -42.759 1.00 95.44 765 GLY A N 1
ATOM 5667 C CA . GLY A 1 765 ? 11.218 7.213 -43.180 1.00 95.44 765 GLY A CA 1
ATOM 5668 C C . GLY A 1 765 ? 9.829 7.710 -43.558 1.00 95.44 765 GLY A C 1
ATOM 5669 O O . GLY A 1 765 ? 9.233 8.487 -42.820 1.00 95.44 765 GLY A O 1
ATOM 5670 N N . GLY A 1 766 ? 9.268 7.125 -44.617 1.00 95.06 766 GLY A N 1
ATOM 5671 C CA . GLY A 1 766 ? 7.914 7.408 -45.077 1.00 95.06 766 GLY A CA 1
ATOM 5672 C C . GLY A 1 766 ? 7.907 8.151 -46.412 1.00 95.06 766 GLY A C 1
ATOM 5673 O O . GLY A 1 766 ? 8.708 7.856 -47.291 1.00 95.06 766 GLY A O 1
ATOM 5674 N N . ASP A 1 767 ? 6.951 9.052 -46.631 1.00 94.38 767 ASP A N 1
ATOM 5675 C CA . ASP A 1 767 ? 6.959 9.905 -47.828 1.00 94.38 767 ASP A CA 1
ATOM 5676 C C . ASP A 1 767 ? 7.876 11.110 -47.564 1.00 94.38 767 ASP A C 1
ATOM 5678 O O . ASP A 1 767 ? 7.523 11.956 -46.737 1.00 94.38 767 ASP A O 1
ATOM 5682 N N . GLY A 1 768 ? 8.985 11.267 -48.296 1.00 93.75 768 GLY A N 1
ATOM 5683 C CA . GLY A 1 768 ? 9.982 12.225 -47.828 1.00 93.75 768 GLY A CA 1
ATOM 5684 C C . GLY A 1 768 ? 11.270 12.419 -48.605 1.00 93.75 768 GLY A C 1
ATOM 5685 O O . GLY A 1 768 ? 11.393 12.087 -49.771 1.00 93.75 768 GLY A O 1
ATOM 5686 N N . HIS A 1 769 ? 12.229 13.094 -47.980 1.00 95.25 769 HIS A N 1
ATOM 5687 C CA . HIS A 1 769 ? 13.645 13.008 -48.345 1.00 95.25 769 HIS A CA 1
ATOM 5688 C C . HIS A 1 769 ? 14.385 12.710 -47.052 1.00 95.25 769 HIS A C 1
ATOM 5690 O O . HIS A 1 769 ? 14.909 13.616 -46.389 1.00 95.25 769 HIS A O 1
ATOM 5696 N N . ASP A 1 770 ? 14.367 11.444 -46.681 1.00 96.06 770 ASP A N 1
ATOM 5697 C CA . ASP A 1 770 ? 14.616 11.021 -45.320 1.00 96.06 770 ASP A CA 1
ATOM 5698 C C . ASP A 1 770 ? 16.081 10.662 -45.109 1.00 96.06 770 ASP A C 1
ATOM 5700 O O . ASP A 1 770 ? 16.857 10.381 -46.029 1.00 96.06 770 ASP A O 1
ATOM 5704 N N . THR A 1 771 ? 16.511 10.729 -43.856 1.00 95.81 771 THR A N 1
ATOM 5705 C CA . THR A 1 771 ? 17.832 10.281 -43.430 1.00 95.81 771 THR A CA 1
ATOM 5706 C C . THR A 1 771 ? 17.680 9.235 -42.343 1.00 95.81 771 THR A C 1
ATOM 5708 O O . THR A 1 771 ? 17.350 9.567 -41.204 1.00 95.81 771 THR A O 1
ATOM 5711 N N . LEU A 1 772 ? 17.977 7.985 -42.689 1.00 97.00 772 LEU A N 1
ATOM 5712 C CA . LEU A 1 772 ? 17.917 6.845 -41.788 1.00 97.00 772 LEU A CA 1
ATOM 5713 C C . LEU A 1 772 ? 19.337 6.402 -41.434 1.00 97.00 772 LEU A C 1
ATOM 5715 O O . LEU A 1 772 ? 20.161 6.126 -42.306 1.00 97.00 772 LEU A O 1
ATOM 5719 N N . VAL A 1 773 ? 19.626 6.343 -40.140 1.00 95.19 773 VAL A N 1
ATOM 5720 C CA . VAL A 1 773 ? 20.879 5.816 -39.599 1.00 95.19 773 VAL A CA 1
ATOM 5721 C C . VAL A 1 773 ? 20.526 4.676 -38.659 1.00 95.19 773 VAL A C 1
ATOM 5723 O O . VAL A 1 773 ? 19.958 4.929 -37.595 1.00 95.19 773 VAL A O 1
ATOM 5726 N N . GLY A 1 774 ? 20.852 3.450 -39.060 1.00 92.75 774 GLY A N 1
ATOM 5727 C CA . GLY A 1 774 ? 20.694 2.260 -38.236 1.00 92.75 774 GLY A CA 1
ATOM 5728 C C . GLY A 1 774 ? 21.604 2.257 -37.006 1.00 92.75 774 GLY A C 1
ATOM 5729 O O . GLY A 1 774 ? 22.442 3.142 -36.780 1.00 92.75 774 GLY A O 1
ATOM 5730 N N . SER A 1 775 ? 21.360 1.276 -36.159 1.00 91.50 775 SER A N 1
ATOM 5731 C CA . SER A 1 775 ? 22.148 0.920 -34.994 1.00 91.50 775 SER A CA 1
ATOM 5732 C C . SER A 1 775 ? 23.344 0.033 -35.386 1.00 91.50 775 SER A C 1
ATOM 5734 O O . SER A 1 775 ? 23.587 -0.245 -36.554 1.00 91.50 775 SER A O 1
ATOM 5736 N N . PRO A 1 776 ? 24.180 -0.382 -34.424 1.00 87.00 776 PRO A N 1
ATOM 5737 C CA . PRO A 1 776 ? 25.211 -1.395 -34.638 1.00 87.00 776 PRO A CA 1
ATOM 5738 C C . PRO A 1 776 ? 24.698 -2.850 -34.681 1.00 87.00 776 PRO A C 1
ATOM 5740 O O . PRO A 1 776 ? 25.528 -3.767 -34.658 1.00 87.00 776 PRO A O 1
ATOM 5743 N N . PHE A 1 777 ? 23.381 -3.077 -34.658 1.00 89.00 777 PHE A N 1
ATOM 5744 C CA . PHE A 1 777 ? 22.749 -4.398 -34.650 1.00 89.00 777 PHE A CA 1
ATOM 5745 C C . PHE A 1 777 ? 21.886 -4.617 -35.899 1.00 89.00 777 PHE A C 1
ATOM 5747 O O . PHE A 1 777 ? 21.616 -3.679 -36.625 1.00 89.00 777 PHE A O 1
ATOM 5754 N N . ASP A 1 778 ? 21.405 -5.849 -36.113 1.00 90.62 778 ASP A N 1
ATOM 5755 C CA . ASP A 1 778 ? 20.564 -6.185 -37.272 1.00 90.62 778 ASP A CA 1
ATOM 5756 C C . ASP A 1 778 ? 19.256 -5.366 -37.285 1.00 90.62 778 ASP A C 1
ATOM 5758 O O . ASP A 1 778 ? 18.357 -5.630 -36.477 1.00 90.62 778 ASP A O 1
ATOM 5762 N N . ASP A 1 779 ? 19.111 -4.432 -38.219 1.00 93.19 779 ASP A N 1
ATOM 5763 C CA . ASP A 1 779 ? 17.965 -3.526 -38.290 1.00 93.19 779 ASP A CA 1
ATOM 5764 C C . ASP A 1 779 ? 17.097 -3.738 -39.535 1.00 93.19 779 ASP A C 1
ATOM 5766 O O . ASP A 1 779 ? 17.500 -4.314 -40.549 1.00 93.19 779 ASP A O 1
ATOM 5770 N N . VAL A 1 780 ? 15.857 -3.250 -39.470 1.00 95.69 780 VAL A N 1
ATOM 5771 C CA . VAL A 1 780 ? 14.984 -3.096 -40.639 1.00 95.69 780 VAL A CA 1
ATOM 5772 C C . VAL A 1 780 ? 14.872 -1.612 -40.963 1.00 95.69 780 VAL A C 1
ATOM 5774 O O . VAL A 1 780 ? 14.342 -0.844 -40.164 1.00 95.69 780 VAL A O 1
ATOM 5777 N N . LEU A 1 781 ? 15.355 -1.214 -42.136 1.00 96.38 781 LEU A N 1
ATOM 5778 C CA . LEU A 1 781 ? 15.379 0.169 -42.600 1.00 96.38 781 LEU A CA 1
ATOM 5779 C C . LEU A 1 781 ? 14.492 0.291 -43.837 1.00 96.38 781 LEU A C 1
ATOM 5781 O O . LEU A 1 781 ? 14.801 -0.284 -44.879 1.00 96.38 781 LEU A O 1
ATOM 5785 N N . ASP A 1 782 ? 13.389 1.016 -43.713 1.00 96.88 782 ASP A N 1
ATOM 5786 C CA . ASP A 1 782 ? 12.468 1.315 -44.808 1.00 96.88 782 ASP A CA 1
ATOM 5787 C C . ASP A 1 782 ? 12.547 2.810 -45.119 1.00 96.88 782 ASP A C 1
ATOM 5789 O O . ASP A 1 782 ? 12.086 3.631 -44.326 1.00 96.88 782 ASP A O 1
ATOM 5793 N N . SER A 1 783 ? 13.192 3.181 -46.227 1.00 94.44 783 SER A N 1
ATOM 5794 C CA . SER A 1 783 ? 13.321 4.593 -46.601 1.00 94.44 783 SER A CA 1
ATOM 5795 C C . SER A 1 783 ? 12.009 5.198 -47.083 1.00 94.44 783 SER A C 1
ATOM 5797 O O . SER A 1 783 ? 11.846 6.405 -46.977 1.00 94.44 783 SER A O 1
ATOM 5799 N N . GLY A 1 784 ? 11.048 4.378 -47.516 1.00 94.75 784 GLY A N 1
ATOM 5800 C CA . GLY A 1 784 ? 9.797 4.862 -48.078 1.00 94.75 784 GLY A CA 1
ATOM 5801 C C . GLY A 1 784 ? 9.984 5.462 -49.473 1.00 94.75 784 GLY A C 1
ATOM 5802 O O . GLY A 1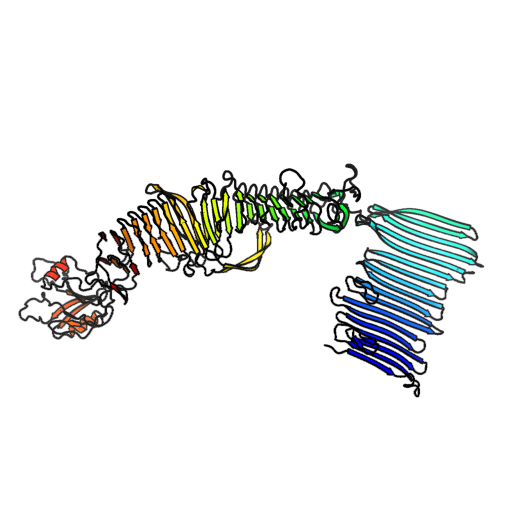 784 ? 10.679 4.882 -50.299 1.00 94.75 784 GLY A O 1
ATOM 5803 N N . ALA A 1 785 ? 9.277 6.544 -49.790 1.00 93.81 785 ALA A N 1
ATOM 5804 C CA . ALA A 1 785 ? 9.280 7.141 -51.122 1.00 93.81 785 ALA A CA 1
ATOM 5805 C C . ALA A 1 785 ? 9.992 8.493 -51.120 1.00 93.81 785 ALA A C 1
ATOM 5807 O O . ALA A 1 785 ? 9.604 9.385 -50.370 1.00 93.81 785 ALA A O 1
ATOM 5808 N N . GLY A 1 786 ? 10.887 8.722 -52.084 1.00 94.38 786 GLY A N 1
ATOM 5809 C CA . GLY A 1 786 ? 11.534 10.017 -52.235 1.00 94.38 786 GLY A CA 1
ATOM 5810 C C . GLY A 1 786 ? 12.987 9.941 -52.648 1.00 94.38 786 GLY A C 1
ATOM 5811 O O . GLY A 1 786 ? 13.285 9.299 -53.632 1.00 94.38 786 GLY A O 1
ATOM 5812 N N . ASN A 1 787 ? 13.875 10.713 -52.030 1.00 95.88 787 ASN A N 1
ATOM 5813 C CA . ASN A 1 787 ? 15.306 10.620 -52.354 1.00 95.88 787 ASN A CA 1
ATOM 5814 C C . ASN A 1 787 ? 16.058 10.618 -51.037 1.00 95.88 787 ASN A C 1
ATOM 5816 O O . ASN A 1 787 ? 16.356 11.684 -50.480 1.00 95.88 787 ASN A O 1
ATOM 5820 N N . ASP A 1 788 ? 16.370 9.422 -50.585 1.00 96.62 788 ASP A N 1
ATOM 5821 C CA . ASP A 1 788 ? 16.668 9.159 -49.197 1.00 96.62 788 ASP A CA 1
ATOM 5822 C C . ASP A 1 788 ? 18.147 8.845 -49.010 1.00 96.62 788 ASP A C 1
ATOM 5824 O O . ASP A 1 788 ? 18.926 8.594 -49.943 1.00 96.62 788 ASP A O 1
ATOM 5828 N N . ARG A 1 789 ? 18.583 8.953 -47.761 1.00 95.56 789 ARG A N 1
ATOM 5829 C CA . ARG A 1 789 ? 19.961 8.702 -47.350 1.00 95.56 789 ARG A CA 1
ATOM 5830 C C . ARG A 1 789 ? 19.934 7.677 -46.237 1.00 95.56 789 ARG A C 1
ATOM 5832 O O . ARG A 1 789 ? 19.478 7.984 -45.141 1.00 95.56 789 ARG A O 1
ATOM 5839 N N . VAL A 1 790 ? 20.453 6.487 -46.505 1.00 95.06 790 VAL A N 1
ATOM 5840 C CA . VAL A 1 790 ? 20.355 5.356 -45.580 1.00 95.06 790 VAL A CA 1
ATOM 5841 C C . VAL A 1 790 ? 21.742 4.823 -45.256 1.00 95.06 790 VAL A C 1
ATOM 5843 O O . VAL A 1 790 ? 22.583 4.691 -46.143 1.00 95.06 790 VAL A O 1
ATOM 5846 N N . THR A 1 791 ? 21.991 4.525 -43.986 1.00 91.19 791 THR A N 1
ATOM 5847 C CA . THR A 1 791 ? 23.165 3.772 -43.529 1.00 91.19 791 THR A CA 1
ATOM 5848 C C . THR A 1 791 ? 22.708 2.673 -42.581 1.00 91.19 791 THR A C 1
ATOM 5850 O O . THR A 1 791 ? 21.935 2.959 -41.665 1.00 91.19 791 THR A O 1
ATOM 5853 N N . GLY A 1 792 ? 23.152 1.439 -42.837 1.00 86.31 792 GLY A N 1
ATOM 5854 C CA . GLY A 1 792 ? 22.848 0.278 -41.996 1.00 86.31 792 GLY A CA 1
ATOM 5855 C C . GLY A 1 792 ? 23.567 0.360 -40.658 1.00 86.31 792 GLY A C 1
ATOM 5856 O O . GLY A 1 792 ? 22.954 0.301 -39.602 1.00 86.31 792 GLY A O 1
ATOM 5857 N N . GLY A 1 793 ? 24.859 0.687 -40.714 1.00 84.50 793 GLY A N 1
ATOM 5858 C CA . GLY A 1 793 ? 25.724 0.698 -39.545 1.00 84.50 793 GLY A CA 1
ATOM 5859 C C . GLY A 1 793 ? 26.544 -0.584 -39.482 1.00 84.50 793 GLY A C 1
ATOM 5860 O O . GLY A 1 793 ? 27.229 -0.934 -40.438 1.00 84.50 793 GLY A O 1
ATOM 5861 N N . LEU A 1 794 ? 26.569 -1.227 -38.318 1.00 78.62 794 LEU A N 1
ATOM 5862 C CA . LEU A 1 794 ? 27.111 -2.582 -38.179 1.00 78.62 794 LEU A CA 1
ATOM 5863 C C . LEU A 1 794 ? 25.922 -3.535 -38.034 1.00 78.62 794 LEU A C 1
ATOM 5865 O O . LEU A 1 794 ? 24.887 -3.118 -37.546 1.00 78.62 794 LEU A O 1
ATOM 5869 N N . GLY A 1 795 ? 26.103 -4.818 -38.346 1.00 83.69 795 GLY A N 1
ATOM 5870 C CA . GLY A 1 795 ? 25.020 -5.805 -38.241 1.00 83.69 795 GLY A CA 1
ATOM 5871 C C . GLY A 1 795 ? 24.506 -6.241 -39.608 1.00 83.69 795 GLY A C 1
ATOM 5872 O O . GLY A 1 795 ? 25.011 -5.807 -40.634 1.00 83.69 795 GLY A O 1
ATOM 5873 N N . TYR A 1 796 ? 23.593 -7.209 -39.637 1.00 88.19 796 TYR A N 1
ATOM 5874 C CA . TYR A 1 796 ? 22.947 -7.669 -40.865 1.00 88.19 796 TYR A CA 1
ATOM 5875 C C . TYR A 1 796 ? 21.611 -6.952 -41.062 1.00 88.19 796 TYR A C 1
ATOM 5877 O O . TYR A 1 796 ? 20.572 -7.405 -40.575 1.00 88.19 796 TYR A O 1
ATOM 5885 N N . ASP A 1 797 ? 21.652 -5.865 -41.824 1.00 91.25 797 ASP A N 1
ATOM 5886 C CA . ASP A 1 797 ? 20.499 -4.994 -42.026 1.00 91.25 797 ASP A CA 1
ATOM 5887 C C . ASP A 1 797 ? 19.634 -5.404 -43.220 1.00 91.25 797 ASP A C 1
ATOM 5889 O O . ASP A 1 797 ? 20.079 -6.021 -44.197 1.00 91.25 797 ASP A O 1
ATOM 5893 N N . GLN A 1 798 ? 18.352 -5.055 -43.143 1.00 93.00 798 GLN A N 1
ATOM 5894 C CA . GLN A 1 798 ? 17.384 -5.246 -44.215 1.00 93.00 798 GLN A CA 1
ATOM 5895 C C . GLN A 1 798 ? 16.879 -3.903 -44.719 1.00 93.00 798 GLN A C 1
ATOM 5897 O O . GLN A 1 798 ? 16.157 -3.208 -44.011 1.00 93.00 798 GLN A O 1
ATOM 5902 N N . PHE A 1 799 ? 17.163 -3.603 -45.984 1.00 93.44 799 PHE A N 1
ATOM 5903 C CA . PHE A 1 799 ? 16.730 -2.360 -46.615 1.00 93.44 799 PHE A CA 1
ATOM 5904 C C . PHE A 1 799 ? 15.443 -2.543 -47.431 1.00 93.44 799 PHE A C 1
ATOM 5906 O O . PHE A 1 799 ? 15.268 -3.559 -48.120 1.00 93.44 799 PHE A O 1
ATOM 5913 N N . PHE A 1 800 ? 14.537 -1.576 -47.350 1.00 93.44 800 PHE A N 1
ATOM 5914 C CA . PHE A 1 800 ? 13.294 -1.473 -48.110 1.00 93.44 800 PHE A CA 1
ATOM 5915 C C . PHE A 1 800 ? 13.153 -0.046 -48.649 1.00 93.44 800 PHE A C 1
ATOM 5917 O O . PHE A 1 800 ? 13.643 0.891 -48.030 1.00 93.44 800 PHE A O 1
ATOM 5924 N N . ASP A 1 801 ? 12.541 0.072 -49.823 1.00 92.25 801 ASP A N 1
ATOM 5925 C CA . ASP A 1 801 ? 12.366 1.322 -50.561 1.00 92.25 801 ASP A CA 1
ATOM 5926 C C . ASP A 1 801 ? 11.094 1.217 -51.422 1.00 92.25 801 ASP A C 1
ATOM 5928 O O . ASP A 1 801 ? 10.802 0.147 -51.980 1.00 92.25 801 ASP A O 1
ATOM 5932 N N . ASP A 1 802 ? 10.354 2.321 -51.530 1.00 90.50 802 ASP A N 1
ATOM 5933 C CA . ASP A 1 802 ? 9.154 2.482 -52.359 1.00 90.50 802 ASP A CA 1
ATOM 5934 C C . ASP A 1 802 ? 9.395 3.400 -53.586 1.00 90.50 802 ASP A C 1
ATOM 5936 O O . ASP A 1 802 ? 8.492 3.591 -54.419 1.00 90.50 802 ASP A O 1
ATOM 5940 N N . GLY A 1 803 ? 10.635 3.867 -53.782 1.00 87.50 803 GLY A N 1
ATOM 5941 C CA . GLY A 1 803 ? 11.199 4.363 -55.034 1.00 87.50 803 GLY A CA 1
ATOM 5942 C C . GLY A 1 803 ? 11.816 5.756 -54.922 1.00 87.50 803 GLY A C 1
ATOM 5943 O O . GLY A 1 803 ? 11.215 6.658 -54.343 1.00 87.50 803 GLY A O 1
ATOM 5944 N N . GLY A 1 804 ? 12.920 5.984 -55.637 1.00 90.19 804 GLY A N 1
ATOM 5945 C CA . GLY A 1 804 ? 13.660 7.230 -55.492 1.00 90.19 804 GLY A CA 1
ATOM 5946 C C . GLY A 1 804 ? 14.892 7.384 -56.369 1.00 90.19 804 GLY A C 1
ATOM 5947 O O . GLY A 1 804 ? 15.056 6.662 -57.350 1.00 90.19 804 GLY A O 1
ATOM 5948 N N . ASP A 1 805 ? 15.708 8.398 -56.060 1.00 93.38 805 ASP A N 1
ATOM 5949 C CA . ASP A 1 805 ? 17.147 8.395 -56.375 1.00 93.38 805 ASP A CA 1
ATOM 5950 C C . ASP A 1 805 ? 17.902 8.363 -55.029 1.00 93.38 805 ASP A C 1
ATOM 5952 O O . ASP A 1 805 ? 18.261 9.419 -54.483 1.00 93.38 805 ASP A O 1
ATOM 5956 N N . ASP A 1 806 ? 18.155 7.166 -54.507 1.00 94.56 806 ASP A N 1
ATOM 5957 C CA . ASP A 1 806 ? 18.558 6.947 -53.116 1.00 94.56 806 ASP A CA 1
ATOM 5958 C C . ASP A 1 806 ? 20.073 6.823 -52.956 1.00 94.56 806 ASP A C 1
ATOM 5960 O O . ASP A 1 806 ? 20.833 6.578 -53.905 1.00 94.56 806 ASP A O 1
ATOM 5964 N N . THR A 1 807 ? 20.554 7.087 -51.741 1.00 95.06 807 THR A N 1
ATOM 5965 C CA . THR A 1 807 ? 21.983 7.069 -51.412 1.00 95.06 807 THR A CA 1
ATOM 5966 C C . THR A 1 807 ? 22.269 6.156 -50.228 1.00 95.06 807 THR A C 1
ATOM 5968 O O . THR A 1 807 ? 21.940 6.495 -49.092 1.00 95.06 807 THR A O 1
ATOM 5971 N N . LEU A 1 808 ? 22.993 5.064 -50.483 1.00 93.19 808 LEU A N 1
ATOM 5972 C CA . LEU A 1 808 ? 23.634 4.273 -49.436 1.00 93.19 808 LEU A CA 1
ATOM 5973 C C . LEU A 1 808 ? 24.850 5.037 -48.897 1.00 93.19 808 LEU A C 1
ATOM 5975 O O . LEU A 1 808 ? 25.720 5.463 -49.661 1.00 93.19 808 LEU A O 1
ATOM 5979 N N . ILE A 1 809 ? 24.937 5.206 -47.586 1.00 91.81 809 ILE A N 1
ATOM 5980 C CA . ILE A 1 809 ? 26.080 5.817 -46.910 1.00 91.81 809 ILE A CA 1
ATOM 5981 C C . ILE A 1 809 ? 26.699 4.756 -46.017 1.00 91.81 809 ILE A C 1
ATOM 5983 O O . ILE A 1 809 ? 26.042 4.264 -45.118 1.00 91.81 809 ILE A O 1
ATOM 5987 N N . GLU A 1 810 ? 27.975 4.440 -46.212 1.00 88.56 810 GLU A N 1
ATOM 5988 C CA . GLU A 1 810 ? 28.659 3.444 -45.384 1.00 88.56 810 GLU A CA 1
ATOM 5989 C C . GLU A 1 810 ? 29.953 4.005 -44.811 1.00 88.56 810 GLU A C 1
ATOM 5991 O O . GLU A 1 810 ? 30.834 4.486 -45.535 1.00 88.56 810 GLU A O 1
ATOM 5996 N N . ILE A 1 811 ? 30.060 3.965 -43.479 1.00 83.44 811 ILE A N 1
ATOM 5997 C CA . ILE A 1 811 ? 31.196 4.501 -42.727 1.00 83.44 811 ILE A CA 1
ATOM 5998 C C . ILE A 1 811 ? 31.717 3.434 -41.766 1.00 83.44 811 ILE A C 1
ATOM 6000 O O . ILE A 1 811 ? 31.363 3.418 -40.589 1.00 83.44 811 ILE A O 1
ATOM 6004 N N . GLN A 1 812 ? 32.611 2.576 -42.251 1.00 81.06 812 GLN A N 1
ATOM 6005 C CA . GLN A 1 812 ? 33.176 1.487 -41.453 1.00 81.06 812 GLN A CA 1
ATOM 6006 C C . GLN A 1 812 ? 34.704 1.506 -41.477 1.00 81.06 812 GLN A C 1
ATOM 6008 O O . GLN A 1 812 ? 35.323 1.887 -42.470 1.00 81.06 812 GLN A O 1
ATOM 6013 N N . ASP A 1 813 ? 35.331 1.077 -40.378 1.00 84.38 813 ASP A N 1
ATOM 6014 C CA . ASP A 1 813 ? 36.783 0.858 -40.317 1.00 84.38 813 ASP A CA 1
ATOM 6015 C C . ASP A 1 813 ? 37.161 -0.569 -40.751 1.00 84.38 813 ASP A C 1
ATOM 6017 O O . ASP A 1 813 ? 37.788 -1.318 -39.999 1.00 84.38 813 ASP A O 1
ATOM 6021 N N . ALA A 1 814 ? 36.722 -0.958 -41.951 1.00 85.31 814 ALA A N 1
ATOM 6022 C CA . ALA A 1 814 ? 36.891 -2.287 -42.535 1.00 85.31 814 ALA A CA 1
ATOM 6023 C C . ALA A 1 814 ? 37.209 -2.211 -44.041 1.00 85.31 814 ALA A C 1
ATOM 6025 O O . ALA A 1 814 ? 37.087 -1.158 -44.671 1.00 85.31 814 ALA A O 1
ATOM 6026 N N . ASP A 1 815 ? 37.627 -3.334 -44.639 1.00 87.50 815 ASP A N 1
ATOM 6027 C CA . ASP A 1 815 ? 37.678 -3.424 -46.098 1.00 87.50 815 ASP A CA 1
ATOM 6028 C C . ASP A 1 815 ? 36.235 -3.576 -46.620 1.00 87.50 815 ASP A C 1
ATOM 6030 O O . ASP A 1 815 ? 35.463 -4.389 -46.110 1.00 87.50 815 ASP A O 1
ATOM 6034 N N . LEU A 1 816 ? 35.875 -2.773 -47.621 1.00 88.88 816 LEU A N 1
ATOM 6035 C CA . LEU A 1 816 ? 34.515 -2.644 -48.141 1.00 88.88 816 LEU A CA 1
ATOM 6036 C C . LEU A 1 816 ? 34.429 -3.174 -49.571 1.00 88.88 816 LEU A C 1
ATOM 6038 O O . LEU A 1 816 ? 35.347 -2.978 -50.371 1.00 88.88 816 LEU A O 1
ATOM 6042 N N . ALA A 1 817 ? 33.312 -3.803 -49.909 1.00 89.75 817 ALA A N 1
ATOM 6043 C CA . ALA A 1 817 ? 32.988 -4.250 -51.253 1.00 89.75 817 ALA A CA 1
ATOM 6044 C C . ALA A 1 817 ? 31.569 -3.813 -51.614 1.00 89.75 817 ALA A C 1
ATOM 6046 O O . ALA A 1 817 ? 30.633 -4.104 -50.875 1.00 89.75 817 ALA A O 1
ATOM 6047 N N . LEU A 1 818 ? 31.413 -3.154 -52.761 1.00 91.50 818 LEU A N 1
ATOM 6048 C CA . LEU A 1 818 ? 30.114 -2.746 -53.280 1.00 91.50 818 LEU A CA 1
ATOM 6049 C C . LEU A 1 818 ? 29.829 -3.408 -54.631 1.00 91.50 818 LEU A C 1
ATOM 6051 O O . LEU A 1 818 ? 30.592 -3.280 -55.599 1.00 91.50 818 LEU A O 1
ATOM 6055 N N . PHE A 1 819 ? 28.684 -4.074 -54.686 1.00 91.69 819 PHE A N 1
ATOM 6056 C CA . PHE A 1 819 ? 28.094 -4.721 -55.850 1.00 91.69 819 PHE A CA 1
ATOM 6057 C C . PHE A 1 819 ? 26.644 -4.258 -56.000 1.00 91.69 819 PHE A C 1
ATOM 6059 O O . PHE A 1 819 ? 26.120 -3.593 -55.117 1.00 91.69 819 PHE A O 1
ATOM 6066 N N . ASP A 1 820 ? 26.008 -4.592 -57.123 1.00 89.44 820 ASP A N 1
ATOM 6067 C CA . ASP A 1 820 ? 24.658 -4.113 -57.475 1.00 89.44 820 ASP A CA 1
ATOM 6068 C C . ASP A 1 820 ? 23.629 -4.304 -56.340 1.00 89.44 820 ASP A C 1
ATOM 6070 O O . ASP A 1 820 ? 23.004 -3.348 -55.899 1.00 89.44 820 ASP A O 1
ATOM 6074 N N . ASP A 1 821 ? 23.507 -5.526 -55.822 1.00 89.38 821 ASP A N 1
ATOM 6075 C CA . ASP A 1 821 ? 22.582 -5.907 -54.748 1.00 89.38 821 ASP A CA 1
ATOM 6076 C C . ASP A 1 821 ? 23.296 -6.358 -53.469 1.00 89.38 821 ASP A C 1
ATOM 6078 O O . ASP A 1 821 ? 22.649 -6.810 -52.536 1.00 89.38 821 ASP A O 1
ATOM 6082 N N . THR A 1 822 ? 24.626 -6.280 -53.416 1.00 90.44 822 THR A N 1
ATOM 6083 C CA . THR A 1 822 ? 25.403 -6.860 -52.318 1.00 90.44 822 THR A CA 1
ATOM 6084 C C . THR A 1 822 ? 26.419 -5.856 -51.793 1.00 90.44 822 THR A C 1
ATOM 6086 O O . THR A 1 822 ? 27.257 -5.361 -52.551 1.00 90.44 822 THR A O 1
ATOM 6089 N N . PHE A 1 823 ? 26.402 -5.623 -50.485 1.00 90.94 823 PHE A N 1
ATOM 6090 C CA . PHE A 1 823 ? 27.450 -4.900 -49.772 1.00 90.94 823 PHE A CA 1
ATOM 6091 C C . PHE A 1 823 ? 28.195 -5.853 -48.839 1.00 90.94 823 PHE A C 1
ATOM 6093 O O . PHE A 1 823 ? 27.608 -6.763 -48.255 1.00 90.94 823 PHE A O 1
ATOM 6100 N N . ILE A 1 824 ? 29.515 -5.704 -48.750 1.00 90.12 824 ILE A N 1
ATOM 6101 C CA . ILE A 1 824 ? 30.354 -6.536 -47.887 1.00 90.12 824 ILE A CA 1
ATOM 6102 C C . ILE A 1 824 ? 31.295 -5.641 -47.103 1.00 90.12 824 ILE A C 1
ATOM 6104 O O . ILE A 1 824 ? 32.059 -4.881 -47.695 1.00 90.12 824 ILE A O 1
ATOM 6108 N N . ALA A 1 825 ? 31.316 -5.816 -45.787 1.00 89.06 825 ALA A N 1
ATOM 6109 C CA . ALA A 1 825 ? 32.268 -5.160 -44.906 1.00 89.06 825 ALA A CA 1
ATOM 6110 C C . ALA A 1 825 ? 33.000 -6.197 -44.050 1.00 89.06 825 ALA A C 1
ATOM 6112 O O . ALA A 1 825 ? 32.377 -6.965 -43.318 1.00 89.06 825 ALA A O 1
ATOM 6113 N N . GLY A 1 826 ? 34.331 -6.264 -44.145 1.00 87.38 826 GLY A N 1
ATOM 6114 C CA . GLY A 1 826 ? 35.137 -7.190 -43.341 1.00 87.38 826 GLY A CA 1
ATOM 6115 C C . GLY A 1 826 ? 36.614 -7.238 -43.721 1.00 87.38 826 GLY A C 1
ATOM 6116 O O . GLY A 1 826 ? 37.126 -6.337 -44.373 1.00 87.38 826 GLY A O 1
ATOM 6117 N N . GLU A 1 827 ? 37.335 -8.283 -43.301 1.00 87.69 827 GLU A N 1
ATOM 6118 C CA . GLU A 1 827 ? 38.760 -8.431 -43.628 1.00 87.69 827 GLU A CA 1
ATOM 6119 C C . GLU A 1 827 ? 38.924 -9.026 -45.029 1.00 87.69 827 GLU A C 1
ATOM 6121 O O . GLU A 1 827 ? 38.629 -10.203 -45.255 1.00 87.69 827 GLU A O 1
ATOM 6126 N N . LEU A 1 828 ? 39.473 -8.242 -45.954 1.00 87.50 828 LEU A N 1
ATOM 6127 C CA . LEU A 1 828 ? 39.849 -8.726 -47.273 1.00 87.50 828 LEU A CA 1
ATOM 6128 C C . LEU A 1 828 ? 41.147 -9.551 -47.185 1.00 87.50 828 LEU A C 1
ATOM 6130 O O . LEU A 1 828 ? 42.199 -9.093 -46.714 1.00 87.50 828 LEU A O 1
ATOM 6134 N N . VAL A 1 829 ? 41.082 -10.785 -47.677 1.00 87.56 829 VAL A N 1
ATOM 6135 C CA . VAL A 1 829 ? 42.174 -11.762 -47.690 1.00 87.56 829 VAL A CA 1
ATOM 6136 C C . VAL A 1 829 ? 42.488 -12.178 -49.120 1.00 87.56 829 VAL A C 1
ATOM 6138 O O . VAL A 1 829 ? 41.628 -12.140 -49.984 1.00 87.56 829 VAL A O 1
ATOM 6141 N N . GLY A 1 830 ? 43.726 -12.576 -49.392 1.00 85.88 830 GLY A N 1
ATOM 6142 C CA . GLY A 1 830 ? 44.132 -12.874 -50.761 1.00 85.88 830 GLY A CA 1
ATOM 6143 C C . GLY A 1 830 ? 44.010 -14.335 -51.166 1.00 85.88 830 GLY A C 1
ATOM 6144 O O . GLY A 1 830 ? 43.917 -15.246 -50.335 1.00 85.88 830 GLY A O 1
ATOM 6145 N N . ASP A 1 831 ? 44.099 -14.554 -52.472 1.00 84.81 831 ASP A N 1
ATOM 6146 C CA . ASP A 1 831 ? 43.949 -15.851 -53.143 1.00 84.81 831 ASP A CA 1
ATOM 6147 C C . ASP A 1 831 ? 45.142 -16.804 -52.999 1.00 84.81 831 ASP A C 1
ATOM 6149 O O . ASP A 1 831 ? 45.141 -17.910 -53.540 1.00 84.81 831 ASP A O 1
ATOM 6153 N N . GLY A 1 832 ? 46.182 -16.405 -52.268 1.00 85.94 832 GLY A N 1
ATOM 6154 C CA . GLY A 1 832 ? 47.408 -17.191 -52.171 1.00 85.94 832 GLY A CA 1
ATOM 6155 C C . GLY A 1 832 ? 48.345 -16.999 -53.357 1.00 85.94 832 GLY A C 1
ATOM 6156 O O . GLY A 1 832 ? 49.158 -17.868 -53.650 1.00 85.94 832 GLY A O 1
ATOM 6157 N N . VAL A 1 833 ? 48.274 -15.850 -54.024 1.00 84.00 833 VAL A N 1
ATOM 6158 C CA . VAL A 1 833 ? 49.110 -15.552 -55.189 1.00 84.00 833 VAL A CA 1
ATOM 6159 C C . VAL A 1 833 ? 50.419 -14.895 -54.760 1.00 84.00 833 VAL A C 1
ATOM 6161 O O . VAL A 1 833 ? 50.466 -14.091 -53.823 1.00 84.00 833 VAL A O 1
ATOM 6164 N N . GLY A 1 834 ? 51.504 -15.257 -55.444 1.00 83.00 834 GLY A N 1
ATOM 6165 C CA . GLY A 1 834 ? 52.816 -14.649 -55.263 1.00 83.00 834 GLY A CA 1
ATOM 6166 C C . GLY A 1 834 ? 53.127 -13.583 -56.305 1.00 83.00 834 GLY A C 1
ATOM 6167 O O . GLY A 1 834 ? 52.745 -13.687 -57.474 1.00 83.00 834 GLY A O 1
ATOM 6168 N N . TYR A 1 835 ? 53.882 -12.581 -55.873 1.00 78.94 835 TYR A N 1
ATOM 6169 C CA . TYR A 1 835 ? 54.342 -11.466 -56.679 1.00 78.94 835 TYR A CA 1
ATOM 6170 C C . TYR A 1 835 ? 55.829 -11.247 -56.482 1.00 78.94 835 TYR A C 1
ATOM 6172 O O . TYR A 1 835 ? 56.367 -11.342 -55.376 1.00 78.94 835 TYR A O 1
ATOM 6180 N N . VAL A 1 836 ? 56.478 -10.893 -57.582 1.00 78.88 836 VAL A N 1
ATOM 6181 C CA . VAL A 1 836 ? 57.857 -10.431 -57.599 1.00 78.88 836 VAL A CA 1
ATOM 6182 C C . VAL A 1 836 ? 57.862 -9.114 -58.353 1.00 78.88 836 VAL A C 1
ATOM 6184 O O . VAL A 1 836 ? 57.311 -9.026 -59.447 1.00 78.88 836 VAL A O 1
ATOM 6187 N N . ALA A 1 837 ? 58.430 -8.082 -57.747 1.00 72.75 837 ALA A N 1
ATOM 6188 C CA . ALA A 1 837 ? 58.562 -6.758 -58.335 1.00 72.75 837 ALA A CA 1
ATOM 6189 C C . ALA A 1 837 ? 60.008 -6.291 -58.207 1.00 72.75 837 ALA A C 1
ATOM 6191 O O . ALA A 1 837 ? 60.651 -6.514 -57.182 1.00 72.75 837 ALA A O 1
ATOM 6192 N N . THR A 1 838 ? 60.523 -5.615 -59.223 1.00 71.25 838 THR A N 1
ATOM 6193 C CA . THR A 1 838 ? 61.882 -5.076 -59.196 1.00 71.25 838 THR A CA 1
ATOM 6194 C C . THR A 1 838 ? 61.866 -3.668 -58.604 1.00 71.25 838 THR A C 1
ATOM 6196 O O . THR A 1 838 ? 61.032 -2.833 -58.954 1.00 71.25 838 THR A O 1
ATOM 6199 N N . THR A 1 839 ? 62.786 -3.401 -57.678 1.00 64.81 839 THR A N 1
ATOM 6200 C CA . THR A 1 839 ? 62.954 -2.124 -56.971 1.00 64.81 839 THR A CA 1
ATOM 6201 C C . THR A 1 839 ? 64.422 -1.689 -57.021 1.00 64.81 839 THR A C 1
ATOM 6203 O O . THR A 1 839 ? 65.332 -2.496 -56.823 1.00 64.81 839 THR A O 1
ATOM 6206 N N . LEU A 1 840 ? 64.686 -0.405 -57.276 1.00 60.75 840 LEU A N 1
ATOM 6207 C CA . LEU A 1 840 ? 66.025 0.173 -57.111 1.00 60.75 840 LEU A CA 1
ATOM 6208 C C . LEU A 1 840 ? 66.113 0.914 -55.782 1.00 60.75 840 LEU A C 1
ATOM 6210 O O . LEU A 1 840 ? 65.305 1.802 -55.512 1.00 60.75 840 LEU A O 1
ATOM 6214 N N . GLN A 1 841 ? 67.154 0.637 -54.996 1.00 54.47 841 GLN A N 1
ATOM 6215 C CA . GLN A 1 841 ? 67.534 1.515 -53.893 1.00 54.47 841 GLN A CA 1
ATOM 6216 C C . GLN A 1 841 ? 68.820 2.256 -54.266 1.00 54.47 841 GLN A C 1
ATOM 6218 O O . GLN A 1 841 ? 69.890 1.659 -54.366 1.00 54.47 841 GLN A O 1
ATOM 6223 N N . GLY A 1 842 ? 68.720 3.572 -54.472 1.00 50.09 842 GLY A N 1
ATOM 6224 C CA . GLY A 1 842 ? 69.901 4.421 -54.592 1.00 50.09 842 GLY A CA 1
ATOM 6225 C C . GLY A 1 842 ? 70.690 4.374 -53.286 1.00 50.09 842 GLY A C 1
ATOM 6226 O O . GLY A 1 842 ? 70.153 4.703 -52.225 1.00 50.09 842 GLY A O 1
ATOM 6227 N N . SER A 1 843 ? 71.958 3.959 -53.339 1.00 41.47 843 SER A N 1
ATOM 6228 C CA . SER A 1 843 ? 72.855 4.170 -52.204 1.00 41.47 843 SER A CA 1
ATOM 6229 C C . SER A 1 843 ? 72.952 5.681 -51.936 1.00 41.47 843 SER A C 1
ATOM 6231 O O . SER A 1 843 ? 72.791 6.498 -52.844 1.00 41.47 843 SER A O 1
ATOM 6233 N N . SER A 1 844 ? 73.116 6.091 -50.678 1.00 44.19 844 SER A N 1
ATOM 6234 C CA . SER A 1 844 ? 73.152 7.505 -50.295 1.00 44.19 844 SER A CA 1
ATOM 6235 C C . SER A 1 844 ? 74.364 8.214 -50.921 1.00 44.19 844 SER A C 1
ATOM 6237 O O . SER A 1 844 ? 75.429 8.283 -50.307 1.00 44.19 844 SER A O 1
ATOM 6239 N N . GLY A 1 845 ? 74.195 8.725 -52.138 1.00 48.12 845 GLY A N 1
ATOM 6240 C CA . GLY A 1 845 ? 75.254 9.368 -52.910 1.00 48.12 845 GLY A CA 1
ATOM 6241 C C . GLY A 1 845 ? 74.988 9.370 -54.412 1.00 48.12 845 GLY A C 1
ATOM 6242 O O . GLY A 1 845 ? 75.875 9.001 -55.155 1.00 48.12 845 GLY A O 1
ATOM 6243 N N . PHE A 1 846 ? 73.791 9.771 -54.852 1.00 43.38 846 PHE A N 1
ATOM 6244 C CA . PHE A 1 846 ? 73.446 9.853 -56.276 1.00 43.38 846 PHE A CA 1
ATOM 6245 C C . PHE A 1 846 ? 74.330 10.883 -57.007 1.00 43.38 846 PHE A C 1
ATOM 6247 O O . PHE A 1 846 ? 74.133 12.091 -56.828 1.00 43.38 846 PHE A O 1
ATOM 6254 N N . ASP A 1 847 ? 75.280 10.414 -57.823 1.00 47.75 847 ASP A N 1
ATOM 6255 C CA . ASP A 1 847 ? 75.971 11.215 -58.844 1.00 47.75 847 ASP A CA 1
ATOM 6256 C C . ASP A 1 847 ? 75.471 10.794 -60.244 1.00 47.75 847 ASP A C 1
ATOM 6258 O O . ASP A 1 847 ? 75.853 9.738 -60.746 1.00 47.75 847 ASP A O 1
ATOM 6262 N N . PRO A 1 848 ? 74.594 11.583 -60.894 1.00 49.31 848 PRO A N 1
ATOM 6263 C CA . PRO A 1 848 ? 73.965 11.208 -62.162 1.00 49.31 848 PRO A CA 1
ATOM 6264 C C . PRO A 1 848 ? 74.917 11.137 -63.370 1.00 49.31 848 PRO A C 1
ATOM 6266 O O . PRO A 1 848 ? 74.469 10.735 -64.444 1.00 49.31 848 PRO A O 1
ATOM 6269 N N . ASP A 1 849 ? 76.192 11.518 -63.225 1.00 50.75 849 ASP A N 1
ATOM 6270 C CA . ASP A 1 849 ? 77.174 11.536 -64.317 1.00 50.75 849 ASP A CA 1
ATOM 6271 C C . ASP A 1 849 ? 78.264 10.437 -64.208 1.00 50.75 849 ASP A C 1
ATOM 6273 O O . ASP A 1 849 ? 79.137 10.366 -65.081 1.00 50.75 849 ASP A O 1
ATOM 6277 N N . ASP A 1 850 ? 78.222 9.554 -63.196 1.00 51.16 850 ASP A N 1
ATOM 6278 C CA . ASP A 1 850 ? 79.150 8.415 -63.060 1.00 51.16 850 ASP A CA 1
ATOM 6279 C C . ASP A 1 850 ? 78.502 7.078 -63.499 1.00 51.16 850 ASP A C 1
ATOM 6281 O O . ASP A 1 850 ? 77.678 6.516 -62.776 1.00 51.16 850 ASP A O 1
ATOM 6285 N N . PRO A 1 851 ? 78.866 6.498 -64.663 1.00 50.06 851 PRO A N 1
ATOM 6286 C CA . PRO A 1 851 ? 78.331 5.207 -65.107 1.00 50.06 851 PRO A CA 1
ATOM 6287 C C . PRO A 1 851 ? 78.795 4.014 -64.246 1.00 50.06 851 PRO A C 1
ATOM 6289 O O . PRO A 1 851 ? 78.300 2.902 -64.442 1.00 50.06 851 PRO A O 1
ATOM 6292 N N . ALA A 1 852 ? 79.727 4.221 -63.307 1.00 48.12 852 ALA A N 1
ATOM 6293 C CA . ALA A 1 852 ? 80.193 3.212 -62.360 1.00 48.12 852 ALA A CA 1
ATOM 6294 C C . ALA A 1 852 ? 79.514 3.292 -60.976 1.00 48.12 852 ALA A C 1
ATOM 6296 O O . ALA A 1 852 ? 79.908 2.540 -60.085 1.00 48.12 852 ALA A O 1
ATOM 6297 N N . ASP A 1 853 ? 78.505 4.153 -60.783 1.00 49.56 853 ASP A N 1
ATOM 6298 C CA . ASP A 1 853 ? 77.714 4.150 -59.547 1.00 49.56 853 ASP A CA 1
ATOM 6299 C C . ASP A 1 853 ? 76.845 2.872 -59.496 1.00 49.56 853 ASP A C 1
ATOM 6301 O O . ASP A 1 853 ? 76.072 2.570 -60.418 1.00 49.56 853 ASP A O 1
ATOM 6305 N N . ASP A 1 854 ? 77.054 2.053 -58.462 1.00 50.66 854 ASP A N 1
ATOM 6306 C CA . ASP A 1 854 ? 76.424 0.743 -58.249 1.00 50.66 854 ASP A CA 1
ATOM 6307 C C . ASP A 1 854 ? 74.949 0.940 -57.848 1.00 50.66 854 ASP A C 1
ATOM 6309 O O . ASP A 1 854 ? 74.572 0.897 -56.675 1.00 50.66 854 ASP A O 1
ATOM 6313 N N . THR A 1 855 ? 74.069 1.158 -58.827 1.00 53.38 855 THR A N 1
ATOM 6314 C CA . THR A 1 855 ? 72.629 0.941 -58.651 1.00 53.38 855 THR A CA 1
ATOM 6315 C C . THR A 1 855 ? 72.392 -0.562 -58.538 1.00 53.38 855 THR A C 1
ATOM 6317 O O . THR A 1 855 ? 72.347 -1.246 -59.559 1.00 53.38 855 THR A O 1
ATOM 6320 N N . ILE A 1 856 ? 72.298 -1.100 -57.318 1.00 58.31 856 ILE A N 1
ATOM 6321 C CA . ILE A 1 856 ? 72.035 -2.532 -57.147 1.00 58.31 856 ILE A CA 1
ATOM 6322 C C . ILE A 1 856 ? 70.533 -2.803 -57.223 1.00 58.31 856 ILE A C 1
ATOM 6324 O O . ILE A 1 856 ? 69.750 -2.226 -56.466 1.00 58.31 856 ILE A O 1
ATOM 6328 N N . GLU A 1 857 ? 70.154 -3.708 -58.120 1.00 66.94 857 GLU A N 1
ATOM 6329 C CA . GLU A 1 857 ? 68.795 -4.217 -58.260 1.00 66.94 857 GLU A CA 1
ATOM 6330 C C . GLU A 1 857 ? 68.384 -5.038 -57.024 1.00 66.94 857 GLU A C 1
ATOM 6332 O O . GLU A 1 857 ? 69.103 -5.940 -56.579 1.00 66.94 857 GLU A O 1
ATOM 6337 N N . GLN A 1 858 ? 67.228 -4.715 -56.440 1.00 77.12 858 GLN A N 1
ATOM 6338 C CA . GLN A 1 858 ? 66.582 -5.515 -55.401 1.00 77.12 858 GLN A CA 1
ATOM 6339 C C . GLN A 1 858 ? 65.217 -5.970 -55.898 1.00 77.12 858 GLN A C 1
ATOM 6341 O O . GLN A 1 858 ? 64.428 -5.169 -56.387 1.00 77.12 858 GLN A O 1
ATOM 6346 N N . GLN A 1 859 ? 64.886 -7.235 -55.703 1.00 80.81 859 GLN A N 1
ATOM 6347 C CA . GLN A 1 859 ? 63.573 -7.765 -56.039 1.00 80.81 859 GLN A CA 1
ATOM 6348 C C . GLN A 1 859 ? 62.746 -7.916 -54.764 1.00 80.81 859 GLN A C 1
ATOM 6350 O O . GLN A 1 859 ? 63.151 -8.576 -53.806 1.00 80.81 859 GLN A O 1
ATOM 6355 N N . LEU A 1 860 ? 61.595 -7.258 -54.734 1.00 80.50 860 LEU A N 1
ATOM 6356 C CA . LEU A 1 860 ? 60.589 -7.388 -53.698 1.00 80.50 860 LEU A CA 1
ATOM 6357 C C . LEU A 1 860 ? 59.712 -8.597 -54.025 1.00 80.50 860 LEU A C 1
ATOM 6359 O O . LEU A 1 860 ? 58.963 -8.582 -54.996 1.00 80.50 860 LEU A O 1
ATOM 6363 N N . VAL A 1 861 ? 59.803 -9.635 -53.205 1.00 86.38 861 VAL A N 1
ATOM 6364 C CA . VAL A 1 861 ? 58.969 -10.832 -53.294 1.00 86.38 861 VAL A CA 1
ATOM 6365 C C . VAL A 1 861 ? 57.950 -10.801 -52.171 1.00 86.38 861 VAL A C 1
ATOM 6367 O O . VAL A 1 861 ? 58.328 -10.651 -51.012 1.00 86.38 861 VAL A O 1
ATOM 6370 N N . TYR A 1 862 ? 56.674 -10.973 -52.487 1.00 84.88 862 TYR A N 1
ATOM 6371 C CA . TYR A 1 862 ? 55.623 -11.114 -51.483 1.00 84.88 862 TYR A CA 1
ATOM 6372 C C . TYR A 1 862 ? 54.514 -12.039 -51.964 1.00 84.88 862 TYR A C 1
ATOM 6374 O O . TYR A 1 862 ? 54.379 -12.281 -53.160 1.00 84.88 862 TYR A O 1
ATOM 6382 N N . HIS A 1 863 ? 53.709 -12.563 -51.044 1.00 87.88 863 HIS A N 1
ATOM 6383 C CA . HIS A 1 863 ? 52.523 -13.335 -51.403 1.00 87.88 863 HIS A CA 1
ATOM 6384 C C . HIS A 1 863 ? 51.379 -13.142 -50.412 1.00 87.88 863 HIS A C 1
ATOM 6386 O O . HIS A 1 863 ? 51.603 -12.866 -49.233 1.00 87.88 863 HIS A O 1
ATOM 6392 N N . SER A 1 864 ? 50.158 -13.392 -50.879 1.00 86.69 864 SER A N 1
ATOM 6393 C CA . SER A 1 864 ? 48.938 -13.329 -50.067 1.00 86.69 864 SER A CA 1
ATOM 6394 C C . SER A 1 864 ? 48.523 -14.677 -49.455 1.00 86.69 864 SER A C 1
ATOM 6396 O O . SER A 1 864 ? 47.448 -14.805 -48.881 1.00 86.69 864 SER A O 1
ATOM 6398 N N . GLY A 1 865 ? 49.378 -15.705 -49.535 1.00 87.50 865 GLY A N 1
ATOM 6399 C CA . GLY A 1 865 ? 49.109 -17.025 -48.947 1.00 87.50 865 GLY A CA 1
ATOM 6400 C C . GLY A 1 865 ? 48.961 -17.015 -47.423 1.00 87.50 865 GLY A C 1
ATOM 6401 O O . GLY A 1 865 ? 49.852 -16.543 -46.713 1.00 87.50 865 GLY A O 1
ATOM 6402 N N . GLY A 1 866 ? 47.856 -17.582 -46.927 1.00 86.62 866 GLY A N 1
ATOM 6403 C CA . GLY A 1 866 ? 47.580 -17.800 -45.498 1.00 86.62 866 GLY A CA 1
ATOM 6404 C C . GLY A 1 866 ? 48.037 -19.172 -44.985 1.00 86.62 866 GLY A C 1
ATOM 6405 O O . GLY A 1 866 ? 47.993 -19.443 -43.786 1.00 86.62 866 GLY A O 1
ATOM 6406 N N . GLY A 1 867 ? 48.483 -20.041 -45.895 1.00 90.38 867 GLY A N 1
ATOM 6407 C CA . GLY A 1 867 ? 48.942 -21.398 -45.627 1.00 90.38 867 GLY A CA 1
ATOM 6408 C C . GLY A 1 867 ? 49.643 -22.012 -46.843 1.00 90.38 867 GLY A C 1
ATOM 6409 O O . GLY A 1 867 ? 49.802 -21.368 -47.878 1.00 90.38 867 GLY A O 1
ATOM 6410 N N . GLY A 1 868 ? 50.044 -23.280 -46.734 1.00 92.50 868 GLY A N 1
ATOM 6411 C CA . GLY A 1 868 ? 50.667 -24.012 -47.842 1.00 92.50 868 GLY A CA 1
ATOM 6412 C C . GLY A 1 868 ? 52.158 -23.719 -48.022 1.00 92.50 868 GLY A C 1
ATOM 6413 O O . GLY A 1 868 ? 52.870 -23.387 -47.062 1.00 92.50 868 GLY A O 1
ATOM 6414 N N . THR A 1 869 ? 52.643 -23.907 -49.247 1.00 93.44 869 THR A N 1
ATOM 6415 C CA . THR A 1 869 ? 54.061 -23.743 -49.591 1.00 93.44 869 THR A CA 1
ATOM 6416 C C . THR A 1 869 ? 54.255 -23.047 -50.929 1.00 93.44 869 THR A C 1
ATOM 6418 O O . THR A 1 869 ? 53.446 -23.217 -51.831 1.00 93.44 869 THR A O 1
ATOM 6421 N N . PHE A 1 870 ? 55.370 -22.338 -51.087 1.00 93.62 870 PHE A N 1
ATOM 6422 C CA . PHE A 1 870 ? 55.799 -21.749 -52.355 1.00 93.62 870 PHE A CA 1
ATOM 6423 C C . PHE A 1 870 ? 57.216 -22.196 -52.717 1.00 93.62 870 PHE A C 1
ATOM 6425 O O . PHE A 1 870 ? 57.942 -22.750 -51.889 1.00 93.62 870 PHE A O 1
ATOM 6432 N N . ALA A 1 871 ? 57.643 -21.950 -53.951 1.00 93.06 871 ALA A N 1
ATOM 6433 C CA . ALA A 1 871 ? 59.038 -22.128 -54.342 1.00 93.06 871 ALA A CA 1
ATOM 6434 C C . ALA A 1 871 ? 59.523 -20.945 -55.178 1.00 93.06 871 ALA A C 1
ATOM 6436 O O . ALA A 1 871 ? 58.764 -20.361 -55.950 1.00 93.06 871 ALA A O 1
ATOM 6437 N N . LEU A 1 872 ? 60.805 -20.616 -55.035 1.00 92.50 872 LEU A N 1
ATOM 6438 C CA . LEU A 1 872 ? 61.459 -19.570 -55.813 1.00 92.50 872 LEU A CA 1
ATOM 6439 C C . LEU A 1 872 ? 62.354 -20.204 -56.878 1.00 92.50 872 LEU A C 1
ATOM 6441 O O . LEU A 1 872 ? 63.004 -21.224 -56.639 1.00 92.50 872 LEU A O 1
ATOM 6445 N N . GLY A 1 873 ? 62.373 -19.621 -58.067 1.00 87.81 873 GLY A N 1
ATOM 6446 C CA . GLY A 1 873 ? 63.116 -20.116 -59.215 1.00 87.81 873 GLY A CA 1
ATOM 6447 C C . GLY A 1 873 ? 64.120 -19.093 -59.715 1.00 87.81 873 GLY A C 1
ATOM 6448 O O . GLY A 1 873 ? 63.810 -17.913 -59.830 1.00 87.81 873 GLY A O 1
ATOM 6449 N N . PHE A 1 874 ? 65.324 -19.547 -60.056 1.00 86.94 874 PHE A N 1
ATOM 6450 C CA . PHE A 1 874 ? 66.346 -18.701 -60.665 1.00 86.94 874 PHE A CA 1
ATOM 6451 C C . PHE A 1 874 ? 67.165 -19.477 -61.706 1.00 86.94 874 PHE A C 1
ATOM 6453 O O . PHE A 1 874 ? 67.706 -20.555 -61.433 1.00 86.94 874 PHE A O 1
ATOM 6460 N N . GLY A 1 875 ? 67.245 -18.953 -62.936 1.00 78.12 875 GLY A N 1
ATOM 6461 C CA . GLY A 1 875 ? 67.998 -19.570 -64.038 1.00 78.12 875 GLY A CA 1
ATOM 6462 C C . GLY A 1 875 ? 67.555 -21.002 -64.391 1.00 78.12 875 GLY A C 1
ATOM 6463 O O . GLY A 1 875 ? 68.389 -21.843 -64.721 1.00 78.12 875 GLY A O 1
ATOM 6464 N N . GLY A 1 876 ? 66.258 -21.308 -64.262 1.00 79.38 876 GLY A N 1
ATOM 6465 C CA . GLY A 1 876 ? 65.677 -22.625 -64.568 1.00 79.38 876 GLY A CA 1
ATOM 6466 C C . GLY A 1 876 ? 65.795 -23.687 -63.462 1.00 79.38 876 GLY A C 1
ATOM 6467 O O . GLY A 1 876 ? 65.309 -24.802 -63.652 1.00 79.38 876 GLY A O 1
ATOM 6468 N N . ALA A 1 877 ? 66.401 -23.363 -62.314 1.00 85.69 877 ALA A N 1
ATOM 6469 C CA . ALA A 1 877 ? 66.410 -24.198 -61.110 1.00 85.69 877 ALA A CA 1
ATOM 6470 C C . ALA A 1 877 ? 65.458 -23.627 -60.044 1.00 85.69 877 ALA A C 1
ATOM 6472 O O . ALA A 1 877 ? 65.311 -22.413 -59.953 1.00 85.69 877 ALA A O 1
ATOM 6473 N N . TRP A 1 878 ? 64.842 -24.495 -59.236 1.00 91.81 878 TRP A N 1
ATOM 6474 C CA . TRP A 1 878 ? 63.837 -24.137 -58.225 1.00 91.81 878 TRP A CA 1
ATOM 6475 C C . TRP A 1 878 ? 64.269 -24.562 -56.826 1.00 91.81 878 TRP A C 1
ATOM 6477 O O . TRP A 1 878 ? 64.946 -25.584 -56.670 1.00 91.81 878 TRP A O 1
ATOM 6487 N N . THR A 1 879 ? 63.885 -23.788 -55.812 1.00 94.12 879 THR A N 1
ATOM 6488 C CA . THR A 1 879 ? 64.151 -24.130 -54.414 1.00 94.12 879 THR A CA 1
ATOM 6489 C C . THR A 1 879 ? 63.337 -25.356 -54.004 1.00 94.12 879 THR A C 1
ATOM 6491 O O . THR A 1 879 ? 62.345 -25.716 -54.641 1.00 94.12 879 THR A O 1
ATOM 6494 N N . THR A 1 880 ? 63.711 -26.001 -52.897 1.00 90.00 880 THR A N 1
ATOM 6495 C CA . THR A 1 880 ? 62.745 -26.852 -52.187 1.00 90.00 880 THR A CA 1
ATOM 6496 C C . THR A 1 880 ? 61.569 -26.002 -51.704 1.00 90.00 880 THR A C 1
ATOM 6498 O O . THR A 1 880 ? 61.742 -24.805 -51.471 1.00 90.00 880 THR A O 1
ATOM 6501 N N . ALA A 1 881 ? 60.399 -26.622 -51.535 1.00 91.12 881 ALA A N 1
ATOM 6502 C CA . ALA A 1 881 ? 59.198 -25.942 -51.058 1.00 91.12 881 ALA A CA 1
ATOM 6503 C C . ALA A 1 881 ? 59.460 -25.220 -49.723 1.00 91.12 881 ALA A C 1
ATOM 6505 O O . ALA A 1 881 ? 59.916 -25.828 -48.750 1.00 91.12 881 ALA A O 1
ATOM 6506 N N . LEU A 1 882 ? 59.187 -23.921 -49.710 1.00 93.75 882 LEU A N 1
ATOM 6507 C CA . LEU A 1 882 ? 59.233 -23.028 -48.562 1.00 93.75 882 LEU A CA 1
ATOM 6508 C C . LEU A 1 882 ? 57.832 -22.935 -47.961 1.00 93.75 882 LEU A C 1
ATOM 6510 O O . LEU A 1 882 ? 56.848 -22.861 -48.692 1.00 93.75 882 LEU A O 1
ATOM 6514 N N . ARG A 1 883 ? 57.726 -22.942 -46.630 1.00 93.69 883 ARG A N 1
ATOM 6515 C CA . ARG A 1 883 ? 56.450 -22.685 -45.945 1.00 93.69 883 ARG A CA 1
ATOM 6516 C C . ARG A 1 883 ? 56.024 -21.236 -46.204 1.00 93.69 883 ARG A C 1
ATOM 6518 O O . ARG A 1 883 ? 56.890 -20.376 -46.303 1.00 93.69 883 ARG A O 1
ATOM 6525 N N . TYR A 1 884 ? 54.723 -20.979 -46.304 1.00 91.00 884 TYR A N 1
ATOM 6526 C CA . TYR A 1 884 ? 54.178 -19.642 -46.589 1.00 91.00 884 TYR A CA 1
ATOM 6527 C C . TYR A 1 884 ? 54.729 -18.520 -45.673 1.00 91.00 884 TYR A C 1
ATOM 6529 O O . TYR A 1 884 ? 54.947 -17.406 -46.106 1.00 91.00 884 TYR A O 1
ATOM 6537 N N . ASP A 1 885 ? 55.041 -18.790 -44.413 1.00 90.56 885 ASP A N 1
ATOM 6538 C CA . ASP A 1 885 ? 55.613 -17.827 -43.456 1.00 90.56 885 ASP A CA 1
ATOM 6539 C C . ASP A 1 885 ? 57.130 -18.029 -43.254 1.00 90.56 885 ASP A C 1
ATOM 6541 O O . ASP A 1 885 ? 57.654 -17.881 -42.145 1.00 90.56 885 ASP A O 1
ATOM 6545 N N . ALA A 1 886 ? 57.853 -18.413 -44.313 1.00 92.94 886 ALA A N 1
ATOM 6546 C CA . ALA A 1 886 ? 59.300 -18.621 -44.264 1.00 92.94 886 ALA A CA 1
ATOM 6547 C C . ALA A 1 886 ? 60.046 -17.366 -43.774 1.00 92.94 886 ALA A C 1
ATOM 6549 O O . ALA A 1 886 ? 59.869 -16.249 -44.256 1.00 92.94 886 ALA A O 1
ATOM 6550 N N . THR A 1 887 ? 60.961 -17.534 -42.828 1.00 93.69 887 THR A N 1
ATOM 6551 C CA . THR A 1 887 ? 61.813 -16.431 -42.375 1.00 93.69 887 THR A CA 1
ATOM 6552 C C . THR A 1 887 ? 62.769 -15.983 -43.487 1.00 93.69 887 THR A C 1
ATOM 6554 O O . THR A 1 887 ? 63.157 -16.770 -44.350 1.00 93.69 887 THR A O 1
ATOM 6557 N N . ALA A 1 888 ? 63.243 -14.732 -43.443 1.00 92.50 888 ALA A N 1
ATOM 6558 C CA . ALA A 1 888 ? 64.238 -14.237 -44.406 1.00 92.50 888 ALA A CA 1
ATOM 6559 C C . ALA A 1 888 ? 65.496 -15.126 -44.487 1.00 92.50 888 ALA A C 1
ATOM 6561 O O . ALA A 1 888 ? 66.088 -15.275 -45.553 1.00 92.50 888 ALA A O 1
ATOM 6562 N N . GLY A 1 889 ? 65.890 -15.748 -43.367 1.00 92.50 889 GLY A N 1
ATOM 6563 C CA . GLY A 1 889 ? 66.995 -16.705 -43.324 1.00 92.50 889 GLY A CA 1
ATOM 6564 C C . GLY A 1 889 ? 66.701 -17.995 -44.091 1.00 92.50 889 GLY A C 1
ATOM 6565 O O . GLY A 1 889 ? 67.558 -18.454 -44.837 1.00 92.50 889 GLY A O 1
ATOM 6566 N N . GLU A 1 890 ? 65.492 -18.543 -43.961 1.00 94.31 890 GLU A N 1
ATOM 6567 C CA . GLU A 1 890 ? 65.064 -19.740 -44.699 1.00 94.31 890 GLU A CA 1
ATOM 6568 C C . GLU A 1 890 ? 64.954 -19.466 -46.202 1.00 94.31 890 GLU A C 1
ATOM 6570 O O . GLU A 1 890 ? 65.435 -20.267 -47.002 1.00 94.31 890 GLU A O 1
ATOM 6575 N N . VAL A 1 891 ? 64.409 -18.306 -46.588 1.00 94.00 891 VAL A N 1
ATOM 6576 C CA . VAL A 1 891 ? 64.357 -17.867 -47.993 1.00 94.00 891 VAL A CA 1
ATOM 6577 C C . VAL A 1 891 ? 65.771 -17.702 -48.563 1.00 94.00 891 VAL A C 1
ATOM 6579 O O . VAL A 1 891 ? 66.067 -18.213 -49.644 1.00 94.00 891 VAL A O 1
ATOM 6582 N N . ARG A 1 892 ? 66.682 -17.057 -47.818 1.00 93.94 892 ARG A N 1
ATOM 6583 C CA . ARG A 1 892 ? 68.097 -16.915 -48.204 1.00 93.94 892 ARG A CA 1
ATOM 6584 C C . ARG A 1 892 ? 68.770 -18.270 -48.398 1.00 93.94 892 ARG A C 1
ATOM 6586 O O . ARG A 1 892 ? 69.418 -18.488 -49.418 1.00 93.94 892 ARG A O 1
ATOM 6593 N N . ASP A 1 893 ? 68.648 -19.163 -47.420 1.00 93.69 893 ASP A N 1
ATOM 6594 C CA . ASP A 1 893 ? 69.323 -20.461 -47.442 1.00 93.69 893 ASP A CA 1
ATOM 6595 C C . ASP A 1 893 ? 68.790 -21.343 -48.582 1.00 93.69 893 ASP A C 1
ATOM 6597 O O . ASP A 1 893 ? 69.566 -22.048 -49.231 1.00 93.69 893 ASP A O 1
ATOM 6601 N N . ALA A 1 894 ? 67.492 -21.253 -48.887 1.00 93.19 894 ALA A N 1
ATOM 6602 C CA . ALA A 1 894 ? 66.888 -21.933 -50.026 1.00 93.19 894 ALA A CA 1
ATOM 6603 C C . ALA A 1 894 ? 67.412 -21.404 -51.371 1.00 93.19 894 ALA A C 1
ATOM 6605 O O . ALA A 1 894 ? 67.757 -22.205 -52.241 1.00 93.19 894 ALA A O 1
ATOM 6606 N N . LEU A 1 895 ? 67.539 -20.081 -51.529 1.00 91.56 895 LEU A N 1
ATOM 6607 C CA . LEU A 1 895 ? 68.097 -19.462 -52.738 1.00 91.56 895 LEU A CA 1
ATOM 6608 C C . LEU A 1 895 ? 69.587 -19.785 -52.928 1.00 91.56 895 LEU A C 1
ATOM 6610 O O . LEU A 1 895 ? 69.990 -20.119 -54.037 1.00 91.56 895 LEU A O 1
ATOM 6614 N N . LEU A 1 896 ? 70.394 -19.785 -51.858 1.00 91.44 896 LEU A N 1
ATOM 6615 C CA . LEU A 1 896 ? 71.800 -20.236 -51.897 1.00 91.44 896 LEU A CA 1
ATOM 6616 C C . LEU A 1 896 ? 71.948 -21.726 -52.241 1.00 91.44 896 LEU A C 1
ATOM 6618 O O . LEU A 1 896 ? 73.015 -22.168 -52.664 1.00 91.44 896 LEU A O 1
ATOM 6622 N N . GLY A 1 897 ? 70.891 -22.516 -52.041 1.00 86.94 897 GLY A N 1
ATOM 6623 C CA . GLY A 1 897 ? 70.831 -23.913 -52.458 1.00 86.94 897 GLY A CA 1
ATOM 6624 C C . GLY A 1 897 ? 70.697 -24.101 -53.973 1.00 86.94 897 GLY A C 1
ATOM 6625 O O . GLY A 1 897 ? 70.891 -25.219 -54.459 1.00 86.94 897 GLY A O 1
ATOM 6626 N N . LEU A 1 898 ? 70.379 -23.043 -54.729 1.00 89.69 898 LEU A N 1
ATOM 6627 C CA . LEU A 1 898 ? 70.289 -23.095 -56.185 1.00 89.69 898 LEU A CA 1
ATOM 6628 C C . LEU A 1 898 ? 71.687 -23.090 -56.819 1.00 89.69 898 LEU A C 1
ATOM 6630 O O . LEU A 1 898 ? 72.541 -22.298 -56.432 1.00 89.69 898 LEU A O 1
ATOM 6634 N N . PRO A 1 899 ? 71.933 -23.907 -57.860 1.00 83.50 899 PRO A N 1
ATOM 6635 C CA . PRO A 1 899 ? 73.256 -24.020 -58.481 1.00 83.50 899 PRO A CA 1
ATOM 6636 C C . PRO A 1 899 ? 73.751 -22.721 -59.141 1.00 83.50 899 PRO A C 1
ATOM 6638 O O . PRO A 1 899 ? 74.943 -22.601 -59.418 1.00 83.50 899 PRO A O 1
ATOM 6641 N N . ASN A 1 900 ? 72.846 -21.769 -59.389 1.00 83.31 900 ASN A N 1
ATOM 6642 C CA . ASN A 1 900 ? 73.099 -20.535 -60.130 1.00 83.31 900 ASN A CA 1
ATOM 6643 C C . ASN A 1 900 ? 73.235 -19.291 -59.231 1.00 83.31 900 ASN A C 1
ATOM 6645 O O . ASN A 1 900 ? 73.433 -18.204 -59.766 1.00 83.31 900 ASN A O 1
ATOM 6649 N N . ILE A 1 901 ? 73.133 -19.423 -57.901 1.00 85.25 901 ILE A N 1
ATOM 6650 C CA . ILE A 1 901 ? 73.279 -18.314 -56.943 1.00 85.25 901 ILE A CA 1
ATOM 6651 C C . ILE A 1 901 ? 74.456 -18.625 -56.013 1.00 85.25 901 ILE A C 1
ATOM 6653 O O . ILE A 1 901 ? 74.445 -19.628 -55.305 1.00 85.25 901 ILE A O 1
ATOM 6657 N N . GLN A 1 902 ? 75.478 -17.769 -56.005 1.00 86.25 902 GLN A N 1
ATOM 6658 C CA . GLN A 1 902 ? 76.659 -17.913 -55.148 1.00 86.25 902 GLN A CA 1
ATOM 6659 C C . GLN A 1 902 ? 76.577 -17.039 -53.886 1.00 86.25 902 GLN A C 1
ATOM 6661 O O . GLN A 1 902 ? 77.054 -17.453 -52.827 1.00 86.25 902 GLN A O 1
ATOM 6666 N N . GLN A 1 903 ? 75.930 -15.871 -53.968 1.00 85.62 903 GLN A N 1
ATOM 6667 C CA . GLN A 1 903 ? 75.689 -14.981 -52.833 1.00 85.62 903 GLN A CA 1
ATOM 6668 C C . GLN A 1 903 ? 74.373 -14.199 -53.001 1.00 85.62 903 GLN A C 1
ATOM 6670 O O . GLN A 1 903 ? 74.138 -13.581 -54.038 1.00 85.62 903 GLN A O 1
ATOM 6675 N N . VAL A 1 904 ? 73.529 -14.185 -51.962 1.00 87.94 904 VAL A N 1
ATOM 6676 C CA . VAL A 1 904 ? 72.249 -13.452 -51.916 1.00 87.94 904 VAL A CA 1
ATOM 6677 C C . VAL A 1 904 ? 72.013 -12.864 -50.523 1.00 87.94 904 VAL A C 1
ATOM 6679 O O . VAL A 1 904 ? 72.318 -13.494 -49.507 1.00 87.94 904 VAL A O 1
ATOM 6682 N N . GLU A 1 905 ? 71.465 -11.654 -50.476 1.00 88.19 905 GLU A N 1
ATOM 6683 C CA . GLU A 1 905 ? 70.977 -10.993 -49.265 1.00 88.19 905 GLU A CA 1
ATOM 6684 C C . GLU A 1 905 ? 69.443 -10.998 -49.288 1.00 88.19 905 GLU A C 1
ATOM 6686 O O . GLU A 1 905 ? 68.837 -10.629 -50.290 1.00 88.19 905 GLU A O 1
ATOM 6691 N N . VAL A 1 906 ? 68.805 -11.427 -48.196 1.00 90.25 906 VAL A N 1
ATOM 6692 C CA . VAL A 1 906 ? 67.340 -11.422 -48.058 1.00 90.25 906 VAL A CA 1
ATOM 6693 C C . VAL A 1 906 ? 66.969 -10.718 -46.763 1.00 90.25 906 VAL A C 1
ATOM 6695 O O . VAL A 1 906 ? 67.459 -11.088 -45.694 1.00 90.25 906 VAL A O 1
ATOM 6698 N N . THR A 1 907 ? 66.077 -9.737 -46.859 1.00 88.88 907 THR A N 1
ATOM 6699 C CA . THR A 1 907 ? 65.583 -8.948 -45.727 1.00 88.88 907 THR A CA 1
ATOM 6700 C C . THR A 1 907 ? 64.061 -9.005 -45.710 1.00 88.88 907 THR A C 1
ATOM 6702 O O . THR A 1 907 ? 63.430 -8.614 -46.685 1.00 88.88 907 THR A O 1
ATOM 6705 N N . ALA A 1 908 ? 63.455 -9.484 -44.622 1.00 86.62 908 ALA A N 1
ATOM 6706 C CA . ALA A 1 908 ? 62.000 -9.428 -44.465 1.00 86.62 908 ALA A CA 1
ATOM 6707 C C . ALA A 1 908 ? 61.535 -7.979 -44.254 1.00 86.62 908 ALA A C 1
ATOM 6709 O O . ALA A 1 908 ? 62.252 -7.173 -43.659 1.00 86.62 908 ALA A O 1
ATOM 6710 N N . SER A 1 909 ? 60.339 -7.652 -44.735 1.00 80.31 909 SER A N 1
ATOM 6711 C CA . SER A 1 909 ? 59.683 -6.388 -44.413 1.00 80.31 909 SER A CA 1
ATOM 6712 C C . SER A 1 909 ? 59.319 -6.349 -42.930 1.00 80.31 909 SER A C 1
ATOM 6714 O O . SER A 1 909 ? 58.813 -7.324 -42.382 1.00 80.31 909 SER A O 1
ATOM 6716 N N . GLU A 1 910 ? 59.555 -5.210 -42.282 1.00 77.44 910 GLU A N 1
ATOM 6717 C CA . GLU A 1 910 ? 59.137 -4.981 -40.892 1.00 77.44 910 GLU A CA 1
ATOM 6718 C C . GLU A 1 910 ? 57.653 -4.590 -40.787 1.00 77.44 910 GLU A C 1
ATOM 6720 O O . GLU A 1 910 ? 57.090 -4.613 -39.697 1.00 77.44 910 GLU A O 1
ATOM 6725 N N . PHE A 1 911 ? 57.023 -4.245 -41.917 1.00 67.12 911 PHE A N 1
ATOM 6726 C CA . PHE A 1 911 ? 55.676 -3.664 -41.968 1.00 67.12 911 PHE A CA 1
ATOM 6727 C C . PHE A 1 911 ? 54.667 -4.496 -42.760 1.00 67.12 911 PHE A C 1
ATOM 6729 O O . PHE A 1 911 ? 53.471 -4.283 -42.610 1.00 67.12 911 PHE A O 1
ATOM 6736 N N . LEU A 1 912 ? 55.131 -5.420 -43.609 1.00 74.25 912 LEU A N 1
ATOM 6737 C CA . LEU A 1 912 ? 54.266 -6.238 -44.461 1.00 74.25 912 LEU A CA 1
ATOM 6738 C C . LEU A 1 912 ? 54.545 -7.726 -44.212 1.00 74.25 912 LEU A C 1
ATOM 6740 O O . LEU A 1 912 ? 55.709 -8.135 -44.280 1.00 74.25 912 LEU A O 1
ATOM 6744 N N . PRO A 1 913 ? 53.518 -8.546 -43.933 1.00 80.44 913 PRO A N 1
ATOM 6745 C CA . PRO A 1 913 ? 53.692 -9.982 -43.762 1.00 80.44 913 PRO A CA 1
ATOM 6746 C C . PRO A 1 913 ? 54.126 -10.641 -45.076 1.00 80.44 913 PRO A C 1
ATOM 6748 O O . PRO A 1 913 ? 53.835 -10.143 -46.167 1.00 80.44 913 PRO A O 1
ATOM 6751 N N . ASN A 1 914 ? 54.843 -11.764 -44.956 1.00 87.25 914 ASN A N 1
ATOM 6752 C CA . ASN A 1 914 ? 55.263 -12.623 -46.072 1.00 87.25 914 ASN A CA 1
ATOM 6753 C C . ASN A 1 914 ? 55.871 -11.844 -47.249 1.00 87.25 914 ASN A C 1
ATOM 6755 O O . ASN A 1 914 ? 55.579 -12.107 -48.413 1.00 87.25 914 ASN A O 1
ATOM 6759 N N . THR A 1 915 ? 56.673 -10.831 -46.915 1.00 86.25 915 THR A N 1
ATOM 6760 C CA . THR A 1 915 ? 57.294 -9.905 -47.859 1.00 86.25 915 THR A CA 1
ATOM 6761 C C . THR A 1 915 ? 58.791 -9.856 -47.591 1.00 86.25 915 THR A C 1
ATOM 6763 O O . THR A 1 915 ? 59.221 -9.579 -46.469 1.00 86.25 915 THR A O 1
ATOM 6766 N N . TRP A 1 916 ? 59.600 -10.078 -48.622 1.00 89.25 916 TRP A N 1
ATOM 6767 C CA . TRP A 1 916 ? 61.056 -10.102 -48.554 1.00 89.25 916 TRP A CA 1
ATOM 6768 C C . TRP A 1 916 ? 61.666 -9.258 -49.672 1.00 89.25 916 TRP A C 1
ATOM 6770 O O . TRP A 1 916 ? 61.283 -9.360 -50.831 1.00 89.25 916 TRP A O 1
ATOM 6780 N N . ARG A 1 917 ? 62.672 -8.454 -49.335 1.00 86.25 917 ARG A N 1
ATOM 6781 C CA . ARG A 1 917 ? 63.578 -7.829 -50.300 1.00 86.25 917 ARG A CA 1
ATOM 6782 C C . ARG A 1 917 ? 64.758 -8.753 -50.528 1.00 86.25 917 ARG A C 1
ATOM 6784 O O . ARG A 1 917 ? 65.469 -9.085 -49.579 1.00 86.25 917 ARG A O 1
ATOM 6791 N N . ILE A 1 918 ? 64.958 -9.155 -51.773 1.00 87.75 918 ILE A N 1
ATOM 6792 C CA . ILE A 1 918 ? 66.002 -10.075 -52.198 1.00 87.75 918 ILE A CA 1
ATOM 6793 C C . ILE A 1 918 ? 66.984 -9.319 -53.079 1.00 87.75 918 ILE A C 1
ATOM 6795 O O . ILE A 1 918 ? 66.611 -8.697 -54.067 1.00 87.75 918 ILE A O 1
ATOM 6799 N N . ARG A 1 919 ? 68.261 -9.397 -52.727 1.00 85.00 919 ARG A N 1
ATOM 6800 C CA . ARG A 1 919 ? 69.359 -8.805 -53.478 1.00 85.00 919 ARG A CA 1
ATOM 6801 C C . ARG A 1 919 ? 70.333 -9.901 -53.871 1.00 85.00 919 ARG A C 1
ATOM 6803 O O . ARG A 1 919 ? 71.003 -10.483 -53.016 1.00 85.00 919 ARG A O 1
ATOM 6810 N N . LEU A 1 920 ? 70.412 -10.182 -55.163 1.00 81.06 920 LEU A N 1
ATOM 6811 C CA . LEU A 1 920 ? 71.378 -11.125 -55.714 1.00 81.06 920 LEU A CA 1
ATOM 6812 C C . LEU A 1 920 ? 72.742 -10.423 -55.794 1.00 81.06 920 LEU A C 1
ATOM 6814 O O . LEU A 1 920 ? 72.876 -9.402 -56.458 1.00 81.06 920 LEU A O 1
ATOM 6818 N N . VAL A 1 921 ? 73.737 -10.926 -55.059 1.00 76.50 921 VAL A N 1
ATOM 6819 C CA . VAL A 1 921 ? 75.061 -10.286 -54.928 1.00 76.50 921 VAL A CA 1
ATOM 6820 C C . VAL A 1 921 ? 76.086 -10.937 -55.855 1.00 76.50 921 VAL A C 1
ATOM 6822 O O . VAL A 1 921 ? 76.889 -10.244 -56.467 1.00 76.50 921 VAL A O 1
ATOM 6825 N N . GLU A 1 922 ? 76.048 -12.264 -55.983 1.00 79.12 922 GLU A N 1
ATOM 6826 C CA . GLU A 1 922 ? 76.870 -13.021 -56.930 1.00 79.12 922 GLU A CA 1
ATOM 6827 C C . GLU A 1 922 ? 76.037 -14.189 -57.471 1.00 79.12 922 GLU A C 1
ATOM 6829 O O . GLU A 1 922 ? 75.554 -15.029 -56.705 1.00 79.12 922 GLU A O 1
ATOM 6834 N N . PHE A 1 923 ? 75.820 -14.220 -58.784 1.00 78.38 923 PHE A N 1
ATOM 6835 C CA . PHE A 1 923 ? 75.000 -15.228 -59.453 1.00 78.38 923 PHE A CA 1
ATOM 6836 C C . PHE A 1 923 ? 75.511 -15.497 -60.875 1.00 78.38 923 PHE A C 1
ATOM 6838 O O . PHE A 1 923 ? 76.260 -14.712 -61.454 1.00 78.38 923 PHE A O 1
ATOM 6845 N N . THR A 1 924 ? 75.102 -16.624 -61.457 1.00 76.31 924 THR A N 1
ATOM 6846 C CA . THR A 1 924 ? 75.398 -16.978 -62.852 1.00 76.31 924 THR A CA 1
ATOM 6847 C C . THR A 1 924 ? 74.230 -16.572 -63.746 1.00 76.31 924 THR A C 1
ATOM 6849 O O . THR A 1 924 ? 73.135 -17.119 -63.605 1.00 76.31 924 THR A O 1
ATOM 6852 N N . HIS A 1 925 ? 74.457 -15.624 -64.661 1.00 70.62 925 HIS A N 1
ATOM 6853 C CA . HIS A 1 925 ? 73.419 -15.135 -65.569 1.00 70.62 925 HIS A CA 1
ATOM 6854 C C . HIS A 1 925 ? 73.012 -16.231 -66.589 1.00 70.62 925 HIS A C 1
ATOM 6856 O O . HIS A 1 925 ? 73.887 -16.895 -67.154 1.00 70.62 925 HIS A O 1
ATOM 6862 N N . PRO A 1 926 ? 71.705 -16.475 -66.818 1.00 63.53 926 PRO A N 1
ATOM 6863 C CA . PRO A 1 926 ? 71.222 -17.501 -67.747 1.00 63.53 926 PRO A CA 1
ATOM 6864 C C . PRO A 1 926 ? 71.445 -17.152 -69.229 1.00 63.53 926 PRO A C 1
ATOM 6866 O O . PRO A 1 926 ? 71.521 -18.065 -70.053 1.00 63.53 926 PRO A O 1
ATOM 6869 N N . ASP A 1 927 ? 71.589 -15.867 -69.567 1.00 65.69 927 ASP A N 1
ATOM 6870 C CA . ASP A 1 927 ? 72.137 -15.406 -70.851 1.00 65.69 927 ASP A CA 1
ATOM 6871 C C . ASP A 1 927 ? 73.669 -15.247 -70.737 1.00 65.69 927 ASP A C 1
ATOM 6873 O O . ASP A 1 927 ? 74.121 -14.428 -69.930 1.00 65.69 927 ASP A O 1
ATOM 6877 N N . PRO A 1 928 ? 74.479 -16.012 -71.492 1.00 60.22 928 PRO A N 1
ATOM 6878 C CA . PRO A 1 928 ? 75.938 -15.927 -71.443 1.00 60.22 928 PRO A CA 1
ATOM 6879 C C . PRO A 1 928 ? 76.523 -14.628 -72.027 1.00 60.22 928 PRO A C 1
ATOM 6881 O O . PRO A 1 928 ? 77.723 -14.414 -71.855 1.00 60.22 928 PRO A O 1
ATOM 6884 N N . ASP A 1 929 ? 75.718 -13.795 -72.701 1.00 59.16 929 ASP A N 1
ATOM 6885 C CA . ASP A 1 929 ? 76.151 -12.546 -73.345 1.00 59.16 929 ASP A CA 1
ATOM 6886 C C . ASP A 1 929 ? 75.820 -11.273 -72.521 1.00 59.16 929 ASP A C 1
ATOM 6888 O O . ASP A 1 929 ? 76.087 -10.160 -72.977 1.00 59.16 929 ASP A O 1
ATOM 6892 N N . ALA A 1 930 ? 75.265 -11.406 -71.308 1.00 59.03 930 ALA A N 1
ATOM 6893 C CA . ALA A 1 930 ? 74.974 -10.273 -70.420 1.00 59.03 930 ALA A CA 1
ATOM 6894 C C . ALA A 1 930 ? 76.251 -9.759 -69.718 1.00 59.03 930 ALA A C 1
ATOM 6896 O O . ALA A 1 930 ? 76.920 -10.511 -69.007 1.00 59.03 930 ALA A O 1
ATOM 6897 N N . GLU A 1 931 ? 76.608 -8.483 -69.921 1.00 52.12 931 GLU A N 1
ATOM 6898 C CA . GLU A 1 931 ? 77.880 -7.900 -69.444 1.00 52.12 931 GLU A CA 1
ATOM 6899 C C . GLU A 1 931 ? 77.781 -7.090 -68.127 1.00 52.12 931 GLU A C 1
ATOM 6901 O O . GLU A 1 931 ? 78.825 -6.673 -67.623 1.00 52.12 931 GLU A O 1
ATOM 6906 N N . ASP A 1 932 ? 76.596 -6.896 -67.526 1.00 55.22 932 ASP A N 1
ATOM 6907 C CA . ASP A 1 932 ? 76.420 -6.049 -66.326 1.00 55.22 932 ASP A CA 1
ATOM 6908 C C . ASP A 1 932 ? 75.603 -6.755 -65.210 1.00 55.22 932 ASP A C 1
ATOM 6910 O O . ASP A 1 932 ? 74.498 -7.227 -65.475 1.00 55.22 932 ASP A O 1
ATOM 6914 N N . PRO A 1 933 ? 76.082 -6.832 -63.946 1.00 50.12 933 PRO A N 1
ATOM 6915 C CA . PRO A 1 933 ? 75.293 -7.313 -62.797 1.00 50.12 933 PRO A CA 1
ATOM 6916 C C . PRO A 1 933 ? 74.054 -6.457 -62.453 1.00 50.12 933 PRO A C 1
ATOM 6918 O O . PRO A 1 933 ? 73.354 -6.777 -61.493 1.00 50.12 933 PRO A O 1
ATOM 6921 N N . LYS A 1 934 ? 73.784 -5.384 -63.211 1.00 53.66 934 LYS A N 1
ATOM 6922 C CA . LYS A 1 934 ? 72.613 -4.497 -63.094 1.00 53.66 934 LYS A CA 1
ATOM 6923 C C . LYS A 1 934 ? 71.328 -5.023 -63.767 1.00 53.66 934 LYS A C 1
ATOM 6925 O O . LYS A 1 934 ? 70.301 -4.375 -63.602 1.00 53.66 934 LYS A O 1
ATOM 6930 N N . ASP A 1 935 ? 71.392 -6.164 -64.465 1.00 60.00 935 ASP A N 1
ATOM 6931 C CA . ASP A 1 935 ? 70.256 -6.837 -65.123 1.00 60.00 935 ASP A CA 1
ATOM 6932 C C . ASP A 1 935 ? 70.033 -8.245 -64.519 1.00 60.00 935 ASP A C 1
ATOM 6934 O O . ASP A 1 935 ? 70.256 -9.270 -65.170 1.00 60.00 935 ASP A O 1
ATOM 6938 N N . ALA A 1 936 ? 69.679 -8.342 -63.234 1.00 64.88 936 ALA A N 1
ATOM 6939 C CA . ALA A 1 936 ? 69.417 -9.639 -62.618 1.00 64.88 936 ALA A CA 1
ATOM 6940 C C . ALA A 1 936 ? 68.061 -10.188 -63.105 1.00 64.88 936 ALA A C 1
ATOM 6942 O O . ALA A 1 936 ? 67.045 -9.518 -62.951 1.00 64.88 936 ALA A O 1
ATOM 6943 N N . PRO A 1 937 ? 67.983 -11.424 -63.641 1.00 73.44 937 PRO A N 1
ATOM 6944 C CA . PRO A 1 937 ? 66.703 -11.999 -64.033 1.00 73.44 937 PRO A CA 1
ATOM 6945 C C . PRO A 1 937 ? 65.718 -12.010 -62.865 1.00 73.44 937 PRO A C 1
ATOM 6947 O O . PRO A 1 937 ? 66.094 -12.341 -61.734 1.00 73.44 937 PRO A O 1
ATOM 6950 N N . GLN A 1 938 ? 64.450 -11.713 -63.144 1.00 77.38 938 GLN A N 1
ATOM 6951 C CA . GLN A 1 938 ? 63.402 -11.791 -62.137 1.00 77.38 938 GLN A CA 1
ATOM 6952 C C . GLN A 1 938 ? 63.332 -13.202 -61.531 1.00 77.38 938 GLN A C 1
ATOM 6954 O O . GLN A 1 938 ? 63.314 -14.214 -62.242 1.00 77.38 938 GLN A O 1
ATOM 6959 N N . ILE A 1 939 ? 63.298 -13.276 -60.202 1.00 84.62 939 ILE A N 1
ATOM 6960 C CA . ILE A 1 939 ? 63.033 -14.509 -59.472 1.00 84.62 939 ILE A CA 1
ATOM 6961 C C . ILE A 1 939 ? 61.656 -15.002 -59.906 1.00 84.62 939 ILE A C 1
ATOM 6963 O O . ILE A 1 939 ? 60.652 -14.309 -59.771 1.00 84.62 939 ILE A O 1
ATOM 6967 N N . ALA A 1 940 ? 61.610 -16.224 -60.424 1.00 85.00 940 ALA A N 1
ATOM 6968 C CA . ALA A 1 940 ? 60.353 -16.875 -60.729 1.00 85.00 940 ALA A CA 1
ATOM 6969 C C . ALA A 1 940 ? 59.678 -17.302 -59.420 1.00 85.00 940 ALA A C 1
ATOM 6971 O O . ALA A 1 940 ? 60.339 -17.792 -58.503 1.00 85.00 940 ALA A O 1
ATOM 6972 N N . PHE A 1 941 ? 58.361 -17.157 -59.342 1.00 88.25 941 PHE A N 1
ATOM 6973 C CA . PHE A 1 941 ? 57.579 -17.549 -58.175 1.00 88.25 941 PHE A CA 1
ATOM 6974 C C . PHE A 1 941 ? 56.620 -18.675 -58.557 1.00 88.25 941 PHE A C 1
ATOM 6976 O O . PHE A 1 941 ? 55.889 -18.561 -59.539 1.00 88.25 941 PHE A O 1
ATOM 6983 N N . ALA A 1 942 ? 56.640 -19.771 -57.801 1.00 89.62 942 ALA A N 1
ATOM 6984 C CA . ALA A 1 942 ? 55.674 -20.856 -57.918 1.00 89.62 942 ALA A CA 1
ATOM 6985 C C . ALA A 1 942 ? 54.717 -20.801 -56.722 1.00 89.62 942 ALA A C 1
ATOM 6987 O O . ALA A 1 942 ? 55.107 -21.108 -55.595 1.00 89.62 942 ALA A O 1
ATOM 6988 N N . ASP A 1 943 ? 53.479 -20.403 -57.001 1.00 85.25 943 ASP A N 1
ATOM 6989 C CA . ASP A 1 943 ? 52.388 -20.146 -56.055 1.00 85.25 943 ASP A CA 1
ATOM 6990 C C . ASP A 1 943 ? 51.329 -21.262 -56.014 1.00 85.25 943 ASP A C 1
ATOM 6992 O O . ASP A 1 943 ? 50.470 -21.248 -55.146 1.00 85.25 943 ASP A O 1
ATOM 6996 N N . GLY A 1 944 ? 51.399 -22.272 -56.888 1.00 82.25 944 GLY A N 1
ATOM 6997 C CA . GLY A 1 944 ? 50.336 -23.280 -57.038 1.00 82.25 944 GLY A CA 1
ATOM 6998 C C . GLY A 1 944 ? 50.014 -24.156 -55.812 1.00 82.25 944 GLY A C 1
ATOM 6999 O O . GLY A 1 944 ? 48.977 -24.814 -55.819 1.00 82.25 944 GLY A O 1
ATOM 7000 N N . ASP A 1 945 ? 50.872 -24.171 -54.785 1.00 89.88 945 ASP A N 1
ATOM 7001 C CA . ASP A 1 945 ? 50.653 -24.880 -53.511 1.00 89.88 945 ASP A CA 1
ATOM 7002 C C . ASP A 1 945 ? 50.404 -23.916 -52.325 1.00 89.88 945 ASP A C 1
ATOM 7004 O O . ASP A 1 945 ? 50.320 -24.355 -51.169 1.00 89.88 945 ASP A O 1
ATOM 7008 N N . LEU A 1 946 ? 50.312 -22.605 -52.575 1.00 89.81 946 LEU A N 1
ATOM 7009 C CA . LEU A 1 946 ? 49.885 -21.632 -51.573 1.00 89.81 946 LEU A CA 1
ATOM 7010 C C . LEU A 1 946 ? 48.369 -21.708 -51.400 1.00 89.81 946 LEU A C 1
ATOM 7012 O O . LEU A 1 946 ? 47.614 -21.876 -52.355 1.00 89.81 946 LEU A O 1
ATOM 7016 N N . LEU A 1 947 ? 47.926 -21.599 -50.149 1.00 89.94 947 LEU A N 1
ATOM 7017 C CA . LEU A 1 947 ? 46.506 -21.589 -49.814 1.00 89.94 947 LEU A CA 1
ATOM 7018 C C . LEU A 1 947 ? 46.011 -20.143 -49.640 1.00 89.94 947 LEU A C 1
ATOM 7020 O O . LEU A 1 947 ? 46.749 -19.337 -49.057 1.00 89.94 947 LEU A O 1
ATOM 7024 N N . PRO A 1 948 ? 44.769 -19.833 -50.062 1.00 87.06 948 PRO A N 1
ATOM 7025 C CA . PRO A 1 948 ? 44.136 -18.539 -49.813 1.00 87.06 948 PRO A CA 1
ATOM 7026 C C . PRO A 1 948 ? 44.050 -18.179 -48.322 1.00 87.06 948 PRO A C 1
ATOM 7028 O O . PRO A 1 948 ? 44.164 -19.042 -47.446 1.00 87.06 948 PRO A O 1
ATOM 7031 N N . GLY A 1 949 ? 43.793 -16.904 -48.025 1.00 83.31 949 GLY A N 1
ATOM 7032 C CA . GLY A 1 949 ? 43.445 -16.442 -46.678 1.00 83.31 949 GLY A CA 1
ATOM 7033 C C . GLY A 1 949 ? 44.548 -15.706 -45.912 1.00 83.31 949 GLY A C 1
ATOM 7034 O O . GLY A 1 949 ? 44.446 -15.610 -44.685 1.00 83.31 949 GLY A O 1
ATOM 7035 N N . GLY A 1 950 ? 45.611 -15.257 -46.587 1.00 83.44 950 GLY A N 1
ATOM 7036 C CA . GLY A 1 950 ? 46.613 -14.346 -46.023 1.00 83.44 950 GLY A CA 1
ATOM 7037 C C . GLY A 1 950 ? 46.300 -12.886 -46.360 1.00 83.44 950 GLY A C 1
ATOM 7038 O O . GLY A 1 950 ? 45.398 -12.602 -47.139 1.00 83.44 950 GLY A O 1
ATOM 7039 N N . ALA A 1 951 ? 47.032 -11.947 -45.761 1.00 76.00 951 ALA A N 1
ATOM 7040 C CA . ALA A 1 951 ? 46.757 -10.522 -45.938 1.00 76.00 951 ALA A CA 1
ATOM 7041 C C . ALA A 1 951 ? 47.018 -10.060 -47.382 1.00 76.00 951 ALA A C 1
ATOM 7043 O O . ALA A 1 951 ? 48.075 -10.353 -47.951 1.00 76.00 951 ALA A O 1
ATOM 7044 N N . ILE A 1 952 ? 46.092 -9.276 -47.942 1.00 75.69 952 ILE A N 1
ATOM 7045 C CA . ILE A 1 952 ? 46.364 -8.503 -49.154 1.00 75.69 952 ILE A CA 1
ATOM 7046 C C . ILE A 1 952 ? 47.230 -7.303 -48.768 1.00 75.69 952 ILE A C 1
ATOM 7048 O O . ILE A 1 952 ? 46.840 -6.439 -47.979 1.00 75.69 952 ILE A O 1
ATOM 7052 N N . ASN A 1 953 ? 48.443 -7.265 -49.312 1.00 64.75 953 ASN A N 1
ATOM 7053 C CA . ASN A 1 953 ? 49.320 -6.111 -49.185 1.00 64.75 953 ASN A CA 1
ATOM 7054 C C . ASN A 1 953 ? 48.901 -5.086 -50.244 1.00 64.75 953 ASN A C 1
ATOM 7056 O O . ASN A 1 953 ? 48.869 -5.410 -51.432 1.00 64.75 953 ASN A O 1
ATOM 7060 N N . SER A 1 954 ? 48.598 -3.849 -49.837 1.00 57.09 954 SER A N 1
ATOM 7061 C CA . SER A 1 954 ? 48.437 -2.758 -50.797 1.00 57.09 954 SER A CA 1
ATOM 7062 C C . SER A 1 954 ? 49.739 -2.621 -51.586 1.00 57.09 954 SER A C 1
ATOM 7064 O O . SER A 1 954 ? 50.822 -2.580 -51.000 1.00 57.09 954 SER A O 1
ATOM 7066 N N . LEU A 1 955 ? 49.650 -2.630 -52.920 1.00 54.41 955 LEU A N 1
ATOM 7067 C CA . LEU A 1 955 ? 50.820 -2.567 -53.796 1.00 54.41 955 LEU A CA 1
ATOM 7068 C C . LEU A 1 955 ? 51.672 -1.337 -53.429 1.00 54.41 955 LEU A C 1
ATOM 7070 O O . LEU A 1 955 ? 51.217 -0.210 -53.646 1.00 54.41 955 LEU A O 1
ATOM 7074 N N . PRO A 1 956 ? 52.909 -1.490 -52.921 1.00 50.06 956 PRO A N 1
ATOM 7075 C CA . PRO A 1 956 ? 53.807 -0.366 -52.767 1.00 50.06 956 PRO A CA 1
ATOM 7076 C C . PRO A 1 956 ? 54.491 -0.183 -54.118 1.00 50.06 956 PRO A C 1
ATOM 7078 O O . PRO A 1 956 ? 55.583 -0.693 -54.342 1.00 50.06 956 PRO A O 1
ATOM 7081 N N . LEU A 1 957 ? 53.818 0.472 -55.058 1.00 53.88 957 LEU A N 1
ATOM 7082 C CA . LEU A 1 957 ? 54.485 0.957 -56.257 1.00 53.88 957 LEU A CA 1
ATOM 7083 C C . LEU A 1 957 ? 54.341 2.474 -56.272 1.00 53.88 957 LEU A C 1
ATOM 7085 O O . LEU A 1 957 ? 53.349 3.032 -56.737 1.00 53.88 957 LEU A O 1
ATOM 7089 N N . SER A 1 958 ? 55.348 3.165 -55.741 1.00 54.06 958 SER A N 1
ATOM 7090 C CA . SER A 1 958 ? 55.584 4.562 -56.098 1.00 54.06 958 SER A CA 1
ATOM 7091 C C . SER A 1 958 ? 55.630 4.692 -57.628 1.00 54.06 958 SER A C 1
ATOM 7093 O O . SER A 1 958 ? 56.012 3.753 -58.329 1.00 54.06 958 SER A O 1
ATOM 7095 N N . GLY A 1 959 ? 55.273 5.857 -58.180 1.00 48.94 959 GLY A N 1
ATOM 7096 C CA . GLY A 1 959 ? 55.293 6.068 -59.638 1.00 48.94 959 GLY A CA 1
ATOM 7097 C C . GLY A 1 959 ? 56.639 5.711 -60.296 1.00 48.94 959 GLY A C 1
ATOM 7098 O O . GLY A 1 959 ? 56.662 5.242 -61.428 1.00 48.94 959 GLY A O 1
ATOM 7099 N N . SER A 1 960 ? 57.746 5.834 -59.554 1.00 52.19 960 SER A N 1
ATOM 7100 C CA . SER A 1 960 ? 59.089 5.399 -59.961 1.00 52.19 960 SER A CA 1
ATOM 7101 C C . SER A 1 960 ? 59.295 3.878 -59.986 1.00 52.19 960 SER A C 1
ATOM 7103 O O . SER A 1 960 ? 60.043 3.387 -60.827 1.00 52.19 960 SER A O 1
ATOM 7105 N N . GLU A 1 961 ? 58.647 3.121 -59.097 1.00 53.59 961 GLU A N 1
ATOM 7106 C CA . GLU A 1 961 ? 58.695 1.648 -59.084 1.00 53.59 961 GLU A CA 1
ATOM 7107 C C . GLU A 1 961 ? 57.824 1.058 -60.204 1.00 53.59 961 GLU A C 1
ATOM 7109 O O . GLU A 1 961 ? 58.166 0.037 -60.799 1.00 53.59 961 GLU A O 1
ATOM 7114 N N . LEU A 1 962 ? 56.730 1.737 -60.556 1.00 51.66 962 LEU A N 1
ATOM 7115 C CA . LEU A 1 962 ? 55.840 1.336 -61.647 1.00 51.66 962 LEU A CA 1
ATOM 7116 C C . LEU A 1 962 ? 56.505 1.541 -63.023 1.00 51.66 962 LEU A C 1
ATOM 7118 O O . LEU A 1 962 ? 56.511 0.627 -63.844 1.00 51.66 962 LEU A O 1
ATOM 7122 N N . GLU A 1 963 ? 57.170 2.684 -63.246 1.00 53.94 963 GLU A N 1
ATOM 7123 C CA . GLU A 1 963 ? 57.937 2.961 -64.477 1.00 53.94 963 GLU A CA 1
ATOM 7124 C C . GLU A 1 963 ? 59.089 1.972 -64.720 1.00 53.94 963 GLU A C 1
ATOM 7126 O O . GLU A 1 963 ? 59.499 1.762 -65.865 1.00 53.94 963 GLU A O 1
ATOM 7131 N N . GLN A 1 964 ? 59.622 1.365 -63.658 1.00 55.28 964 GLN A N 1
ATOM 7132 C CA . GLN A 1 964 ? 60.736 0.434 -63.761 1.00 55.28 964 GLN A CA 1
ATOM 7133 C C . GLN A 1 964 ? 60.297 -1.015 -63.981 1.00 55.28 964 GLN A C 1
ATOM 7135 O O . GLN A 1 964 ? 60.907 -1.695 -64.803 1.00 55.28 964 GLN A O 1
ATOM 7140 N N . ASN A 1 965 ? 59.205 -1.456 -63.351 1.00 51.56 965 ASN A N 1
ATOM 7141 C CA . ASN A 1 965 ? 58.585 -2.745 -63.674 1.00 51.56 965 ASN A CA 1
ATOM 7142 C C . ASN A 1 965 ? 58.057 -2.777 -65.126 1.00 51.56 965 ASN A C 1
ATOM 7144 O O . ASN A 1 965 ? 58.048 -3.826 -65.756 1.00 51.56 965 ASN A O 1
ATOM 7148 N N . MET A 1 966 ? 57.718 -1.618 -65.707 1.00 47.81 966 MET A N 1
ATOM 7149 C CA . MET A 1 966 ? 57.353 -1.484 -67.127 1.00 47.81 966 MET A CA 1
ATOM 7150 C C . MET A 1 966 ? 58.531 -1.600 -68.119 1.00 47.81 966 MET A C 1
ATOM 7152 O O . MET A 1 966 ? 58.299 -1.570 -69.329 1.00 47.81 966 MET A O 1
ATOM 7156 N N . ARG A 1 967 ? 59.792 -1.692 -67.657 1.00 48.94 967 ARG A N 1
ATOM 7157 C CA . ARG A 1 967 ? 60.956 -1.911 -68.542 1.00 48.94 967 ARG A CA 1
ATOM 7158 C C . ARG A 1 967 ? 61.100 -3.364 -68.996 1.00 48.94 967 ARG A C 1
ATOM 7160 O O . ARG A 1 967 ? 61.796 -3.606 -69.980 1.00 48.94 967 ARG A O 1
ATOM 7167 N N . GLU A 1 968 ? 60.432 -4.299 -68.331 1.00 52.28 968 GLU A N 1
ATOM 7168 C CA . GLU A 1 968 ? 60.368 -5.702 -68.732 1.00 52.28 968 GLU A CA 1
ATOM 7169 C C . GLU A 1 968 ? 59.054 -5.975 -69.484 1.00 52.28 968 GLU A C 1
ATOM 7171 O O . GLU A 1 968 ? 57.982 -5.529 -69.077 1.00 52.28 968 GLU A O 1
ATOM 7176 N N . GLU A 1 969 ? 59.122 -6.692 -70.614 1.00 41.69 969 GLU A N 1
ATOM 7177 C CA . GLU A 1 969 ? 57.941 -7.127 -71.378 1.00 41.69 969 GLU A CA 1
ATOM 7178 C C . GLU A 1 969 ? 57.167 -8.213 -70.601 1.00 41.69 969 GLU A C 1
ATOM 7180 O O . GLU A 1 969 ? 57.212 -9.392 -70.951 1.00 41.69 969 GLU A O 1
ATOM 7185 N N . ASN A 1 970 ? 56.442 -7.832 -69.545 1.00 47.38 970 ASN A N 1
ATOM 7186 C CA . ASN A 1 970 ? 55.476 -8.701 -68.876 1.00 47.38 970 ASN A CA 1
ATOM 7187 C C . ASN A 1 970 ? 54.073 -8.055 -68.881 1.00 47.38 970 ASN A C 1
ATOM 7189 O O . ASN A 1 970 ? 53.832 -7.101 -68.140 1.00 47.38 970 ASN A O 1
ATOM 7193 N N . PRO A 1 971 ? 53.136 -8.531 -69.726 1.00 46.97 971 PRO A N 1
ATOM 7194 C CA . PRO A 1 971 ? 51.802 -7.944 -69.864 1.00 46.97 971 PRO A CA 1
ATOM 7195 C C . PRO A 1 971 ? 50.867 -8.180 -68.661 1.00 46.97 971 PRO A C 1
ATOM 7197 O O . PRO A 1 971 ? 49.785 -7.598 -68.643 1.00 46.97 971 PRO A O 1
ATOM 7200 N N . ASP A 1 972 ? 51.276 -8.965 -67.657 1.00 49.81 972 ASP A N 1
ATOM 7201 C CA . ASP A 1 972 ? 50.444 -9.358 -66.506 1.00 49.81 972 ASP A CA 1
ATOM 7202 C C . ASP A 1 972 ? 50.763 -8.580 -65.207 1.00 49.81 972 ASP A C 1
ATOM 7204 O O . ASP A 1 972 ? 50.532 -9.069 -64.104 1.00 49.81 972 ASP A O 1
ATOM 7208 N N . LEU A 1 973 ? 51.264 -7.342 -65.312 1.00 51.03 973 LEU A N 1
ATOM 7209 C CA . LEU A 1 973 ? 51.479 -6.410 -64.184 1.00 51.03 973 LEU A CA 1
ATOM 7210 C C . LEU A 1 973 ? 50.163 -5.824 -63.611 1.00 51.03 973 LEU A C 1
ATOM 7212 O O . LEU A 1 973 ? 50.114 -4.677 -63.167 1.00 51.03 973 LEU A O 1
ATOM 7216 N N . THR A 1 974 ? 49.078 -6.598 -63.636 1.00 53.78 974 THR A N 1
ATOM 7217 C CA . THR A 1 974 ? 47.825 -6.288 -62.934 1.00 53.78 974 THR A CA 1
ATOM 7218 C C . THR A 1 974 ? 47.849 -6.902 -61.534 1.00 53.78 974 THR A C 1
ATOM 7220 O O . THR A 1 974 ? 48.634 -7.810 -61.261 1.00 53.78 974 THR A O 1
ATOM 7223 N N . LEU A 1 975 ? 46.959 -6.453 -60.643 1.00 59.31 975 LEU A N 1
ATOM 7224 C CA . LEU A 1 975 ? 46.594 -7.246 -59.465 1.00 59.31 975 LEU A CA 1
ATOM 7225 C C . LEU A 1 975 ? 46.202 -8.655 -59.965 1.00 59.31 975 LEU A C 1
ATOM 7227 O O . LEU A 1 975 ? 45.322 -8.787 -60.815 1.00 59.31 975 LEU A O 1
ATOM 7231 N N . ARG A 1 976 ? 46.962 -9.681 -59.562 1.00 68.25 976 ARG A N 1
ATOM 7232 C CA . ARG A 1 976 ? 46.709 -11.109 -59.848 1.00 68.25 976 ARG A CA 1
ATOM 7233 C C . ARG A 1 976 ? 45.781 -11.746 -58.807 1.00 68.25 976 ARG A C 1
ATOM 7235 O O . ARG A 1 976 ? 45.280 -12.833 -59.054 1.00 68.25 976 ARG A O 1
ATOM 7242 N N . ASP A 1 977 ? 45.624 -11.093 -57.662 1.00 74.25 977 ASP A N 1
ATOM 7243 C CA . ASP A 1 977 ? 44.690 -11.435 -56.597 1.00 74.25 977 ASP A CA 1
ATOM 7244 C C . ASP A 1 977 ? 43.307 -10.956 -57.048 1.00 74.25 977 ASP A C 1
ATOM 7246 O O . ASP A 1 977 ? 43.214 -9.851 -57.595 1.00 74.25 977 ASP A O 1
ATOM 7250 N N . GLY A 1 978 ? 42.285 -11.799 -56.899 1.00 74.38 978 GLY A N 1
ATOM 7251 C CA . GLY A 1 978 ? 40.911 -11.519 -57.308 1.00 74.38 978 GLY A CA 1
ATOM 7252 C C . GLY A 1 978 ? 40.282 -10.386 -56.508 1.00 74.38 978 GLY A C 1
ATOM 7253 O O . GLY A 1 978 ? 39.436 -9.674 -57.039 1.00 74.38 978 GLY A O 1
ATOM 7254 N N . VAL A 1 979 ? 40.792 -10.130 -55.293 1.00 81.50 979 VAL A N 1
ATOM 7255 C CA . VAL A 1 979 ? 40.254 -9.112 -54.374 1.00 81.50 979 VAL A CA 1
ATOM 7256 C C . VAL A 1 979 ? 38.776 -9.388 -54.041 1.00 81.50 979 VAL A C 1
ATOM 7258 O O . VAL A 1 979 ? 37.986 -8.482 -53.809 1.00 81.50 979 VAL A O 1
ATOM 7261 N N . ASP A 1 980 ? 38.416 -10.668 -54.016 1.00 86.25 980 ASP A N 1
ATOM 7262 C CA . ASP A 1 980 ? 37.059 -11.210 -53.950 1.00 86.25 980 ASP A CA 1
ATOM 7263 C C . ASP A 1 980 ? 36.908 -12.196 -52.779 1.00 86.25 980 ASP A C 1
ATOM 7265 O O . ASP A 1 980 ? 35.957 -12.971 -52.724 1.00 86.25 980 ASP A O 1
ATOM 7269 N N . ARG A 1 981 ? 37.848 -12.211 -51.825 1.00 89.38 981 ARG A N 1
ATOM 7270 C CA . ARG A 1 981 ? 37.805 -13.102 -50.660 1.00 89.38 981 ARG A CA 1
ATOM 7271 C C . ARG A 1 981 ? 37.815 -12.340 -49.355 1.00 89.38 981 ARG A C 1
ATOM 7273 O O . ARG A 1 981 ? 38.764 -11.628 -49.051 1.00 89.38 981 ARG A O 1
ATOM 7280 N N . TYR A 1 982 ? 36.820 -12.598 -48.522 1.00 90.44 982 TYR A N 1
ATOM 7281 C CA . TYR A 1 982 ? 36.669 -11.940 -47.235 1.00 90.44 982 TYR A CA 1
ATOM 7282 C C . TYR A 1 982 ? 36.596 -12.949 -46.090 1.00 90.44 982 TYR A C 1
ATOM 7284 O O . TYR A 1 982 ? 36.129 -14.084 -46.235 1.00 90.44 982 TYR A O 1
ATOM 7292 N N . ARG A 1 983 ? 37.062 -12.541 -44.915 1.00 87.06 983 ARG A N 1
ATOM 7293 C CA . ARG A 1 983 ? 36.919 -13.265 -43.650 1.00 87.06 983 ARG A CA 1
ATOM 7294 C C . ARG A 1 983 ? 36.337 -12.309 -42.613 1.00 87.06 983 ARG A C 1
ATOM 7296 O O . ARG A 1 983 ? 36.633 -11.124 -42.656 1.00 87.06 983 ARG A O 1
ATOM 7303 N N . GLN A 1 984 ? 35.546 -12.839 -41.671 1.00 82.88 984 GLN A N 1
ATOM 7304 C CA . GLN A 1 984 ? 34.902 -12.025 -40.627 1.00 82.88 984 GLN A CA 1
ATOM 7305 C C . GLN A 1 984 ? 34.143 -10.841 -41.242 1.00 82.88 984 GLN A C 1
ATOM 7307 O O . GLN A 1 984 ? 34.263 -9.720 -40.766 1.00 82.88 984 GLN A O 1
ATOM 7312 N N . ALA A 1 985 ? 33.437 -11.101 -42.344 1.00 86.62 985 ALA A N 1
ATOM 7313 C CA . ALA A 1 985 ? 32.704 -10.076 -43.058 1.00 86.62 985 ALA A CA 1
ATOM 7314 C C . ALA A 1 985 ? 31.205 -10.249 -42.874 1.00 86.62 985 ALA A C 1
ATOM 7316 O O . ALA A 1 985 ? 30.703 -11.378 -42.850 1.00 86.62 985 ALA A O 1
ATOM 7317 N N . VAL A 1 986 ? 30.538 -9.112 -42.770 1.00 87.56 986 VAL A N 1
ATOM 7318 C CA . VAL A 1 986 ? 29.097 -8.971 -42.901 1.00 87.56 986 VAL A CA 1
ATOM 7319 C C . VAL A 1 986 ? 28.785 -8.870 -44.392 1.00 87.56 986 VAL A C 1
ATOM 7321 O O . VAL A 1 986 ? 29.538 -8.250 -45.144 1.00 87.56 986 VAL A O 1
ATOM 7324 N N . VAL A 1 987 ? 27.727 -9.554 -44.824 1.00 89.12 987 VAL A N 1
ATOM 7325 C CA . VAL A 1 987 ? 27.232 -9.515 -46.204 1.00 89.12 987 VAL A CA 1
ATOM 7326 C C . VAL A 1 987 ? 25.785 -9.071 -46.150 1.00 89.12 987 VAL A C 1
ATOM 7328 O O . VAL A 1 987 ? 24.953 -9.820 -45.644 1.00 89.12 987 VAL A O 1
ATOM 7331 N N . GLU A 1 988 ? 25.503 -7.896 -46.687 1.00 89.31 988 GLU A N 1
ATOM 7332 C CA . GLU A 1 988 ? 24.173 -7.295 -46.740 1.00 89.31 988 GLU A CA 1
ATOM 7333 C C . GLU A 1 988 ? 23.575 -7.424 -48.140 1.00 89.31 988 GLU A C 1
ATOM 7335 O O . GLU A 1 988 ? 24.280 -7.331 -49.150 1.00 89.31 988 GLU A O 1
ATOM 7340 N N . ASP A 1 989 ? 22.260 -7.641 -48.184 1.00 89.12 989 ASP A N 1
ATOM 7341 C CA . ASP A 1 989 ? 21.472 -7.646 -49.417 1.00 89.12 989 ASP A CA 1
ATOM 7342 C C . ASP A 1 989 ? 20.824 -6.267 -49.588 1.00 89.12 989 ASP A C 1
ATOM 7344 O O . ASP A 1 989 ? 19.826 -5.943 -48.942 1.00 89.12 989 ASP A O 1
ATOM 7348 N N . LEU A 1 990 ? 21.405 -5.463 -50.476 1.00 89.12 990 LEU A N 1
ATOM 7349 C CA . LEU A 1 990 ? 20.917 -4.139 -50.852 1.00 89.12 990 LEU A CA 1
ATOM 7350 C C . LEU A 1 990 ? 19.672 -4.208 -51.747 1.00 89.12 990 LEU A C 1
ATOM 7352 O O . LEU A 1 990 ? 19.110 -3.172 -52.086 1.00 89.12 990 LEU A O 1
ATOM 7356 N N . LYS A 1 991 ? 19.277 -5.399 -52.226 1.00 86.25 991 LYS A N 1
ATOM 7357 C CA . LYS A 1 991 ? 18.126 -5.642 -53.119 1.00 86.25 991 LYS A CA 1
ATOM 7358 C C . LYS A 1 991 ? 18.124 -4.835 -54.430 1.00 86.25 991 LYS A C 1
ATOM 7360 O O . LYS A 1 991 ? 17.138 -4.876 -55.168 1.00 86.25 991 LYS A O 1
ATOM 7365 N N . GLY A 1 992 ? 19.225 -4.147 -54.745 1.00 86.19 992 GLY A N 1
ATOM 7366 C CA . GLY A 1 992 ? 19.374 -3.274 -55.909 1.00 86.19 992 GLY A CA 1
ATOM 7367 C C . GLY A 1 992 ? 18.547 -1.986 -55.840 1.00 86.19 992 GLY A C 1
ATOM 7368 O O . GLY A 1 992 ? 18.111 -1.520 -56.890 1.00 86.19 992 GLY A O 1
ATOM 7369 N N . ILE A 1 993 ? 18.292 -1.455 -54.637 1.00 88.75 993 ILE A N 1
ATOM 7370 C CA . ILE A 1 993 ? 17.435 -0.270 -54.422 1.00 88.75 993 ILE A CA 1
ATOM 7371 C C . ILE A 1 993 ? 18.196 1.065 -54.374 1.00 88.75 993 ILE A C 1
ATOM 7373 O O . ILE A 1 993 ? 17.572 2.103 -54.268 1.00 88.75 993 ILE A O 1
ATOM 7377 N N . PHE A 1 994 ? 19.532 1.064 -54.440 1.00 92.38 994 PHE A N 1
ATOM 7378 C CA . PHE A 1 994 ? 20.331 2.291 -54.338 1.00 92.38 994 PHE A CA 1
ATOM 7379 C C . PHE A 1 994 ? 20.950 2.695 -55.683 1.00 92.38 994 PHE A C 1
ATOM 7381 O O . PHE A 1 994 ? 21.686 1.922 -56.300 1.00 92.38 994 PHE A O 1
ATOM 7388 N N . GLU A 1 995 ? 20.752 3.944 -56.111 1.00 94.12 995 GLU A N 1
ATOM 7389 C CA . GLU A 1 995 ? 21.406 4.518 -57.297 1.00 94.12 995 GLU A CA 1
ATOM 7390 C C . GLU A 1 995 ? 22.770 5.140 -56.979 1.00 94.12 995 GLU A C 1
ATOM 7392 O O . GLU A 1 995 ? 23.630 5.268 -57.863 1.00 94.12 995 GLU A O 1
ATOM 7397 N N . ASN A 1 996 ? 22.976 5.558 -55.730 1.00 93.44 996 ASN A N 1
ATOM 7398 C CA . ASN A 1 996 ? 24.181 6.239 -55.276 1.00 93.44 996 ASN A CA 1
ATOM 7399 C C . ASN A 1 996 ? 24.773 5.540 -54.049 1.00 93.44 996 ASN A C 1
ATOM 7401 O O . ASN A 1 996 ? 24.052 5.007 -53.212 1.00 93.44 996 ASN A O 1
ATOM 7405 N N . ALA A 1 997 ? 26.098 5.589 -53.923 1.00 91.62 997 ALA A N 1
ATOM 7406 C CA . ALA A 1 997 ? 26.804 5.108 -52.743 1.00 91.62 997 ALA A CA 1
ATOM 7407 C C . ALA A 1 997 ? 27.920 6.079 -52.331 1.00 91.62 997 ALA A C 1
ATOM 7409 O O . ALA A 1 997 ? 28.734 6.502 -53.156 1.00 91.62 997 ALA A O 1
ATOM 7410 N N . GLU A 1 998 ? 27.980 6.420 -51.048 1.00 92.31 998 GLU A N 1
ATOM 7411 C CA . GLU A 1 998 ? 29.062 7.188 -50.434 1.00 92.31 998 GLU A CA 1
ATOM 7412 C C . GLU A 1 998 ? 29.808 6.284 -49.450 1.00 92.31 998 GLU A C 1
ATOM 7414 O O . GLU A 1 998 ? 29.305 5.982 -48.368 1.00 92.31 998 GLU A O 1
ATOM 7419 N N . LEU A 1 999 ? 31.015 5.845 -49.823 1.00 88.88 999 LEU A N 1
ATOM 7420 C CA . LEU A 1 999 ? 31.768 4.853 -49.053 1.00 88.88 999 LEU A CA 1
ATOM 7421 C C . LEU A 1 999 ? 32.971 5.502 -48.376 1.00 88.88 999 LEU A C 1
ATOM 7423 O O . LEU A 1 999 ? 33.847 6.084 -49.023 1.00 88.88 999 LEU A O 1
ATOM 7427 N N . LYS A 1 1000 ? 33.057 5.383 -47.051 1.00 84.88 1000 LYS A N 1
ATOM 7428 C CA . LYS A 1 1000 ? 34.109 6.027 -46.267 1.00 84.88 1000 LYS A CA 1
ATOM 7429 C C . LYS A 1 1000 ? 34.754 5.064 -45.277 1.00 84.88 1000 LYS A C 1
ATOM 7431 O O . LYS A 1 1000 ? 34.164 4.693 -44.274 1.00 84.88 1000 LYS A O 1
ATOM 7436 N N . GLY A 1 1001 ? 36.025 4.753 -45.522 1.00 79.81 1001 GLY A N 1
ATOM 7437 C CA . GLY A 1 1001 ? 36.847 3.982 -44.590 1.00 79.81 1001 GLY A CA 1
ATOM 7438 C C . GLY A 1 1001 ? 37.148 4.715 -43.273 1.00 79.81 1001 GLY A C 1
ATOM 7439 O O . GLY A 1 1001 ? 37.154 5.953 -43.216 1.00 79.81 1001 GLY A O 1
ATOM 7440 N N . GLY A 1 1002 ? 37.450 3.944 -42.230 1.00 77.75 1002 GLY A N 1
ATOM 7441 C CA . GLY A 1 1002 ? 37.849 4.425 -40.907 1.00 77.75 1002 GLY A CA 1
ATOM 7442 C C . GLY A 1 1002 ? 39.334 4.801 -40.766 1.00 77.75 1002 GLY A C 1
ATOM 7443 O O . GLY A 1 1002 ? 39.992 5.249 -41.708 1.00 77.75 1002 GLY A O 1
ATOM 7444 N N . LEU A 1 1003 ? 39.865 4.700 -39.540 1.00 77.44 1003 LEU A N 1
ATOM 7445 C CA . LEU A 1 1003 ? 41.237 5.118 -39.201 1.00 77.44 1003 LEU A CA 1
ATOM 7446 C C . LEU A 1 1003 ? 42.302 4.053 -39.524 1.00 77.44 1003 LEU A C 1
ATOM 7448 O O . LEU A 1 1003 ? 43.498 4.365 -39.537 1.00 77.44 1003 LEU A O 1
ATOM 7452 N N . GLY A 1 1004 ? 41.884 2.812 -39.750 1.00 73.31 1004 GLY A N 1
ATOM 7453 C CA . GLY A 1 1004 ? 42.691 1.664 -40.128 1.00 73.31 1004 GLY A CA 1
ATOM 7454 C C . GLY A 1 1004 ? 42.993 1.572 -41.626 1.00 73.31 1004 GLY A C 1
ATOM 7455 O O . GLY A 1 1004 ? 42.899 2.534 -42.395 1.00 73.31 1004 GLY A O 1
ATOM 7456 N N . ARG A 1 1005 ? 43.427 0.381 -42.055 1.00 74.62 1005 ARG A N 1
ATOM 7457 C CA . ARG A 1 1005 ? 43.563 0.061 -43.481 1.00 74.62 1005 ARG A CA 1
ATOM 7458 C C . ARG A 1 1005 ? 42.173 -0.272 -44.012 1.00 74.62 1005 ARG A C 1
ATOM 7460 O O . ARG A 1 1005 ? 41.582 -1.232 -43.544 1.00 74.62 1005 ARG A O 1
ATOM 7467 N N . ASN A 1 1006 ? 41.737 0.479 -45.014 1.00 77.25 1006 ASN A N 1
ATOM 7468 C CA . ASN A 1 1006 ? 40.435 0.322 -45.646 1.00 77.25 1006 ASN A CA 1
ATOM 7469 C C . ASN A 1 1006 ? 40.659 0.150 -47.154 1.00 77.25 1006 ASN A C 1
ATOM 7471 O O . ASN A 1 1006 ? 41.047 1.101 -47.840 1.00 77.25 1006 ASN A O 1
ATOM 7475 N N . ILE A 1 1007 ? 40.521 -1.073 -47.662 1.00 82.81 1007 ILE A N 1
ATOM 7476 C CA . ILE A 1 1007 ? 40.518 -1.366 -49.097 1.00 82.81 1007 ILE A CA 1
ATOM 7477 C C . ILE A 1 1007 ? 39.071 -1.322 -49.572 1.00 82.81 1007 ILE A C 1
ATOM 7479 O O . ILE A 1 1007 ? 38.226 -2.015 -49.021 1.00 82.81 1007 ILE A O 1
ATOM 7483 N N . LEU A 1 1008 ? 38.803 -0.523 -50.604 1.00 84.06 1008 LEU A N 1
ATOM 7484 C CA . LEU A 1 1008 ? 37.491 -0.444 -51.232 1.00 84.06 1008 LEU A CA 1
ATOM 7485 C C . LEU A 1 1008 ? 37.501 -1.169 -52.581 1.00 84.06 1008 LEU A C 1
ATOM 7487 O O . LEU A 1 1008 ? 38.319 -0.862 -53.453 1.00 84.06 1008 LEU A O 1
ATOM 7491 N N . VAL A 1 1009 ? 36.570 -2.101 -52.745 1.00 85.62 1009 VAL A N 1
ATOM 7492 C CA . VAL A 1 1009 ? 36.340 -2.884 -53.959 1.00 85.62 1009 VAL A CA 1
ATOM 7493 C C . VAL A 1 1009 ? 34.979 -2.502 -54.532 1.00 85.62 1009 VAL A C 1
ATOM 7495 O O . VAL A 1 1009 ? 33.989 -2.456 -53.812 1.00 85.62 1009 VAL A O 1
ATOM 7498 N N . VAL A 1 1010 ? 34.918 -2.206 -55.831 1.00 85.38 1010 VAL A N 1
ATOM 7499 C CA . VAL A 1 1010 ? 33.657 -1.906 -56.526 1.00 85.38 1010 VAL A CA 1
ATOM 7500 C C . VAL A 1 1010 ? 33.572 -2.782 -57.767 1.00 85.38 1010 VAL A C 1
ATOM 7502 O O . VAL A 1 1010 ? 34.348 -2.610 -58.712 1.00 85.38 1010 VAL A O 1
ATOM 7505 N N . GLY A 1 1011 ? 32.622 -3.716 -57.755 1.00 81.62 1011 GLY A N 1
ATOM 7506 C CA . GLY A 1 1011 ? 32.494 -4.759 -58.770 1.00 81.62 1011 GLY A CA 1
ATOM 7507 C C . GLY A 1 1011 ? 33.550 -5.865 -58.662 1.00 81.62 1011 GLY A C 1
ATOM 7508 O O . GLY A 1 1011 ? 34.546 -5.744 -57.956 1.00 81.62 1011 GLY A O 1
ATOM 7509 N N . ASP A 1 1012 ? 33.308 -6.963 -59.375 1.00 84.25 1012 ASP A N 1
ATOM 7510 C CA . ASP A 1 1012 ? 34.200 -8.123 -59.431 1.00 84.25 1012 ASP A CA 1
ATOM 7511 C C . ASP A 1 1012 ? 34.415 -8.575 -60.892 1.00 84.25 1012 ASP A C 1
ATOM 7513 O O . ASP A 1 1012 ? 33.628 -8.258 -61.792 1.00 84.25 1012 ASP A O 1
ATOM 7517 N N . ARG A 1 1013 ? 35.532 -9.262 -61.157 1.00 80.50 1013 ARG A N 1
ATOM 7518 C CA . ARG A 1 1013 ? 35.940 -9.698 -62.497 1.00 80.50 1013 ARG A CA 1
ATOM 7519 C C . ARG A 1 1013 ? 35.211 -10.953 -62.971 1.00 80.50 1013 ARG A C 1
ATOM 7521 O O . ARG A 1 1013 ? 35.027 -11.099 -64.186 1.00 80.50 1013 ARG A O 1
ATOM 7528 N N . ASP A 1 1014 ? 34.898 -11.883 -62.077 1.00 84.88 1014 ASP A N 1
ATOM 7529 C CA . ASP A 1 1014 ? 34.302 -13.177 -62.418 1.00 84.88 1014 ASP A CA 1
ATOM 7530 C C . ASP A 1 1014 ? 32.868 -13.368 -61.892 1.00 84.88 1014 ASP A C 1
ATOM 7532 O O . ASP A 1 1014 ? 32.249 -14.409 -62.143 1.00 84.88 1014 ASP A O 1
ATOM 7536 N N . ASN A 1 1015 ? 32.311 -12.300 -61.317 1.00 89.00 1015 ASN A N 1
ATOM 7537 C CA . ASN A 1 1015 ? 30.981 -12.186 -60.733 1.00 89.00 1015 ASN A CA 1
ATOM 7538 C C . ASN A 1 1015 ? 30.775 -13.109 -59.521 1.00 89.00 1015 ASN A C 1
ATOM 7540 O O . ASN A 1 1015 ? 29.644 -13.525 -59.246 1.00 89.00 1015 ASN A O 1
ATOM 7544 N N . THR A 1 1016 ? 31.849 -13.461 -58.814 1.00 89.25 1016 THR A N 1
ATOM 7545 C CA . THR A 1 1016 ? 31.797 -14.312 -57.625 1.00 89.25 1016 THR A CA 1
ATOM 7546 C C . THR A 1 1016 ? 32.663 -13.724 -56.523 1.00 89.25 1016 THR A C 1
ATOM 7548 O O . THR A 1 1016 ? 33.805 -13.370 -56.749 1.00 89.25 1016 THR A O 1
ATOM 7551 N N . VAL A 1 1017 ? 32.134 -13.669 -55.304 1.00 91.31 1017 VAL A N 1
ATOM 7552 C CA . VAL A 1 1017 ? 32.888 -13.270 -54.108 1.00 91.31 1017 VAL A CA 1
ATOM 7553 C C . VAL A 1 1017 ? 32.757 -14.358 -53.059 1.00 91.31 1017 VAL A C 1
ATOM 7555 O O . VAL A 1 1017 ? 31.702 -14.969 -52.915 1.00 91.31 1017 VAL A O 1
ATOM 7558 N N . VAL A 1 1018 ? 33.821 -14.650 -52.321 1.00 90.56 1018 VAL A N 1
ATOM 7559 C CA . VAL A 1 1018 ? 33.847 -15.699 -51.302 1.00 90.56 1018 VAL A CA 1
ATOM 7560 C C . VAL A 1 1018 ? 34.005 -15.089 -49.916 1.00 90.56 1018 VAL A C 1
ATOM 7562 O O . VAL A 1 1018 ? 35.042 -14.511 -49.606 1.00 90.56 1018 VAL A O 1
ATOM 7565 N N . VAL A 1 1019 ? 33.025 -15.294 -49.039 1.00 90.12 1019 VAL A N 1
ATOM 7566 C CA . VAL A 1 1019 ? 33.117 -14.924 -47.621 1.00 90.12 1019 VAL A CA 1
ATOM 7567 C C . VAL A 1 1019 ? 33.239 -16.185 -46.774 1.00 90.12 1019 VAL A C 1
ATOM 7569 O O . VAL A 1 1019 ? 32.358 -17.048 -46.764 1.00 90.12 1019 VAL A O 1
ATOM 7572 N N . GLY A 1 1020 ? 34.369 -16.328 -46.082 1.00 87.56 1020 GLY A N 1
ATOM 7573 C CA . GLY A 1 1020 ? 34.735 -17.573 -45.411 1.00 87.56 1020 GLY A CA 1
ATOM 7574 C C . GLY A 1 1020 ? 34.839 -18.729 -46.412 1.00 87.56 1020 GLY A C 1
ATOM 7575 O O . GLY A 1 1020 ? 35.727 -18.738 -47.263 1.00 87.56 1020 GLY A O 1
ATOM 7576 N N . ASP A 1 1021 ? 33.923 -19.693 -46.305 1.00 84.88 1021 ASP A N 1
ATOM 7577 C CA . ASP A 1 1021 ? 33.813 -20.844 -47.215 1.00 84.88 1021 ASP A CA 1
ATOM 7578 C C . ASP A 1 1021 ? 32.624 -20.723 -48.198 1.00 84.88 1021 ASP A C 1
ATOM 7580 O O . ASP A 1 1021 ? 32.392 -21.628 -49.007 1.00 84.88 1021 ASP A O 1
ATOM 7584 N N . THR A 1 1022 ? 31.859 -19.629 -48.134 1.00 90.62 1022 THR A N 1
ATOM 7585 C CA . THR A 1 1022 ? 30.624 -19.422 -48.905 1.00 90.62 1022 THR A CA 1
ATOM 7586 C C . THR A 1 1022 ? 30.887 -18.530 -50.112 1.00 90.62 1022 THR A C 1
ATOM 7588 O O . THR A 1 1022 ? 31.430 -17.443 -49.960 1.00 90.62 1022 THR A O 1
ATOM 7591 N N . ALA A 1 1023 ? 30.481 -18.968 -51.306 1.00 90.75 1023 ALA A N 1
ATOM 7592 C CA . ALA A 1 1023 ? 30.542 -18.161 -52.525 1.00 90.75 1023 ALA A CA 1
ATOM 7593 C C . ALA A 1 1023 ? 29.194 -17.472 -52.796 1.00 90.75 1023 ALA A C 1
ATOM 7595 O O . ALA A 1 1023 ? 28.156 -18.137 -52.820 1.00 90.75 1023 ALA A O 1
ATOM 7596 N N . TYR A 1 1024 ? 29.240 -16.169 -53.046 1.00 90.00 1024 TYR A N 1
ATOM 7597 C CA . TYR A 1 1024 ? 28.133 -15.285 -53.390 1.00 90.00 1024 TYR A CA 1
ATOM 7598 C C . TYR A 1 1024 ? 28.260 -14.894 -54.861 1.00 90.00 1024 TYR A C 1
ATOM 7600 O O . TYR A 1 1024 ? 29.351 -14.571 -55.329 1.00 90.00 1024 TYR A O 1
ATOM 7608 N N . ALA A 1 1025 ? 27.158 -14.965 -55.604 1.00 91.50 1025 ALA A N 1
ATOM 7609 C CA . ALA A 1 1025 ? 27.116 -14.460 -56.970 1.00 91.50 1025 ALA A CA 1
ATOM 7610 C C . ALA A 1 1025 ? 26.811 -12.964 -56.910 1.00 91.50 1025 ALA A C 1
ATOM 7612 O O . ALA A 1 1025 ? 25.801 -12.595 -56.324 1.00 91.50 1025 ALA A O 1
ATOM 7613 N N . VAL A 1 1026 ? 27.658 -12.140 -57.519 1.00 90.94 1026 VAL A N 1
ATOM 7614 C CA . VAL A 1 1026 ? 27.547 -10.678 -57.462 1.00 90.94 1026 VAL A CA 1
ATOM 7615 C C . VAL A 1 1026 ? 27.534 -10.077 -58.863 1.00 90.94 1026 VAL A C 1
ATOM 7617 O O . VAL A 1 1026 ? 28.080 -10.650 -59.810 1.00 90.94 1026 VAL A O 1
ATOM 7620 N N . ALA A 1 1027 ? 26.915 -8.910 -59.015 1.00 89.25 1027 ALA A N 1
ATOM 7621 C CA . ALA A 1 1027 ? 26.950 -8.134 -60.250 1.00 89.25 1027 ALA A CA 1
ATOM 7622 C C . ALA A 1 1027 ? 27.753 -6.834 -60.060 1.00 89.25 1027 ALA A C 1
ATOM 7624 O O . ALA A 1 1027 ? 27.768 -6.274 -58.964 1.00 89.25 1027 ALA A O 1
ATOM 7625 N N . PRO A 1 1028 ? 28.430 -6.323 -61.106 1.00 88.19 1028 PRO A N 1
ATOM 7626 C CA . PRO A 1 1028 ? 29.106 -5.035 -61.017 1.00 88.19 1028 PRO A CA 1
ATOM 7627 C C . PRO A 1 1028 ? 28.123 -3.917 -60.663 1.00 88.19 1028 PRO A C 1
ATOM 7629 O O . PRO A 1 1028 ? 27.078 -3.816 -61.301 1.00 88.19 1028 PRO A O 1
ATOM 7632 N N . TRP A 1 1029 ? 28.500 -3.065 -59.708 1.00 90.31 1029 TRP A N 1
ATOM 7633 C CA . TRP A 1 1029 ? 27.740 -1.873 -59.330 1.00 90.31 1029 TRP A CA 1
ATOM 7634 C C . TRP A 1 1029 ? 27.394 -1.016 -60.554 1.00 90.31 1029 TRP A C 1
ATOM 7636 O O . TRP A 1 1029 ? 28.274 -0.679 -61.358 1.00 90.31 1029 TRP A O 1
ATOM 7646 N N . THR A 1 1030 ? 26.113 -0.675 -60.704 1.00 87.50 1030 THR A N 1
ATOM 7647 C CA . THR A 1 1030 ? 25.612 0.083 -61.860 1.00 87.50 1030 THR A CA 1
ATOM 7648 C C . THR A 1 1030 ? 25.353 1.566 -61.572 1.00 87.50 1030 THR A C 1
ATOM 7650 O O . THR A 1 1030 ? 25.248 2.351 -62.522 1.00 87.50 1030 THR A O 1
ATOM 7653 N N . GLY A 1 1031 ? 25.319 1.955 -60.294 1.00 86.19 1031 GLY A N 1
ATOM 7654 C CA . GLY A 1 1031 ? 25.089 3.319 -59.822 1.00 86.19 1031 GLY A CA 1
ATOM 7655 C C . GLY A 1 1031 ? 26.335 4.215 -59.763 1.00 86.19 1031 GLY A C 1
ATOM 7656 O O . GLY A 1 1031 ? 27.385 3.938 -60.355 1.00 86.19 1031 GLY A O 1
ATOM 7657 N N . HIS A 1 1032 ? 26.239 5.312 -59.010 1.00 89.69 1032 HIS A N 1
ATOM 7658 C CA . HIS A 1 1032 ? 27.327 6.267 -58.787 1.00 89.69 1032 HIS A CA 1
ATOM 7659 C C . HIS A 1 1032 ? 27.937 6.112 -57.384 1.00 89.69 1032 HIS A C 1
ATOM 7661 O O . HIS A 1 1032 ? 27.319 6.493 -56.396 1.00 89.69 1032 HIS A O 1
ATOM 7667 N N . ALA A 1 1033 ? 29.164 5.587 -57.303 1.00 85.81 1033 ALA A N 1
ATOM 7668 C CA . ALA A 1 1033 ? 29.919 5.450 -56.051 1.00 85.81 1033 ALA A CA 1
ATOM 7669 C C . ALA A 1 1033 ? 31.019 6.525 -55.932 1.00 85.81 1033 ALA A C 1
ATOM 7671 O O . ALA A 1 1033 ? 31.732 6.773 -56.914 1.00 85.81 1033 ALA A O 1
ATOM 7672 N N . VAL A 1 1034 ? 31.157 7.152 -54.754 1.00 79.88 1034 VAL A N 1
ATOM 7673 C CA . VAL A 1 1034 ? 32.151 8.212 -54.451 1.00 79.88 1034 VAL A CA 1
ATOM 7674 C C . VAL A 1 1034 ? 33.151 7.783 -53.395 1.00 79.88 1034 VAL A C 1
ATOM 7676 O O . VAL A 1 1034 ? 32.705 7.253 -52.355 1.00 79.88 1034 VAL A O 1
#

Radius of gyration: 55.78 Å; chains: 1; bounding box: 119×98×160 Å

Secondary structure (DSSP, 8-state):
---EEEEEEEE-TTTTGGGTEEEEEEEEEEEE-SSS-EEETTEEE-SEEEEEEEEEEEETTTEEEEEEEEEEEETTEEEEEEEEEEEETTEEEEEEEEEEEE-TTS-EEEEEEEEEEEEEETTEEEEEEEEEEEE--SS--BTTBPSSEEEEEEEEEEEETTTEEEEEEEEEEEETTEEEEEEEEEEEETTTEEEEEEEEEETTS-EEEEEEEEEEEEETTEEEEEEEEEEEEEEEEE-TTSPEEEEEEEEEEEEEEEEETTEEEEEEEEEEEEEEEESEEEEEEEEEEEEEEETTEEEEEEEEEEEEEEEEPPPP-SB-EEEETTEEEEE--TTT--EEEB--STTTGGGSSSSTT--S-EEEEEEEE--SS-EEEEEEETTEEEEEEEE-EEEEE--SS--EEEE-TT--S-EEEEEESS--EEEE--SS-EEEEEEESS-EEEE-PPPPPTTS-----SSSS-TT-SEEEEEEES--EEEE-SSS-EEEEEEES--EEE--STT-EEEEEES--EEE---SEEEEEES--EEEEE--SS--EEE--TTT--S-EEEEE--SS--EEEEEE-TTSSSEEEEETTEEEEEES--EEEEE--SSS-EEEE---GGGT--EEEEE---EEEEEEEEEEE--SSS-TT-SSS--EEEEEEEEEE--S---EEEEE--TTS--EEEEEEEEE-SSS-EEEEEEEEEEEEETTEEEEEEEEEEES--TTTT-EEEEE--BSS-EEEEEESS-TTS-TTTT--SEEEEE--EES-EEE--SS--EEE--EES-EEE--SS--EEE-SEES-EEEEEESSEEEEBSSEEEEEEEEE-S-EEEEEEEE--S---TT-TTS--EEEEEEEE--SEEEEEEEETTEEPPPEETT--HHHHHHHHHTSTTEEEEEEEE-SSSTTEEEEEEEEE--SSTT---TT-PPPPEEE-TTEES-EEPPP----HHHHHHHTTS--TT-S--S-S-EEEEEEEEE-TT--SEEEEEE-SS---EEES-SSSEEEETTEEEE--B--SEE-

Sequence (1034 aa):
EGLVARFEVSLGTSFGRDIGLGFNASARFMLNTTGRAQKLGSSTVDPGFRLRITGSVEFLGFASGDGLVDITISNDRFALEFAIGFNLGGLFFHADGGAVVQGGSDPGLALKLNVSVGADVAVFTIEARGTLQINTTRQTTLLGVAPRSFLLDLQGHVELLKVLKFDAGFKVVVAGGEWSFEAKAAVSFFGLATLNGQIALDSKGNFDVRLRGEMVLGSRSFGLIGTFSFRVMTAATEDNFGNFEYAFELSGGASVEARVFGITLAGVGLDYAFGAQGSGRVKIQLSVTVKIKILFVKVKKTARFTIGYLELPKPVYLGGELADATDNTPTWNPETSEDLYLNVGELRSGLRNIAEDETDEALVVTQLAGAGDTATIKVSGFGRSNIFEGVKRIHADFGAGNDSIRIDSSVTVPVVIHGGPDEDVLIYAGAGTAELYGDGDADYLENQGSAASEGDAARVLTTGAGAGYTILIDGGDGNDYLANNGGARTRILGQDGSDRIIGGTEEDELLGGAGNDDISAPAAHIEGGTGADLITVELGDTVIVVNEDPATSREDTLNLFVTPGDDEIEIAPAEGGDQLRVTFNGQDRLFNGITRLSLDARGGSDDVTLRDVDTTGIDHITLSFGKRVTVNGSRLEVEDLDGDRSTTDDRVKVRVPNFVIFDDDAADRVRIEGADDLDDQFVLASTGEDRNGDYTQISVERARPINSVTNERLYTVLVGEGVREEGDALTVDGLQGNDVINAAAVGDPYGDPGNGDIAALTLIGGDGHDTLVGSPFDDVLDSGAGNDRVTGGLGYDQFFDDGGDDTLIEIQDADLALFDDTFIAGELVGDGVGYVATTLQGSSGFDPDDPADDTIEQQLVYHSGGGGTFALGFGGAWTTALRYDATAGEVRDALLGLPNIQQVEVTASEFLPNTWRIRLVEFTHPDPDAEDPKDAPQIAFADGDLLPGGAINSLPLSGSELEQNMREENPDLTLRDGVDRYRQAVVEDLKGIFENAELKGGLGRNILVVGDRDNTVVVGDTAYAVAPWTGHAV

Foldseek 3Di:
DWDWDKDKDWDDQPPCVVVQKGKTKMKIWTATCPLAWDDDPPDIGGHWIKIWMWMKMDGNNQKIKTKIWIWTDHDFKTKIWMWMWMHHRQKIKIKTWMKMAGGDPWTWIWTWIKIWIWGDDQFKTKIKIWIWIDADTDADQDPNHGHPKIKIKIWIWMDGNNQKIKIKIWIWIDDPNKIKIKIKIWIGHRVFKIKIWIWIAMPVGKIKTKIKMWGFDDDLQATKIKIKIWMWIKDWDQDQFRFTKIKTKTKMKMKMFGHHRNFTQKMKMKIWMWMWIGAAKTFTKIKIWIWIDHGPDIDIDIDIDGPGIDGHQHTFAQWADDPDPVDLAGDADLVPDEEIEGQAALVRLCNGSPPSVDLEWEKEKAFPDDDDQWTFIWIDTPNGITTHGGYREYEYAHADDEYEYEYDQRDAHEYEYEQHPDEYYAEYQYAFAYEYEPAEEEYEHEYNYEANPPPDDPQPPDDDDRGPFRYEAAYHAYAYEEEYCYHGAYEYHQAHEAYEAYEHDLDHEEEQHAYAYEYEDDYQEYENEAYAYEYEDEDDPHAYAYDYDLVGHDHHEYEYEYDAEEKEWEWDADDPLQWIWIQINNDTHIHANHAEYEYAPAHYAYEYEYEDNLSHNHAEYEYELHWHKDFDAWDWDWDQSRPDPPDDPRTDTDTGTDIDTHHHLAEYEYEYEADPPAAKEWAWAFDDQDPVRAGFWIKIWIWGDPDPPDTHTRHIYIYGDAAAVSNYEYEYEHAAYAYEHAAQRQADLPDDPRGRCRHAYEYHCHHHAYEEHAYQEEHEYEDEDEEYEYEHRHYAYHYHYPAYQYEYEYEEQFAWEDFLFKIKGFAFAWAQDKDKFKDWDQDPPDDPPDPPRDRFIKIKIATRFPWWWKWKDALHDIFPTDTQQHDQVRVQVRQCVTPFAPDKHWDADPPDGRIIIITRDDGHDNDPPDDDNRDGDTIDMGRPGGHIGGHDDDDPQDVVRVVVSVVDPDPPPDPPTQSQEGEPMHMYGNVSRHQEYEYHHDPHDYHYHFATDVQWHYYPNDIDRGHGHPHYYD

pLDDT: mean 85.29, std 13.25, range [40.09, 98.25]